Protein AF-A0A9Q0TUR0-F1 (afdb_monomer_lite)

Structure (mmCIF, N/CA/C/O backbone):
data_AF-A0A9Q0TUR0-F1
#
_entry.id   AF-A0A9Q0TUR0-F1
#
loop_
_atom_site.group_PDB
_atom_site.id
_atom_site.type_symbol
_atom_site.label_atom_id
_atom_site.label_alt_id
_atom_site.label_comp_id
_atom_site.label_asym_id
_atom_site.label_entity_id
_atom_site.label_seq_id
_atom_site.pdbx_PDB_ins_code
_atom_site.Cartn_x
_atom_site.Cartn_y
_atom_site.Cartn_z
_atom_site.occupancy
_atom_site.B_iso_or_equiv
_atom_site.auth_seq_id
_atom_site.auth_comp_id
_atom_site.auth_asym_id
_atom_site.auth_atom_id
_atom_site.pdbx_PDB_model_num
ATOM 1 N N . MET A 1 1 ? 23.118 -25.975 -7.308 1.00 75.25 1 MET A N 1
ATOM 2 C CA . MET A 1 1 ? 23.424 -24.748 -6.539 1.00 75.25 1 MET A CA 1
ATOM 3 C C . MET A 1 1 ? 22.161 -24.022 -6.088 1.00 75.25 1 MET A C 1
ATOM 5 O O . MET A 1 1 ? 21.802 -24.157 -4.931 1.00 75.25 1 MET A O 1
ATOM 9 N N . TYR A 1 2 ? 21.453 -23.279 -6.954 1.00 87.62 2 TYR A N 1
ATOM 10 C CA . TYR A 1 2 ? 20.283 -22.489 -6.523 1.00 87.62 2 TYR A CA 1
ATOM 11 C C . TYR A 1 2 ? 19.186 -23.328 -5.844 1.00 87.62 2 TYR A C 1
ATOM 13 O O . TYR A 1 2 ? 18.676 -22.926 -4.806 1.00 87.62 2 TYR A O 1
ATOM 21 N N . ALA A 1 3 ? 18.892 -24.524 -6.366 1.00 90.88 3 ALA A N 1
ATOM 22 C CA . ALA A 1 3 ? 17.939 -25.452 -5.753 1.00 90.88 3 ALA A CA 1
ATOM 23 C C . ALA A 1 3 ? 18.356 -25.907 -4.336 1.00 90.88 3 ALA A C 1
ATOM 25 O O . ALA A 1 3 ? 17.526 -25.973 -3.433 1.00 90.88 3 ALA A O 1
ATOM 26 N N . GLU A 1 4 ? 19.650 -26.162 -4.119 1.00 90.94 4 GLU A N 1
ATOM 27 C CA . GLU A 1 4 ? 20.199 -26.516 -2.802 1.00 90.94 4 GLU A CA 1
ATOM 28 C C . GLU A 1 4 ? 20.053 -25.338 -1.828 1.00 90.94 4 GLU A C 1
ATOM 30 O O . GLU A 1 4 ? 19.558 -25.524 -0.725 1.00 90.94 4 GLU A O 1
ATOM 35 N N . LEU A 1 5 ? 20.370 -24.110 -2.262 1.00 92.00 5 LEU A N 1
ATOM 36 C CA . LEU A 1 5 ? 20.237 -22.899 -1.440 1.00 92.00 5 LEU A CA 1
ATOM 37 C C . LEU A 1 5 ? 18.778 -22.585 -1.061 1.00 92.00 5 LEU A C 1
ATOM 39 O O . LEU A 1 5 ? 18.520 -22.135 0.054 1.00 92.00 5 LEU A O 1
ATOM 43 N N . LEU A 1 6 ? 17.821 -22.833 -1.962 1.00 91.31 6 LEU A N 1
ATOM 44 C CA . LEU A 1 6 ? 16.388 -22.681 -1.683 1.00 91.31 6 LEU A CA 1
ATOM 45 C C . LEU A 1 6 ? 15.873 -23.763 -0.717 1.00 91.31 6 LEU A C 1
ATOM 47 O O . LEU A 1 6 ? 15.049 -23.461 0.148 1.00 91.31 6 LEU A O 1
ATOM 51 N N . SER A 1 7 ? 16.389 -24.994 -0.803 1.00 92.12 7 SER A N 1
ATOM 52 C CA . SER A 1 7 ? 16.120 -26.044 0.189 1.00 92.12 7 SER A CA 1
ATOM 53 C C . SER A 1 7 ? 16.736 -25.718 1.550 1.00 92.12 7 SER A C 1
ATOM 55 O O . SER A 1 7 ? 16.053 -25.824 2.566 1.00 92.12 7 SER A O 1
ATOM 57 N N . ASP A 1 8 ? 18.001 -25.297 1.594 1.00 91.44 8 ASP A N 1
ATOM 58 C CA . ASP A 1 8 ? 18.682 -24.902 2.831 1.00 91.44 8 ASP A CA 1
ATOM 59 C C . ASP A 1 8 ? 17.937 -23.752 3.524 1.00 91.44 8 ASP A C 1
ATOM 61 O O . ASP A 1 8 ? 17.778 -23.765 4.744 1.00 91.44 8 ASP A O 1
ATOM 65 N N . LEU A 1 9 ? 17.420 -22.786 2.756 1.00 87.44 9 LEU A N 1
ATOM 66 C CA . LEU A 1 9 ? 16.624 -21.672 3.272 1.00 87.44 9 LEU A CA 1
ATOM 67 C C . LEU A 1 9 ? 15.272 -22.130 3.850 1.00 87.44 9 LEU A C 1
ATOM 69 O O . LEU A 1 9 ? 14.908 -21.694 4.944 1.00 87.44 9 LEU A O 1
ATOM 73 N N . ALA A 1 10 ? 14.563 -23.033 3.164 1.00 87.38 10 ALA A N 1
ATOM 74 C CA . ALA A 1 10 ? 13.307 -23.614 3.647 1.00 87.38 10 ALA A CA 1
ATOM 75 C C . ALA A 1 10 ? 13.504 -24.435 4.934 1.00 87.38 10 ALA A C 1
ATOM 77 O O . ALA A 1 10 ? 12.781 -24.247 5.913 1.00 87.38 10 ALA A O 1
ATOM 78 N N . VAL A 1 11 ? 14.542 -25.276 4.980 1.00 83.75 11 VAL A N 1
ATOM 79 C CA . VAL A 1 11 ? 14.902 -26.092 6.153 1.00 83.75 11 VAL A CA 1
ATOM 80 C C . VAL A 1 11 ? 15.380 -25.230 7.327 1.00 83.75 11 VAL A C 1
ATOM 82 O O . VAL A 1 11 ? 15.038 -25.516 8.474 1.00 83.75 11 VAL A O 1
ATOM 85 N N . ALA A 1 12 ? 16.155 -24.170 7.074 1.00 80.75 12 ALA A N 1
ATOM 86 C CA . ALA A 1 12 ? 16.697 -23.306 8.124 1.00 80.75 12 ALA A CA 1
ATOM 87 C C . ALA A 1 12 ? 15.660 -22.349 8.735 1.00 80.75 12 ALA A C 1
ATOM 89 O O . ALA A 1 12 ? 15.792 -21.991 9.908 1.00 80.75 12 ALA A O 1
ATOM 90 N N . LEU A 1 13 ? 14.653 -21.924 7.962 1.00 75.81 13 LEU A N 1
ATOM 91 C CA . LEU A 1 13 ? 13.584 -21.032 8.431 1.00 75.81 13 LEU A CA 1
ATOM 92 C C . LEU A 1 13 ? 12.283 -21.764 8.797 1.00 75.81 13 LEU A C 1
ATOM 94 O O . LEU A 1 13 ? 11.456 -21.187 9.501 1.00 75.81 13 LEU A O 1
ATOM 98 N N . GLY A 1 14 ? 12.121 -23.026 8.390 1.00 80.56 14 GLY A N 1
ATOM 99 C CA . GLY A 1 14 ? 11.001 -23.883 8.782 1.00 80.56 14 GLY A CA 1
ATOM 100 C C . GLY A 1 14 ? 9.695 -23.575 8.052 1.00 80.56 14 GLY A C 1
ATOM 101 O O . GLY A 1 14 ? 8.662 -23.451 8.706 1.00 80.56 14 GLY A O 1
ATOM 102 N N . PHE A 1 15 ? 9.739 -23.442 6.722 1.00 82.88 15 PHE A N 1
ATOM 103 C CA . PHE A 1 15 ? 8.546 -23.321 5.875 1.00 82.88 15 PHE A CA 1
ATOM 104 C C . PHE A 1 15 ? 8.490 -24.427 4.813 1.00 82.88 15 PHE A C 1
ATOM 106 O O . PHE A 1 15 ? 9.517 -24.899 4.329 1.00 82.88 15 PHE A O 1
ATOM 113 N N . ASP A 1 16 ? 7.275 -24.849 4.467 1.00 91.88 16 ASP A N 1
ATOM 114 C CA . ASP A 1 16 ? 7.032 -26.163 3.860 1.00 91.88 16 ASP A CA 1
ATOM 115 C C . ASP A 1 16 ? 7.180 -26.231 2.329 1.00 91.88 16 ASP A C 1
ATOM 117 O O . ASP A 1 16 ? 6.899 -27.271 1.741 1.00 91.88 16 ASP A O 1
ATOM 121 N N . GLY A 1 17 ? 7.593 -25.167 1.634 1.00 93.88 17 GLY A N 1
ATOM 122 C CA . GLY A 1 17 ? 7.630 -25.219 0.172 1.00 93.88 17 GLY A CA 1
ATOM 123 C C . GLY A 1 17 ? 7.930 -23.923 -0.567 1.00 93.88 17 GLY A C 1
ATOM 124 O O . GLY A 1 17 ? 8.150 -22.873 0.034 1.00 93.88 17 GLY A O 1
ATOM 125 N N . TRP A 1 18 ? 7.896 -24.022 -1.896 1.00 96.00 18 TRP A N 1
ATOM 126 C CA . TRP A 1 18 ? 8.127 -22.929 -2.839 1.00 96.00 18 TRP A CA 1
ATOM 127 C C . TRP A 1 18 ? 7.059 -22.911 -3.938 1.00 96.00 18 TRP A C 1
ATOM 129 O O . TRP A 1 18 ? 6.815 -23.925 -4.591 1.00 96.00 18 TRP A O 1
ATOM 139 N N . LEU A 1 19 ? 6.472 -21.738 -4.190 1.00 95.94 19 LEU A N 1
ATOM 140 C CA . LEU A 1 19 ? 5.797 -21.440 -5.454 1.00 95.94 19 LEU A CA 1
ATOM 141 C C . LEU A 1 19 ? 6.838 -20.829 -6.396 1.00 95.94 19 LEU A C 1
ATOM 143 O O . LEU A 1 19 ? 7.368 -19.754 -6.117 1.00 95.94 19 LEU A O 1
ATOM 147 N N . LEU A 1 20 ? 7.141 -21.520 -7.489 1.00 95.88 20 LEU A N 1
ATOM 148 C CA . LEU A 1 20 ? 8.040 -21.043 -8.530 1.00 95.88 20 LEU A CA 1
ATOM 149 C C . LEU A 1 20 ? 7.235 -20.239 -9.546 1.00 95.88 20 LEU A C 1
ATOM 151 O O . LEU A 1 20 ? 6.598 -20.816 -10.426 1.00 95.88 20 LEU A O 1
ATOM 155 N N . ASN A 1 21 ? 7.269 -18.913 -9.413 1.00 93.75 21 ASN A N 1
ATOM 156 C CA . ASN A 1 21 ? 6.760 -18.013 -10.436 1.00 93.75 21 ASN A CA 1
ATOM 157 C C . ASN A 1 21 ? 7.924 -17.398 -11.225 1.00 93.75 21 ASN A C 1
ATOM 159 O O . ASN A 1 21 ? 8.739 -16.672 -10.658 1.00 93.75 21 ASN A O 1
ATOM 163 N N . MET A 1 22 ? 8.002 -17.716 -12.516 1.00 88.75 22 MET A N 1
ATOM 164 C CA . MET A 1 22 ? 9.034 -17.240 -13.437 1.00 88.75 22 MET A CA 1
ATOM 165 C C . MET A 1 22 ? 8.346 -16.450 -14.553 1.00 88.75 22 MET A C 1
ATOM 167 O O . MET A 1 22 ? 8.031 -17.012 -15.598 1.00 88.75 22 MET A O 1
ATOM 171 N N . GLU A 1 23 ? 8.048 -15.170 -14.332 1.00 88.31 23 GLU A N 1
ATOM 172 C CA . GLU A 1 23 ? 7.354 -14.324 -15.322 1.00 88.31 23 GLU A CA 1
ATOM 173 C C . GLU A 1 23 ? 8.348 -13.683 -16.304 1.00 88.31 23 GLU A C 1
ATOM 175 O O . GLU A 1 23 ? 8.421 -12.467 -16.443 1.00 88.31 23 GLU A O 1
ATOM 180 N N . VAL A 1 24 ? 9.151 -14.527 -16.960 1.00 90.25 24 VAL A N 1
ATOM 181 C CA . VAL A 1 24 ? 10.145 -14.140 -17.973 1.00 90.25 24 VAL A CA 1
ATOM 182 C C . VAL A 1 24 ? 10.095 -15.099 -19.160 1.00 90.25 24 VAL A C 1
ATOM 184 O O . VAL A 1 24 ? 9.899 -16.302 -18.983 1.00 90.25 24 VAL A O 1
ATOM 187 N N . GLU A 1 25 ? 10.284 -14.570 -20.367 1.00 91.00 25 GLU A N 1
ATOM 188 C CA . GLU A 1 25 ? 10.556 -15.384 -21.554 1.00 91.00 25 GLU A CA 1
ATOM 189 C C . GLU A 1 25 ? 11.996 -15.916 -21.487 1.00 91.00 25 GLU A C 1
ATOM 191 O O . GLU A 1 25 ? 12.896 -15.255 -20.962 1.00 91.00 25 GLU A O 1
ATOM 196 N N . LEU A 1 26 ? 12.205 -17.141 -21.967 1.00 91.25 26 LEU A N 1
ATOM 197 C CA . LEU A 1 26 ? 13.481 -17.849 -21.904 1.00 91.25 26 LEU A CA 1
ATOM 198 C C . LEU A 1 26 ? 13.855 -18.395 -23.278 1.00 91.25 26 LEU A C 1
ATOM 200 O O . LEU A 1 26 ? 13.008 -18.890 -24.016 1.00 91.25 26 LEU A O 1
ATOM 204 N N . GLU A 1 27 ? 15.149 -18.394 -23.582 1.00 94.88 27 GLU A N 1
ATOM 205 C CA . GLU A 1 27 ? 15.659 -19.033 -24.795 1.00 94.88 27 GLU A CA 1
ATOM 206 C C . GLU A 1 27 ? 15.389 -20.544 -24.752 1.00 94.88 27 GLU A C 1
ATOM 208 O O . GLU A 1 27 ? 15.551 -21.189 -23.710 1.00 94.88 27 GLU A O 1
ATOM 213 N N . LEU A 1 28 ? 15.054 -21.152 -25.894 1.00 91.69 28 LEU A N 1
ATOM 214 C CA . LEU A 1 28 ? 14.727 -22.584 -25.984 1.00 91.69 28 LEU A CA 1
ATOM 215 C C . LEU A 1 28 ? 15.848 -23.488 -25.418 1.00 91.69 28 LEU A C 1
ATOM 217 O O . LEU A 1 28 ? 15.585 -24.537 -24.827 1.00 91.69 28 LEU A O 1
ATOM 221 N N . GLU A 1 29 ? 17.107 -23.051 -25.535 1.00 93.62 29 GLU A N 1
ATOM 222 C CA . GLU A 1 29 ? 18.295 -23.722 -24.982 1.00 93.62 29 GLU A CA 1
ATOM 223 C C . GLU A 1 29 ? 18.354 -23.717 -23.438 1.00 93.62 29 GLU A C 1
ATOM 225 O O . GLU A 1 29 ? 19.024 -24.555 -22.828 1.00 93.62 29 GLU A O 1
ATOM 230 N N . GLN A 1 30 ? 17.643 -22.797 -22.780 1.00 93.88 30 GLN A N 1
ATOM 231 C CA . GLN A 1 30 ? 17.585 -22.668 -21.321 1.00 93.88 30 GLN A CA 1
ATOM 232 C C . GLN A 1 30 ? 16.522 -23.582 -20.697 1.00 93.88 30 GLN A C 1
ATOM 234 O O . GLN A 1 30 ? 16.681 -24.008 -19.551 1.00 93.88 30 GLN A O 1
ATOM 239 N N . ILE A 1 31 ? 15.471 -23.946 -21.437 1.00 95.19 31 ILE A N 1
ATOM 240 C CA . ILE A 1 31 ? 14.348 -24.736 -20.910 1.00 95.19 31 ILE A CA 1
ATOM 241 C C . ILE A 1 31 ? 14.744 -26.124 -20.365 1.00 95.19 31 ILE A C 1
ATOM 243 O O . ILE A 1 31 ? 14.214 -26.503 -19.315 1.00 95.19 31 ILE A O 1
ATOM 247 N N . PRO A 1 32 ? 15.693 -26.880 -20.956 1.00 96.00 32 PRO A N 1
ATOM 248 C CA . PRO A 1 32 ? 16.228 -28.089 -20.327 1.00 96.00 32 PRO A CA 1
ATOM 249 C C . PRO A 1 32 ? 16.838 -27.830 -18.940 1.00 96.00 32 PRO A C 1
ATOM 251 O O . PRO A 1 32 ? 16.643 -28.630 -18.028 1.00 96.00 32 PRO A O 1
ATOM 254 N N . ASN A 1 33 ? 17.516 -26.692 -18.753 1.00 95.19 33 ASN A N 1
ATOM 255 C CA . ASN A 1 33 ? 18.126 -26.314 -17.475 1.00 95.19 33 ASN A CA 1
ATOM 256 C C . ASN A 1 33 ? 17.077 -25.855 -16.448 1.00 95.19 33 ASN A C 1
ATOM 258 O O . ASN A 1 33 ? 17.211 -26.174 -15.268 1.00 95.19 33 ASN A O 1
ATOM 262 N N . LEU A 1 34 ? 16.013 -25.166 -16.882 1.00 94.69 34 LEU A N 1
ATOM 263 C CA . LEU A 1 34 ? 14.871 -24.838 -16.020 1.00 94.69 34 LEU A CA 1
ATOM 264 C C . LEU A 1 34 ? 14.153 -26.113 -15.550 1.00 94.69 34 LEU A C 1
ATOM 266 O O . LEU A 1 34 ? 13.880 -26.258 -14.361 1.00 94.69 34 LEU A O 1
ATOM 270 N N . LYS A 1 35 ? 13.893 -27.063 -16.458 1.00 95.94 35 LYS A N 1
ATOM 271 C CA . LYS A 1 35 ? 13.265 -28.353 -16.122 1.00 95.94 35 LYS A CA 1
ATOM 272 C C . LYS A 1 35 ? 14.136 -29.166 -15.159 1.00 95.94 35 LYS A C 1
ATOM 274 O O . LYS A 1 35 ? 13.621 -29.684 -14.171 1.00 95.94 35 LYS A O 1
ATOM 279 N N . GLU A 1 36 ? 15.453 -29.202 -15.363 1.00 96.50 36 GLU A N 1
ATOM 280 C CA . GLU A 1 36 ? 16.373 -29.812 -14.394 1.00 96.50 36 GLU A CA 1
ATOM 281 C C . GLU A 1 36 ? 16.337 -29.083 -13.038 1.00 96.50 36 GLU A C 1
ATOM 283 O O . GLU A 1 36 ? 16.245 -29.738 -12.006 1.00 96.50 36 GLU A O 1
ATOM 288 N N . PHE A 1 37 ? 16.319 -27.744 -13.005 1.00 97.12 37 PHE A N 1
ATOM 289 C CA . PHE A 1 37 ? 16.213 -26.968 -11.760 1.00 97.12 37 PHE A CA 1
ATOM 290 C C . PHE A 1 37 ? 14.919 -27.256 -10.978 1.00 97.12 37 PHE A C 1
ATOM 292 O O . PHE A 1 37 ? 14.997 -27.514 -9.776 1.00 97.12 37 PHE A O 1
ATOM 299 N N . VAL A 1 38 ? 13.754 -27.254 -11.637 1.00 97.38 38 VAL A N 1
ATOM 300 C CA . VAL A 1 38 ? 12.448 -27.541 -11.006 1.00 97.38 38 VAL A CA 1
ATOM 301 C C . VAL A 1 38 ? 12.413 -28.975 -10.466 1.00 97.38 38 VAL A C 1
ATOM 303 O O . VAL A 1 38 ? 12.072 -29.197 -9.302 1.00 97.38 38 VAL A O 1
ATOM 306 N N . SER A 1 39 ? 12.837 -29.946 -11.280 1.00 97.88 39 SER A N 1
ATOM 307 C CA . SER A 1 39 ? 12.925 -31.362 -10.905 1.00 97.88 39 SER A CA 1
ATOM 308 C C . SER A 1 39 ? 13.876 -31.582 -9.720 1.00 97.88 39 SER A C 1
ATOM 310 O O . SER A 1 39 ? 13.537 -32.256 -8.746 1.00 97.88 39 SER A O 1
ATOM 312 N N . HIS A 1 40 ? 15.060 -30.970 -9.763 1.00 97.56 40 HIS A N 1
ATOM 313 C CA . HIS A 1 40 ? 16.092 -31.104 -8.741 1.00 97.56 40 HIS A CA 1
ATOM 314 C C . HIS A 1 40 ? 15.706 -30.410 -7.426 1.00 97.56 40 HIS A C 1
ATOM 316 O O . HIS A 1 40 ? 15.935 -30.980 -6.359 1.00 97.56 40 HIS A O 1
ATOM 322 N N . LEU A 1 41 ? 15.061 -29.235 -7.477 1.00 97.69 41 LEU A N 1
ATOM 323 C CA . LEU A 1 41 ? 14.505 -28.584 -6.287 1.00 97.69 41 LEU A CA 1
ATOM 324 C C . LEU A 1 41 ? 13.422 -29.455 -5.645 1.00 97.69 41 LEU A C 1
ATOM 326 O O . LEU A 1 41 ? 13.499 -29.700 -4.447 1.00 97.69 41 LEU A O 1
ATOM 330 N N . THR A 1 42 ? 12.479 -29.987 -6.428 1.00 97.81 42 THR A N 1
ATOM 331 C CA . THR A 1 42 ? 11.421 -30.891 -5.935 1.00 97.81 42 THR A CA 1
ATOM 332 C C . THR A 1 42 ? 12.013 -32.129 -5.252 1.00 97.81 42 THR A C 1
ATOM 334 O O . THR A 1 42 ? 11.628 -32.487 -4.138 1.00 97.81 42 THR A O 1
ATOM 337 N N . GLN A 1 43 ? 13.007 -32.769 -5.876 1.00 97.00 43 GLN A N 1
ATOM 338 C CA . GLN A 1 43 ? 13.685 -33.939 -5.307 1.00 97.00 43 GLN A CA 1
ATOM 339 C C . GLN A 1 43 ? 14.447 -33.615 -4.013 1.00 97.00 43 GLN A C 1
ATOM 341 O O . GLN A 1 43 ? 14.354 -34.374 -3.044 1.00 97.00 43 GLN A O 1
ATOM 346 N N . ILE A 1 44 ? 15.188 -32.501 -3.973 1.00 96.88 44 ILE A N 1
ATOM 347 C CA . ILE A 1 44 ? 15.947 -32.106 -2.781 1.00 96.88 44 ILE A CA 1
ATOM 348 C C . ILE A 1 44 ? 15.003 -31.687 -1.649 1.00 96.88 44 ILE A C 1
ATOM 350 O O . ILE A 1 44 ? 15.175 -32.187 -0.537 1.00 96.88 44 ILE A O 1
ATOM 354 N N . MET A 1 45 ? 13.985 -30.862 -1.923 1.00 96.56 45 MET A N 1
ATOM 355 C CA . MET A 1 45 ? 12.967 -30.448 -0.947 1.00 96.56 45 MET A CA 1
ATOM 356 C C . MET A 1 45 ? 12.337 -31.665 -0.266 1.00 96.56 45 MET A C 1
ATOM 358 O O . MET A 1 45 ? 12.404 -31.777 0.956 1.00 96.56 45 MET A O 1
ATOM 362 N N . HIS A 1 46 ? 11.858 -32.647 -1.034 1.00 96.19 46 HIS A N 1
ATOM 363 C CA . HIS A 1 46 ? 11.322 -33.892 -0.480 1.00 96.19 46 HIS A CA 1
ATOM 364 C C . HIS A 1 46 ? 12.324 -34.705 0.348 1.00 96.19 46 HIS A C 1
ATOM 366 O O . HIS A 1 46 ? 11.938 -35.340 1.332 1.00 96.19 46 HIS A O 1
ATOM 372 N N . SER A 1 47 ? 13.601 -34.722 -0.050 1.00 94.56 47 SER A N 1
ATOM 373 C CA . SER A 1 47 ? 14.646 -35.461 0.668 1.00 94.56 47 SER A CA 1
ATOM 374 C C . SER A 1 47 ? 15.045 -34.801 1.995 1.00 94.56 47 SER A C 1
ATOM 376 O O . SER A 1 47 ? 15.393 -35.503 2.946 1.00 94.56 47 SER A O 1
ATOM 378 N N . SER A 1 48 ? 14.958 -33.470 2.062 1.00 90.94 48 SER A N 1
ATOM 379 C CA . SER A 1 48 ? 15.340 -32.649 3.216 1.00 90.94 48 SER A CA 1
ATOM 380 C C . SER A 1 48 ? 14.174 -32.398 4.178 1.00 90.94 48 SER A C 1
ATOM 382 O O . SER A 1 48 ? 14.370 -32.354 5.393 1.00 90.94 48 SER A O 1
ATOM 384 N N . LEU A 1 49 ? 12.961 -32.252 3.641 1.00 90.00 49 LEU A N 1
ATOM 385 C CA . LEU A 1 49 ? 11.725 -31.928 4.348 1.00 90.00 49 LEU A CA 1
ATOM 386 C C . LEU A 1 49 ? 10.569 -32.788 3.788 1.00 90.00 49 LEU A C 1
ATOM 388 O O . LEU A 1 49 ? 9.887 -32.382 2.845 1.00 90.00 49 LEU A O 1
ATOM 392 N N . PRO A 1 50 ? 10.340 -34.002 4.324 1.00 91.69 50 PRO A N 1
ATOM 393 C CA . PRO A 1 50 ? 9.316 -34.910 3.808 1.00 91.69 50 PRO A CA 1
ATOM 394 C C . PRO A 1 50 ? 7.898 -34.336 3.938 1.00 91.69 50 PRO A C 1
ATOM 396 O O . PRO A 1 50 ? 7.460 -34.014 5.041 1.00 91.69 50 PRO A O 1
ATOM 399 N N . GLY A 1 51 ? 7.171 -34.264 2.819 1.00 89.56 51 GLY A N 1
ATOM 400 C CA . GLY A 1 51 ? 5.851 -33.624 2.743 1.00 89.56 51 GLY A CA 1
ATOM 401 C C . GLY A 1 51 ? 5.884 -32.124 2.427 1.00 89.56 51 GLY A C 1
ATOM 402 O O . GLY A 1 51 ? 4.849 -31.474 2.540 1.00 89.56 51 GLY A O 1
ATOM 403 N N . SER A 1 52 ? 7.049 -31.590 2.043 1.00 95.94 52 SER A N 1
ATOM 404 C CA . SER A 1 52 ? 7.158 -30.273 1.410 1.00 95.94 52 SER A CA 1
ATOM 405 C C . SER A 1 52 ? 6.538 -30.238 0.007 1.00 95.94 52 SER A C 1
ATOM 407 O O . SER A 1 52 ? 6.180 -31.281 -0.534 1.00 95.94 52 SER A O 1
ATOM 409 N N . LEU A 1 53 ? 6.393 -29.035 -0.560 1.00 96.56 53 LEU A N 1
ATOM 410 C CA . LEU A 1 53 ? 5.799 -28.806 -1.882 1.00 96.56 53 LEU A CA 1
ATOM 411 C C . LEU A 1 53 ? 6.643 -27.857 -2.745 1.00 96.56 53 LEU A C 1
ATOM 413 O O . LEU A 1 53 ? 7.046 -26.781 -2.298 1.00 96.56 53 LEU A O 1
ATOM 417 N N . VAL A 1 54 ? 6.820 -28.200 -4.017 1.00 97.88 54 VAL A N 1
ATOM 418 C CA . VAL A 1 54 ? 7.273 -27.297 -5.081 1.00 97.88 54 VAL A CA 1
ATOM 419 C C . VAL A 1 54 ? 6.155 -27.177 -6.112 1.00 97.88 54 VAL A C 1
ATOM 421 O O . VAL A 1 54 ? 5.801 -28.146 -6.780 1.00 97.88 54 VAL A O 1
ATOM 424 N N . ILE A 1 55 ? 5.577 -25.985 -6.235 1.00 97.81 55 ILE A N 1
ATOM 425 C CA . ILE A 1 55 ? 4.457 -25.705 -7.141 1.00 97.81 55 ILE A CA 1
ATOM 426 C C . ILE A 1 55 ? 4.969 -24.835 -8.287 1.00 97.81 55 ILE A C 1
ATOM 428 O O . ILE A 1 55 ? 5.593 -23.803 -8.046 1.00 97.81 55 ILE A O 1
ATOM 432 N N . TRP A 1 56 ? 4.697 -25.230 -9.529 1.00 97.44 56 TRP A N 1
ATOM 433 C CA . TRP A 1 56 ? 4.964 -24.406 -10.710 1.00 97.44 56 TRP A CA 1
ATOM 434 C C . TRP A 1 56 ? 3.823 -23.404 -10.914 1.00 97.44 56 TRP A C 1
ATOM 436 O O . TRP A 1 56 ? 2.657 -23.782 -10.809 1.00 97.44 56 TRP A O 1
ATOM 446 N N . TYR A 1 57 ? 4.119 -22.139 -11.207 1.00 97.38 57 TYR A N 1
ATOM 447 C CA . TYR A 1 57 ? 3.107 -21.220 -11.732 1.00 97.38 57 TYR A CA 1
ATOM 448 C C . TYR A 1 57 ? 3.025 -21.354 -13.254 1.00 97.38 57 TYR A C 1
ATOM 450 O O . TYR A 1 57 ? 4.033 -21.537 -13.928 1.00 97.38 57 TYR A O 1
ATOM 458 N N . ASP A 1 58 ? 1.819 -21.258 -13.796 1.00 93.50 58 ASP A N 1
ATOM 459 C CA . ASP A 1 58 ? 1.506 -21.313 -15.227 1.00 93.50 58 ASP A CA 1
ATOM 460 C C . ASP A 1 58 ? 2.019 -20.069 -15.982 1.00 93.50 58 ASP A C 1
ATOM 462 O O . ASP A 1 58 ? 1.214 -19.309 -16.497 1.00 93.50 58 ASP A O 1
ATOM 466 N N . SER A 1 59 ? 3.335 -19.816 -16.006 1.00 91.44 59 SER A N 1
ATOM 467 C CA . SER A 1 59 ? 3.954 -18.665 -16.689 1.00 91.44 59 SER A CA 1
ATOM 468 C C . SER A 1 59 ? 4.733 -19.043 -17.953 1.00 91.44 59 SER A C 1
ATOM 470 O O . SER A 1 59 ? 4.440 -18.510 -19.019 1.00 91.44 59 SER A O 1
ATOM 472 N N . VAL A 1 60 ? 5.711 -19.955 -17.869 1.00 94.88 60 VAL A N 1
ATOM 473 C CA . VAL A 1 60 ? 6.576 -20.316 -19.014 1.00 94.88 60 VAL A CA 1
ATOM 474 C C . VAL A 1 60 ? 6.121 -21.616 -19.678 1.00 94.88 60 VAL A C 1
ATOM 476 O O . VAL A 1 60 ? 5.867 -22.622 -19.010 1.00 94.88 60 VAL A O 1
ATOM 479 N N . THR A 1 61 ? 6.065 -21.597 -21.008 1.00 95.25 61 THR A N 1
ATOM 480 C CA . THR A 1 61 ? 5.770 -22.755 -21.865 1.00 95.25 61 THR A CA 1
ATOM 481 C C . THR A 1 61 ? 7.004 -23.628 -22.122 1.00 95.25 61 THR A C 1
ATOM 483 O O . THR A 1 61 ? 8.145 -23.240 -21.863 1.00 95.25 61 THR A O 1
ATOM 486 N N . ILE A 1 62 ? 6.808 -24.835 -22.660 1.00 94.56 62 ILE A N 1
ATOM 487 C CA . ILE A 1 62 ? 7.908 -25.748 -23.002 1.00 94.56 62 ILE A CA 1
ATOM 488 C C . ILE A 1 62 ? 8.854 -25.252 -24.095 1.00 94.56 62 ILE A C 1
ATOM 490 O O . ILE A 1 62 ? 9.959 -25.792 -24.167 1.00 94.56 62 ILE A O 1
ATOM 494 N N . ASP A 1 63 ? 8.437 -24.269 -24.892 1.00 94.44 63 ASP A N 1
ATOM 495 C CA . ASP A 1 63 ? 9.241 -23.669 -25.958 1.00 94.44 63 ASP A CA 1
ATOM 496 C C . ASP A 1 63 ? 9.952 -22.378 -25.512 1.00 94.44 63 ASP A C 1
ATOM 498 O O . ASP A 1 63 ? 10.757 -21.833 -26.261 1.00 94.44 63 ASP A O 1
ATOM 502 N N . GLY A 1 64 ? 9.702 -21.914 -24.279 1.00 93.06 64 GLY A N 1
ATOM 503 C CA . GLY A 1 64 ? 10.373 -20.760 -23.672 1.00 93.06 64 GLY A CA 1
ATOM 504 C C . GLY A 1 64 ? 9.533 -19.491 -23.565 1.00 93.06 64 GLY A C 1
ATOM 505 O O . GLY A 1 64 ? 9.824 -18.645 -22.720 1.00 93.06 64 GLY A O 1
ATOM 506 N N . ALA A 1 65 ? 8.447 -19.391 -24.333 1.00 94.00 65 ALA A N 1
ATOM 507 C CA . ALA A 1 65 ? 7.566 -18.230 -24.316 1.00 94.00 65 ALA A CA 1
ATOM 508 C C . ALA A 1 65 ? 6.867 -18.049 -22.957 1.00 94.00 65 ALA A C 1
ATOM 510 O O . ALA A 1 65 ? 6.322 -19.010 -22.395 1.00 94.00 65 ALA A O 1
ATOM 511 N N . LEU A 1 66 ? 6.838 -16.802 -22.478 1.00 95.56 66 LEU A N 1
ATOM 512 C CA . LEU A 1 66 ? 6.037 -16.352 -21.338 1.00 95.56 66 LEU A CA 1
ATOM 513 C C . LEU A 1 66 ? 4.568 -16.248 -21.768 1.00 95.56 66 LEU A C 1
ATOM 515 O O . LEU A 1 66 ? 4.159 -15.281 -22.409 1.00 95.56 66 LEU A O 1
ATOM 519 N N . MET A 1 67 ? 3.769 -17.266 -21.453 1.00 92.75 67 MET A N 1
ATOM 520 C CA . MET A 1 67 ? 2.368 -17.337 -21.858 1.00 92.75 67 MET A CA 1
ATOM 521 C C . MET A 1 67 ? 1.539 -18.171 -20.882 1.00 92.75 67 MET A C 1
ATOM 523 O O . MET A 1 67 ? 1.512 -19.402 -20.955 1.00 92.75 67 MET A O 1
ATOM 527 N N . TRP A 1 68 ? 0.797 -17.479 -20.013 1.00 93.56 68 TRP A N 1
ATOM 528 C CA . TRP A 1 68 ? -0.156 -18.112 -19.105 1.00 93.56 68 TRP A CA 1
ATOM 529 C C . TRP A 1 68 ? -1.285 -18.798 -19.878 1.00 93.56 68 TRP A C 1
ATOM 531 O O . TRP A 1 68 ? -2.105 -18.142 -20.529 1.00 93.56 68 TRP A O 1
ATOM 541 N N . GLN A 1 69 ? -1.361 -20.124 -19.774 1.00 95.75 69 GLN A N 1
ATOM 542 C CA . GLN A 1 69 ? -2.317 -20.945 -20.519 1.00 95.75 69 GLN A CA 1
ATOM 543 C C . GLN A 1 69 ? -3.730 -20.839 -19.936 1.00 95.75 69 GLN A C 1
ATOM 545 O O . GLN A 1 69 ? -4.732 -20.946 -20.651 1.00 95.75 69 GLN A O 1
ATOM 550 N N . ASN A 1 70 ? -3.830 -20.560 -18.632 1.00 95.88 70 ASN A N 1
ATOM 551 C CA . ASN A 1 70 ? -5.058 -20.552 -17.831 1.00 95.88 70 ASN A CA 1
ATOM 552 C C . ASN A 1 70 ? -5.735 -21.939 -17.766 1.00 95.88 70 ASN A C 1
ATOM 554 O O . ASN A 1 70 ? -6.885 -22.066 -17.349 1.00 95.88 70 ASN A O 1
ATOM 558 N N . GLN A 1 71 ? -5.024 -22.992 -18.168 1.00 96.25 71 GLN A N 1
ATOM 559 C CA . GLN A 1 71 ? -5.398 -24.402 -18.058 1.00 96.25 71 GLN A CA 1
ATOM 560 C C . GLN A 1 71 ? -4.125 -25.258 -18.065 1.00 96.25 71 GLN A C 1
ATOM 562 O O . GLN A 1 71 ? -3.107 -24.832 -18.602 1.00 96.25 71 GLN A O 1
ATOM 567 N N . LEU A 1 72 ? -4.177 -26.478 -17.530 1.00 97.81 72 LEU A N 1
ATOM 568 C CA . LEU A 1 72 ? -3.120 -27.464 -17.770 1.00 97.81 72 LEU A CA 1
ATOM 569 C C . LEU A 1 72 ? -3.282 -28.017 -19.198 1.00 97.81 72 LEU A C 1
ATOM 571 O O . LEU A 1 72 ? -4.337 -28.561 -19.529 1.00 97.81 72 LEU A O 1
ATOM 575 N N . ASN A 1 73 ? -2.252 -27.890 -20.032 1.00 97.06 73 ASN A N 1
ATOM 576 C CA . ASN A 1 73 ? -2.194 -28.396 -21.407 1.00 97.06 73 ASN A CA 1
ATOM 577 C C . ASN A 1 73 ? -0.760 -28.828 -21.771 1.00 97.06 73 ASN A C 1
ATOM 579 O O . ASN A 1 73 ? 0.150 -28.730 -20.953 1.00 97.06 73 ASN A O 1
ATOM 583 N N . ASP A 1 74 ? -0.535 -29.305 -22.995 1.00 97.31 74 ASP A N 1
ATOM 584 C CA . ASP A 1 74 ? 0.778 -29.825 -23.408 1.00 97.31 74 ASP A CA 1
ATOM 585 C C . ASP A 1 74 ? 1.916 -28.778 -23.346 1.00 97.31 74 ASP A C 1
ATOM 587 O O . ASP A 1 74 ? 3.082 -29.154 -23.222 1.00 97.31 74 ASP A O 1
ATOM 591 N N . GLU A 1 75 ? 1.593 -27.477 -23.356 1.00 96.44 75 GLU A N 1
ATOM 592 C CA . GLU A 1 75 ? 2.568 -26.379 -23.293 1.00 96.44 75 GLU A CA 1
ATOM 593 C C . GLU A 1 75 ? 3.149 -26.160 -21.886 1.00 96.44 75 GLU A C 1
ATOM 595 O O . GLU A 1 75 ? 4.308 -25.765 -21.771 1.00 96.44 75 GLU A O 1
ATOM 600 N N . ASN A 1 76 ? 2.399 -26.446 -20.812 1.00 96.62 76 ASN A N 1
ATOM 601 C CA . ASN A 1 76 ? 2.860 -26.293 -19.420 1.00 96.62 76 ASN A CA 1
ATOM 602 C C . ASN A 1 76 ? 2.960 -27.624 -18.638 1.00 96.62 76 ASN A C 1
ATOM 604 O O . ASN A 1 76 ? 3.690 -27.710 -17.643 1.00 96.62 76 ASN A O 1
ATOM 608 N N . LYS A 1 77 ? 2.307 -28.699 -19.103 1.00 96.94 77 LYS A N 1
ATOM 609 C CA . LYS A 1 77 ? 2.285 -30.012 -18.436 1.00 96.94 77 LYS A CA 1
ATOM 610 C C . LYS A 1 77 ? 3.675 -30.606 -18.152 1.00 96.94 77 LYS A C 1
ATOM 612 O O . LYS A 1 77 ? 3.844 -31.159 -17.068 1.00 96.94 77 LYS A O 1
ATOM 617 N N . PRO A 1 78 ? 4.702 -30.467 -19.011 1.00 97.38 78 PRO A N 1
ATOM 618 C CA . PRO A 1 78 ? 6.037 -30.985 -18.702 1.00 97.38 78 PRO A CA 1
ATOM 619 C C . PRO A 1 78 ? 6.778 -30.272 -17.556 1.00 97.38 78 PRO A C 1
ATOM 621 O O . PRO A 1 78 ? 7.835 -30.755 -17.159 1.00 97.38 78 PRO A O 1
ATOM 624 N N . PHE A 1 79 ? 6.256 -29.159 -17.021 1.00 97.12 79 PHE A N 1
ATOM 625 C CA . PHE A 1 79 ? 6.690 -28.601 -15.731 1.00 97.12 79 PHE A CA 1
ATOM 626 C C . PHE A 1 79 ? 5.864 -29.170 -14.568 1.00 97.12 79 PHE A C 1
ATOM 628 O O . PHE A 1 79 ? 6.430 -29.611 -13.574 1.00 97.12 79 PHE A O 1
ATOM 635 N N . PHE A 1 80 ? 4.540 -29.263 -14.726 1.00 97.75 80 PHE A N 1
ATOM 636 C CA . PHE A 1 80 ? 3.649 -29.929 -13.766 1.00 97.75 80 PHE A CA 1
ATOM 637 C C . PHE A 1 80 ? 4.064 -31.381 -13.468 1.00 97.75 80 PHE A C 1
ATOM 639 O O . PHE A 1 80 ? 4.036 -31.812 -12.319 1.00 97.75 80 PHE A O 1
ATOM 646 N N . ASP A 1 81 ? 4.489 -32.140 -14.481 1.00 97.62 81 ASP A N 1
ATOM 647 C CA . ASP A 1 81 ? 4.886 -33.549 -14.356 1.00 97.62 81 ASP A CA 1
ATOM 648 C C . ASP A 1 81 ? 6.193 -33.772 -13.561 1.00 97.62 81 ASP A C 1
ATOM 650 O O . ASP A 1 81 ? 6.493 -34.913 -13.207 1.00 97.62 81 ASP A O 1
ATOM 654 N N . ILE A 1 82 ? 6.959 -32.713 -13.268 1.00 97.56 82 ILE A N 1
ATOM 655 C CA . ILE A 1 82 ? 8.243 -32.766 -12.538 1.00 97.56 82 ILE A CA 1
ATOM 656 C C . ILE A 1 82 ? 8.223 -32.028 -11.186 1.00 97.56 82 ILE A C 1
ATOM 658 O O . ILE A 1 82 ? 9.259 -31.953 -10.522 1.00 97.56 82 ILE A O 1
ATOM 662 N N . CYS A 1 83 ? 7.066 -31.505 -10.774 1.00 97.69 83 CYS A N 1
ATOM 663 C CA . CYS A 1 83 ? 6.835 -30.844 -9.488 1.00 97.69 83 CYS A CA 1
ATOM 664 C C . CYS A 1 83 ? 5.495 -31.284 -8.862 1.00 97.69 83 CYS A C 1
ATOM 666 O O . CYS A 1 83 ? 4.757 -32.086 -9.439 1.00 97.69 83 CYS A O 1
ATOM 668 N N . ASP A 1 84 ? 5.158 -30.777 -7.677 1.00 97.88 84 ASP A N 1
ATOM 669 C CA . ASP A 1 84 ? 4.051 -31.300 -6.858 1.00 97.88 84 ASP A CA 1
ATOM 670 C C . ASP A 1 84 ? 2.670 -30.817 -7.284 1.00 97.88 84 ASP A C 1
ATOM 672 O O . ASP A 1 84 ? 1.677 -31.507 -7.064 1.00 97.88 84 ASP A O 1
ATOM 676 N N . GLY A 1 85 ? 2.602 -29.675 -7.961 1.00 97.88 85 GLY A N 1
ATOM 677 C CA . GLY A 1 85 ? 1.378 -29.183 -8.576 1.00 97.88 85 GLY A CA 1
ATOM 678 C C . GLY A 1 85 ? 1.614 -27.970 -9.461 1.00 97.88 85 GLY A C 1
ATOM 679 O O . GLY A 1 85 ? 2.732 -27.461 -9.552 1.00 97.88 85 GLY A O 1
ATOM 680 N N . ILE A 1 86 ? 0.543 -27.504 -10.098 1.00 97.94 86 ILE A N 1
ATOM 681 C CA . ILE A 1 86 ? 0.532 -26.283 -10.905 1.00 97.94 86 ILE A CA 1
ATOM 682 C C . ILE A 1 86 ? -0.492 -25.300 -10.342 1.00 97.94 86 ILE A C 1
ATOM 684 O O . ILE A 1 86 ? -1.651 -25.649 -10.117 1.00 97.94 86 ILE A O 1
ATOM 688 N N . PHE A 1 87 ? -0.073 -24.058 -10.133 1.00 97.50 87 PHE A N 1
ATOM 689 C CA . PHE A 1 87 ? -0.970 -22.931 -9.923 1.00 97.50 87 PHE A CA 1
ATOM 690 C C . PHE A 1 87 ? -1.235 -22.318 -11.302 1.00 97.50 87 PHE A C 1
ATOM 692 O O . PHE A 1 87 ? -0.389 -21.643 -11.882 1.00 97.50 87 PHE A O 1
ATOM 699 N N . VAL A 1 88 ? -2.422 -22.609 -11.830 1.00 96.56 88 VAL A N 1
ATOM 700 C CA . VAL A 1 88 ? -2.910 -22.137 -13.129 1.00 96.56 88 VAL A CA 1
ATOM 701 C C . VAL A 1 88 ? -3.413 -20.700 -13.014 1.00 96.56 88 VAL A C 1
ATOM 703 O O . VAL A 1 88 ? -4.128 -20.374 -12.061 1.00 96.56 88 VAL A O 1
ATOM 706 N N . ASN A 1 89 ? -3.085 -19.847 -13.988 1.00 94.56 89 ASN A N 1
ATOM 707 C CA . ASN A 1 89 ? -3.455 -18.432 -13.948 1.00 94.56 89 ASN A CA 1
ATOM 708 C C . ASN A 1 89 ? -4.980 -18.219 -13.895 1.00 94.56 89 ASN A C 1
ATOM 710 O O . ASN A 1 89 ? -5.763 -18.999 -14.437 1.00 94.56 89 ASN A O 1
ATOM 714 N N . TYR A 1 90 ? -5.412 -17.142 -13.237 1.00 92.19 90 TYR A N 1
ATOM 715 C CA . TYR A 1 90 ? -6.805 -16.914 -12.838 1.00 92.19 90 TYR A CA 1
ATOM 716 C C . TYR A 1 90 ? -7.754 -16.465 -13.965 1.00 92.19 90 TYR A C 1
ATOM 718 O O . TYR A 1 90 ? -8.969 -16.481 -13.755 1.00 92.19 90 TYR A O 1
ATOM 726 N N . SER A 1 91 ? -7.253 -16.123 -15.157 1.00 92.56 91 SER A N 1
ATOM 727 C CA . SER A 1 91 ? -8.052 -15.655 -16.311 1.00 92.56 91 SER A CA 1
ATOM 728 C C . SER A 1 91 ? -8.673 -16.801 -17.138 1.00 92.56 91 SER A C 1
ATOM 730 O O . SER A 1 91 ? -8.747 -16.751 -18.369 1.00 92.56 91 SER A O 1
ATOM 732 N N . TRP A 1 92 ? -9.116 -17.867 -16.466 1.00 95.06 92 TRP A N 1
ATOM 733 C CA . TRP A 1 92 ? -9.689 -19.068 -17.082 1.00 95.06 92 TRP A CA 1
ATOM 734 C C . TRP A 1 92 ? -11.184 -18.935 -17.423 1.00 95.06 92 TRP A C 1
ATOM 736 O O . TRP A 1 92 ? -11.917 -18.110 -16.880 1.00 95.06 92 TRP A O 1
ATOM 746 N N . LYS A 1 93 ? -11.658 -19.777 -18.351 1.00 95.12 93 LYS A N 1
ATOM 747 C CA . LYS A 1 93 ? -13.065 -19.845 -18.807 1.00 95.12 93 LYS A CA 1
ATOM 748 C C . LYS A 1 93 ? -13.763 -21.058 -18.185 1.00 95.12 93 LYS A C 1
ATOM 750 O O . LYS A 1 93 ? -13.082 -22.021 -17.859 1.00 95.12 93 LYS A O 1
ATOM 755 N N . GLU A 1 94 ? -15.098 -21.081 -18.082 1.00 91.88 94 GLU A N 1
ATOM 756 C CA . GLU A 1 94 ? -15.838 -22.155 -17.367 1.00 91.88 94 GLU A CA 1
ATOM 757 C C . GLU A 1 94 ? -15.473 -23.590 -17.814 1.00 91.88 94 GLU A C 1
ATOM 759 O O . GLU A 1 94 ? -15.521 -24.520 -17.018 1.00 91.88 94 GLU A O 1
ATOM 764 N N . SER A 1 95 ? -15.079 -23.802 -19.074 1.00 95.06 95 SER A N 1
ATOM 765 C CA . SER A 1 95 ? -14.658 -25.122 -19.566 1.00 95.06 95 SER A CA 1
ATOM 766 C C . SER A 1 95 ? -13.226 -25.526 -19.187 1.00 95.06 95 SER A C 1
ATOM 768 O O . SER A 1 95 ? -12.908 -26.711 -19.235 1.00 95.06 95 SER A O 1
ATOM 770 N N . TYR A 1 96 ? -12.357 -24.573 -18.839 1.00 96.94 96 TYR A N 1
ATOM 771 C CA . TYR A 1 96 ? -10.922 -24.793 -18.629 1.00 96.94 96 TYR A CA 1
ATOM 772 C C . TYR A 1 96 ? -10.610 -25.655 -17.388 1.00 96.94 96 TYR A C 1
ATOM 774 O O . TYR A 1 96 ? -9.797 -26.562 -17.534 1.00 96.94 96 TYR A O 1
ATOM 782 N N . PRO A 1 97 ? -11.270 -25.499 -16.216 1.00 97.44 97 PRO A N 1
ATOM 783 C CA . PRO A 1 97 ? -11.112 -26.424 -15.085 1.00 97.44 97 PRO A CA 1
ATOM 784 C C . PRO A 1 97 ? -11.302 -27.897 -15.478 1.00 97.44 97 PRO A C 1
ATOM 786 O O . PRO A 1 97 ? -10.471 -28.744 -15.151 1.00 97.44 97 PRO A O 1
ATOM 789 N N . ARG A 1 98 ? -12.344 -28.195 -16.268 1.00 96.44 98 ARG A N 1
ATOM 790 C CA . ARG A 1 98 ? -12.629 -29.549 -16.770 1.00 96.44 98 ARG A CA 1
ATOM 791 C C . ARG A 1 98 ? -11.591 -30.037 -17.786 1.00 96.44 98 ARG A C 1
ATOM 793 O O . ARG A 1 98 ? -11.246 -31.216 -17.765 1.00 96.44 98 ARG A O 1
ATOM 800 N N . SER A 1 99 ? -11.084 -29.152 -18.649 1.00 97.00 99 SER A N 1
ATOM 801 C CA . SER A 1 99 ? -9.964 -29.464 -19.551 1.00 97.00 99 SER A CA 1
ATOM 802 C C . SER A 1 99 ? -8.704 -29.824 -18.762 1.00 97.00 99 SER A C 1
ATOM 804 O O . SER A 1 99 ? -8.139 -30.894 -18.979 1.00 97.00 99 SER A O 1
ATOM 806 N N . SER A 1 100 ? -8.314 -28.992 -17.790 1.00 97.81 100 SER A N 1
ATOM 807 C CA . SER A 1 100 ? -7.153 -29.240 -16.930 1.00 97.81 100 SER A CA 1
ATOM 808 C C . SER A 1 100 ? -7.274 -30.564 -16.173 1.00 97.81 100 SER A C 1
ATOM 810 O O . SER A 1 100 ? -6.314 -31.328 -16.124 1.00 97.81 100 SER A O 1
ATOM 812 N N . ALA A 1 101 ? -8.459 -30.876 -15.632 1.00 96.94 101 ALA A N 1
ATOM 813 C CA . ALA A 1 101 ? -8.723 -32.149 -14.961 1.00 96.94 101 ALA A CA 1
ATOM 814 C C . ALA A 1 101 ? -8.508 -33.357 -15.890 1.00 96.94 101 ALA A C 1
ATOM 816 O O . ALA A 1 101 ? -7.940 -34.367 -15.474 1.00 96.94 101 ALA A O 1
ATOM 817 N N . ALA A 1 102 ? -8.928 -33.252 -17.155 1.00 96.62 102 ALA A N 1
ATOM 818 C CA . ALA A 1 102 ? -8.744 -34.306 -18.150 1.00 96.62 102 ALA A CA 1
ATOM 819 C C . ALA A 1 102 ? -7.269 -34.493 -18.558 1.00 96.62 102 ALA A C 1
ATOM 821 O O . ALA A 1 102 ? -6.853 -35.626 -18.794 1.00 96.62 102 ALA A O 1
ATOM 822 N N . VAL A 1 103 ? -6.475 -33.415 -18.601 1.00 97.19 103 VAL A N 1
ATOM 823 C CA . VAL A 1 103 ? -5.026 -33.465 -18.889 1.00 97.19 103 VAL A CA 1
ATOM 824 C C . VAL A 1 103 ? -4.215 -33.960 -17.680 1.00 97.19 103 VAL A C 1
ATOM 826 O O . VAL A 1 103 ? -3.218 -34.663 -17.848 1.00 97.19 103 VAL A O 1
ATOM 829 N N . ALA A 1 104 ? -4.649 -33.640 -16.458 1.00 96.56 104 ALA A N 1
ATOM 830 C CA . ALA A 1 104 ? -4.001 -34.065 -15.214 1.00 96.56 104 ALA A CA 1
ATOM 831 C C . ALA A 1 104 ? -4.301 -35.527 -14.835 1.00 96.56 104 ALA A C 1
ATOM 833 O O . ALA A 1 104 ? -3.504 -36.165 -14.143 1.00 96.56 104 ALA A O 1
ATOM 834 N N . GLY A 1 105 ? -5.457 -36.054 -15.254 1.00 96.12 105 GLY A N 1
ATOM 835 C CA . GLY A 1 105 ? -5.916 -37.394 -14.893 1.00 96.12 105 GLY A CA 1
ATOM 836 C C . GLY A 1 105 ? -6.069 -37.547 -13.378 1.00 96.12 105 GLY A C 1
ATOM 837 O O . GLY A 1 105 ? -6.772 -36.770 -12.730 1.00 96.12 105 GLY A O 1
ATOM 838 N N . ASP A 1 106 ? -5.379 -38.530 -12.796 1.00 95.44 106 ASP A N 1
ATOM 839 C CA . ASP A 1 106 ? -5.402 -38.778 -11.348 1.00 95.44 106 ASP A CA 1
ATOM 840 C C . ASP A 1 106 ? -4.836 -37.600 -10.524 1.00 95.44 106 ASP A C 1
ATOM 842 O O . ASP A 1 106 ? -5.226 -37.420 -9.371 1.00 95.44 106 ASP A O 1
ATOM 846 N N . ARG A 1 107 ? -3.977 -36.751 -11.116 1.00 97.31 107 ARG A N 1
ATOM 847 C CA . ARG A 1 107 ? -3.376 -35.566 -10.469 1.00 97.31 107 ARG A CA 1
ATOM 848 C C . ARG A 1 107 ? -4.232 -34.294 -10.553 1.00 97.31 107 ARG A C 1
ATOM 850 O O . ARG A 1 107 ? -3.746 -33.198 -10.299 1.00 97.31 107 ARG A O 1
ATOM 857 N N . LYS A 1 108 ? -5.514 -34.381 -10.909 1.00 96.88 108 LYS A N 1
ATOM 858 C CA . LYS A 1 108 ? -6.398 -33.203 -11.065 1.00 96.88 108 LYS A CA 1
ATOM 859 C C . LYS A 1 108 ? -6.539 -32.307 -9.820 1.00 96.88 108 LYS A C 1
ATOM 861 O O . LYS A 1 108 ? -6.851 -31.130 -9.961 1.00 96.88 108 LYS A O 1
ATOM 866 N N . PHE A 1 109 ? -6.284 -32.833 -8.620 1.00 96.50 109 PHE A N 1
ATOM 867 C CA . PHE A 1 109 ? -6.261 -32.048 -7.377 1.00 96.50 109 PHE A CA 1
ATOM 868 C C . PHE A 1 109 ? -4.941 -31.294 -7.155 1.00 96.50 109 PHE A C 1
ATOM 870 O O . PHE A 1 109 ? -4.903 -30.360 -6.358 1.00 96.50 109 PHE A O 1
ATOM 877 N N . ASP A 1 110 ? -3.894 -31.641 -7.901 1.00 97.88 110 ASP A N 1
ATOM 878 C CA . ASP A 1 110 ? -2.611 -30.935 -7.924 1.00 97.88 110 ASP A CA 1
ATOM 879 C C . ASP A 1 110 ? -2.658 -29.734 -8.896 1.00 97.88 110 ASP A C 1
ATOM 881 O O . ASP A 1 110 ? -1.717 -28.943 -8.974 1.00 97.88 110 ASP A O 1
ATOM 885 N N . VAL A 1 111 ? -3.758 -29.589 -9.647 1.00 98.00 111 VAL A N 1
ATOM 886 C CA . VAL A 1 111 ? -4.080 -28.403 -10.446 1.00 98.00 111 VAL A CA 1
ATOM 887 C C . VAL A 1 111 ? -4.871 -27.427 -9.580 1.00 98.00 111 VAL A C 1
ATOM 889 O O . VAL A 1 111 ? -6.049 -27.641 -9.290 1.00 98.00 111 VAL A O 1
ATOM 892 N N . TYR A 1 112 ? -4.229 -26.327 -9.205 1.00 98.06 112 TYR A N 1
ATOM 893 C CA . TYR A 1 112 ? -4.833 -25.226 -8.471 1.00 98.06 112 TYR A CA 1
ATOM 894 C C . TYR A 1 112 ? -5.222 -24.122 -9.454 1.00 98.06 112 TYR A C 1
ATOM 896 O O . TYR A 1 112 ? -4.387 -23.319 -9.868 1.00 98.06 112 TYR A O 1
ATOM 904 N N . MET A 1 113 ? -6.495 -24.068 -9.838 1.00 97.88 113 MET A N 1
ATOM 905 C CA . MET A 1 113 ? -7.001 -22.995 -10.693 1.00 97.88 113 MET A CA 1
ATOM 906 C C . MET A 1 113 ? -7.078 -21.693 -9.881 1.00 97.88 113 MET A C 1
ATOM 908 O O . MET A 1 113 ? -7.711 -21.646 -8.822 1.00 97.88 113 MET A O 1
ATOM 912 N N . GLY A 1 114 ? -6.411 -20.638 -10.348 1.00 96.69 114 GLY A N 1
ATOM 913 C CA . GLY A 1 114 ? -6.325 -19.364 -9.639 1.00 96.69 114 GLY A CA 1
ATOM 914 C C . GLY A 1 114 ? -7.665 -18.643 -9.500 1.00 96.69 114 GLY A C 1
ATOM 915 O O . GLY A 1 114 ? -8.482 -18.655 -10.417 1.00 96.69 114 GLY A O 1
ATOM 916 N N . ILE A 1 115 ? -7.874 -17.945 -8.387 1.00 97.19 115 ILE A N 1
ATOM 917 C CA . ILE A 1 115 ? -8.977 -16.995 -8.209 1.00 97.19 115 ILE A CA 1
ATOM 918 C C . ILE A 1 115 ? -8.412 -15.715 -7.604 1.00 97.19 115 ILE A C 1
ATOM 920 O O . ILE A 1 115 ? -7.965 -15.728 -6.458 1.00 97.19 115 ILE A O 1
ATOM 924 N N . ASP A 1 116 ? -8.446 -14.605 -8.339 1.00 96.00 116 ASP A N 1
ATOM 925 C CA . ASP A 1 116 ? -8.047 -13.309 -7.787 1.00 96.00 116 ASP A CA 1
ATOM 926 C C . ASP A 1 116 ? -9.185 -12.673 -6.980 1.00 96.00 116 ASP A C 1
ATOM 928 O O . ASP A 1 116 ? -10.177 -12.208 -7.544 1.00 96.00 116 ASP A O 1
ATOM 932 N N . VAL A 1 117 ? -9.023 -12.549 -5.663 1.00 96.38 117 VAL A N 1
ATOM 933 C CA . VAL A 1 117 ? -10.038 -11.913 -4.810 1.00 96.38 117 VAL A CA 1
ATOM 934 C C . VAL A 1 117 ? -10.185 -10.407 -5.103 1.00 96.38 117 VAL A C 1
ATOM 936 O O . VAL A 1 117 ? -11.217 -9.828 -4.778 1.00 96.38 117 VAL A O 1
ATOM 939 N N . PHE A 1 118 ? -9.255 -9.754 -5.808 1.00 94.44 118 PHE A N 1
ATOM 940 C CA . PHE A 1 118 ? -9.477 -8.382 -6.293 1.00 94.44 118 PHE A CA 1
ATOM 941 C C . PHE A 1 118 ? -10.405 -8.277 -7.515 1.00 94.44 118 PHE A C 1
ATOM 943 O O . PHE A 1 118 ? -10.966 -7.202 -7.754 1.00 94.44 118 PHE A O 1
ATOM 950 N N . GLY A 1 119 ? -10.633 -9.372 -8.245 1.00 88.44 119 GLY A N 1
ATOM 951 C CA . GLY A 1 119 ? -11.510 -9.414 -9.417 1.00 88.44 119 GLY A CA 1
ATOM 952 C C . GLY A 1 119 ? -10.844 -9.053 -10.751 1.00 88.44 119 GLY A C 1
ATOM 953 O O . GLY A 1 119 ? -11.548 -8.797 -11.728 1.00 88.44 119 GLY A O 1
ATOM 954 N N . ARG A 1 120 ? -9.508 -9.002 -10.820 1.00 90.19 120 ARG A N 1
ATOM 955 C CA . ARG A 1 120 ? -8.739 -8.641 -12.024 1.00 90.19 120 ARG A CA 1
ATOM 956 C C . ARG A 1 120 ? -8.766 -9.800 -13.025 1.00 90.19 120 ARG A C 1
ATOM 958 O O . ARG A 1 120 ? -7.990 -10.738 -12.919 1.00 90.19 120 ARG A O 1
ATOM 965 N N . GLY A 1 121 ? -9.715 -9.782 -13.961 1.00 81.44 121 GLY A N 1
ATOM 966 C CA . GLY A 1 121 ? -9.830 -10.780 -15.039 1.00 81.44 121 GLY A CA 1
ATOM 967 C C . GLY A 1 121 ? -10.277 -12.187 -14.616 1.00 81.44 121 GLY A C 1
ATOM 968 O O . GLY A 1 121 ? -10.591 -13.004 -15.478 1.00 81.44 121 GLY A O 1
ATOM 969 N N . THR A 1 122 ? -10.353 -12.474 -13.313 1.00 93.12 122 THR A N 1
ATOM 970 C CA . THR A 1 122 ? -10.724 -13.801 -12.814 1.00 93.12 122 THR A CA 1
ATOM 971 C C . THR A 1 122 ? -12.162 -14.195 -13.151 1.00 93.12 122 THR A C 1
ATOM 973 O O . THR A 1 122 ? -13.079 -13.363 -13.153 1.00 93.12 122 THR A O 1
ATOM 976 N N . TYR A 1 123 ? -12.380 -15.493 -13.362 1.00 93.25 123 TYR A N 1
ATOM 977 C CA . TYR A 1 123 ? -13.724 -16.054 -13.432 1.00 93.25 123 TYR A CA 1
ATOM 978 C C . TYR A 1 123 ? -14.542 -15.695 -12.175 1.00 93.25 123 TYR A C 1
ATOM 980 O O . TYR A 1 123 ? -14.022 -15.641 -11.063 1.00 93.25 123 TYR A O 1
ATOM 988 N N . GLY A 1 124 ? -15.836 -15.412 -12.338 1.00 91.25 124 GLY A N 1
ATOM 989 C CA . GLY A 1 124 ? -16.708 -14.999 -11.231 1.00 91.25 124 GLY A CA 1
ATOM 990 C C . GLY A 1 124 ? -16.448 -13.588 -10.677 1.00 91.25 124 GLY A C 1
ATOM 991 O O . GLY A 1 124 ? -17.222 -13.133 -9.847 1.00 91.25 124 GLY A O 1
ATOM 992 N N . GLY A 1 125 ? -15.419 -12.860 -11.131 1.00 91.69 125 GLY A N 1
ATOM 993 C CA . GLY A 1 125 ? -15.201 -11.449 -10.776 1.00 91.69 125 GLY A CA 1
ATOM 994 C C . GLY A 1 125 ? -14.611 -11.176 -9.384 1.00 91.69 125 GLY A C 1
ATOM 995 O O . GLY A 1 125 ? -14.558 -10.017 -8.972 1.00 91.69 125 GLY A O 1
ATOM 996 N N . GLY A 1 126 ? -14.144 -12.207 -8.669 1.00 94.19 126 GLY A N 1
ATOM 997 C CA . GLY A 1 126 ? -13.461 -12.067 -7.374 1.00 94.19 126 GLY A CA 1
ATOM 998 C C . GLY A 1 126 ? -14.349 -11.471 -6.278 1.00 94.19 126 GLY A C 1
ATOM 999 O O . GLY A 1 126 ? -15.566 -11.632 -6.306 1.00 94.19 126 GLY A O 1
ATOM 1000 N N . LYS A 1 127 ? -13.755 -10.776 -5.301 1.00 96.00 127 LYS A N 1
ATOM 1001 C CA . LYS A 1 127 ? -14.445 -10.115 -4.174 1.00 96.00 127 LYS A CA 1
ATOM 1002 C C . LYS A 1 127 ? -15.299 -11.153 -3.430 1.00 96.00 127 LYS A C 1
ATOM 1004 O O . LYS A 1 127 ? -14.778 -12.234 -3.151 1.00 96.00 127 LYS A O 1
ATOM 1009 N N . TRP A 1 128 ? -16.577 -10.931 -3.141 1.00 94.25 128 TRP A N 1
ATOM 1010 C CA . TRP A 1 128 ? -17.511 -11.991 -2.697 1.00 94.25 128 TRP A CA 1
ATOM 1011 C C . TRP A 1 128 ? -17.639 -13.148 -3.670 1.00 94.25 128 TRP A C 1
ATOM 1013 O O . TRP A 1 128 ? -17.534 -14.318 -3.303 1.00 94.25 128 TRP A O 1
ATOM 1023 N N . THR A 1 129 ? -17.848 -12.792 -4.936 1.00 95.38 129 THR A N 1
ATOM 1024 C CA . THR A 1 129 ? -18.141 -13.696 -6.041 1.00 95.38 129 THR A CA 1
ATOM 1025 C C . THR A 1 129 ? -16.924 -14.534 -6.454 1.00 95.38 129 THR A C 1
ATOM 1027 O O . THR A 1 129 ? -17.036 -15.399 -7.317 1.00 95.38 129 THR A O 1
ATOM 1030 N N . THR A 1 130 ? -15.816 -14.437 -5.706 1.00 95.38 130 THR A N 1
ATOM 1031 C CA . THR A 1 130 ? -14.861 -15.531 -5.449 1.00 95.38 130 THR A CA 1
ATOM 1032 C C . THR A 1 130 ? -15.589 -16.857 -5.194 1.00 95.38 130 THR A C 1
ATOM 1034 O O . THR A 1 130 ? -15.171 -17.889 -5.716 1.00 95.38 130 THR A O 1
ATOM 1037 N N . ASN A 1 131 ? -16.719 -16.851 -4.470 1.00 93.31 131 ASN A N 1
ATOM 1038 C CA . ASN A 1 131 ? -17.530 -18.055 -4.272 1.00 93.31 131 ASN A CA 1
ATOM 1039 C C . ASN A 1 131 ? -18.055 -18.643 -5.597 1.00 93.31 131 ASN A C 1
ATOM 1041 O O . ASN A 1 131 ? -18.156 -19.854 -5.708 1.00 93.31 131 ASN A O 1
ATOM 1045 N N . VAL A 1 132 ? -18.341 -17.820 -6.612 1.00 94.88 132 VAL A N 1
ATOM 1046 C CA . VAL A 1 132 ? -18.851 -18.271 -7.921 1.00 94.88 132 VAL A CA 1
ATOM 1047 C C . VAL A 1 132 ? -17.765 -19.012 -8.706 1.00 94.88 132 VAL A C 1
ATOM 1049 O O . VAL A 1 132 ? -18.061 -19.965 -9.426 1.00 94.88 132 VAL A O 1
ATOM 1052 N N . ALA A 1 133 ? -16.499 -18.622 -8.536 1.00 95.69 133 ALA A N 1
ATOM 1053 C CA . ALA A 1 133 ? -15.368 -19.385 -9.053 1.00 95.69 133 ALA A CA 1
ATOM 1054 C C . ALA A 1 133 ? -15.177 -20.697 -8.279 1.00 95.69 133 ALA A C 1
ATOM 1056 O O . ALA A 1 133 ? -15.102 -21.758 -8.897 1.00 95.69 133 ALA A O 1
ATOM 1057 N N . LEU A 1 134 ? -15.190 -20.645 -6.941 1.00 96.12 134 LEU A N 1
ATOM 1058 C CA . LEU A 1 134 ? -15.120 -21.830 -6.077 1.00 96.12 134 LEU A CA 1
ATOM 1059 C C . LEU A 1 134 ? -16.230 -22.853 -6.398 1.00 96.12 134 LEU A C 1
ATOM 1061 O O . LEU A 1 134 ? -15.946 -24.046 -6.484 1.00 96.12 134 LEU A O 1
ATOM 1065 N N . ASP A 1 135 ? -17.458 -22.399 -6.666 1.00 95.56 135 ASP A N 1
ATOM 1066 C CA . ASP A 1 135 ? -18.594 -23.244 -7.054 1.00 95.56 135 ASP A CA 1
ATOM 1067 C C . ASP A 1 135 ? -18.359 -23.976 -8.394 1.00 95.56 135 ASP A C 1
ATOM 1069 O O . ASP A 1 135 ? -18.772 -25.127 -8.546 1.00 95.56 135 ASP A O 1
ATOM 1073 N N . VAL A 1 136 ? -17.660 -23.357 -9.357 1.00 95.38 136 VAL A N 1
ATOM 1074 C CA . VAL A 1 136 ? -17.298 -23.993 -10.641 1.00 95.38 136 VAL A CA 1
ATOM 1075 C C . VAL A 1 136 ? -16.113 -24.949 -10.495 1.00 95.38 136 VAL A C 1
ATOM 1077 O O . VAL A 1 136 ? -16.184 -26.076 -10.984 1.00 95.38 136 VAL A O 1
ATOM 1080 N N . LEU A 1 137 ? -15.059 -24.564 -9.772 1.00 97.00 137 LEU A N 1
ATOM 1081 C CA . LEU A 1 137 ? -13.900 -25.439 -9.540 1.00 97.00 137 LEU A CA 1
ATOM 1082 C C . LEU A 1 137 ? -14.286 -26.712 -8.776 1.00 97.00 137 LEU A C 1
ATOM 1084 O O . LEU A 1 137 ? -13.876 -27.813 -9.139 1.00 97.00 137 LEU A O 1
ATOM 1088 N N . LYS A 1 138 ? -15.166 -26.574 -7.778 1.00 93.81 138 LYS A N 1
ATOM 1089 C CA . LYS A 1 138 ? -15.726 -27.684 -6.999 1.00 93.81 138 LYS A CA 1
ATOM 1090 C C . LYS A 1 138 ? -16.675 -28.579 -7.804 1.00 93.81 138 LYS A C 1
ATOM 1092 O O . LYS A 1 138 ? -16.809 -29.759 -7.494 1.00 93.81 138 LYS A O 1
ATOM 1097 N N . LYS A 1 139 ? -17.336 -28.032 -8.829 1.00 94.31 139 LYS A N 1
ATOM 1098 C CA . LYS A 1 139 ? -18.201 -28.764 -9.774 1.00 94.31 139 LYS A CA 1
ATOM 1099 C C . LYS A 1 139 ? -17.390 -29.613 -10.759 1.00 94.31 139 LYS A C 1
ATOM 1101 O O . LYS A 1 139 ? -17.843 -30.700 -11.107 1.00 94.31 139 LYS A O 1
ATOM 1106 N N . ASP A 1 140 ? -16.223 -29.132 -11.189 1.00 94.25 140 ASP A N 1
ATOM 1107 C CA . ASP A 1 140 ? -15.327 -29.833 -12.124 1.00 94.25 140 ASP A CA 1
ATOM 1108 C C . ASP A 1 140 ? -14.172 -30.605 -11.446 1.00 94.25 140 ASP A C 1
ATOM 1110 O O . ASP A 1 140 ? -13.342 -31.202 -12.130 1.00 94.25 140 ASP A O 1
ATOM 1114 N N . ASP A 1 141 ? -14.194 -30.686 -10.110 1.00 91.00 141 ASP A N 1
ATOM 1115 C CA . ASP A 1 141 ? -13.383 -31.580 -9.266 1.00 91.00 141 ASP A CA 1
ATOM 1116 C C . ASP A 1 141 ? -11.857 -31.348 -9.385 1.00 91.00 141 ASP A C 1
ATOM 1118 O O . ASP A 1 141 ? -11.074 -32.290 -9.545 1.00 91.00 141 ASP A O 1
ATOM 1122 N N . VAL A 1 142 ? -11.462 -30.068 -9.300 1.00 96.12 142 VAL A N 1
ATOM 1123 C CA . VAL A 1 142 ? -10.073 -29.557 -9.247 1.00 96.12 142 VAL A CA 1
ATOM 1124 C C . VAL A 1 142 ? -9.849 -28.654 -8.025 1.00 96.12 142 VAL A C 1
ATOM 1126 O O . VAL A 1 142 ? -10.805 -28.230 -7.370 1.00 96.12 142 VAL A O 1
ATOM 1129 N N . SER A 1 143 ? -8.592 -28.324 -7.716 1.00 97.00 143 SER A N 1
ATOM 1130 C CA . SER A 1 143 ? -8.246 -27.424 -6.605 1.00 97.00 143 SER A CA 1
ATOM 1131 C C . SER A 1 143 ? -8.329 -25.939 -6.986 1.00 97.00 143 SER A C 1
ATOM 1133 O O . SER A 1 143 ? -8.344 -25.564 -8.159 1.00 97.00 143 SER A O 1
ATOM 1135 N N . ALA A 1 144 ? -8.358 -25.075 -5.967 1.00 95.94 144 ALA A N 1
ATOM 1136 C CA . ALA A 1 144 ? -8.439 -23.621 -6.100 1.00 95.94 144 ALA A CA 1
ATOM 1137 C C . ALA A 1 144 ? -7.241 -22.926 -5.432 1.00 95.94 144 ALA A C 1
ATOM 1139 O O . ALA A 1 144 ? -6.903 -23.248 -4.292 1.00 95.94 144 ALA A O 1
ATOM 1140 N N . ALA A 1 145 ? -6.645 -21.935 -6.100 1.00 95.44 145 ALA A N 1
ATOM 1141 C CA . ALA A 1 145 ? -5.640 -21.042 -5.516 1.00 95.44 145 ALA A CA 1
ATOM 1142 C C . ALA A 1 145 ? -6.232 -19.640 -5.300 1.00 95.44 145 ALA A C 1
ATOM 1144 O O . ALA A 1 145 ? -6.316 -18.835 -6.225 1.00 95.44 145 ALA A O 1
ATOM 1145 N N . ILE A 1 146 ? -6.654 -19.345 -4.068 1.00 93.88 146 ILE A N 1
ATOM 1146 C CA . ILE A 1 146 ? -7.217 -18.039 -3.694 1.00 93.88 146 ILE A CA 1
ATOM 1147 C C . ILE A 1 146 ? -6.080 -17.013 -3.565 1.00 93.88 146 ILE A C 1
ATOM 1149 O O . ILE A 1 146 ? -5.348 -16.996 -2.574 1.00 93.88 146 ILE A O 1
ATOM 1153 N N . PHE A 1 147 ? -5.942 -16.148 -4.567 1.00 92.69 147 PHE A N 1
ATOM 1154 C CA . PHE A 1 147 ? -4.932 -15.098 -4.641 1.00 92.69 147 PHE A CA 1
ATOM 1155 C C . PHE A 1 147 ? -5.431 -13.787 -4.020 1.00 92.69 147 PHE A C 1
ATOM 1157 O O . PHE A 1 147 ? -6.590 -13.404 -4.169 1.00 92.69 147 PHE A O 1
ATOM 1164 N N . ALA A 1 148 ? -4.535 -13.092 -3.317 1.00 90.19 148 ALA A N 1
ATOM 1165 C CA . ALA A 1 148 ? -4.788 -11.801 -2.674 1.00 90.19 148 ALA A CA 1
ATOM 1166 C C . ALA A 1 148 ? -6.060 -11.700 -1.774 1.00 90.19 148 ALA A C 1
ATOM 1168 O O . ALA A 1 148 ? -6.738 -10.669 -1.798 1.00 90.19 148 ALA A O 1
ATOM 1169 N N . PRO A 1 149 ? -6.372 -12.681 -0.888 1.00 89.81 149 PRO A N 1
ATOM 1170 C CA . PRO A 1 149 ? -7.486 -12.576 0.073 1.00 89.81 149 PRO A CA 1
ATOM 1171 C C . PRO A 1 149 ? -7.305 -11.446 1.107 1.00 89.81 149 PRO A C 1
ATOM 1173 O O . PRO A 1 149 ? -8.255 -11.076 1.800 1.00 89.81 149 PRO A O 1
ATOM 1176 N N . GLY A 1 150 ? -6.110 -10.837 1.156 1.00 89.50 150 GLY A N 1
ATOM 1177 C CA . GLY A 1 150 ? -5.854 -9.540 1.790 1.00 89.50 150 GLY A CA 1
ATOM 1178 C C . GLY A 1 150 ? -6.827 -8.444 1.347 1.00 89.50 150 GLY A C 1
ATOM 1179 O O . GLY A 1 150 ? -7.041 -7.499 2.101 1.00 89.50 150 GLY A O 1
ATOM 1180 N N . TRP A 1 151 ? -7.532 -8.626 0.222 1.00 94.50 151 TRP A N 1
ATOM 1181 C CA . TRP A 1 151 ? -8.715 -7.861 -0.166 1.00 94.50 151 TRP A CA 1
ATOM 1182 C C . TRP A 1 151 ? -9.625 -7.491 1.017 1.00 94.50 151 TRP A C 1
ATOM 1184 O O . TRP A 1 151 ? -9.945 -6.317 1.163 1.00 94.50 151 TRP A O 1
ATOM 1194 N N . VAL A 1 152 ? -9.984 -8.402 1.929 1.00 90.00 152 VAL A N 1
ATOM 1195 C CA . VAL A 1 152 ? -10.913 -8.055 3.030 1.00 90.00 152 VAL A CA 1
ATOM 1196 C C . VAL A 1 152 ? -10.280 -7.145 4.099 1.00 90.00 152 VAL A C 1
ATOM 1198 O O . VAL A 1 152 ? -11.001 -6.382 4.736 1.00 90.00 152 VAL A O 1
ATOM 1201 N N . TYR A 1 153 ? -8.948 -7.165 4.272 1.00 89.56 153 TYR A N 1
ATOM 1202 C CA . TYR A 1 153 ? -8.222 -6.279 5.202 1.00 89.56 153 TYR A CA 1
ATOM 1203 C C . TYR A 1 153 ? -7.747 -4.983 4.552 1.00 89.56 153 TYR A C 1
ATOM 1205 O O . TYR A 1 153 ? -7.771 -3.941 5.182 1.00 89.56 153 TYR A O 1
ATOM 1213 N N . GLU A 1 154 ? -7.300 -5.014 3.303 1.00 91.12 154 GLU A N 1
ATOM 1214 C CA . GLU A 1 154 ? -6.757 -3.843 2.618 1.00 91.12 154 GLU A CA 1
ATOM 1215 C C . GLU A 1 154 ? -7.818 -3.091 1.803 1.00 91.12 154 GLU A C 1
ATOM 1217 O O . GLU A 1 154 ? -7.637 -1.927 1.451 1.00 91.12 154 GLU A O 1
ATOM 1222 N N . THR A 1 155 ? -8.867 -3.793 1.369 1.00 89.06 155 THR A N 1
ATOM 1223 C CA . THR A 1 155 ? -10.161 -3.191 1.014 1.00 89.06 155 THR A CA 1
ATOM 1224 C C . THR A 1 155 ? -11.148 -3.259 2.165 1.00 89.06 155 THR A C 1
ATOM 1226 O O . THR A 1 155 ? -12.198 -2.630 2.071 1.00 89.06 155 THR A O 1
ATOM 1229 N N . LYS A 1 156 ? -10.705 -3.871 3.282 1.00 88.56 156 LYS A N 1
ATOM 1230 C CA . LYS A 1 156 ? -10.842 -3.263 4.612 1.00 88.56 156 LYS A CA 1
ATOM 1231 C C . LYS A 1 156 ? -12.370 -3.120 4.841 1.00 88.56 156 LYS A C 1
ATOM 1233 O O . LYS A 1 156 ? -12.907 -2.035 4.930 1.00 88.56 156 LYS A O 1
ATOM 1238 N N . GLN A 1 157 ? -13.113 -4.205 4.648 1.00 91.38 157 GLN A N 1
ATOM 1239 C CA . GLN A 1 157 ? -14.531 -4.142 4.236 1.00 91.38 157 GLN A CA 1
ATOM 1240 C C . GLN A 1 157 ? -15.486 -3.748 5.409 1.00 91.38 157 GLN A C 1
ATOM 1242 O O . GLN A 1 157 ? -15.009 -3.596 6.536 1.00 91.38 157 GLN A O 1
ATOM 1247 N N . PRO A 1 158 ? -16.802 -3.499 5.192 1.00 82.19 158 PRO A N 1
ATOM 1248 C CA . PRO A 1 158 ? -17.718 -3.036 6.240 1.00 82.19 158 PRO A CA 1
ATOM 1249 C C . PRO A 1 158 ? -18.082 -4.154 7.220 1.00 82.19 158 PRO A C 1
ATOM 1251 O O . PRO A 1 158 ? -17.964 -5.319 6.849 1.00 82.19 158 PRO A O 1
ATOM 1254 N N . PRO A 1 159 ? -18.653 -3.843 8.400 1.00 77.00 159 PRO A N 1
ATOM 1255 C CA . PRO A 1 159 ? -18.646 -2.539 9.080 1.00 77.00 159 PRO A CA 1
ATOM 1256 C C . PRO A 1 159 ? -17.240 -2.138 9.514 1.00 77.00 159 PRO A C 1
ATOM 1258 O O . PRO A 1 159 ? -16.796 -1.013 9.313 1.00 77.00 159 PRO A O 1
ATOM 1261 N N . ASP A 1 160 ? -16.566 -3.123 10.082 1.00 84.81 160 ASP A N 1
ATOM 1262 C CA . ASP A 1 160 ? -15.208 -3.137 10.567 1.00 84.81 160 ASP A CA 1
ATOM 1263 C C . ASP A 1 160 ? -14.534 -4.394 9.999 1.00 84.81 160 ASP A C 1
ATOM 1265 O O . ASP A 1 160 ? -15.206 -5.348 9.592 1.00 84.81 160 ASP A O 1
ATOM 1269 N N . PHE A 1 161 ? -13.204 -4.431 10.021 1.00 86.44 161 PHE A N 1
ATOM 1270 C CA . PHE A 1 161 ? -12.452 -5.541 9.446 1.00 86.44 161 PHE A CA 1
ATOM 1271 C C . PHE A 1 161 ? -12.820 -6.923 10.020 1.00 86.44 161 PHE A C 1
ATOM 1273 O O . PHE A 1 161 ? -12.924 -7.879 9.252 1.00 86.44 161 PHE A O 1
ATOM 1280 N N . GLN A 1 162 ? -13.031 -7.054 11.333 1.00 82.12 162 GLN A N 1
ATOM 1281 C CA . GLN A 1 162 ? -13.319 -8.347 11.956 1.00 82.12 162 GLN A CA 1
ATOM 1282 C C . GLN A 1 162 ? -14.660 -8.889 11.459 1.00 82.12 162 GLN A C 1
ATOM 1284 O O . GLN A 1 162 ? -14.758 -10.053 11.058 1.00 82.12 162 GLN A O 1
ATOM 1289 N N . THR A 1 163 ? -15.690 -8.049 11.456 1.00 81.81 163 THR A N 1
ATOM 1290 C CA . THR A 1 163 ? -17.025 -8.439 10.998 1.00 81.81 163 THR A CA 1
ATOM 1291 C C . THR A 1 163 ? -17.037 -8.682 9.479 1.00 81.81 163 THR A C 1
ATOM 1293 O O . THR A 1 163 ? -17.635 -9.660 9.019 1.00 81.81 163 THR A O 1
ATOM 1296 N N . ALA A 1 164 ? -16.289 -7.887 8.706 1.00 86.50 164 ALA A N 1
ATOM 1297 C CA . ALA A 1 164 ? -16.113 -8.057 7.262 1.00 86.50 164 ALA A CA 1
ATOM 1298 C C . ALA A 1 164 ? -15.428 -9.371 6.881 1.00 86.50 164 ALA A C 1
ATOM 1300 O O . ALA A 1 164 ? -15.906 -10.106 6.012 1.00 86.50 164 ALA A O 1
ATOM 1301 N N . GLN A 1 165 ? -14.324 -9.686 7.562 1.00 89.25 165 GLN A N 1
ATOM 1302 C CA . GLN A 1 165 ? -13.589 -10.936 7.413 1.00 89.25 165 GLN A CA 1
ATOM 1303 C C . GLN A 1 165 ? -14.503 -12.128 7.702 1.00 89.25 165 GLN A C 1
ATOM 1305 O O . GLN A 1 165 ? -14.552 -13.065 6.903 1.00 89.25 165 GLN A O 1
ATOM 1310 N N . ASN A 1 166 ? -15.274 -12.069 8.791 1.00 86.25 166 ASN A N 1
ATOM 1311 C CA . ASN A 1 166 ? -16.200 -13.135 9.166 1.00 86.25 166 ASN A CA 1
ATOM 1312 C C . ASN A 1 166 ? -17.271 -13.375 8.094 1.00 86.25 166 ASN A C 1
ATOM 1314 O O . ASN A 1 166 ? -17.554 -14.530 7.771 1.00 86.25 166 ASN A O 1
ATOM 1318 N N . HIS A 1 167 ? -17.827 -12.322 7.485 1.00 87.75 167 HIS A N 1
ATOM 1319 C CA . HIS A 1 167 ? -18.765 -12.514 6.382 1.00 87.75 167 HIS A CA 1
ATOM 1320 C C . HIS A 1 167 ? -18.091 -13.069 5.118 1.00 87.75 167 HIS A C 1
ATOM 1322 O O . HIS A 1 167 ? -18.594 -14.039 4.548 1.00 87.75 167 HIS A O 1
ATOM 1328 N N . TRP A 1 168 ? -16.949 -12.522 4.690 1.00 92.25 168 TRP A N 1
ATOM 1329 C CA . TRP A 1 168 ? -16.284 -12.979 3.464 1.00 92.25 168 TRP A CA 1
ATOM 1330 C C . TRP A 1 168 ? -15.897 -14.460 3.531 1.00 92.25 168 TRP A C 1
ATOM 1332 O O . TRP A 1 168 ? -16.232 -15.236 2.632 1.00 92.25 168 TRP A O 1
ATOM 1342 N N . TRP A 1 169 ? -15.300 -14.892 4.645 1.00 89.88 169 TRP A N 1
ATOM 1343 C CA . TRP A 1 169 ? -14.997 -16.307 4.852 1.00 89.88 169 TRP A CA 1
ATOM 1344 C C . TRP A 1 169 ? -16.259 -17.171 4.987 1.00 89.88 169 TRP A C 1
ATOM 1346 O O . TRP A 1 169 ? -16.218 -18.330 4.583 1.00 89.88 169 TRP A O 1
ATOM 1356 N N . SER A 1 170 ? -17.400 -16.628 5.436 1.00 87.81 170 SER A N 1
ATOM 1357 C CA . SER A 1 170 ? -18.679 -17.359 5.416 1.00 87.81 170 SER A CA 1
ATOM 1358 C C . SER A 1 170 ? -19.222 -17.609 4.000 1.00 87.81 170 SER A C 1
ATOM 1360 O O . SER A 1 170 ? -19.884 -18.622 3.782 1.00 87.81 170 SER A O 1
ATOM 1362 N N . LEU A 1 171 ? -18.913 -16.756 3.011 1.00 90.19 171 LEU A N 1
ATOM 1363 C CA . LEU A 1 171 ? -19.243 -17.028 1.603 1.00 90.19 171 LEU A CA 1
ATOM 1364 C C . LEU A 1 171 ? -18.347 -18.121 1.015 1.00 90.19 171 LEU A C 1
ATOM 1366 O O . LEU A 1 171 ? -18.846 -19.044 0.366 1.00 90.19 171 LEU A O 1
ATOM 1370 N N . VAL A 1 172 ? -17.041 -18.050 1.292 1.00 91.50 172 VAL A N 1
ATOM 1371 C CA . VAL A 1 172 ? -16.072 -19.091 0.914 1.00 91.50 172 VAL A CA 1
ATOM 1372 C C . VAL A 1 172 ? -16.458 -20.435 1.533 1.00 91.50 172 VAL A C 1
ATOM 1374 O O . VAL A 1 172 ? -16.487 -21.442 0.833 1.00 91.50 172 VAL A O 1
ATOM 1377 N N . GLU A 1 173 ? -16.835 -20.464 2.813 1.00 88.62 173 GLU A N 1
ATOM 1378 C CA . GLU A 1 173 ? -17.305 -21.676 3.487 1.00 88.62 173 GLU A CA 1
ATOM 1379 C C . GLU A 1 173 ? -18.644 -22.177 2.921 1.00 88.62 173 GLU A C 1
ATOM 1381 O O . GLU A 1 173 ? -18.809 -23.377 2.718 1.00 88.62 173 GLU A O 1
ATOM 1386 N N . LYS A 1 174 ? -19.596 -21.287 2.615 1.00 88.94 174 LYS A N 1
ATOM 1387 C CA . LYS A 1 174 ? -20.893 -21.667 2.030 1.00 88.94 174 LYS A CA 1
ATOM 1388 C C . LYS A 1 174 ? -20.741 -22.363 0.671 1.00 88.94 174 LYS A C 1
ATOM 1390 O O . LYS A 1 174 ? -21.525 -23.262 0.372 1.00 88.94 174 LYS A O 1
ATOM 1395 N N . SER A 1 175 ? -19.747 -21.962 -0.123 1.00 90.56 175 SER A N 1
ATOM 1396 C CA . SER A 1 175 ? -19.394 -22.596 -1.399 1.00 90.56 175 SER A CA 1
ATOM 1397 C C . SER A 1 175 ? -18.511 -23.834 -1.200 1.00 90.56 175 SER A C 1
ATOM 1399 O O . SER A 1 175 ? -18.920 -24.967 -1.475 1.00 90.56 175 SER A O 1
ATOM 1401 N N . TRP A 1 176 ? -17.298 -23.648 -0.677 1.00 91.81 176 TRP A N 1
ATOM 1402 C CA . TRP A 1 176 ? -16.257 -24.676 -0.629 1.00 91.81 176 TRP A CA 1
ATOM 1403 C C . TRP A 1 176 ? -16.457 -25.674 0.520 1.00 91.81 176 TRP A C 1
ATOM 1405 O O . TRP A 1 176 ? -16.267 -26.878 0.337 1.00 91.81 176 TRP A O 1
ATOM 1415 N N . GLY A 1 177 ? -16.969 -25.208 1.658 1.00 88.19 177 GLY A N 1
ATOM 1416 C CA . GLY A 1 177 ? -17.111 -25.956 2.908 1.00 88.19 177 GLY A CA 1
ATOM 1417 C C . GLY A 1 177 ? -15.940 -25.735 3.869 1.00 88.19 177 GLY A C 1
ATOM 1418 O O . GLY A 1 177 ? -14.820 -25.435 3.456 1.00 88.19 177 GLY A O 1
ATOM 1419 N N . ALA A 1 178 ? -16.181 -25.917 5.170 1.00 81.56 178 ALA A N 1
ATOM 1420 C CA . ALA A 1 178 ? -15.122 -25.897 6.176 1.00 81.56 178 ALA A CA 1
ATOM 1421 C C . ALA A 1 178 ? -14.119 -27.048 5.946 1.00 81.56 178 ALA A C 1
ATOM 1423 O O . ALA A 1 178 ? -14.480 -28.226 5.976 1.00 81.56 178 ALA A O 1
ATOM 1424 N N . VAL A 1 179 ? -12.845 -26.708 5.725 1.00 80.25 179 VAL A N 1
ATOM 1425 C CA . VAL A 1 179 ? -11.772 -27.667 5.375 1.00 80.25 179 VAL A CA 1
ATOM 1426 C C . VAL A 1 179 ? -11.018 -28.245 6.582 1.00 80.25 179 VAL A C 1
ATOM 1428 O O . VAL A 1 179 ? -10.297 -29.233 6.442 1.00 80.25 179 VAL A O 1
ATOM 1431 N N . LYS A 1 180 ? -11.181 -27.656 7.772 1.00 82.69 180 LYS A N 1
ATOM 1432 C CA . LYS A 1 180 ? -10.572 -28.094 9.041 1.00 82.69 180 LYS A CA 1
ATOM 1433 C C . LYS A 1 180 ? -11.589 -28.001 10.172 1.00 82.69 180 LYS A C 1
ATOM 1435 O O . LYS A 1 180 ? -12.427 -27.103 10.170 1.00 82.69 180 LYS A O 1
ATOM 1440 N N . PHE A 1 181 ? -11.498 -28.915 11.136 1.00 86.12 181 PHE A N 1
ATOM 1441 C CA . PHE A 1 181 ? -12.414 -28.992 12.270 1.00 86.12 181 PHE A CA 1
ATOM 1442 C C . PHE A 1 181 ? -11.619 -29.078 13.571 1.00 86.12 181 PHE A C 1
ATOM 1444 O O . PHE A 1 181 ? -10.607 -29.768 13.657 1.00 86.12 181 PHE A O 1
ATOM 1451 N N . TYR A 1 182 ? -12.074 -28.374 14.603 1.00 88.19 182 TYR A N 1
ATOM 1452 C CA . TYR A 1 182 ? -11.379 -28.286 15.882 1.00 88.19 182 TYR A CA 1
ATOM 1453 C C . TYR A 1 182 ? -12.384 -28.401 17.039 1.00 88.19 182 TYR A C 1
ATOM 1455 O O . TYR A 1 182 ? -13.414 -27.732 17.004 1.00 88.19 182 TYR A O 1
ATOM 1463 N N . PRO A 1 183 ? -12.125 -29.234 18.066 1.00 90.50 183 PRO A N 1
ATOM 1464 C CA . PRO A 1 183 ? -10.987 -30.146 18.188 1.00 90.50 183 PRO A CA 1
ATOM 1465 C C . PRO A 1 183 ? -11.066 -31.351 17.228 1.00 90.50 183 PRO A C 1
ATOM 1467 O O . PRO A 1 183 ? -12.102 -32.005 17.102 1.00 90.50 183 PRO A O 1
ATOM 1470 N N . GLU A 1 184 ? -9.934 -31.674 16.600 1.00 89.06 184 GLU A N 1
ATOM 1471 C CA . GLU A 1 184 ? -9.653 -32.970 15.952 1.00 89.06 184 GLU A CA 1
ATOM 1472 C C . GLU A 1 184 ? -8.755 -33.859 16.846 1.00 89.06 184 GLU A C 1
ATOM 1474 O O . GLU A 1 184 ? -8.793 -35.083 16.749 1.00 89.06 184 GLU A O 1
ATOM 1479 N N . SER A 1 185 ? -7.997 -33.259 17.773 1.00 86.25 185 SER A N 1
ATOM 1480 C CA . SER A 1 185 ? -7.092 -33.932 18.717 1.00 86.25 185 SER A CA 1
ATOM 1481 C C . SER A 1 185 ? -7.098 -33.248 20.098 1.00 86.25 185 SER A C 1
ATOM 1483 O O . SER A 1 185 ? -7.834 -32.285 20.323 1.00 86.25 185 SER A O 1
ATOM 1485 N N . LEU A 1 186 ? -6.312 -33.775 21.047 1.00 85.19 186 LEU A N 1
ATOM 1486 C CA . LEU A 1 186 ? -6.154 -33.252 22.411 1.00 85.19 186 LEU A CA 1
ATOM 1487 C C . LEU A 1 186 ? -4.658 -33.148 22.769 1.00 85.19 186 LEU A C 1
ATOM 1489 O O . LEU A 1 186 ? -3.895 -34.023 22.353 1.00 85.19 186 LEU A O 1
ATOM 1493 N N . PRO A 1 187 ? -4.226 -32.159 23.578 1.00 85.94 187 PRO A N 1
ATOM 1494 C CA . PRO A 1 187 ? -5.031 -31.119 24.228 1.00 85.94 187 PRO A CA 1
ATOM 1495 C C . PRO A 1 187 ? -5.541 -30.058 23.242 1.00 85.94 187 PRO A C 1
ATOM 1497 O O . PRO A 1 187 ? -4.877 -29.748 22.257 1.00 85.94 187 PRO A O 1
ATOM 1500 N N . PHE A 1 188 ? -6.700 -29.471 23.537 1.00 89.94 188 PHE A N 1
ATOM 1501 C CA . PHE A 1 188 ? -7.249 -28.335 22.796 1.00 89.94 188 PHE A CA 1
ATOM 1502 C C . PHE A 1 188 ? -7.415 -27.134 23.733 1.00 89.94 188 PHE A C 1
ATOM 1504 O O . PHE A 1 188 ? -7.961 -27.264 24.828 1.00 89.94 188 PHE A O 1
ATOM 1511 N N . TYR A 1 189 ? -6.942 -25.967 23.303 1.00 90.81 189 TYR A N 1
ATOM 1512 C CA . TYR A 1 189 ? -6.964 -24.721 24.068 1.00 90.81 189 TYR A CA 1
ATOM 1513 C C . TYR A 1 189 ? -7.248 -23.546 23.136 1.00 90.81 189 TYR A C 1
ATOM 1515 O O . TYR A 1 189 ? -6.643 -23.449 22.070 1.00 90.81 189 TYR A O 1
ATOM 1523 N N . SER A 1 190 ? -8.101 -22.620 23.568 1.00 93.00 190 SER A N 1
ATOM 1524 C CA . SER A 1 190 ? -8.150 -21.282 22.983 1.00 93.00 190 SER A CA 1
ATOM 1525 C C . SER A 1 190 ? -8.521 -20.236 24.026 1.00 93.00 190 SER A C 1
ATOM 1527 O O . SER A 1 190 ? -9.446 -20.430 24.812 1.00 93.00 190 SER A O 1
ATOM 1529 N N . ASN A 1 191 ? -7.804 -19.118 24.001 1.00 91.50 191 ASN A N 1
ATOM 1530 C CA . ASN A 1 191 ? -8.179 -17.834 24.597 1.00 91.50 191 ASN A CA 1
ATOM 1531 C C . ASN A 1 191 ? -8.655 -16.827 23.537 1.00 91.50 191 ASN A C 1
ATOM 1533 O O . ASN A 1 191 ? -8.814 -15.653 23.840 1.00 91.50 191 ASN A O 1
ATOM 1537 N N . PHE A 1 192 ? -8.848 -17.275 22.293 1.00 92.62 192 PHE A N 1
ATOM 1538 C CA . PHE A 1 192 ? -9.348 -16.469 21.180 1.00 92.62 192 PHE A CA 1
ATOM 1539 C C . PHE A 1 192 ? -8.420 -15.318 20.731 1.00 92.62 192 PHE A C 1
ATOM 1541 O O . PHE A 1 192 ? -8.787 -14.574 19.826 1.00 92.62 192 PHE A O 1
ATOM 1548 N N . ASP A 1 193 ? -7.184 -15.227 21.253 1.00 87.31 193 ASP A N 1
ATOM 1549 C CA . ASP A 1 193 ? -6.141 -14.313 20.752 1.00 87.31 193 ASP A CA 1
ATOM 1550 C C . ASP A 1 193 ? -6.015 -14.423 19.225 1.00 87.31 193 ASP A C 1
ATOM 1552 O O . ASP A 1 193 ? -5.755 -15.510 18.705 1.00 87.31 193 ASP A O 1
ATOM 1556 N N . GLN A 1 194 ? -6.090 -13.299 18.508 1.00 87.31 194 GLN A N 1
ATOM 1557 C CA . GLN A 1 194 ? -5.735 -13.212 17.082 1.00 87.31 194 GLN A CA 1
ATOM 1558 C C . GLN A 1 194 ? -4.277 -12.797 16.860 1.00 87.31 194 GLN A C 1
ATOM 1560 O O . GLN A 1 194 ? -3.898 -12.321 15.795 1.00 87.31 194 GLN A O 1
ATOM 1565 N N . GLY A 1 195 ? -3.436 -12.966 17.882 1.00 78.94 195 GLY A N 1
ATOM 1566 C CA . GLY A 1 195 ? -2.072 -12.457 17.852 1.00 78.94 195 GLY A CA 1
ATOM 1567 C C . GLY A 1 195 ? -2.010 -10.929 17.916 1.00 78.94 195 GLY A C 1
ATOM 1568 O O . GLY A 1 195 ? -1.042 -10.335 17.459 1.00 78.94 195 GLY A O 1
ATOM 1569 N N . HIS A 1 196 ? -3.027 -10.283 18.479 1.00 79.44 196 HIS A N 1
ATOM 1570 C CA . HIS A 1 196 ? -2.988 -8.896 18.926 1.00 79.44 196 HIS A CA 1
ATOM 1571 C C . HIS A 1 196 ? -3.992 -8.689 20.063 1.00 79.44 196 HIS A C 1
ATOM 1573 O O . HIS A 1 196 ? -4.853 -9.534 20.311 1.00 79.44 196 HIS A O 1
ATOM 1579 N N . GLY A 1 197 ? -3.889 -7.552 20.743 1.00 79.50 197 GLY A N 1
ATOM 1580 C CA . GLY A 1 197 ? -4.852 -7.128 21.752 1.00 79.50 197 GLY A CA 1
ATOM 1581 C C . GLY A 1 197 ? -4.487 -5.772 22.340 1.00 79.50 197 GLY A C 1
ATOM 1582 O O . GLY A 1 197 ? -3.354 -5.311 22.188 1.00 79.50 197 GLY A O 1
ATOM 1583 N N . TYR A 1 198 ? -5.441 -5.133 23.018 1.00 83.00 198 TYR A N 1
ATOM 1584 C CA . TYR A 1 198 ? -5.201 -3.843 23.675 1.00 83.00 198 TYR A CA 1
ATOM 1585 C C . TYR A 1 198 ? -4.551 -3.990 25.060 1.00 83.00 198 TYR A C 1
ATOM 1587 O O . TYR A 1 198 ? -3.984 -3.039 25.577 1.00 83.00 198 TYR A O 1
ATOM 1595 N N . HIS A 1 199 ? -4.572 -5.197 25.626 1.00 85.19 199 HIS A N 1
ATOM 1596 C CA . HIS A 1 199 ? -3.960 -5.553 26.903 1.00 85.19 199 HIS A CA 1
ATOM 1597 C C . HIS A 1 199 ? -3.411 -6.991 26.856 1.00 85.19 199 HIS A C 1
ATOM 1599 O O . HIS A 1 199 ? -3.728 -7.766 25.949 1.00 85.19 199 HIS A O 1
ATOM 1605 N N . ILE A 1 200 ? -2.611 -7.368 27.858 1.00 81.81 200 ILE A N 1
ATOM 1606 C CA . ILE A 1 200 ? -2.223 -8.756 28.141 1.00 81.81 200 ILE A CA 1
ATOM 1607 C C . ILE A 1 200 ? -2.674 -9.111 29.558 1.00 81.81 200 ILE A C 1
ATOM 1609 O O . ILE A 1 200 ? -2.210 -8.506 30.526 1.00 81.81 200 ILE A O 1
ATOM 1613 N N . SER A 1 201 ? -3.498 -10.146 29.689 1.00 84.88 201 SER A N 1
ATOM 1614 C CA . SER A 1 201 ? -3.917 -10.754 30.954 1.00 84.88 201 SER A CA 1
ATOM 1615 C C . SER A 1 201 ? -3.292 -12.132 31.173 1.00 84.88 201 SER A C 1
ATOM 1617 O O . SER A 1 201 ? -2.918 -12.837 30.230 1.00 84.88 201 SER A O 1
ATOM 1619 N N . VAL A 1 202 ? -3.210 -12.540 32.440 1.00 82.25 202 VAL A N 1
ATOM 1620 C CA . VAL A 1 202 ? -2.841 -13.889 32.889 1.00 82.25 202 VAL A CA 1
ATOM 1621 C C . VAL A 1 202 ? -3.740 -14.278 34.070 1.00 82.25 202 VAL A C 1
ATOM 1623 O O . VAL A 1 202 ? -3.781 -13.590 35.086 1.00 82.25 202 VAL A O 1
ATOM 1626 N N . GLU A 1 203 ? -4.471 -15.387 33.934 1.00 83.50 203 GLU A N 1
ATOM 1627 C CA . GLU A 1 203 ? -5.474 -15.877 34.902 1.00 83.50 203 GLU A CA 1
ATOM 1628 C C . GLU A 1 203 ? -6.566 -14.842 35.276 1.00 83.50 203 GLU A C 1
ATOM 1630 O O . GLU A 1 203 ? -7.097 -14.848 36.388 1.00 83.50 203 GLU A O 1
ATOM 1635 N N . GLY A 1 204 ? -6.911 -13.956 34.337 1.00 83.94 204 GLY A N 1
ATOM 1636 C CA . GLY A 1 204 ? -7.864 -12.852 34.487 1.00 83.94 204 GLY A CA 1
ATOM 1637 C C . GLY A 1 204 ? -7.262 -11.560 35.040 1.00 83.94 204 GLY A C 1
ATOM 1638 O O . GLY A 1 204 ? -7.944 -10.540 35.072 1.00 83.94 204 GLY A O 1
ATOM 1639 N N . GLY A 1 205 ? -6.003 -11.583 35.489 1.00 83.00 205 GLY A N 1
ATOM 1640 C CA . GLY A 1 205 ? -5.290 -10.393 35.943 1.00 83.00 205 GLY A CA 1
ATOM 1641 C C . GLY A 1 205 ? -4.523 -9.742 34.798 1.00 83.00 205 GLY A C 1
ATOM 1642 O O . GLY A 1 205 ? -3.633 -10.371 34.228 1.00 83.00 205 GLY A O 1
ATOM 1643 N N . GLN A 1 206 ? -4.830 -8.484 34.491 1.00 84.25 206 GLN A N 1
ATOM 1644 C CA . GLN A 1 206 ? -4.081 -7.680 33.526 1.00 84.25 206 GLN A CA 1
ATOM 1645 C C . GLN A 1 206 ? -2.622 -7.518 33.992 1.00 84.25 206 GLN A C 1
ATOM 1647 O O . GLN A 1 206 ? -2.354 -6.964 35.060 1.00 84.25 206 GLN A O 1
ATOM 1652 N N . VAL A 1 207 ? -1.676 -8.038 33.205 1.00 73.50 207 VAL A N 1
ATOM 1653 C CA . VAL A 1 207 ? -0.223 -7.926 33.435 1.00 73.50 207 VAL A CA 1
ATOM 1654 C C . VAL A 1 207 ? 0.425 -6.849 32.562 1.00 73.50 207 VAL A C 1
ATOM 1656 O O . VAL A 1 207 ? 1.531 -6.408 32.873 1.00 73.50 207 VAL A O 1
ATOM 1659 N N . SER A 1 208 ? -0.258 -6.404 31.503 1.00 72.44 208 SER A N 1
ATOM 1660 C CA . SER A 1 208 ? 0.058 -5.174 30.779 1.00 72.44 208 SER A CA 1
ATOM 1661 C C . SER A 1 208 ? -1.196 -4.557 30.157 1.00 72.44 208 SER A C 1
ATOM 1663 O O . SER A 1 208 ? -2.075 -5.260 29.673 1.00 72.44 208 SER A O 1
ATOM 1665 N N . ASP A 1 209 ? -1.229 -3.235 30.187 1.00 75.75 209 ASP A N 1
ATOM 1666 C CA . ASP A 1 209 ? -2.133 -2.277 29.539 1.00 75.75 209 ASP A CA 1
ATOM 1667 C C . ASP A 1 209 ? -1.640 -1.843 28.144 1.00 75.75 209 ASP A C 1
ATOM 1669 O O . ASP A 1 209 ? -2.341 -1.136 27.431 1.00 75.75 209 ASP A O 1
ATOM 1673 N N . ALA A 1 210 ? -0.431 -2.245 27.740 1.00 68.94 210 ALA A N 1
ATOM 1674 C CA . ALA A 1 210 ? 0.123 -1.856 26.453 1.00 68.94 210 ALA A CA 1
ATOM 1675 C C . ALA A 1 210 ? -0.484 -2.701 25.314 1.00 68.94 210 ALA A C 1
ATOM 1677 O O . ALA A 1 210 ? -0.418 -3.937 25.385 1.00 68.94 210 ALA A O 1
ATOM 1678 N N . PRO A 1 211 ? -0.986 -2.078 24.229 1.00 68.38 211 PRO A N 1
ATOM 1679 C CA . PRO A 1 211 ? -1.407 -2.816 23.051 1.00 68.38 211 PRO A CA 1
ATOM 1680 C C . PRO A 1 211 ? -0.211 -3.497 22.385 1.00 68.38 211 PRO A C 1
ATOM 1682 O O . PRO A 1 211 ? 0.900 -2.960 22.320 1.00 68.38 211 PRO A O 1
ATOM 1685 N N . TRP A 1 212 ? -0.452 -4.696 21.870 1.00 77.25 212 TRP A N 1
ATOM 1686 C CA . TRP A 1 212 ? 0.573 -5.589 21.342 1.00 77.25 212 TRP A CA 1
ATOM 1687 C C . TRP A 1 212 ? 0.085 -6.265 20.060 1.00 77.25 212 TRP A C 1
ATOM 1689 O O . TRP A 1 212 ? -1.115 -6.461 19.866 1.00 77.25 212 TRP A O 1
ATOM 1699 N N . ASN A 1 213 ? 1.018 -6.657 19.190 1.00 73.00 213 ASN A N 1
ATOM 1700 C CA . ASN A 1 213 ? 0.739 -7.616 18.126 1.00 73.00 213 ASN A CA 1
ATOM 1701 C C . ASN A 1 213 ? 1.940 -8.538 17.874 1.00 73.00 213 ASN A C 1
ATOM 1703 O O . ASN A 1 213 ? 3.096 -8.122 17.900 1.00 73.00 213 ASN A O 1
ATOM 1707 N N . ASN A 1 214 ? 1.618 -9.811 17.687 1.00 76.44 214 ASN A N 1
ATOM 1708 C CA . ASN A 1 214 ? 2.478 -10.953 17.447 1.00 76.44 214 ASN A CA 1
ATOM 1709 C C . ASN A 1 214 ? 1.603 -12.102 16.907 1.00 76.44 214 ASN A C 1
ATOM 1711 O O . ASN A 1 214 ? 0.958 -12.798 17.698 1.00 76.44 214 ASN A O 1
ATOM 1715 N N . ILE A 1 215 ? 1.585 -12.339 15.590 1.00 79.38 215 ILE A N 1
ATOM 1716 C CA . ILE A 1 215 ? 0.721 -13.383 15.002 1.00 79.38 215 ILE A CA 1
ATOM 1717 C C . ILE A 1 215 ? 1.068 -14.797 15.503 1.00 79.38 215 ILE A C 1
ATOM 1719 O O . ILE A 1 215 ? 0.182 -15.639 15.596 1.00 79.38 215 ILE A O 1
ATOM 1723 N N . SER A 1 216 ? 2.306 -15.047 15.960 1.00 75.38 216 SER A N 1
ATOM 1724 C CA . SER A 1 216 ? 2.687 -16.332 16.583 1.00 75.38 216 SER A CA 1
ATOM 1725 C C . SER A 1 216 ? 2.021 -16.591 17.946 1.00 75.38 216 SER A C 1
ATOM 1727 O O . SER A 1 216 ? 2.145 -17.678 18.503 1.00 75.38 216 SER A O 1
ATOM 1729 N N . SER A 1 217 ? 1.290 -15.611 18.491 1.00 75.00 217 SER A N 1
ATOM 1730 C CA . SER A 1 217 ? 0.401 -15.781 19.648 1.00 75.00 217 SER A CA 1
ATOM 1731 C C . SER A 1 217 ? -1.076 -15.984 19.283 1.00 75.00 217 SER A C 1
ATOM 1733 O O . SER A 1 217 ? -1.897 -16.045 20.196 1.00 75.00 217 SER A O 1
ATOM 1735 N N . GLN A 1 218 ? -1.437 -16.094 18.000 1.00 86.94 218 GLN A N 1
ATOM 1736 C CA . GLN A 1 218 ? -2.801 -16.445 17.599 1.00 86.94 218 GLN A CA 1
ATOM 1737 C C . GLN A 1 218 ? -3.161 -17.869 18.057 1.00 86.94 218 GLN A C 1
ATOM 1739 O O . GLN A 1 218 ? -2.384 -18.808 17.892 1.00 86.94 218 GLN A O 1
ATOM 1744 N N . CYS A 1 219 ? -4.355 -18.031 18.629 1.00 86.00 219 CYS A N 1
ATOM 1745 C CA . CYS A 1 219 ? -4.917 -19.322 19.036 1.00 86.00 219 CYS A CA 1
ATOM 1746 C C . CYS A 1 219 ? -6.091 -19.737 18.132 1.00 86.00 219 CYS A C 1
ATOM 1748 O O . CYS A 1 219 ? -6.560 -18.948 17.309 1.00 86.00 219 CYS A O 1
ATOM 1750 N N . PHE A 1 220 ? -6.578 -20.977 18.289 1.00 90.56 220 PHE A N 1
ATOM 1751 C CA . PHE A 1 220 ? -7.691 -21.524 17.500 1.00 90.56 220 PHE A CA 1
ATOM 1752 C C . PHE A 1 220 ? -8.919 -20.603 17.538 1.00 90.56 220 PHE A C 1
ATOM 1754 O O . PHE A 1 220 ? -9.537 -20.421 18.592 1.00 90.56 220 PHE A O 1
ATOM 1761 N N . GLN A 1 221 ? -9.268 -20.035 16.386 1.00 90.44 221 GLN A N 1
ATOM 1762 C CA . GLN A 1 221 ? -10.364 -19.079 16.269 1.00 90.44 221 GLN A CA 1
ATOM 1763 C C . GLN A 1 221 ? -11.731 -19.773 16.315 1.00 90.44 221 GLN A C 1
ATOM 1765 O O . GLN A 1 221 ? -11.870 -20.883 15.791 1.00 90.44 221 GLN A O 1
ATOM 1770 N N . PRO A 1 222 ? -12.736 -19.150 16.955 1.00 89.00 222 PRO A N 1
ATOM 1771 C CA . PRO A 1 222 ? -14.055 -19.739 17.095 1.00 89.00 222 PRO A CA 1
ATOM 1772 C C . PRO A 1 222 ? -14.830 -19.684 15.777 1.00 89.00 222 PRO A C 1
ATOM 1774 O O . PRO A 1 222 ? -14.784 -18.704 15.036 1.00 89.00 222 PRO A O 1
ATOM 1777 N N . PHE A 1 223 ? -15.617 -20.724 15.528 1.00 81.56 223 PHE A N 1
ATOM 1778 C CA . PHE A 1 223 ? -16.638 -20.709 14.494 1.00 81.56 223 PHE A CA 1
ATOM 1779 C C . PHE A 1 223 ? -17.838 -19.897 14.991 1.00 81.56 223 PHE A C 1
ATOM 1781 O O . PHE A 1 223 ? -18.754 -20.462 15.588 1.00 81.56 223 PHE A O 1
ATOM 1788 N N . LEU A 1 224 ? -17.834 -18.583 14.771 1.00 82.75 224 LEU A N 1
ATOM 1789 C CA . LEU A 1 224 ? -18.979 -17.721 15.065 1.00 82.75 224 LEU A CA 1
ATOM 1790 C C . LEU A 1 224 ? -19.833 -17.569 13.808 1.00 82.75 224 LEU A C 1
ATOM 1792 O O . LEU A 1 224 ? -19.360 -17.108 12.771 1.00 82.75 224 LEU A O 1
ATOM 1796 N N . LYS A 1 225 ? -21.105 -17.980 13.886 1.00 74.25 225 LYS A N 1
ATOM 1797 C CA . LYS A 1 225 ? -22.020 -17.859 12.749 1.00 74.25 225 LYS A CA 1
ATOM 1798 C C . LYS A 1 225 ? -22.317 -16.383 12.487 1.00 74.25 225 LYS A C 1
ATOM 1800 O O . LYS A 1 225 ? -23.031 -15.752 13.259 1.00 74.25 225 LYS A O 1
ATOM 1805 N N . PHE A 1 226 ? -21.851 -15.889 11.349 1.00 72.44 226 PHE A N 1
ATOM 1806 C CA . PHE A 1 226 ? -22.179 -14.556 10.873 1.00 72.44 226 PHE A CA 1
ATOM 1807 C C . PHE A 1 226 ? -23.697 -14.378 10.620 1.00 72.44 226 PHE A C 1
ATOM 1809 O O . PHE A 1 226 ? -24.351 -15.240 10.021 1.00 72.44 226 PHE A O 1
ATOM 1816 N N . SER A 1 227 ? -24.259 -13.251 11.068 1.00 63.25 227 SER A N 1
ATOM 1817 C CA . SER A 1 227 ? -25.675 -12.881 10.918 1.00 63.25 227 SER A CA 1
ATOM 1818 C C . SER A 1 227 ? -25.812 -11.402 10.538 1.00 63.25 227 SER A C 1
ATOM 1820 O O . SER A 1 227 ? -25.713 -10.534 11.400 1.00 63.25 227 SER A O 1
ATOM 1822 N N . GLY A 1 228 ? -26.056 -11.119 9.252 1.00 57.59 228 GLY A N 1
ATOM 1823 C CA . GLY A 1 228 ? -25.925 -9.777 8.651 1.00 57.59 228 GLY A CA 1
ATOM 1824 C C . GLY A 1 228 ? -26.842 -8.664 9.168 1.00 57.59 228 GLY A C 1
ATOM 1825 O O . GLY A 1 228 ? -26.625 -7.503 8.846 1.00 57.59 228 GLY A O 1
ATOM 1826 N N . ASN A 1 229 ? -27.838 -8.984 9.996 1.00 57.09 229 ASN A N 1
ATOM 1827 C CA . ASN A 1 229 ? -28.574 -8.003 10.792 1.00 57.09 229 ASN A CA 1
ATOM 1828 C C . ASN A 1 229 ? -28.821 -8.587 12.194 1.00 57.09 229 ASN A C 1
ATOM 1830 O O . ASN A 1 229 ? -29.640 -9.506 12.308 1.00 57.09 229 ASN A O 1
ATOM 1834 N N . PRO A 1 230 ? -28.160 -8.093 13.256 1.00 54.62 230 PRO A N 1
ATOM 1835 C CA . PRO A 1 230 ? -28.623 -8.326 14.618 1.00 54.62 230 PRO A CA 1
ATOM 1836 C C . PRO A 1 230 ? -29.937 -7.565 14.850 1.00 54.62 230 PRO A C 1
ATOM 1838 O O . PRO A 1 230 ? -30.108 -6.436 14.386 1.00 54.62 230 PRO A O 1
ATOM 1841 N N . SER A 1 231 ? -30.881 -8.182 15.563 1.00 54.19 231 SER A N 1
ATOM 1842 C CA . SER A 1 231 ? -32.020 -7.448 16.127 1.00 54.19 231 SER A CA 1
ATOM 1843 C C . SER A 1 231 ? -31.607 -6.848 17.476 1.00 54.19 231 SER A C 1
ATOM 1845 O O . SER A 1 231 ? -30.903 -7.533 18.224 1.00 54.19 231 SER A O 1
ATOM 1847 N N . PRO A 1 232 ? -32.101 -5.658 17.869 1.00 55.00 232 PRO A N 1
ATOM 1848 C CA . PRO A 1 232 ? -31.994 -5.177 19.253 1.00 55.00 232 PRO A CA 1
ATOM 1849 C C . PRO A 1 232 ? -32.524 -6.186 20.293 1.00 55.00 232 PRO A C 1
ATOM 1851 O O . PRO A 1 232 ? -32.077 -6.198 21.440 1.00 55.00 232 PRO A O 1
ATOM 1854 N N . ASP A 1 233 ? -33.438 -7.065 19.867 1.00 56.31 233 ASP A N 1
ATOM 1855 C CA . ASP A 1 233 ? -34.046 -8.147 20.655 1.00 56.31 233 ASP A CA 1
ATOM 1856 C C . ASP A 1 233 ? -33.219 -9.459 20.665 1.00 56.31 233 ASP A C 1
ATOM 1858 O O . ASP A 1 233 ? -33.752 -10.532 20.956 1.00 56.31 233 ASP A O 1
ATOM 1862 N N . THR A 1 234 ? -31.940 -9.430 20.261 1.00 75.31 234 THR A N 1
ATOM 1863 C CA . THR A 1 234 ? -31.079 -10.628 20.161 1.00 75.31 234 THR A CA 1
ATOM 1864 C C . THR A 1 234 ? -29.677 -10.415 20.734 1.00 75.31 234 THR A C 1
ATOM 1866 O O . THR A 1 234 ? -29.200 -9.288 20.831 1.00 75.31 234 THR A O 1
ATOM 1869 N N . ILE A 1 235 ? -29.012 -11.512 21.117 1.00 85.94 235 ILE A N 1
ATOM 1870 C CA . ILE A 1 235 ? -27.628 -11.494 21.607 1.00 85.94 235 ILE A CA 1
ATOM 1871 C C . ILE A 1 235 ? -26.647 -11.554 20.432 1.00 85.94 235 ILE A C 1
ATOM 1873 O O . ILE A 1 235 ? -26.647 -12.502 19.645 1.00 85.94 235 ILE A O 1
ATOM 1877 N N . GLU A 1 236 ? -25.773 -10.557 20.370 1.00 86.88 236 GLU A N 1
ATOM 1878 C CA . GLU A 1 236 ? -24.590 -10.502 19.521 1.00 86.88 236 GLU A CA 1
ATOM 1879 C C . GLU A 1 236 ? -23.440 -11.293 20.157 1.00 86.88 236 GLU A C 1
ATOM 1881 O O . GLU A 1 236 ? -23.260 -11.287 21.380 1.00 86.88 236 GLU A O 1
ATOM 1886 N N . VAL A 1 237 ? -22.651 -11.975 19.319 1.00 89.12 237 VAL A N 1
ATOM 1887 C CA . VAL A 1 237 ? -21.498 -12.776 19.752 1.00 89.12 237 VAL A CA 1
ATOM 1888 C C . VAL A 1 237 ? -20.327 -12.568 18.803 1.00 89.12 237 VAL A C 1
ATOM 1890 O O . VAL A 1 237 ? -20.427 -12.873 17.614 1.00 89.12 237 VAL A O 1
ATOM 1893 N N . PHE A 1 238 ? -19.209 -12.082 19.335 1.00 88.12 238 PHE A N 1
ATOM 1894 C CA . PHE A 1 238 ? -18.010 -11.730 18.571 1.00 88.12 238 PHE A CA 1
ATOM 1895 C C . PHE A 1 238 ? -16.734 -11.992 19.381 1.00 88.12 238 PHE A C 1
ATOM 1897 O O . PHE A 1 238 ? -16.766 -12.064 20.610 1.00 88.12 238 PHE A O 1
ATOM 1904 N N . VAL A 1 239 ? -15.601 -12.148 18.686 1.00 90.25 239 VAL A N 1
ATOM 1905 C CA . VAL A 1 239 ? -14.278 -12.120 19.329 1.00 90.25 239 VAL A CA 1
ATOM 1906 C C . VAL A 1 239 ? -13.967 -10.672 19.690 1.00 90.25 239 VAL A C 1
ATOM 1908 O O . VAL A 1 239 ? -14.115 -9.781 18.856 1.00 90.25 239 VAL A O 1
ATOM 1911 N N . ASP A 1 240 ? -13.559 -10.440 20.932 1.00 88.81 240 ASP A N 1
ATOM 1912 C CA . ASP A 1 240 ? -13.344 -9.108 21.491 1.00 88.81 240 ASP A CA 1
ATOM 1913 C C . ASP A 1 240 ? -11.920 -8.996 22.058 1.00 88.81 240 ASP A C 1
ATOM 1915 O O . ASP A 1 240 ? -11.370 -9.951 22.610 1.00 88.81 240 ASP A O 1
ATOM 1919 N N . PHE A 1 241 ? -11.318 -7.818 21.895 1.00 86.06 241 PHE A N 1
ATOM 1920 C CA . PHE A 1 241 ? -9.960 -7.478 22.338 1.00 86.06 241 PHE A CA 1
ATOM 1921 C C . PHE A 1 241 ? -9.927 -6.290 23.311 1.00 86.06 241 PHE A C 1
ATOM 1923 O O . PHE A 1 241 ? -8.861 -5.933 23.822 1.00 86.06 241 PHE A O 1
ATOM 1930 N N . LYS A 1 242 ? -11.078 -5.630 23.501 1.00 85.44 242 LYS A N 1
ATOM 1931 C CA . LYS A 1 242 ? -11.293 -4.459 24.358 1.00 85.44 242 LYS A CA 1
ATOM 1932 C C . LYS A 1 242 ? -11.865 -4.892 25.706 1.00 85.44 242 LYS A C 1
ATOM 1934 O O . LYS A 1 242 ? -11.398 -4.402 26.732 1.00 85.44 242 LYS A O 1
ATOM 1939 N N . GLU A 1 243 ? -12.822 -5.824 25.713 1.00 87.44 243 GLU A N 1
ATOM 1940 C CA . GLU A 1 243 ? -13.284 -6.450 26.957 1.00 87.44 243 GLU A CA 1
ATOM 1941 C C . GLU A 1 243 ? -12.181 -7.260 27.640 1.00 87.44 243 GLU A C 1
ATOM 1943 O O . GLU A 1 243 ? -11.245 -7.757 27.011 1.00 87.44 243 GLU A O 1
ATOM 1948 N N . SER A 1 244 ? -12.300 -7.410 28.958 1.00 84.88 244 SER A N 1
ATOM 1949 C CA . SER A 1 244 ? -11.272 -8.067 29.762 1.00 84.88 244 SER A CA 1
ATOM 1950 C C . SER A 1 244 ? -11.101 -9.534 29.357 1.00 84.88 244 SER A C 1
ATOM 1952 O O . SER A 1 244 ? -12.056 -10.310 29.421 1.00 84.88 244 SER A O 1
ATOM 1954 N N . SER A 1 245 ? -9.875 -9.935 29.025 1.00 90.94 245 SER A N 1
ATOM 1955 C CA . SER A 1 245 ? -9.494 -11.321 28.719 1.00 90.94 245 SER A CA 1
ATOM 1956 C C . SER A 1 245 ? -9.090 -12.134 29.961 1.00 90.94 245 SER A C 1
ATOM 1958 O O . SER A 1 245 ? -8.628 -11.589 30.968 1.00 90.94 245 SER A O 1
ATOM 1960 N N . TYR A 1 246 ? -9.196 -13.471 29.897 1.00 90.06 246 TYR A N 1
ATOM 1961 C CA . TYR A 1 246 ? -8.667 -14.342 30.964 1.00 90.06 246 TYR A CA 1
ATOM 1962 C C . TYR A 1 246 ? -7.179 -14.671 30.771 1.00 90.06 246 TYR A C 1
ATOM 1964 O O . TYR A 1 246 ? -6.432 -14.835 31.738 1.00 90.06 246 TYR A O 1
ATOM 1972 N N . SER A 1 247 ? -6.714 -14.757 29.528 1.00 85.12 247 SER A N 1
ATOM 1973 C CA . SER A 1 247 ? -5.295 -14.880 29.204 1.00 85.12 247 SER A CA 1
ATOM 1974 C C . SER A 1 247 ? -5.049 -14.288 27.823 1.00 85.12 247 SER A C 1
ATOM 1976 O O . SER A 1 247 ? -5.869 -14.508 26.943 1.00 85.12 247 SER A O 1
ATOM 1978 N N . GLY A 1 248 ? -3.927 -13.600 27.603 1.00 84.69 248 GLY A N 1
ATOM 1979 C CA . GLY A 1 248 ? -3.693 -12.906 26.329 1.00 84.69 248 GLY A CA 1
ATOM 1980 C C . GLY A 1 248 ? -4.469 -11.590 26.251 1.00 84.69 248 GLY A C 1
ATOM 1981 O O . GLY A 1 248 ? -4.613 -10.922 27.269 1.00 84.69 248 GLY A O 1
ATOM 1982 N N . GLY A 1 249 ? -4.934 -11.207 25.069 1.00 84.19 249 GLY A N 1
ATOM 1983 C CA . GLY A 1 249 ? -5.754 -10.015 24.831 1.00 84.19 249 GLY A CA 1
ATOM 1984 C C . GLY A 1 249 ? -7.159 -10.317 24.304 1.00 84.19 249 GLY A C 1
ATOM 1985 O O . GLY A 1 249 ? -8.017 -9.449 24.392 1.00 84.19 249 GLY A O 1
ATOM 1986 N N . GLY A 1 250 ? -7.402 -11.520 23.774 1.00 88.81 250 GLY A N 1
ATOM 1987 C CA . GLY A 1 250 ? -8.699 -11.935 23.234 1.00 88.81 250 GLY A CA 1
ATOM 1988 C C . GLY A 1 250 ? -9.682 -12.505 24.264 1.00 88.81 250 GLY A C 1
ATOM 1989 O O . GLY A 1 250 ? -9.309 -12.979 25.341 1.00 88.81 250 GLY A O 1
ATOM 1990 N N . ASN A 1 251 ? -10.964 -12.473 23.906 1.00 94.44 251 ASN A N 1
ATOM 1991 C CA . ASN A 1 251 ? -12.069 -13.184 24.549 1.00 94.44 251 ASN A CA 1
ATOM 1992 C C . ASN A 1 251 ? -13.226 -13.389 23.532 1.00 94.44 251 ASN A C 1
ATOM 1994 O O . ASN A 1 251 ? -13.105 -12.976 22.379 1.00 94.44 251 ASN A O 1
ATOM 1998 N N . ILE A 1 252 ? -14.343 -14.014 23.932 1.00 95.31 252 ILE A N 1
ATOM 1999 C CA . ILE A 1 252 ? -15.626 -13.898 23.206 1.00 95.31 252 ILE A CA 1
ATOM 2000 C C . ILE A 1 252 ? -16.639 -13.154 24.086 1.00 95.31 252 ILE A C 1
ATOM 2002 O O . ILE A 1 252 ? -16.991 -13.652 25.161 1.00 95.31 252 ILE A O 1
ATOM 2006 N N . THR A 1 253 ? -17.146 -12.023 23.597 1.00 94.31 253 THR A N 1
ATOM 2007 C CA . THR A 1 253 ? -18.198 -11.224 24.243 1.00 94.31 253 THR A CA 1
ATOM 2008 C C . THR A 1 253 ? -19.581 -11.686 23.774 1.00 94.31 253 THR A C 1
ATOM 2010 O O . THR A 1 253 ? -19.784 -11.992 22.599 1.00 94.31 253 THR A O 1
ATOM 2013 N N . PHE A 1 254 ? -20.536 -11.726 24.705 1.00 93.25 254 PHE A N 1
ATOM 2014 C CA . PHE A 1 254 ? -21.954 -12.018 24.495 1.00 93.25 254 PHE A CA 1
ATOM 2015 C C . PHE A 1 254 ? -22.764 -10.844 25.050 1.00 93.25 254 PHE A C 1
ATOM 2017 O O . PHE A 1 254 ? -22.811 -10.652 26.270 1.00 93.25 254 PHE A O 1
ATOM 2024 N N . LYS A 1 255 ? -23.388 -10.051 24.175 1.00 91.00 255 LYS A N 1
ATOM 2025 C CA . LYS A 1 255 ? -24.061 -8.799 24.551 1.00 91.00 255 LYS A CA 1
ATOM 2026 C C . LYS A 1 255 ? -25.383 -8.631 23.811 1.00 91.00 255 LYS A C 1
ATOM 2028 O O . LYS A 1 255 ? -25.483 -8.987 22.646 1.00 91.00 255 LYS A O 1
ATOM 2033 N N . GLY A 1 256 ? -26.395 -8.076 24.469 1.00 89.19 256 GLY A N 1
ATOM 2034 C CA . GLY A 1 256 ? -27.673 -7.747 23.835 1.00 89.19 256 GLY A CA 1
ATOM 2035 C C . GLY A 1 256 ? -28.796 -7.679 24.856 1.00 89.19 256 GLY A C 1
ATOM 2036 O O . GLY A 1 256 ? -28.564 -7.334 26.017 1.00 89.19 256 GLY A O 1
ATOM 2037 N N . THR A 1 257 ? -30.003 -8.053 24.441 1.00 86.56 257 THR A N 1
ATOM 2038 C CA . THR A 1 257 ? -31.133 -8.259 25.353 1.00 86.56 257 THR A CA 1
ATOM 2039 C C . THR A 1 257 ? -31.500 -9.739 25.468 1.00 86.56 257 THR A C 1
ATOM 2041 O O . THR A 1 257 ? -31.295 -10.529 24.545 1.00 86.56 257 THR A O 1
ATOM 2044 N N . LEU A 1 258 ? -32.020 -10.128 26.634 1.00 84.81 258 LEU A N 1
ATOM 2045 C CA . LEU A 1 258 ? -32.590 -11.449 26.885 1.00 84.81 258 LEU A CA 1
ATOM 2046 C C . LEU A 1 258 ? -33.687 -11.347 27.954 1.00 84.81 258 LEU A C 1
ATOM 2048 O O . LEU A 1 258 ? -33.469 -10.783 29.030 1.00 84.81 258 LEU A O 1
ATOM 2052 N N . GLU A 1 259 ? -34.860 -11.910 27.670 1.00 82.44 259 GLU A N 1
ATOM 2053 C CA . GLU A 1 259 ? -35.963 -11.999 28.634 1.00 82.44 259 GLU A CA 1
ATOM 2054 C C . GLU A 1 259 ? -35.663 -13.052 29.715 1.00 82.44 259 GLU A C 1
ATOM 2056 O O . GLU A 1 259 ? -35.015 -14.073 29.452 1.00 82.44 259 GLU A O 1
ATOM 2061 N N . GLU A 1 260 ? -36.209 -12.866 30.918 1.00 76.00 260 GLU A N 1
ATOM 2062 C CA . GLU A 1 260 ? -36.193 -13.902 31.958 1.00 76.00 260 GLU A CA 1
ATOM 2063 C C . GLU A 1 260 ? -36.751 -15.240 31.446 1.00 76.00 260 GLU A C 1
ATOM 2065 O O . GLU A 1 260 ? -37.731 -15.280 30.700 1.00 76.00 260 GLU A O 1
ATOM 2070 N N . ASN A 1 261 ? -36.159 -16.359 31.885 1.00 75.25 261 ASN A N 1
ATOM 2071 C CA . ASN A 1 261 ? -36.592 -17.714 31.516 1.00 75.25 261 ASN A CA 1
ATOM 2072 C C . ASN A 1 261 ? -36.533 -17.998 29.990 1.00 75.25 261 ASN A C 1
ATOM 2074 O O . ASN A 1 261 ? -37.090 -18.991 29.518 1.00 75.25 261 ASN A O 1
ATOM 2078 N N . THR A 1 262 ? -35.825 -17.175 29.208 1.00 80.62 262 THR A N 1
ATOM 2079 C CA . THR A 1 262 ? -35.455 -17.484 27.814 1.00 80.62 262 THR A CA 1
ATOM 2080 C C . THR A 1 262 ? -33.983 -17.887 27.703 1.00 80.62 262 THR A C 1
ATOM 2082 O O . THR A 1 262 ? -33.236 -17.859 28.689 1.00 80.62 262 THR A O 1
ATOM 2085 N N . ASP A 1 263 ? -33.577 -18.353 26.521 1.00 84.81 263 ASP A N 1
ATOM 2086 C CA . ASP A 1 263 ? -32.192 -18.717 26.238 1.00 84.81 263 ASP A CA 1
ATOM 2087 C C . ASP A 1 263 ? -31.799 -18.429 24.790 1.00 84.81 263 ASP A C 1
ATOM 2089 O O . ASP A 1 263 ? -32.609 -18.547 23.869 1.00 84.81 263 ASP A O 1
ATOM 2093 N N . PHE A 1 264 ? -30.520 -18.126 24.606 1.00 89.56 264 PHE A N 1
ATOM 2094 C CA . PHE A 1 264 ? -29.871 -18.013 23.310 1.00 89.56 264 PHE A CA 1
ATOM 2095 C C . PHE A 1 264 ? -28.728 -19.030 23.241 1.00 89.56 264 PHE A C 1
ATOM 2097 O O . PHE A 1 264 ? -28.001 -19.236 24.210 1.00 89.56 264 PHE A O 1
ATOM 2104 N N . THR A 1 265 ? -28.566 -19.689 22.094 1.00 88.62 265 THR A N 1
ATOM 2105 C CA . THR A 1 265 ? -27.536 -20.713 21.872 1.00 88.62 265 THR A CA 1
ATOM 2106 C C . THR A 1 265 ? -26.846 -20.449 20.536 1.00 88.62 265 THR A C 1
ATOM 2108 O O . THR A 1 265 ? -27.529 -20.351 19.517 1.00 88.62 265 THR A O 1
ATOM 2111 N N . THR A 1 266 ? -25.512 -20.396 20.516 1.00 90.56 266 THR A N 1
ATOM 2112 C CA . THR A 1 266 ? -24.731 -20.294 19.270 1.00 90.56 266 THR A CA 1
ATOM 2113 C C . THR A 1 266 ? -23.551 -21.258 19.252 1.00 90.56 266 THR A C 1
ATOM 2115 O O . THR A 1 266 ? -22.979 -21.574 20.298 1.00 90.56 266 THR A O 1
ATOM 2118 N N . ARG A 1 267 ? -23.161 -21.711 18.057 1.00 91.06 267 ARG A N 1
ATOM 2119 C CA . ARG A 1 267 ? -21.967 -22.541 17.860 1.00 91.06 267 ARG A CA 1
ATOM 2120 C C . ARG A 1 267 ? -20.719 -21.683 18.083 1.00 91.06 267 ARG A C 1
ATOM 2122 O O . ARG A 1 267 ? -20.712 -20.514 17.715 1.00 91.06 267 ARG A O 1
ATOM 2129 N N . ILE A 1 268 ? -19.686 -22.275 18.680 1.00 93.06 268 ILE A N 1
ATOM 2130 C CA . ILE A 1 268 ? -18.353 -21.667 18.824 1.00 93.06 268 ILE A CA 1
ATOM 2131 C C . ILE A 1 268 ? -17.236 -22.551 18.258 1.00 93.06 268 ILE A C 1
ATOM 2133 O O . ILE A 1 268 ? -16.187 -22.033 17.902 1.00 93.06 268 ILE A O 1
ATOM 2137 N N . PHE A 1 269 ? -17.441 -23.868 18.127 1.00 93.31 269 PHE A N 1
ATOM 2138 C CA . PHE A 1 269 ? -16.514 -24.776 17.438 1.00 93.31 269 PHE A CA 1
ATOM 2139 C C . PHE A 1 269 ? -17.258 -25.954 16.795 1.00 93.31 269 PHE A C 1
ATOM 2141 O O . PHE A 1 269 ? -18.281 -26.409 17.312 1.00 93.31 269 PHE A O 1
ATOM 2148 N N . GLN A 1 270 ? -16.713 -26.486 15.698 1.00 91.25 270 GLN A N 1
ATOM 2149 C CA . GLN A 1 270 ? -17.133 -27.749 15.087 1.00 91.25 270 GLN A CA 1
ATOM 2150 C C . GLN A 1 270 ? -15.923 -28.689 15.039 1.00 91.25 270 GLN A C 1
ATOM 2152 O O . GLN A 1 270 ? -14.918 -28.362 14.412 1.00 91.25 270 GLN A O 1
ATOM 2157 N N . GLY A 1 271 ? -16.021 -29.838 15.707 1.00 89.50 271 GLY A N 1
ATOM 2158 C CA . GLY A 1 271 ? -14.935 -30.799 15.899 1.00 89.50 271 GLY A CA 1
ATOM 2159 C C . GLY A 1 271 ? -15.189 -32.160 15.248 1.00 89.50 271 GLY A C 1
ATOM 2160 O O . GLY A 1 271 ? -16.263 -32.438 14.711 1.00 89.50 271 GLY A O 1
ATOM 2161 N N . LYS A 1 272 ? -14.172 -33.022 15.318 1.00 89.56 272 LYS A N 1
ATOM 2162 C CA . LYS A 1 272 ? -14.212 -34.441 14.912 1.00 89.56 272 LYS A CA 1
ATOM 2163 C C . LYS A 1 272 ? -13.562 -35.349 15.968 1.00 89.56 272 LYS A C 1
ATOM 2165 O O . LYS A 1 272 ? -13.075 -36.436 15.663 1.00 89.56 272 LYS A O 1
ATOM 2170 N N . LEU A 1 273 ? -13.535 -34.896 17.219 1.00 90.31 273 LEU A N 1
ATOM 2171 C CA . LEU A 1 273 ? -12.856 -35.569 18.320 1.00 90.31 273 LEU A CA 1
ATOM 2172 C C . LEU A 1 273 ? -13.628 -36.821 18.771 1.00 90.31 273 LEU A C 1
ATOM 2174 O O . LEU A 1 273 ? -14.639 -36.725 19.470 1.00 90.31 273 LEU A O 1
ATOM 2178 N N . LEU A 1 274 ? -13.125 -38.000 18.405 1.00 88.50 274 LEU A N 1
ATOM 2179 C CA . LEU A 1 274 ? -13.631 -39.289 18.882 1.00 88.50 274 LEU A CA 1
ATOM 2180 C C . LEU A 1 274 ? -13.250 -39.515 20.356 1.00 88.50 274 LEU A C 1
ATOM 2182 O O . LEU A 1 274 ? -12.071 -39.487 20.713 1.00 88.50 274 LEU A O 1
ATOM 2186 N N . LEU A 1 275 ? -14.239 -39.784 21.210 1.00 85.25 275 LEU A N 1
ATOM 2187 C CA . LEU A 1 275 ? -14.031 -40.040 22.633 1.00 85.25 275 LEU A CA 1
ATOM 2188 C C . LEU A 1 275 ? -13.763 -41.521 22.913 1.00 85.25 275 LEU A C 1
ATOM 2190 O O . LEU A 1 275 ? -14.583 -42.393 22.622 1.00 85.25 275 LEU A O 1
ATOM 2194 N N . GLY A 1 276 ? -12.621 -41.796 23.543 1.00 78.81 276 GLY A N 1
ATOM 2195 C CA . GLY A 1 276 ? -12.307 -43.106 24.111 1.00 78.81 276 GLY A CA 1
ATOM 2196 C C . GLY A 1 276 ? -12.888 -43.312 25.515 1.00 78.81 276 GLY A C 1
ATOM 2197 O O . GLY A 1 276 ? -13.668 -42.512 26.027 1.00 78.81 276 GLY A O 1
ATOM 2198 N N . ALA A 1 277 ? -12.441 -44.376 26.184 1.00 76.00 277 ALA A N 1
ATOM 2199 C CA . ALA A 1 277 ? -12.872 -44.758 27.533 1.00 76.00 277 ALA A CA 1
ATOM 2200 C C . ALA A 1 277 ? -12.229 -43.924 28.667 1.00 76.00 277 ALA A C 1
ATOM 2202 O O . ALA A 1 277 ? -11.989 -44.440 29.758 1.00 76.00 277 ALA A O 1
ATOM 2203 N N . VAL A 1 278 ? -11.899 -42.657 28.401 1.00 79.00 278 VAL A N 1
ATOM 2204 C CA . VAL A 1 278 ? -11.302 -41.719 29.363 1.00 79.00 278 VAL A CA 1
ATOM 2205 C C . VAL A 1 278 ? -12.180 -40.464 29.409 1.00 79.00 278 VAL A C 1
ATOM 2207 O O . VAL A 1 278 ? -12.506 -39.947 28.339 1.00 79.00 278 VAL A O 1
ATOM 2210 N N . PRO A 1 279 ? -12.584 -39.968 30.595 1.00 83.12 279 PRO A N 1
ATOM 2211 C CA . PRO A 1 279 ? -13.444 -38.794 30.690 1.00 83.12 279 PRO A CA 1
ATOM 2212 C C . PRO A 1 279 ? -12.823 -37.546 30.058 1.00 83.12 279 PRO A C 1
ATOM 2214 O O . PRO A 1 279 ? -11.662 -37.210 30.297 1.00 83.12 279 PRO A O 1
ATOM 2217 N N . LEU A 1 280 ? -13.634 -36.825 29.291 1.00 88.19 280 LEU A N 1
ATOM 2218 C CA . LEU A 1 280 ? -13.289 -35.535 28.719 1.00 88.19 280 LEU A CA 1
ATOM 2219 C C . LEU A 1 280 ? -13.370 -34.469 29.816 1.00 88.19 280 LEU A C 1
ATOM 2221 O O . LEU A 1 280 ? -14.442 -34.243 30.379 1.00 88.19 280 LEU A O 1
ATOM 2225 N N . HIS A 1 281 ? -12.251 -33.818 30.124 1.00 89.38 281 HIS A N 1
ATOM 2226 C CA . HIS A 1 281 ? -12.191 -32.687 31.047 1.00 89.38 281 HIS A CA 1
ATOM 2227 C C . HIS A 1 281 ? -12.314 -31.378 30.270 1.00 89.38 281 HIS A C 1
ATOM 2229 O O . HIS A 1 281 ? -11.557 -31.140 29.330 1.00 89.38 281 HIS A O 1
ATOM 2235 N N . ILE A 1 282 ? -13.262 -30.534 30.674 1.00 91.62 282 ILE A N 1
ATOM 2236 C CA . ILE A 1 282 ? -13.537 -29.240 30.045 1.00 91.62 282 ILE A CA 1
ATOM 2237 C C . ILE A 1 282 ? -13.417 -28.151 31.105 1.00 91.62 282 ILE A C 1
ATOM 2239 O O . ILE A 1 282 ? -14.099 -28.202 32.128 1.00 91.62 282 ILE A O 1
ATOM 2243 N N . THR A 1 283 ? -12.579 -27.155 30.833 1.00 91.19 283 THR A N 1
ATOM 2244 C CA . THR A 1 283 ? -12.405 -25.959 31.665 1.00 91.19 283 THR A CA 1
ATOM 2245 C C . THR A 1 283 ? -12.698 -24.728 30.824 1.00 91.19 283 THR A C 1
ATOM 2247 O O . THR A 1 283 ? -12.266 -24.648 29.677 1.00 91.19 283 THR A O 1
ATOM 2250 N N . HIS A 1 284 ? -13.406 -23.756 31.387 1.00 93.88 284 HIS A N 1
ATOM 2251 C CA . HIS A 1 284 ? -13.608 -22.447 30.770 1.00 93.88 284 HIS A CA 1
ATOM 2252 C C . HIS A 1 284 ? -13.628 -21.344 31.832 1.00 93.88 284 HIS A C 1
ATOM 2254 O O . HIS A 1 284 ? -13.796 -21.627 33.019 1.00 93.88 284 HIS A O 1
ATOM 2260 N N . SER A 1 285 ? -13.420 -20.091 31.428 1.00 94.06 285 SER A N 1
ATOM 2261 C CA . SER A 1 285 ? -13.525 -18.926 32.320 1.00 94.06 285 SER A CA 1
ATOM 2262 C C . SER A 1 285 ? -14.603 -17.967 31.841 1.00 94.06 285 SER A C 1
ATOM 2264 O O . SER A 1 285 ? -14.553 -17.523 30.694 1.00 94.06 285 SER A O 1
ATOM 2266 N N . VAL A 1 286 ? -15.511 -17.603 32.738 1.00 93.25 286 VAL A N 1
ATOM 2267 C CA . VAL A 1 286 ? -16.625 -16.689 32.476 1.00 93.25 286 VAL A CA 1
ATOM 2268 C C . VAL A 1 286 ? -16.523 -15.467 33.391 1.00 93.25 286 VAL A C 1
ATOM 2270 O O . VAL A 1 286 ? -16.205 -15.606 34.573 1.00 93.25 286 VAL A O 1
ATOM 2273 N N . LYS A 1 287 ? -16.815 -14.286 32.849 1.00 92.69 287 LYS A N 1
ATOM 2274 C CA . LYS A 1 287 ? -17.152 -13.049 33.575 1.00 92.69 287 LYS A CA 1
ATOM 2275 C C . LYS A 1 287 ? -18.574 -12.664 33.147 1.00 92.69 287 LYS A C 1
ATOM 2277 O O . LYS A 1 287 ? -18.901 -12.806 31.972 1.00 92.69 287 LYS A O 1
ATOM 2282 N N . SER A 1 288 ? -19.428 -12.221 34.066 1.00 89.94 288 SER A N 1
ATOM 2283 C CA . SER A 1 288 ? -20.826 -11.866 33.762 1.00 89.94 288 SER A CA 1
ATOM 2284 C C . SER A 1 288 ? -21.322 -10.725 34.641 1.00 89.94 288 SER A C 1
ATOM 2286 O O . SER A 1 288 ? -20.806 -10.529 35.743 1.00 89.94 288 SER A O 1
ATOM 2288 N N . GLU A 1 289 ? -22.330 -10.001 34.160 1.00 88.12 289 GLU A N 1
ATOM 2289 C CA . GLU A 1 289 ? -22.917 -8.843 34.841 1.00 88.12 289 GLU A CA 1
ATOM 2290 C C . GLU A 1 289 ? -24.416 -9.030 35.114 1.00 88.12 289 GLU A C 1
ATOM 2292 O O . GLU A 1 289 ? -25.133 -9.697 34.363 1.00 88.12 289 GLU A O 1
ATOM 2297 N N . GLY A 1 290 ? -24.893 -8.443 36.216 1.00 84.38 290 GLY A N 1
ATOM 2298 C CA . GLY A 1 290 ? -26.272 -8.610 36.680 1.00 84.38 290 GLY A CA 1
ATOM 2299 C C . GLY A 1 290 ? -26.608 -10.074 36.980 1.00 84.38 290 GLY A C 1
ATOM 2300 O O . GLY A 1 290 ? -25.879 -10.757 37.699 1.00 84.38 290 GLY A O 1
ATOM 2301 N N . ASP A 1 291 ? -27.719 -10.546 36.420 1.00 82.56 291 ASP A N 1
ATOM 2302 C CA . ASP A 1 291 ? -28.187 -11.935 36.456 1.00 82.56 291 ASP A CA 1
ATOM 2303 C C . ASP A 1 291 ? -27.856 -12.726 35.169 1.00 82.56 291 ASP A C 1
ATOM 2305 O O . ASP A 1 291 ? -28.342 -13.844 34.981 1.00 82.56 291 ASP A O 1
ATOM 2309 N N . SER A 1 292 ? -27.007 -12.174 34.291 1.00 89.31 292 SER A N 1
ATOM 2310 C CA . SER A 1 292 ? -26.546 -12.837 33.063 1.00 89.31 292 SER A CA 1
ATOM 2311 C C . SER A 1 292 ? -25.767 -14.112 33.394 1.00 89.31 292 SER A C 1
ATOM 2313 O O . SER A 1 292 ? -24.762 -14.065 34.103 1.00 89.31 292 SER A O 1
ATOM 2315 N N . LEU A 1 293 ? -26.178 -15.258 32.847 1.00 88.75 293 LEU A N 1
ATOM 2316 C CA . LEU A 1 293 ? -25.459 -16.524 33.000 1.00 88.75 293 LEU A CA 1
ATOM 2317 C C . LEU A 1 293 ? -25.047 -17.093 31.641 1.00 88.75 293 LEU A C 1
ATOM 2319 O O . LEU A 1 293 ? -25.814 -17.069 30.675 1.00 88.75 293 LEU A O 1
ATOM 2323 N N . LEU A 1 294 ? -23.821 -17.616 31.575 1.00 92.81 294 LEU A N 1
ATOM 2324 C CA . LEU A 1 294 ? -23.239 -18.256 30.397 1.00 92.81 294 LEU A CA 1
ATOM 2325 C C . LEU A 1 294 ? -22.845 -19.699 30.733 1.00 92.81 294 LEU A C 1
ATOM 2327 O O . LEU A 1 294 ? -22.308 -19.979 31.806 1.00 92.81 294 LEU A O 1
ATOM 2331 N N . GLY A 1 295 ? -23.123 -20.617 29.814 1.00 92.19 295 GLY A N 1
ATOM 2332 C CA . GLY A 1 295 ? -22.727 -22.022 29.881 1.00 92.19 295 GLY A CA 1
ATOM 2333 C C . GLY A 1 295 ? -22.268 -22.545 28.522 1.00 92.19 295 GLY A C 1
ATOM 2334 O O . GLY A 1 295 ? -22.303 -21.824 27.525 1.00 92.19 295 GLY A O 1
ATOM 2335 N N . LEU A 1 296 ? -21.860 -23.814 28.469 1.00 95.12 296 LEU A N 1
ATOM 2336 C CA . LEU A 1 296 ? -21.446 -24.481 27.230 1.00 95.12 296 LEU A CA 1
ATOM 2337 C C . LEU A 1 296 ? -22.349 -25.679 26.932 1.00 95.12 296 LEU A C 1
ATOM 2339 O O . LEU A 1 296 ? -22.542 -26.533 27.794 1.00 95.12 296 LEU A O 1
ATOM 2343 N N . ALA A 1 297 ? -22.867 -25.784 25.711 1.00 93.75 297 ALA A N 1
ATOM 2344 C CA . ALA A 1 297 ? -23.575 -26.969 25.235 1.00 93.75 297 ALA A CA 1
ATOM 2345 C C . ALA A 1 297 ? -22.709 -27.757 24.247 1.00 93.75 297 ALA A C 1
ATOM 2347 O O . ALA A 1 297 ? -22.029 -27.197 23.393 1.00 93.75 297 ALA A O 1
ATOM 2348 N N . LEU A 1 298 ? -22.725 -29.079 24.373 1.00 94.00 298 LEU A N 1
ATOM 2349 C CA . LEU A 1 298 ? -21.835 -29.983 23.654 1.00 94.00 298 LEU A CA 1
ATOM 2350 C C . LEU A 1 298 ? -22.679 -31.007 22.908 1.00 94.00 298 LEU A C 1
ATOM 2352 O O . LEU A 1 298 ? -23.490 -31.703 23.524 1.00 94.00 298 LEU A O 1
ATOM 2356 N N . GLN A 1 299 ? -22.511 -31.079 21.589 1.00 94.12 299 GLN A N 1
ATOM 2357 C CA . GLN A 1 299 ? -23.210 -32.045 20.747 1.00 94.12 299 GLN A CA 1
ATOM 2358 C C . GLN A 1 299 ? -22.301 -33.220 20.415 1.00 94.12 299 GLN A C 1
ATOM 2360 O O . GLN A 1 299 ? -21.162 -33.038 19.976 1.00 94.12 299 GLN A O 1
ATOM 2365 N N . PHE A 1 300 ? -22.845 -34.421 20.573 1.00 92.06 300 PHE A N 1
ATOM 2366 C CA . PHE A 1 300 ? -22.163 -35.663 20.258 1.00 92.06 300 PHE A CA 1
ATOM 2367 C C . PHE A 1 300 ? -22.997 -36.518 19.305 1.00 92.06 300 PHE A C 1
ATOM 2369 O O . PHE A 1 300 ? -24.230 -36.511 19.363 1.00 92.06 300 PHE A O 1
ATOM 2376 N N . SER A 1 301 ? -22.310 -37.301 18.476 1.00 92.12 301 SER A N 1
ATOM 2377 C CA . SER A 1 301 ? -22.905 -38.349 17.639 1.00 92.12 301 SER A CA 1
ATOM 2378 C C . SER A 1 301 ? -22.371 -39.724 18.039 1.00 92.12 301 SER A C 1
ATOM 2380 O O . SER A 1 301 ? -21.174 -39.869 18.300 1.00 92.12 301 SER A O 1
ATOM 2382 N N . SER A 1 302 ? -23.249 -40.727 18.117 1.00 85.38 302 SER A N 1
ATOM 2383 C CA . SER A 1 302 ? -22.843 -42.132 18.245 1.00 85.38 302 SER A CA 1
ATOM 2384 C C . SER A 1 302 ? -22.414 -42.696 16.886 1.00 85.38 302 SER A C 1
ATOM 2386 O O . SER A 1 302 ? -22.730 -42.136 15.834 1.00 85.38 302 SER A O 1
ATOM 2388 N N . THR A 1 303 ? -21.759 -43.858 16.877 1.00 75.19 303 THR A N 1
ATOM 2389 C CA . THR A 1 303 ? -21.472 -44.611 15.639 1.00 75.19 303 THR A CA 1
ATOM 2390 C C . THR A 1 303 ? -22.730 -45.069 14.885 1.00 75.19 303 THR A C 1
ATOM 2392 O O . THR A 1 303 ? -22.626 -45.464 13.726 1.00 75.19 303 THR A O 1
ATOM 2395 N N . ALA A 1 304 ? -23.914 -44.985 15.504 1.00 75.00 304 ALA A N 1
ATOM 2396 C CA . ALA A 1 304 ? -25.219 -45.214 14.881 1.00 75.00 304 ALA A CA 1
ATOM 2397 C C . ALA A 1 304 ? -25.907 -43.910 14.408 1.00 75.00 304 ALA A C 1
ATOM 2399 O O . ALA A 1 304 ? -27.091 -43.924 14.080 1.00 75.00 304 ALA A O 1
ATOM 2400 N N . ASN A 1 305 ? -25.181 -42.782 14.370 1.00 75.81 305 ASN A N 1
ATOM 2401 C CA . ASN A 1 305 ? -25.677 -41.429 14.073 1.00 75.81 305 ASN A CA 1
ATOM 2402 C C . ASN A 1 305 ? -26.737 -40.880 15.052 1.00 75.81 305 ASN A C 1
ATOM 2404 O O . ASN A 1 305 ? -27.365 -39.855 14.771 1.00 75.81 305 ASN A O 1
ATOM 2408 N N . GLU A 1 306 ? -26.910 -41.493 16.226 1.00 81.44 306 GLU A N 1
ATOM 2409 C CA . GLU A 1 306 ? -27.770 -40.945 17.278 1.00 81.44 306 GLU A CA 1
ATOM 2410 C C . GLU A 1 306 ? -27.138 -39.666 17.838 1.00 81.44 306 GLU A C 1
ATOM 2412 O O . GLU A 1 306 ? -25.962 -39.655 18.214 1.00 81.44 306 GLU A O 1
ATOM 2417 N N . ARG A 1 307 ? -27.914 -38.579 17.891 1.00 87.50 307 ARG A N 1
ATOM 2418 C CA . ARG A 1 307 ? -27.460 -37.281 18.405 1.00 87.50 307 ARG A CA 1
ATOM 2419 C C . ARG A 1 307 ? -27.871 -37.110 19.861 1.00 87.50 307 ARG A C 1
ATOM 2421 O O . ARG A 1 307 ? -29.022 -37.347 20.214 1.00 87.50 307 ARG A O 1
ATOM 2428 N N . THR A 1 308 ? -26.946 -36.637 20.686 1.00 89.00 308 THR A N 1
ATOM 2429 C CA . THR A 1 308 ? -27.173 -36.358 22.110 1.00 89.00 308 THR A CA 1
ATOM 2430 C C . THR A 1 308 ? -26.468 -35.067 22.510 1.00 89.00 308 THR A C 1
ATOM 2432 O O . THR A 1 308 ? -25.387 -34.760 22.003 1.00 89.00 308 THR A O 1
ATOM 2435 N N . SER A 1 309 ? -27.075 -34.300 23.417 1.00 92.00 309 SER A N 1
ATOM 2436 C CA . SER A 1 309 ? -26.585 -32.981 23.823 1.00 92.00 309 SER A CA 1
ATOM 2437 C C . SER A 1 309 ? -26.390 -32.875 25.337 1.00 92.00 309 SER A C 1
ATOM 2439 O O . SER A 1 309 ? -27.229 -33.309 26.129 1.00 92.00 309 SER A O 1
ATOM 2441 N N . VAL A 1 310 ? -25.260 -32.295 25.749 1.00 91.75 310 VAL A N 1
ATOM 2442 C CA . VAL A 1 310 ? -24.898 -32.102 27.161 1.00 91.75 310 VAL A CA 1
ATOM 2443 C C . VAL A 1 310 ? -24.697 -30.617 27.438 1.00 91.75 310 VAL A C 1
ATOM 2445 O O . VAL A 1 310 ? -23.831 -29.996 26.828 1.00 91.75 310 VAL A O 1
ATOM 2448 N N . LEU A 1 311 ? -25.477 -30.057 28.362 1.00 92.56 311 LEU A N 1
ATOM 2449 C CA . LEU A 1 311 ? -25.346 -28.674 28.823 1.00 92.56 311 LEU A CA 1
ATOM 2450 C C . LEU A 1 311 ? -24.481 -28.599 30.090 1.00 92.56 311 LEU A C 1
ATOM 2452 O O . LEU A 1 311 ? -24.719 -29.328 31.052 1.00 92.56 311 LEU A O 1
ATOM 2456 N N . LEU A 1 312 ? -23.523 -27.676 30.099 1.00 91.69 312 LEU A N 1
ATOM 2457 C CA . LEU A 1 312 ? -22.697 -27.276 31.235 1.00 91.69 312 LEU A CA 1
ATOM 2458 C C . LEU A 1 312 ? -23.187 -25.905 31.731 1.00 91.69 312 LEU A C 1
ATOM 2460 O O . LEU A 1 312 ? -22.859 -24.885 31.130 1.00 91.69 312 LEU A O 1
ATOM 2464 N N . ALA A 1 313 ? -24.006 -25.880 32.787 1.00 86.50 313 ALA A N 1
ATOM 2465 C CA . ALA A 1 313 ? -24.697 -24.675 33.275 1.00 86.50 313 ALA A CA 1
ATOM 2466 C C . ALA A 1 313 ? -24.917 -24.704 34.801 1.00 86.50 313 ALA A C 1
ATOM 2468 O O . ALA A 1 313 ? -24.978 -25.778 35.397 1.00 86.50 313 ALA A O 1
ATOM 2469 N N . SER A 1 314 ? -25.031 -23.540 35.446 1.00 76.06 314 SER A N 1
ATOM 2470 C CA . SER A 1 314 ? -25.226 -23.420 36.900 1.00 76.06 314 SER A CA 1
ATOM 2471 C C . SER A 1 314 ? -26.669 -23.767 37.328 1.00 76.06 314 SER A C 1
ATOM 2473 O O . SER A 1 314 ? -27.468 -24.272 36.541 1.00 76.06 314 SER A O 1
ATOM 2475 N N . TRP A 1 315 ? -27.003 -23.608 38.613 1.00 58.00 315 TRP A N 1
ATOM 2476 C CA . TRP A 1 315 ? -28.311 -24.016 39.149 1.00 58.00 315 TRP A CA 1
ATOM 2477 C C . TRP A 1 315 ? -29.428 -23.021 38.785 1.00 58.00 315 TRP A C 1
ATOM 2479 O O . TRP A 1 315 ? -29.203 -21.817 38.747 1.00 58.00 315 TRP A O 1
ATOM 2489 N N . GLY A 1 316 ? -30.641 -23.541 38.551 1.00 56.84 316 GLY A N 1
ATOM 2490 C CA . GLY A 1 316 ? -31.811 -22.786 38.055 1.00 56.84 316 GLY A CA 1
ATOM 2491 C C . GLY A 1 316 ? -32.432 -23.359 36.767 1.00 56.84 316 GLY A C 1
ATOM 2492 O O . GLY A 1 316 ? -33.437 -22.866 36.269 1.00 56.84 316 GLY A O 1
ATOM 2493 N N . THR A 1 317 ? -31.862 -24.437 36.230 1.00 60.66 317 THR A N 1
ATOM 2494 C CA . THR A 1 317 ? -32.021 -24.915 34.846 1.00 60.66 317 THR A CA 1
ATOM 2495 C C . THR A 1 317 ? -33.300 -25.714 34.535 1.00 60.66 317 THR A C 1
ATOM 2497 O O . THR A 1 317 ? -33.337 -26.478 33.568 1.00 60.66 317 THR A O 1
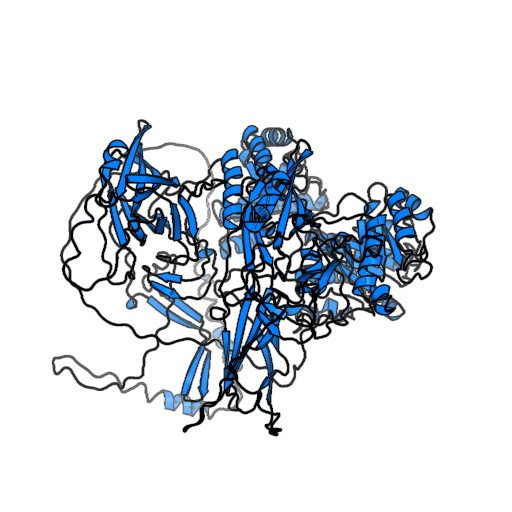ATOM 2500 N N . ASN A 1 318 ? -34.394 -25.519 35.281 1.00 60.56 318 ASN A N 1
ATOM 2501 C CA . ASN A 1 318 ? -35.662 -26.231 35.043 1.00 60.56 318 ASN A CA 1
ATOM 2502 C C . ASN A 1 318 ? -36.220 -25.993 33.623 1.00 60.56 318 ASN A C 1
ATOM 2504 O O . ASN A 1 318 ? -36.745 -26.926 33.013 1.00 60.56 318 ASN A O 1
ATOM 2508 N N . GLN A 1 319 ? -36.015 -24.797 33.053 1.00 67.62 319 GLN A N 1
ATOM 2509 C CA . GLN A 1 319 ? -36.373 -24.464 31.663 1.00 67.62 319 GLN A CA 1
ATOM 2510 C C . GLN A 1 319 ? -35.678 -25.357 30.609 1.00 67.62 319 GLN A C 1
ATOM 2512 O O . GLN A 1 319 ? -36.215 -25.581 29.527 1.00 67.62 319 GLN A O 1
ATOM 2517 N N . PHE A 1 320 ? -34.513 -25.931 30.932 1.00 76.88 320 PHE A N 1
ATOM 2518 C CA . PHE A 1 320 ? -33.664 -26.672 29.992 1.00 76.88 320 PHE A CA 1
ATOM 2519 C C . PHE A 1 320 ? -33.889 -28.183 29.962 1.00 76.88 320 PHE A C 1
ATOM 2521 O O . PHE A 1 320 ? -33.411 -28.852 29.044 1.00 76.88 320 PHE A O 1
ATOM 2528 N N . SER A 1 321 ? -34.655 -28.729 30.910 1.00 70.56 321 SER A N 1
ATOM 2529 C CA . SER A 1 321 ? -34.845 -30.182 31.076 1.00 70.56 321 SER A CA 1
ATOM 2530 C C . SER A 1 321 ? -35.581 -30.867 29.909 1.00 70.56 321 SER A C 1
ATOM 2532 O O . SER A 1 321 ? -35.694 -32.088 29.885 1.00 70.56 321 SER A O 1
ATOM 2534 N N . ARG A 1 322 ? -36.089 -30.093 28.937 1.00 73.62 322 ARG A N 1
ATOM 2535 C CA . ARG A 1 322 ? -36.683 -30.577 27.676 1.00 73.62 322 ARG A CA 1
ATOM 2536 C C . ARG A 1 322 ? -35.818 -30.307 26.432 1.00 73.62 322 ARG A C 1
ATOM 2538 O O . ARG A 1 322 ? -36.183 -30.762 25.354 1.00 73.62 322 ARG A O 1
ATOM 2545 N N . LYS A 1 323 ? -34.716 -29.555 26.561 1.00 81.00 323 LYS A N 1
ATOM 2546 C CA . LYS A 1 323 ? -33.868 -29.082 25.445 1.00 81.00 323 LYS A CA 1
ATOM 2547 C C . LYS A 1 323 ? -32.552 -29.859 25.314 1.00 81.00 323 LYS A C 1
ATOM 2549 O O . LYS A 1 323 ? -32.029 -29.982 24.209 1.00 81.00 323 LYS A O 1
ATOM 2554 N N . PHE A 1 324 ? -32.032 -30.404 26.417 1.00 85.50 324 PHE A N 1
ATOM 2555 C CA . PHE A 1 324 ? -30.750 -31.116 26.450 1.00 85.50 324 PHE A CA 1
ATOM 2556 C C . PHE A 1 324 ? -30.886 -32.523 27.036 1.00 85.50 324 PHE A C 1
ATOM 2558 O O . PHE A 1 324 ? -31.588 -32.720 28.025 1.00 85.50 324 PHE A O 1
ATOM 2565 N N . SER A 1 325 ? -30.184 -33.497 26.447 1.00 86.94 325 SER A N 1
ATOM 2566 C CA . SER A 1 325 ? -30.204 -34.906 26.877 1.00 86.94 325 SER A CA 1
ATOM 2567 C C . SER A 1 325 ? -29.620 -35.107 28.281 1.00 86.94 325 SER A C 1
ATOM 2569 O O . SER A 1 325 ? -29.998 -36.039 28.989 1.00 86.94 325 SER A O 1
ATOM 2571 N N . LYS A 1 326 ? -28.691 -34.235 28.692 1.00 86.88 326 LYS A N 1
ATOM 2572 C CA . LYS A 1 326 ? -28.111 -34.193 30.038 1.00 86.88 326 LYS A CA 1
ATOM 2573 C C . LYS A 1 326 ? -27.735 -32.759 30.406 1.00 86.88 326 LYS A C 1
ATOM 2575 O O . LYS A 1 326 ? -27.234 -32.015 29.568 1.00 86.88 326 LYS A O 1
ATOM 2580 N N . ILE A 1 327 ? -27.910 -32.397 31.673 1.00 86.50 327 ILE A N 1
ATOM 2581 C CA . ILE A 1 327 ? -27.406 -31.144 32.249 1.00 86.50 327 ILE A CA 1
ATOM 2582 C C . ILE A 1 327 ? -26.402 -31.511 33.346 1.00 86.50 327 ILE A C 1
ATOM 2584 O O . ILE A 1 327 ? -26.639 -32.435 34.126 1.00 86.50 327 ILE A O 1
ATOM 2588 N N . ILE A 1 328 ? -25.263 -30.825 33.381 1.00 86.88 328 ILE A N 1
ATOM 2589 C CA . ILE A 1 328 ? -24.195 -30.998 34.367 1.00 86.88 328 ILE A CA 1
ATOM 2590 C C . ILE A 1 328 ? -23.901 -29.625 34.969 1.00 86.88 328 ILE A C 1
ATOM 2592 O O . ILE A 1 328 ? -23.618 -28.679 34.238 1.00 86.88 328 ILE A O 1
ATOM 2596 N N . ALA A 1 329 ? -23.940 -29.530 36.299 1.00 86.06 329 ALA A N 1
ATOM 2597 C CA . ALA A 1 329 ? -23.510 -28.338 37.019 1.00 86.06 329 ALA A CA 1
ATOM 2598 C C . ALA A 1 329 ? -21.970 -28.282 37.077 1.00 86.06 329 ALA A C 1
ATOM 2600 O O . ALA A 1 329 ? -21.374 -29.194 37.662 1.00 86.06 329 ALA A O 1
ATOM 2601 N N . PRO A 1 330 ? -21.306 -27.258 36.503 1.00 86.06 330 PRO A N 1
ATOM 2602 C CA . PRO A 1 330 ? -19.856 -27.135 36.579 1.00 86.06 330 PRO A CA 1
ATOM 2603 C C . PRO A 1 330 ? -19.381 -26.872 38.009 1.00 86.06 330 PRO A C 1
ATOM 2605 O O . PRO A 1 330 ? -20.037 -26.181 38.788 1.00 86.06 330 PRO A O 1
ATOM 2608 N N . CYS A 1 331 ? -18.198 -27.380 38.342 1.00 85.06 331 CYS A N 1
ATOM 2609 C CA . CYS A 1 331 ? -17.529 -27.063 39.596 1.00 85.06 331 CYS A CA 1
ATOM 2610 C C . CYS A 1 331 ? -16.718 -25.771 39.428 1.00 85.06 331 CYS A C 1
ATOM 2612 O O . CYS A 1 331 ? -15.863 -25.692 38.543 1.00 85.06 331 CYS A O 1
ATOM 2614 N N . GLN A 1 332 ? -16.959 -24.766 40.274 1.00 83.00 332 GLN A N 1
ATOM 2615 C CA . GLN A 1 332 ? -16.173 -23.531 40.264 1.00 83.00 332 GLN A CA 1
ATOM 2616 C C . GLN A 1 332 ? -14.814 -23.750 40.949 1.00 83.00 332 GLN A C 1
ATOM 2618 O O . GLN A 1 332 ? -14.738 -24.128 42.120 1.00 83.00 332 GLN A O 1
ATOM 2623 N N . VAL A 1 333 ? -13.724 -23.497 40.223 1.00 79.06 333 VAL A N 1
ATOM 2624 C CA . VAL A 1 333 ? -12.352 -23.767 40.670 1.00 79.06 333 VAL A CA 1
ATOM 2625 C C . VAL A 1 333 ? -11.693 -22.495 41.202 1.00 79.06 333 VAL A C 1
ATOM 2627 O O . VAL A 1 333 ? -11.185 -21.665 40.450 1.00 79.06 333 VAL A O 1
ATOM 2630 N N . ASN A 1 334 ? -11.633 -22.372 42.529 1.00 64.19 334 ASN A N 1
ATOM 2631 C CA . ASN A 1 334 ? -10.973 -21.258 43.218 1.00 64.19 334 ASN A CA 1
ATOM 2632 C C . ASN A 1 334 ? -9.436 -21.364 43.149 1.00 64.19 334 ASN A C 1
ATOM 2634 O O . ASN A 1 334 ? -8.777 -21.799 44.098 1.00 64.19 334 ASN A O 1
ATOM 2638 N N . LYS A 1 335 ? -8.850 -20.945 42.022 1.00 63.84 335 LYS A N 1
ATOM 2639 C CA . LYS A 1 335 ? -7.397 -20.769 41.876 1.00 63.84 335 LYS A CA 1
ATOM 2640 C C . LYS A 1 335 ? -6.896 -19.583 42.726 1.00 63.84 335 LYS A C 1
ATOM 2642 O O . LYS A 1 335 ? -7.482 -18.507 42.639 1.00 63.84 335 LYS A O 1
ATOM 2647 N N . PRO A 1 336 ? -5.766 -19.688 43.462 1.00 52.72 336 PRO A N 1
ATOM 2648 C CA . PRO A 1 336 ? -5.271 -18.608 44.335 1.00 52.72 336 PRO A CA 1
ATOM 2649 C C . PRO A 1 336 ? -4.842 -17.297 43.652 1.00 52.72 336 PRO A C 1
ATOM 2651 O O . PRO A 1 336 ? -4.500 -16.348 44.354 1.00 52.72 336 PRO A O 1
ATOM 2654 N N . ARG A 1 337 ? -4.782 -17.265 42.315 1.00 57.97 337 ARG A N 1
ATOM 2655 C CA . ARG A 1 337 ? -4.291 -16.138 41.503 1.00 57.97 337 ARG A CA 1
ATOM 2656 C C . ARG A 1 337 ? -5.338 -15.535 40.566 1.00 57.97 337 ARG A C 1
ATOM 2658 O O . ARG A 1 337 ? -5.045 -14.520 39.945 1.00 57.97 337 ARG A O 1
ATOM 2665 N N . THR A 1 338 ? -6.524 -16.135 40.450 1.00 73.56 338 THR A N 1
ATOM 2666 C CA . THR A 1 338 ? -7.541 -15.623 39.526 1.00 73.56 338 THR A CA 1
ATOM 2667 C C . THR A 1 338 ? -8.101 -14.288 40.008 1.00 73.56 338 THR A C 1
ATOM 2669 O O . THR A 1 338 ? -8.379 -14.116 41.197 1.00 73.56 338 THR A O 1
ATOM 2672 N N . ALA A 1 339 ? -8.214 -13.333 39.085 1.00 79.19 339 ALA A N 1
ATOM 2673 C CA . ALA A 1 339 ? -8.644 -11.975 39.395 1.00 79.19 339 ALA A CA 1
ATOM 2674 C C . ALA A 1 339 ? -10.139 -11.897 39.777 1.00 79.19 339 ALA A C 1
ATOM 2676 O O . ALA A 1 339 ? -10.928 -12.752 39.361 1.00 79.19 339 ALA A O 1
ATOM 2677 N N . PRO A 1 340 ? -10.553 -10.869 40.547 1.00 76.56 340 PRO A N 1
ATOM 2678 C CA . PRO A 1 340 ? -11.963 -10.619 40.845 1.00 76.56 340 PRO A CA 1
ATOM 2679 C C . PRO A 1 340 ? -12.819 -10.519 39.573 1.00 76.56 340 PRO A C 1
ATOM 2681 O O . PRO A 1 340 ? -12.367 -9.996 38.560 1.00 76.56 340 PRO A O 1
ATOM 2684 N N . GLY A 1 341 ? -14.058 -11.013 39.638 1.00 80.75 341 GLY A N 1
ATOM 2685 C CA . GLY A 1 341 ? -15.008 -11.018 38.516 1.00 80.75 341 GLY A CA 1
ATOM 2686 C C . GLY A 1 341 ? -14.985 -12.280 37.642 1.00 80.75 341 GLY A C 1
ATOM 2687 O O . GLY A 1 341 ? -15.975 -12.555 36.973 1.00 80.75 341 GLY A O 1
ATOM 2688 N N . TRP A 1 342 ? -13.920 -13.090 37.688 1.00 90.06 342 TRP A N 1
ATOM 2689 C CA . TRP A 1 342 ? -13.819 -14.323 36.897 1.00 90.06 342 TRP A CA 1
ATOM 2690 C C . TRP A 1 342 ? -14.240 -15.581 37.664 1.00 90.06 342 TRP A C 1
ATOM 2692 O O . TRP A 1 342 ? -13.679 -15.916 38.710 1.00 90.06 342 TRP A O 1
ATOM 2702 N N . ALA A 1 343 ? -15.152 -16.356 37.078 1.00 88.88 343 ALA A N 1
ATOM 2703 C CA . ALA A 1 343 ? -15.464 -17.723 37.474 1.00 88.88 343 ALA A CA 1
ATOM 2704 C C . ALA A 1 343 ? -14.776 -18.720 36.527 1.00 88.88 343 ALA A C 1
ATOM 2706 O O . ALA A 1 343 ? -15.048 -18.746 35.329 1.00 88.88 343 ALA A O 1
ATOM 2707 N N . VAL A 1 344 ? -13.893 -19.572 37.059 1.00 90.00 344 VAL A N 1
ATOM 2708 C CA . VAL A 1 344 ? -13.329 -20.711 36.313 1.00 90.00 344 VAL A CA 1
ATOM 2709 C C . VAL A 1 344 ? -14.206 -21.930 36.569 1.00 90.00 344 VAL A C 1
ATOM 2711 O O . VAL A 1 344 ? -14.342 -22.352 37.716 1.00 90.00 344 VAL A O 1
ATOM 2714 N N . LEU A 1 345 ? -14.795 -22.488 35.516 1.00 89.75 345 LEU A N 1
ATOM 2715 C CA . LEU A 1 345 ? -15.775 -23.568 35.572 1.00 89.75 345 LEU A CA 1
ATOM 2716 C C . LEU A 1 345 ? -15.193 -24.843 34.951 1.00 89.75 345 LEU A C 1
ATOM 2718 O O . LEU A 1 345 ? -14.859 -24.870 33.765 1.00 89.75 345 LEU A O 1
ATOM 2722 N N . GLU A 1 346 ? -15.083 -25.905 35.752 1.00 90.25 346 GLU A N 1
ATOM 2723 C CA . GLU A 1 346 ? -14.622 -27.228 35.317 1.00 90.25 346 GLU A CA 1
ATOM 2724 C C . GLU A 1 346 ? -15.794 -28.217 35.222 1.00 90.25 346 GLU A C 1
ATOM 2726 O O . GLU A 1 346 ? -16.719 -28.209 36.037 1.00 90.25 346 GLU A O 1
ATOM 2731 N N . SER A 1 347 ? -15.762 -29.108 34.237 1.00 89.38 347 SER A N 1
ATOM 2732 C CA . SER A 1 347 ? -16.698 -30.222 34.076 1.00 89.38 347 SER A CA 1
ATOM 2733 C C . SER A 1 347 ? -15.990 -31.460 33.532 1.00 89.38 347 SER A C 1
ATOM 2735 O O . SER A 1 347 ? -14.922 -31.369 32.928 1.00 89.38 347 SER A O 1
ATOM 2737 N N . SER A 1 348 ? -16.591 -32.631 33.747 1.00 88.12 348 SER A N 1
ATOM 2738 C CA . SER A 1 348 ? -16.090 -33.906 33.229 1.00 88.12 348 SER A CA 1
ATOM 2739 C C . SER A 1 348 ? -17.229 -34.707 32.599 1.00 88.12 348 SER A C 1
ATOM 2741 O O . SER A 1 348 ? -18.328 -34.770 33.155 1.00 88.12 348 SER A O 1
ATOM 2743 N N . ILE A 1 349 ? -16.979 -35.277 31.420 1.00 87.38 349 ILE A N 1
ATOM 2744 C CA . ILE A 1 349 ? -17.973 -35.977 30.599 1.00 87.38 349 ILE A CA 1
ATOM 2745 C C . ILE A 1 349 ? -17.415 -37.337 30.179 1.00 87.38 349 ILE A C 1
ATOM 2747 O O . ILE A 1 349 ? -16.378 -37.419 29.530 1.00 87.38 349 ILE A O 1
ATOM 2751 N N . GLU A 1 350 ? -18.131 -38.409 30.507 1.00 84.94 350 GLU A N 1
ATOM 2752 C CA . GLU A 1 350 ? -17.803 -39.771 30.082 1.00 84.94 350 GLU A CA 1
ATOM 2753 C C . GLU A 1 350 ? -18.825 -40.237 29.036 1.00 84.94 350 GLU A C 1
ATOM 2755 O O . GLU A 1 350 ? -19.985 -40.490 29.362 1.00 84.94 350 GLU A O 1
ATOM 2760 N N . MET A 1 351 ? -18.401 -40.286 27.769 1.00 81.19 351 MET A N 1
ATOM 2761 C CA . MET A 1 351 ? -19.227 -40.653 26.606 1.00 81.19 351 MET A CA 1
ATOM 2762 C C . MET A 1 351 ? -18.392 -41.447 25.586 1.00 81.19 351 MET A C 1
ATOM 2764 O O . MET A 1 351 ? -18.206 -41.046 24.442 1.00 81.19 351 MET A O 1
ATOM 2768 N N . ASN A 1 352 ? -17.837 -42.573 26.037 1.00 80.88 352 ASN A N 1
ATOM 2769 C CA . ASN A 1 352 ? -17.002 -43.469 25.232 1.00 80.88 352 ASN A CA 1
ATOM 2770 C C . ASN A 1 352 ? -17.720 -43.940 23.950 1.00 80.88 352 ASN A C 1
ATOM 2772 O O . ASN A 1 352 ? -18.866 -44.385 24.013 1.00 80.88 352 ASN A O 1
ATOM 2776 N N . GLY A 1 353 ? -17.034 -43.890 22.806 1.00 81.44 353 GLY A N 1
ATOM 2777 C CA . GLY A 1 353 ? -17.573 -44.298 21.503 1.00 81.44 353 GLY A CA 1
ATOM 2778 C C . GLY A 1 353 ? -18.440 -43.246 20.800 1.00 81.44 353 GLY A C 1
ATOM 2779 O O . GLY A 1 353 ? -18.968 -43.529 19.727 1.00 81.44 353 GLY A O 1
ATOM 2780 N N . TYR A 1 354 ? -18.571 -42.048 21.375 1.00 89.06 354 TYR A N 1
ATOM 2781 C CA . TYR A 1 354 ? -19.188 -40.892 20.725 1.00 89.06 354 TYR A CA 1
ATOM 2782 C C . TYR A 1 354 ? -18.124 -39.952 20.149 1.00 89.06 354 TYR A C 1
ATOM 2784 O O . TYR A 1 354 ? -17.039 -39.808 20.710 1.00 89.06 354 TYR A O 1
ATOM 2792 N N . THR A 1 355 ? -18.459 -39.247 19.072 1.00 91.19 355 THR A N 1
ATOM 2793 C CA . THR A 1 355 ? -17.649 -38.144 18.534 1.00 91.19 355 THR A CA 1
ATOM 2794 C C . THR A 1 355 ? -18.221 -36.814 19.010 1.00 91.19 355 THR A C 1
ATOM 2796 O O . THR A 1 355 ? -19.409 -36.560 18.807 1.00 91.19 355 THR A O 1
ATOM 2799 N N . LEU A 1 356 ? -17.393 -35.952 19.612 1.00 92.56 356 LEU A N 1
ATOM 2800 C CA . LEU A 1 356 ? -17.727 -34.547 19.866 1.00 92.56 356 LEU A CA 1
ATOM 2801 C C . LEU A 1 356 ? -17.741 -33.805 18.527 1.00 92.56 356 LEU A C 1
ATOM 2803 O O . LEU A 1 356 ? -16.688 -33.598 17.919 1.00 92.56 356 LEU A O 1
ATOM 2807 N N . THR A 1 357 ? -18.933 -33.421 18.072 1.00 92.06 357 THR A N 1
ATOM 2808 C CA . THR A 1 357 ? -19.131 -32.780 16.767 1.00 92.06 357 THR A CA 1
ATOM 2809 C C . THR A 1 357 ? -19.234 -31.267 16.862 1.00 92.06 357 THR A C 1
ATOM 2811 O O . THR A 1 357 ? -18.750 -30.584 15.968 1.00 92.06 357 THR A O 1
ATOM 2814 N N . GLU A 1 358 ? -19.829 -30.716 17.926 1.00 94.00 358 GLU A N 1
ATOM 2815 C CA . GLU A 1 358 ? -19.960 -29.260 18.087 1.00 94.00 358 GLU A CA 1
ATOM 2816 C C . GLU A 1 358 ? -19.841 -28.814 19.547 1.00 94.00 358 GLU A C 1
ATOM 2818 O O . GLU A 1 358 ? -20.339 -29.480 20.458 1.00 94.00 358 GLU A O 1
ATOM 2823 N N . ILE A 1 359 ? -19.242 -27.638 19.746 1.00 94.56 359 ILE A N 1
ATOM 2824 C CA . ILE A 1 359 ? -19.261 -26.878 20.999 1.00 94.56 359 ILE A CA 1
ATOM 2825 C C . ILE A 1 359 ? -20.061 -25.599 20.748 1.00 94.56 359 ILE A C 1
ATOM 2827 O O . ILE A 1 359 ? -19.825 -24.888 19.769 1.00 94.56 359 ILE A O 1
ATOM 2831 N N . HIS A 1 360 ? -21.000 -25.313 21.640 1.00 95.12 360 HIS A N 1
ATOM 2832 C CA . HIS A 1 360 ? -21.885 -24.153 21.634 1.00 95.12 360 HIS A CA 1
ATOM 2833 C C . HIS A 1 360 ? -21.756 -23.391 22.950 1.00 95.12 360 HIS A C 1
ATOM 2835 O O . HIS A 1 360 ? -21.488 -23.991 23.991 1.00 95.12 360 HIS A O 1
ATOM 2841 N N . ALA A 1 361 ? -22.009 -22.090 22.915 1.00 94.88 361 ALA A N 1
ATOM 2842 C CA . ALA A 1 361 ? -22.243 -21.269 24.095 1.00 94.88 361 ALA A CA 1
ATOM 2843 C C . ALA A 1 361 ? -23.754 -21.063 24.295 1.00 94.88 361 ALA A C 1
ATOM 2845 O O . ALA A 1 361 ? -24.503 -20.978 23.319 1.00 94.88 361 ALA A O 1
ATOM 2846 N N . VAL A 1 362 ? -24.196 -21.012 25.554 1.00 92.31 362 VAL A N 1
ATOM 2847 C CA . VAL A 1 362 ? -25.608 -20.869 25.946 1.00 92.31 362 VAL A CA 1
ATOM 2848 C C . VAL A 1 362 ? -25.758 -19.730 26.947 1.00 92.31 362 VAL A C 1
ATOM 2850 O O . VAL A 1 362 ? -25.242 -19.809 28.062 1.00 92.31 362 VAL A O 1
ATOM 2853 N N . CYS A 1 363 ? -26.490 -18.695 26.549 1.00 92.06 363 CYS A N 1
ATOM 2854 C CA . CYS A 1 363 ? -26.817 -17.510 27.335 1.00 92.06 363 CYS A CA 1
ATOM 2855 C C . CYS A 1 363 ? -28.219 -17.652 27.933 1.00 92.06 363 CYS A C 1
ATOM 2857 O O . CYS A 1 363 ? -29.151 -18.019 27.216 1.00 92.06 363 CYS A O 1
ATOM 2859 N N . TYR A 1 364 ? -28.386 -17.377 29.228 1.00 88.94 364 TYR A N 1
ATOM 2860 C CA . TYR A 1 364 ? -29.668 -17.519 29.926 1.00 88.94 364 TYR A CA 1
ATOM 2861 C C . TYR A 1 364 ? -29.781 -16.598 31.144 1.00 88.94 364 TYR A C 1
ATOM 2863 O O . TYR A 1 364 ? -28.771 -16.164 31.701 1.00 88.94 364 TYR A O 1
ATOM 2871 N N . ARG A 1 365 ? -31.023 -16.326 31.562 1.00 84.88 365 ARG A N 1
ATOM 2872 C CA . ARG A 1 365 ? -31.367 -15.555 32.768 1.00 84.88 365 ARG A CA 1
ATOM 2873 C C . ARG A 1 365 ? -32.395 -16.313 33.620 1.00 84.88 365 ARG A C 1
ATOM 2875 O O . ARG A 1 365 ? -33.385 -16.800 33.059 1.00 84.88 365 ARG A O 1
ATOM 2882 N N . PRO A 1 366 ? -32.184 -16.456 34.941 1.00 75.31 366 PRO A N 1
ATOM 2883 C CA . PRO A 1 366 ? -33.130 -17.119 35.835 1.00 75.31 366 PRO A CA 1
ATOM 2884 C C . PRO A 1 366 ? -34.353 -16.230 36.114 1.00 75.31 366 PRO A C 1
ATOM 2886 O O . PRO A 1 366 ? -34.274 -15.009 36.066 1.00 75.31 366 PRO A O 1
ATOM 2889 N N . LYS A 1 367 ? -35.493 -16.844 36.443 1.00 65.81 367 LYS A N 1
ATOM 2890 C CA . LYS A 1 367 ? -36.751 -16.131 36.720 1.00 65.81 367 LYS A CA 1
ATOM 2891 C C . LYS A 1 367 ? -36.774 -15.498 38.122 1.00 65.81 367 LYS A C 1
ATOM 2893 O O . LYS A 1 367 ? -36.468 -16.175 39.107 1.00 65.81 367 LYS A O 1
ATOM 2898 N N . HIS A 1 368 ? -37.233 -14.253 38.242 1.00 60.72 368 HIS A N 1
ATOM 2899 C CA . HIS A 1 368 ? -37.241 -13.433 39.465 1.00 60.72 368 HIS A CA 1
ATOM 2900 C C . HIS A 1 368 ? -38.297 -13.816 40.539 1.00 60.72 368 HIS A C 1
ATOM 2902 O O . HIS A 1 368 ? -38.757 -12.971 41.306 1.00 60.72 368 HIS A O 1
ATOM 2908 N N . GLU A 1 369 ? -38.657 -15.095 40.694 1.00 47.12 369 GLU A N 1
ATOM 2909 C CA . GLU A 1 369 ? -39.681 -15.530 41.672 1.00 47.12 369 GLU A CA 1
ATOM 2910 C C . GLU A 1 369 ? -39.212 -15.599 43.144 1.00 47.12 369 GLU A C 1
ATOM 2912 O O . GLU A 1 369 ? -40.023 -15.868 44.028 1.00 47.12 369 GLU A O 1
ATOM 2917 N N . HIS A 1 370 ? -37.938 -15.308 43.445 1.00 43.62 370 HIS A N 1
ATOM 2918 C CA . HIS A 1 370 ? -37.389 -15.356 44.815 1.00 43.62 370 HIS A CA 1
ATOM 2919 C C . HIS A 1 370 ? -36.475 -14.174 45.210 1.00 43.62 370 HIS A C 1
ATOM 2921 O O . HIS A 1 370 ? -35.648 -14.300 46.111 1.00 43.62 370 HIS A O 1
ATOM 2927 N N . ALA A 1 371 ? -36.635 -12.996 44.594 1.00 38.53 371 ALA A N 1
ATOM 2928 C CA . ALA A 1 371 ? -35.876 -11.797 44.986 1.00 38.53 371 ALA A CA 1
ATOM 2929 C C . ALA A 1 371 ? -36.358 -11.138 46.302 1.00 38.53 371 ALA A C 1
ATOM 2931 O O . ALA A 1 371 ? -35.609 -10.391 46.934 1.00 38.53 371 ALA A O 1
ATOM 2932 N N . GLN A 1 372 ? -37.572 -11.448 46.775 1.00 35.91 372 GLN A N 1
ATOM 2933 C CA . GLN A 1 372 ? -38.000 -11.096 48.133 1.00 35.91 372 GLN A CA 1
ATOM 2934 C C . GLN A 1 372 ? -37.336 -12.017 49.168 1.00 35.91 372 GLN A C 1
ATOM 2936 O O . GLN A 1 372 ? -37.927 -13.029 49.533 1.00 35.91 372 GLN A O 1
ATOM 2941 N N . LEU A 1 373 ? -36.129 -11.665 49.641 1.00 35.12 373 LEU A N 1
ATOM 2942 C CA . LEU A 1 373 ? -35.600 -12.026 50.978 1.00 35.12 373 LEU A CA 1
ATOM 2943 C C . LEU A 1 373 ? -34.207 -11.410 51.269 1.00 35.12 373 LEU A C 1
ATOM 2945 O O . LEU A 1 373 ? -33.260 -12.142 51.559 1.00 35.12 373 LEU A O 1
ATOM 2949 N N . ARG A 1 374 ? -34.061 -10.069 51.201 1.00 32.22 374 ARG A N 1
ATOM 2950 C CA . ARG A 1 374 ? -32.963 -9.299 51.859 1.00 32.22 374 ARG A CA 1
ATOM 2951 C C . ARG A 1 374 ? -33.096 -7.768 51.748 1.00 32.22 374 ARG A C 1
ATOM 2953 O O . ARG A 1 374 ? -32.191 -7.084 51.283 1.00 32.22 374 ARG A O 1
ATOM 2960 N N . LEU A 1 375 ? -34.185 -7.215 52.277 1.00 29.56 375 LEU A N 1
ATOM 2961 C CA . LEU A 1 375 ? -34.163 -5.835 52.766 1.00 29.56 375 LEU A CA 1
ATOM 2962 C C . LEU A 1 375 ? -34.871 -5.775 54.120 1.00 29.56 375 LEU A C 1
ATOM 2964 O O . LEU A 1 375 ? -36.092 -5.836 54.194 1.00 29.56 375 LEU A O 1
ATOM 2968 N N . GLU A 1 376 ? -34.087 -5.671 55.189 1.00 30.30 376 GLU A N 1
ATOM 2969 C CA . GLU A 1 376 ? -34.583 -5.321 56.516 1.00 30.30 376 GLU A CA 1
ATOM 2970 C C . GLU A 1 376 ? -33.771 -4.146 57.062 1.00 30.30 376 GLU A C 1
ATOM 2972 O O . GLU A 1 376 ? -32.540 -4.157 57.042 1.00 30.30 376 GLU A O 1
ATOM 2977 N N . ASN A 1 377 ? -34.493 -3.173 57.616 1.00 31.67 377 ASN A N 1
ATOM 2978 C CA . ASN A 1 377 ? -34.001 -2.145 58.529 1.00 31.67 377 ASN A CA 1
ATOM 2979 C C . ASN A 1 377 ? -32.949 -1.160 57.987 1.00 31.67 377 ASN A C 1
ATOM 2981 O O . ASN A 1 377 ? -31.783 -1.175 58.388 1.00 31.67 377 ASN A O 1
ATOM 2985 N N . ARG A 1 378 ? -33.443 -0.140 57.274 1.00 29.66 378 ARG A N 1
ATOM 2986 C CA . ARG A 1 378 ? -33.245 1.252 57.718 1.00 29.66 378 ARG A CA 1
ATOM 2987 C C . ARG A 1 378 ? -34.440 2.131 57.361 1.00 29.66 378 ARG A C 1
ATOM 2989 O O . ARG A 1 378 ? -34.953 2.065 56.254 1.00 29.66 378 ARG A O 1
ATOM 2996 N N . THR A 1 379 ? -34.867 2.929 58.331 1.00 38.12 379 THR A N 1
ATOM 2997 C CA . THR A 1 379 ? -35.895 3.962 58.196 1.00 38.12 379 THR A CA 1
ATOM 2998 C C . THR A 1 379 ? -35.244 5.290 57.831 1.00 38.12 379 THR A C 1
ATOM 3000 O O . THR A 1 379 ? -34.374 5.746 58.569 1.00 38.12 379 THR A O 1
ATOM 3003 N N . ASP A 1 380 ? -35.662 5.900 56.727 1.00 35.84 380 ASP A N 1
ATOM 3004 C CA . ASP A 1 380 ? -36.299 7.226 56.722 1.00 35.84 380 ASP A CA 1
ATOM 3005 C C . ASP A 1 380 ? -36.893 7.501 55.328 1.00 35.84 380 ASP A C 1
ATOM 3007 O O . ASP A 1 380 ? -36.603 6.784 54.372 1.00 35.84 380 ASP A O 1
ATOM 3011 N N . GLY A 1 381 ? -37.834 8.444 55.237 1.00 45.19 381 GLY A N 1
ATOM 3012 C CA . GLY A 1 381 ? -38.792 8.499 54.128 1.00 45.19 381 GLY A CA 1
ATOM 3013 C C . GLY A 1 381 ? -38.349 9.265 52.877 1.00 45.19 381 GLY A C 1
ATOM 3014 O O . GLY A 1 381 ? -38.104 10.468 52.934 1.00 45.19 381 GLY A O 1
ATOM 3015 N N . SER A 1 382 ? -38.422 8.591 51.729 1.00 35.66 382 SER A N 1
ATOM 3016 C CA . SER A 1 382 ? -38.676 9.170 50.401 1.00 35.66 382 SER A CA 1
ATOM 3017 C C . SER A 1 382 ? -39.508 8.184 49.567 1.00 35.66 382 SER A C 1
ATOM 3019 O O . SER A 1 382 ? -39.502 6.989 49.856 1.00 35.66 382 SER A O 1
ATOM 3021 N N . GLU A 1 383 ? -40.251 8.656 48.564 1.00 40.59 383 GLU A N 1
ATOM 3022 C CA . GLU A 1 383 ? -41.160 7.808 47.774 1.00 40.59 383 GLU A CA 1
ATOM 3023 C C . GLU A 1 383 ? -40.401 6.918 46.769 1.00 40.59 383 GLU A C 1
ATOM 3025 O O . GLU A 1 383 ? -39.980 7.379 45.707 1.00 40.59 383 GLU A O 1
ATOM 3030 N N . ASP A 1 384 ? -40.252 5.627 47.081 1.00 35.00 384 ASP A N 1
ATOM 3031 C CA . ASP A 1 384 ? -39.682 4.640 46.156 1.00 35.00 384 ASP A CA 1
ATOM 3032 C C . ASP A 1 384 ? -40.661 4.304 45.020 1.00 35.00 384 ASP A C 1
ATOM 3034 O O . ASP A 1 384 ? -41.727 3.718 45.228 1.00 35.00 384 ASP A O 1
ATOM 3038 N N . THR A 1 385 ? -40.269 4.621 43.784 1.00 36.06 385 THR A N 1
ATOM 3039 C CA . THR A 1 385 ? -40.979 4.180 42.575 1.00 36.06 385 THR A CA 1
ATOM 3040 C C . THR A 1 385 ? -40.378 2.864 42.082 1.00 36.06 385 THR A C 1
ATOM 3042 O O . THR A 1 385 ? -39.185 2.796 41.798 1.00 36.06 385 THR A O 1
ATOM 3045 N N . LEU A 1 386 ? -41.195 1.813 41.956 1.00 41.00 386 LEU A N 1
ATOM 3046 C CA . LEU A 1 386 ? -40.749 0.485 41.512 1.00 41.00 386 LEU A CA 1
ATOM 3047 C C . LEU A 1 386 ? -40.256 0.503 40.053 1.00 41.00 386 LEU A C 1
ATOM 3049 O O . LEU A 1 386 ? -41.054 0.534 39.116 1.00 41.00 386 LEU A O 1
ATOM 3053 N N . VAL A 1 387 ? -38.936 0.439 39.867 1.00 36.78 387 VAL A N 1
ATOM 3054 C CA . VAL A 1 387 ? -38.284 0.314 38.555 1.00 36.78 387 VAL A CA 1
ATOM 3055 C C . VAL A 1 387 ? -38.206 -1.163 38.148 1.00 36.78 387 VAL A C 1
ATOM 3057 O O . VAL A 1 387 ? -37.763 -2.004 38.928 1.00 36.78 387 VAL A O 1
ATOM 3060 N N . TYR A 1 388 ? -38.630 -1.483 36.922 1.00 44.38 388 TYR A N 1
ATOM 3061 C CA . TYR A 1 388 ? -38.483 -2.821 36.332 1.00 44.38 388 TYR A CA 1
ATOM 3062 C C . TYR A 1 388 ? -37.004 -3.145 36.049 1.00 44.38 388 TYR A C 1
ATOM 3064 O O . TYR A 1 388 ? -36.264 -2.282 35.576 1.00 44.38 388 TYR A O 1
ATOM 3072 N N . SER A 1 389 ? -36.587 -4.396 36.277 1.00 51.25 389 SER A N 1
ATOM 3073 C CA . SER A 1 389 ? -35.233 -4.868 35.944 1.00 51.25 389 SER A CA 1
ATOM 3074 C C . SER A 1 389 ? -34.914 -4.696 34.445 1.00 51.25 389 SER A C 1
ATOM 3076 O O . SER A 1 389 ? -35.772 -4.998 33.610 1.00 51.25 389 SER A O 1
ATOM 3078 N N . PRO A 1 390 ? -33.688 -4.280 34.068 1.00 56.69 390 PRO A N 1
ATOM 3079 C CA . PRO A 1 390 ? -33.281 -4.193 32.668 1.00 56.69 390 PRO A CA 1
ATOM 3080 C C . PRO A 1 390 ? -33.341 -5.537 31.929 1.00 56.69 390 PRO A C 1
ATOM 3082 O O . PRO A 1 390 ? -33.030 -6.599 32.476 1.00 56.69 390 PRO A O 1
ATOM 3085 N N . ARG A 1 391 ? -33.667 -5.479 30.633 1.00 73.06 391 ARG A N 1
ATOM 3086 C CA . ARG A 1 391 ? -33.624 -6.621 29.696 1.00 73.06 391 ARG A CA 1
ATOM 3087 C C . ARG A 1 391 ? -32.216 -6.967 29.198 1.00 73.06 391 ARG A C 1
ATOM 3089 O O . ARG A 1 391 ? -32.060 -7.899 28.419 1.00 73.06 391 ARG A O 1
ATOM 3096 N N . GLU A 1 392 ? -31.215 -6.215 29.632 1.00 85.62 392 GLU A N 1
ATOM 3097 C CA . GLU A 1 392 ? -29.827 -6.315 29.187 1.00 85.62 392 GLU A CA 1
ATOM 3098 C C . GLU A 1 392 ? -29.173 -7.636 29.620 1.00 85.62 392 GLU A C 1
ATOM 3100 O O . GLU A 1 392 ? -29.437 -8.156 30.705 1.00 85.62 392 GLU A O 1
ATOM 3105 N N . TYR A 1 393 ? -28.307 -8.168 28.759 1.00 89.19 393 TYR A N 1
ATOM 3106 C CA . TYR A 1 393 ? -27.473 -9.337 29.017 1.00 89.19 393 TYR A CA 1
ATOM 3107 C C . TYR A 1 393 ? -26.018 -9.011 28.658 1.00 89.19 393 TYR A C 1
ATOM 3109 O O . TYR A 1 393 ? -25.749 -8.530 27.552 1.00 89.19 393 TYR A O 1
ATOM 3117 N N . HIS A 1 394 ? -25.078 -9.322 29.558 1.00 92.81 394 HIS A N 1
ATOM 3118 C CA . HIS A 1 394 ? -23.642 -9.232 29.283 1.00 92.81 394 HIS A CA 1
ATOM 3119 C C . HIS A 1 394 ? -22.846 -10.366 29.947 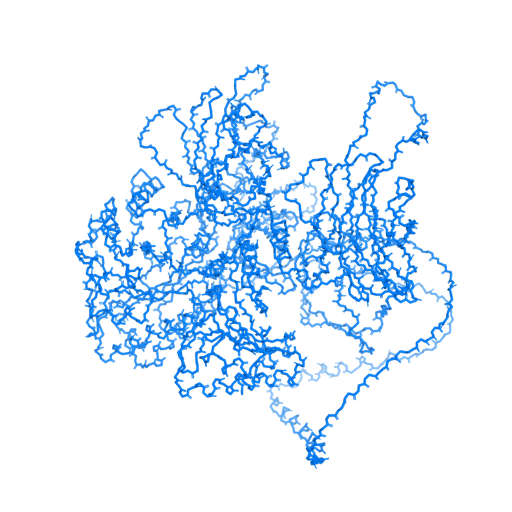1.00 92.81 394 HIS A C 1
ATOM 3121 O O . HIS A 1 394 ? -22.879 -10.558 31.169 1.00 92.81 394 HIS A O 1
ATOM 3127 N N . ALA A 1 395 ? -22.101 -11.119 29.134 1.00 93.38 395 ALA A N 1
ATOM 3128 C CA . ALA A 1 395 ? -21.157 -12.132 29.592 1.00 93.38 395 ALA A CA 1
ATOM 3129 C C . ALA A 1 395 ? -19.957 -12.270 28.642 1.00 93.38 395 ALA A C 1
ATOM 3131 O O . ALA A 1 395 ? -20.069 -12.051 27.441 1.00 93.3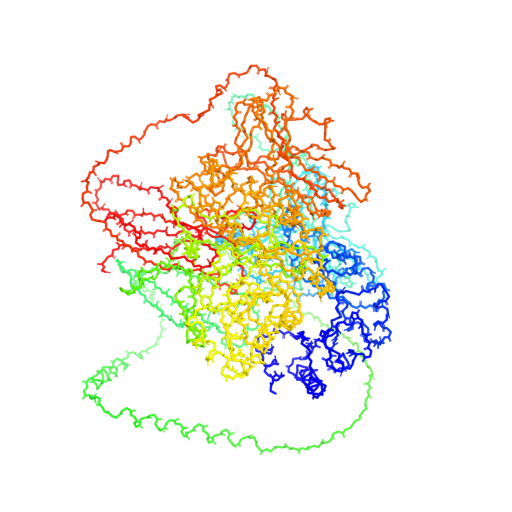8 395 ALA A O 1
ATOM 3132 N N . VAL A 1 396 ? -18.815 -12.689 29.182 1.00 95.81 396 VAL A N 1
ATOM 3133 C CA . VAL A 1 396 ? -17.538 -12.826 28.471 1.00 95.81 396 VAL A CA 1
ATOM 3134 C C . VAL A 1 396 ? -16.936 -14.209 28.731 1.00 95.81 396 VAL A C 1
ATOM 3136 O O . VAL A 1 396 ? -16.759 -14.613 29.884 1.00 95.81 396 VAL A O 1
ATOM 3139 N N . LEU A 1 397 ? -16.575 -14.922 27.662 1.00 95.94 397 LEU A N 1
ATOM 3140 C CA . LEU A 1 397 ? -15.867 -16.204 27.684 1.00 95.94 397 LEU A CA 1
ATOM 3141 C C . LEU A 1 397 ? -14.372 -15.976 27.415 1.00 95.94 397 LEU A C 1
ATOM 3143 O O . LEU A 1 397 ? -13.950 -15.774 26.280 1.00 95.94 397 LEU A O 1
ATOM 3147 N N . GLY A 1 398 ? -13.555 -16.017 28.468 1.00 93.31 398 GLY A N 1
ATOM 3148 C CA . GLY A 1 398 ? -12.133 -15.650 28.398 1.00 93.31 398 GLY A CA 1
ATOM 3149 C C . GLY A 1 398 ? -11.166 -16.758 27.955 1.00 93.31 398 GLY A C 1
ATOM 3150 O O . GLY A 1 398 ? -10.045 -16.447 27.568 1.00 93.31 398 GLY A O 1
ATOM 3151 N N . HIS A 1 399 ? -11.558 -18.035 28.042 1.00 94.31 399 HIS A N 1
ATOM 3152 C CA . HIS A 1 399 ? -10.860 -19.173 27.422 1.00 94.31 399 HIS A CA 1
ATOM 3153 C C . HIS A 1 399 ? -11.724 -20.446 27.460 1.00 94.31 399 HIS A C 1
ATOM 3155 O O . HIS A 1 399 ? -12.642 -20.561 28.279 1.00 94.31 399 HIS A O 1
ATOM 3161 N N . ILE A 1 400 ? -11.354 -21.432 26.639 1.00 94.25 400 ILE A N 1
ATOM 3162 C CA . ILE A 1 400 ? -11.771 -22.834 26.731 1.00 94.25 400 ILE A CA 1
ATOM 3163 C C . ILE A 1 400 ? -10.543 -23.759 26.698 1.00 94.25 400 ILE A C 1
ATOM 3165 O O . ILE A 1 400 ? -9.570 -23.514 25.987 1.00 94.25 400 ILE A O 1
ATOM 3169 N N . THR A 1 401 ? -10.581 -24.841 27.473 1.00 92.12 401 THR A N 1
ATOM 3170 C CA . THR A 1 401 ? -9.635 -25.966 27.420 1.00 92.12 401 THR A CA 1
ATOM 3171 C C . THR A 1 401 ? -10.410 -27.275 27.405 1.00 92.12 401 THR A C 1
ATOM 3173 O O . THR A 1 401 ? -11.330 -27.454 28.204 1.00 92.12 401 THR A O 1
ATOM 3176 N N . VAL A 1 402 ? -10.012 -28.207 26.542 1.00 90.62 402 VAL A N 1
ATOM 3177 C CA . VAL A 1 402 ? -10.551 -29.568 26.466 1.00 90.62 402 VAL A CA 1
ATOM 3178 C C . VAL A 1 402 ? -9.376 -30.549 26.506 1.00 90.62 402 VAL A C 1
ATOM 3180 O O . VAL A 1 402 ? -8.479 -30.467 25.670 1.00 90.62 402 VAL A O 1
ATOM 3183 N N . ASN A 1 403 ? -9.374 -31.466 27.479 1.00 88.00 403 ASN A N 1
ATOM 3184 C CA . ASN A 1 403 ? -8.272 -32.392 27.770 1.00 88.00 403 ASN A CA 1
ATOM 3185 C C . ASN A 1 403 ? -8.766 -33.821 28.061 1.00 88.00 403 ASN A C 1
ATOM 3187 O O . ASN A 1 403 ? -9.860 -34.020 28.583 1.00 88.00 403 ASN A O 1
ATOM 3191 N N . ALA A 1 404 ? -7.911 -34.818 27.807 1.00 81.00 404 ALA A N 1
ATOM 3192 C CA . ALA A 1 404 ? -8.141 -36.221 28.187 1.00 81.00 404 ALA A CA 1
ATOM 3193 C C . ALA A 1 404 ? -7.664 -36.568 29.614 1.00 81.00 404 ALA A C 1
ATOM 3195 O O . ALA A 1 404 ? -7.802 -37.704 30.056 1.00 81.00 404 ALA A O 1
ATOM 3196 N N . SER A 1 405 ? -7.062 -35.623 30.340 1.00 67.44 405 SER A N 1
ATOM 3197 C CA . SER A 1 405 ? -6.614 -35.826 31.718 1.00 67.44 405 SER A CA 1
ATOM 3198 C C . SER A 1 405 ? -6.786 -34.558 32.555 1.00 67.44 405 SER A C 1
ATOM 3200 O O . SER A 1 405 ? -6.838 -33.441 32.037 1.00 67.44 405 SER A O 1
ATOM 3202 N N . LYS A 1 406 ? -6.863 -34.753 33.875 1.00 57.94 406 LYS A N 1
ATOM 3203 C CA . LYS A 1 406 ? -6.877 -33.689 34.892 1.00 57.94 406 LYS A CA 1
ATOM 3204 C C . LYS A 1 406 ? -5.476 -33.376 35.444 1.00 57.94 406 LYS A C 1
ATOM 3206 O O . LYS A 1 406 ? -5.325 -32.591 36.378 1.00 57.94 406 LYS A O 1
ATOM 3211 N N . GLU A 1 407 ? -4.441 -34.014 34.905 1.00 53.50 407 GLU A N 1
ATOM 3212 C CA . GLU A 1 407 ? -3.064 -33.813 35.351 1.00 53.50 407 GLU A CA 1
ATOM 3213 C C . GLU A 1 407 ? -2.506 -32.519 34.754 1.00 53.50 407 GLU A C 1
ATOM 3215 O O . GLU A 1 407 ? -2.452 -32.350 33.538 1.00 53.50 407 GLU A O 1
ATOM 3220 N N . ASN A 1 408 ? -2.096 -31.588 35.619 1.00 51.28 408 ASN A N 1
ATOM 3221 C CA . ASN A 1 408 ? -1.455 -30.351 35.181 1.00 51.28 408 ASN A CA 1
ATOM 3222 C C . ASN A 1 408 ? -0.116 -30.660 34.501 1.00 51.28 408 ASN A C 1
ATOM 3224 O O . ASN A 1 408 ? 0.690 -31.421 35.042 1.00 51.28 408 ASN A O 1
ATOM 3228 N N . THR A 1 409 ? 0.161 -29.996 33.377 1.00 54.22 409 THR A N 1
ATOM 3229 C CA . THR A 1 409 ? 1.469 -30.026 32.713 1.00 54.22 409 THR A CA 1
ATOM 3230 C C . THR A 1 409 ? 2.586 -29.749 33.720 1.00 54.22 409 THR A C 1
ATOM 3232 O O . THR A 1 409 ? 2.576 -28.726 34.407 1.00 54.22 409 THR A O 1
ATOM 3235 N N . TYR A 1 410 ? 3.562 -30.654 33.822 1.00 61.41 410 TYR A N 1
ATOM 3236 C CA . TYR A 1 410 ? 4.701 -30.465 34.717 1.00 61.41 410 TYR A CA 1
ATOM 3237 C C . TYR A 1 410 ? 5.621 -29.362 34.180 1.00 61.41 410 TYR A C 1
ATOM 3239 O O . TYR A 1 410 ? 6.363 -29.573 33.220 1.00 61.41 410 TYR A O 1
ATOM 3247 N N . PHE A 1 411 ? 5.588 -28.194 34.822 1.00 65.38 411 PHE A N 1
ATOM 3248 C CA . PHE A 1 411 ? 6.529 -27.100 34.590 1.00 65.38 411 PHE A CA 1
ATOM 3249 C C . PHE A 1 411 ? 7.801 -27.329 35.431 1.00 65.38 411 PHE A C 1
ATOM 3251 O O . PHE A 1 411 ? 7.709 -27.325 36.662 1.00 65.38 411 PHE A O 1
ATOM 3258 N N . PRO A 1 412 ? 8.988 -27.532 34.820 1.00 65.00 412 PRO A N 1
ATOM 3259 C CA . PRO A 1 412 ? 10.221 -27.751 35.569 1.00 65.00 412 PRO A CA 1
ATOM 3260 C C . PRO A 1 412 ? 10.589 -26.528 36.423 1.00 65.00 412 PRO A C 1
ATOM 3262 O O . PRO A 1 412 ? 10.506 -25.400 35.923 1.00 65.00 412 PRO A O 1
ATOM 3265 N N . PRO A 1 413 ? 11.034 -26.717 37.681 1.00 67.44 413 PRO A N 1
ATOM 3266 C CA . PRO A 1 413 ? 11.448 -25.615 38.545 1.00 67.44 413 PRO A CA 1
ATOM 3267 C C . PRO A 1 413 ? 12.626 -24.844 37.935 1.00 67.44 413 PRO A C 1
ATOM 3269 O O . PRO A 1 413 ? 13.408 -25.393 37.163 1.00 67.44 413 PRO A O 1
ATOM 3272 N N . SER A 1 414 ? 12.808 -23.577 38.318 1.00 60.69 414 SER A N 1
ATOM 3273 C CA . SER A 1 414 ? 13.866 -22.698 37.779 1.00 60.69 414 SER A CA 1
ATOM 3274 C C . SER A 1 414 ? 15.281 -23.293 37.872 1.00 60.69 414 SER A C 1
ATOM 3276 O O . SER A 1 414 ? 16.113 -23.057 36.998 1.00 60.69 414 SER A O 1
ATOM 3278 N N . SER A 1 415 ? 15.546 -24.140 38.871 1.00 71.44 415 SER A N 1
ATOM 3279 C CA . SER A 1 415 ? 16.795 -24.900 39.016 1.00 71.44 415 SER A CA 1
ATOM 3280 C C . SER A 1 415 ? 17.101 -25.846 37.844 1.00 71.44 415 SER A C 1
ATOM 3282 O O . SER A 1 415 ? 18.276 -26.142 37.609 1.00 71.44 415 SER A O 1
ATOM 3284 N N . SER A 1 416 ? 16.091 -26.278 37.083 1.00 66.44 416 SER A N 1
ATOM 3285 C CA . SER A 1 416 ? 16.203 -27.106 35.874 1.00 66.44 416 SER A CA 1
ATOM 3286 C C . SER A 1 416 ? 16.613 -26.327 34.619 1.00 66.44 416 SER A C 1
ATOM 3288 O O . SER A 1 416 ? 16.923 -26.952 33.609 1.00 66.44 416 SER A O 1
ATOM 3290 N N . TRP A 1 417 ? 16.660 -24.995 34.669 1.00 63.91 417 TRP A N 1
ATOM 3291 C CA . TRP A 1 417 ? 16.975 -24.140 33.522 1.00 63.91 417 TRP A CA 1
ATOM 3292 C C . TRP A 1 417 ? 18.365 -23.498 33.650 1.00 63.91 417 TRP A C 1
ATOM 3294 O O . TRP A 1 417 ? 18.881 -23.281 34.751 1.00 63.91 417 TRP A O 1
ATOM 3304 N N . LEU A 1 418 ? 18.987 -23.226 32.509 1.00 76.25 418 LEU A N 1
ATOM 3305 C CA . LEU A 1 418 ? 20.081 -22.280 32.308 1.00 76.25 418 LEU A CA 1
ATOM 3306 C C . LEU A 1 418 ? 19.466 -21.000 31.735 1.00 76.25 418 LEU A C 1
ATOM 3308 O O . LEU A 1 418 ? 18.568 -21.080 30.897 1.00 76.25 418 LEU A O 1
ATOM 3312 N N . VAL A 1 419 ? 19.934 -19.841 32.193 1.00 63.84 419 VAL A N 1
ATOM 3313 C CA . VAL A 1 419 ? 19.524 -18.527 31.684 1.00 63.84 419 VAL A CA 1
ATOM 3314 C C . VAL A 1 419 ? 20.779 -17.671 31.583 1.00 63.84 419 VAL A C 1
ATOM 3316 O O . VAL A 1 419 ? 21.508 -17.529 32.565 1.00 63.84 419 VAL A O 1
ATOM 3319 N N . GLU A 1 420 ? 21.036 -17.132 30.399 1.00 65.88 420 GLU A N 1
ATOM 3320 C CA . GLU A 1 420 ? 22.238 -16.379 30.052 1.00 65.88 420 GLU A CA 1
ATOM 3321 C C . GLU A 1 420 ? 21.867 -15.004 29.478 1.00 65.88 420 GLU A C 1
ATOM 3323 O O . GLU A 1 420 ? 20.730 -14.747 29.075 1.00 65.88 420 GLU A O 1
ATOM 3328 N N . GLY A 1 421 ? 22.826 -14.078 29.513 1.00 50.09 421 GLY A N 1
ATOM 3329 C CA . GLY A 1 421 ? 22.631 -12.693 29.100 1.00 50.09 421 GLY A CA 1
ATOM 3330 C C . GLY A 1 421 ? 23.723 -12.256 28.135 1.00 50.09 421 GLY A C 1
ATOM 3331 O O . GLY A 1 421 ? 24.905 -12.271 28.472 1.00 50.09 421 GLY A O 1
ATOM 3332 N N . HIS A 1 422 ? 23.322 -11.813 26.949 1.00 51.22 422 HIS A N 1
ATOM 3333 C CA . HIS A 1 422 ? 24.217 -11.379 25.882 1.00 51.22 422 HIS A CA 1
ATOM 3334 C C . HIS A 1 422 ? 23.972 -9.908 25.534 1.00 51.22 422 HIS A C 1
ATOM 3336 O O . HIS A 1 422 ? 22.926 -9.333 25.843 1.00 51.22 422 HIS A O 1
ATOM 3342 N N . TYR A 1 423 ? 24.975 -9.270 24.923 1.00 50.66 423 TYR A N 1
ATOM 3343 C CA . TYR A 1 423 ? 24.963 -7.837 24.591 1.00 50.66 423 TYR A CA 1
ATOM 3344 C C . TYR A 1 423 ? 24.625 -6.927 25.793 1.00 50.66 423 TYR A C 1
ATOM 3346 O O . TYR A 1 423 ? 24.016 -5.872 25.621 1.00 50.66 423 TYR A O 1
ATOM 3354 N N . ILE A 1 424 ? 25.013 -7.340 27.012 1.00 55.03 424 ILE A N 1
ATOM 3355 C CA . ILE A 1 424 ? 24.626 -6.678 28.265 1.00 55.03 424 ILE A CA 1
ATOM 3356 C C . ILE A 1 424 ? 25.265 -5.285 28.371 1.00 55.03 424 ILE A C 1
ATOM 3358 O O . ILE A 1 424 ? 26.381 -5.118 28.867 1.00 55.03 424 ILE A O 1
ATOM 3362 N N . LYS A 1 425 ? 24.534 -4.259 27.937 1.00 46.25 425 LYS A N 1
ATOM 3363 C CA . LYS A 1 425 ? 24.940 -2.859 28.031 1.00 46.25 425 LYS A CA 1
ATOM 3364 C C . LYS A 1 425 ? 24.333 -2.223 29.275 1.00 46.25 425 LYS A C 1
ATOM 3366 O O . LYS A 1 425 ? 23.177 -1.804 29.277 1.00 46.25 425 LYS A O 1
ATOM 3371 N N . TRP A 1 426 ? 25.142 -2.112 30.321 1.00 48.38 426 TRP A N 1
ATOM 3372 C CA . TRP A 1 426 ? 24.850 -1.253 31.465 1.00 48.38 426 TRP A CA 1
ATOM 3373 C C . TRP A 1 426 ? 25.192 0.200 31.132 1.00 48.38 426 TRP A C 1
ATOM 3375 O O . TRP A 1 426 ? 26.233 0.475 30.534 1.00 48.38 426 TRP A O 1
ATOM 3385 N N . SER A 1 427 ? 24.364 1.147 31.569 1.00 46.88 427 SER A N 1
ATOM 3386 C CA . SER A 1 427 ? 24.824 2.523 31.769 1.00 46.88 427 SER A CA 1
ATOM 3387 C C . SER A 1 427 ? 24.186 3.164 32.997 1.00 46.88 427 SER A C 1
ATOM 3389 O O . SER A 1 427 ? 22.983 3.021 33.247 1.00 46.88 427 SER A O 1
ATOM 3391 N N . SER A 1 428 ? 25.026 3.852 33.769 1.00 38.25 428 SER A N 1
ATOM 3392 C CA . SER A 1 428 ? 24.651 4.588 34.975 1.00 38.25 428 SER A CA 1
ATOM 3393 C C . SER A 1 428 ? 23.839 5.834 34.635 1.00 38.25 428 SER A C 1
ATOM 3395 O O . SER A 1 428 ? 24.133 6.517 33.655 1.00 38.25 428 SER A O 1
ATOM 3397 N N . GLY A 1 429 ? 22.845 6.137 35.465 1.00 43.34 429 GLY A N 1
ATOM 3398 C CA . GLY A 1 429 ? 22.205 7.445 35.536 1.00 43.34 429 GLY A CA 1
ATOM 3399 C C . GLY A 1 429 ? 22.705 8.240 36.744 1.00 43.34 429 GLY A C 1
ATOM 3400 O O . GLY A 1 429 ? 23.340 7.699 37.655 1.00 43.34 429 GLY A O 1
ATOM 3401 N N . SER A 1 430 ? 22.381 9.530 36.774 1.00 40.34 430 SER A N 1
ATOM 3402 C CA . SER A 1 430 ? 22.506 10.356 37.976 1.00 40.34 430 SER A CA 1
ATOM 3403 C C . SER A 1 430 ? 21.619 9.814 39.116 1.00 40.34 430 SER A C 1
ATOM 3405 O O . SER A 1 430 ? 20.728 8.984 38.911 1.00 40.34 430 SER A O 1
ATOM 3407 N N . GLN A 1 431 ? 21.937 10.207 40.355 1.00 40.59 431 GLN A N 1
ATOM 3408 C CA . GLN A 1 431 ? 21.373 9.634 41.594 1.00 40.59 431 GLN A CA 1
ATOM 3409 C C . GLN A 1 431 ? 21.570 8.105 41.765 1.00 40.59 431 GLN A C 1
ATOM 3411 O O . GLN A 1 431 ? 20.880 7.464 42.553 1.00 40.59 431 GLN A O 1
ATOM 3416 N N . GLY A 1 432 ? 22.548 7.502 41.075 1.00 39.44 432 GLY A N 1
ATOM 3417 C CA . GLY A 1 432 ? 23.024 6.139 41.363 1.00 39.44 432 GLY A CA 1
ATOM 3418 C C . GLY A 1 432 ? 22.140 4.997 40.850 1.00 39.44 432 GLY A C 1
ATOM 3419 O O . GLY A 1 432 ? 22.407 3.834 41.155 1.00 39.44 432 GLY A O 1
ATOM 3420 N N . SER A 1 433 ? 21.113 5.304 40.054 1.00 39.16 433 SER A N 1
ATOM 3421 C CA . SER A 1 433 ? 20.358 4.289 39.313 1.00 39.16 433 SER A CA 1
ATOM 3422 C C . SER A 1 433 ? 21.153 3.776 38.102 1.00 39.16 433 SER A C 1
ATOM 3424 O O . SER A 1 433 ? 22.068 4.432 37.603 1.00 39.16 433 SER A O 1
ATOM 3426 N N . GLN A 1 434 ? 20.814 2.585 37.610 1.00 45.69 434 GLN A N 1
ATOM 3427 C CA . GLN A 1 434 ? 21.392 2.009 36.394 1.00 45.69 434 GLN A CA 1
ATOM 3428 C C . GLN A 1 434 ? 20.276 1.476 35.500 1.00 45.69 434 GLN A C 1
ATOM 3430 O O . GLN A 1 434 ? 19.212 1.088 35.980 1.00 45.69 434 GLN A O 1
ATOM 3435 N N . THR A 1 435 ? 20.525 1.417 34.194 1.00 45.59 435 THR A N 1
ATOM 3436 C CA . THR A 1 435 ? 19.674 0.669 33.262 1.00 45.59 435 THR A CA 1
ATOM 3437 C C . THR A 1 435 ? 20.521 -0.347 32.516 1.00 45.59 435 THR A C 1
ATOM 3439 O O . THR A 1 435 ? 21.651 -0.048 32.121 1.00 45.59 435 THR A O 1
ATOM 3442 N N . VAL A 1 436 ? 19.946 -1.526 32.300 1.00 44.53 436 VAL A N 1
ATOM 3443 C CA . VAL A 1 436 ? 20.510 -2.590 31.474 1.00 44.53 436 VAL A CA 1
ATOM 3444 C C . VAL A 1 436 ? 19.762 -2.667 30.144 1.00 44.53 436 VAL A C 1
ATOM 3446 O O . VAL A 1 436 ? 18.546 -2.494 30.086 1.00 44.53 436 VAL A O 1
ATOM 3449 N N . SER A 1 437 ? 20.487 -2.935 29.068 1.00 48.62 437 SER A N 1
ATOM 3450 C CA . SER A 1 437 ? 19.945 -3.495 27.829 1.00 48.62 437 SER A CA 1
ATOM 3451 C C . SER A 1 437 ? 20.597 -4.858 27.635 1.00 48.62 437 SER A C 1
ATOM 3453 O O . SER A 1 437 ? 21.811 -4.962 27.785 1.00 48.62 437 SER A O 1
ATOM 3455 N N . VAL A 1 438 ? 19.810 -5.904 27.392 1.00 43.19 438 VAL A N 1
ATOM 3456 C CA . VAL A 1 438 ? 20.277 -7.299 27.405 1.00 43.19 438 VAL A CA 1
ATOM 3457 C C . VAL A 1 438 ? 19.418 -8.151 26.473 1.00 43.19 438 VAL A C 1
ATOM 3459 O O . VAL A 1 438 ? 18.194 -8.036 26.488 1.00 43.19 438 VAL A O 1
ATOM 3462 N N . LYS A 1 439 ? 20.065 -9.012 25.683 1.00 65.38 439 LYS A N 1
ATOM 3463 C CA . LYS A 1 439 ? 19.443 -10.189 25.066 1.00 65.38 439 LYS A CA 1
ATOM 3464 C C . LYS A 1 439 ? 19.458 -11.301 26.112 1.00 65.38 439 LYS A C 1
ATOM 3466 O O . LYS A 1 439 ? 20.524 -11.590 26.650 1.00 65.38 439 LYS A O 1
ATOM 3471 N N . ILE A 1 440 ? 18.301 -11.870 26.430 1.00 46.66 440 ILE A N 1
ATOM 3472 C CA . ILE A 1 440 ? 18.175 -12.959 27.406 1.00 46.66 440 ILE A CA 1
ATOM 3473 C C . ILE A 1 440 ? 17.958 -14.251 26.623 1.00 46.66 440 ILE A C 1
ATOM 3475 O O . ILE A 1 440 ? 17.058 -14.308 25.789 1.00 46.66 440 ILE A O 1
ATOM 3479 N N . ASP A 1 441 ? 18.767 -15.264 26.908 1.00 64.38 441 ASP A N 1
ATOM 3480 C CA . ASP A 1 441 ? 18.693 -16.599 26.313 1.00 64.38 441 ASP A CA 1
ATOM 3481 C C . ASP A 1 441 ? 18.461 -17.632 27.426 1.00 64.38 441 ASP A C 1
ATOM 3483 O O . ASP A 1 441 ? 18.947 -17.457 28.544 1.00 64.38 441 ASP A O 1
ATOM 3487 N N . TRP A 1 442 ? 17.713 -18.708 27.166 1.00 65.06 442 TRP A N 1
ATOM 3488 C CA . TRP A 1 442 ? 17.452 -19.753 28.166 1.00 65.06 442 TRP A CA 1
ATOM 3489 C C . TRP A 1 442 ? 17.353 -21.152 27.550 1.00 65.06 442 TRP A C 1
ATOM 3491 O O . TRP A 1 442 ? 17.030 -21.305 26.374 1.00 65.06 442 TRP A O 1
ATOM 3501 N N . LYS A 1 443 ? 17.671 -22.180 28.350 1.00 73.25 443 LYS A N 1
ATOM 3502 C CA . LYS A 1 443 ? 17.730 -23.587 27.919 1.00 73.25 443 LYS A CA 1
ATOM 3503 C C . LYS A 1 443 ? 17.547 -24.566 29.083 1.00 73.25 443 LYS A C 1
ATOM 3505 O O . LYS A 1 443 ? 18.079 -24.349 30.169 1.00 73.25 443 LYS A O 1
ATOM 3510 N N . SER A 1 444 ? 16.852 -25.677 28.877 1.00 65.00 444 SER A N 1
ATOM 3511 C CA . SER A 1 444 ? 16.664 -26.737 29.870 1.00 65.00 444 SER A CA 1
ATOM 3512 C C . SER A 1 444 ? 17.923 -27.592 30.036 1.00 65.00 444 SER A C 1
ATOM 3514 O O . SER A 1 444 ? 18.487 -28.124 29.078 1.00 65.00 444 SER A O 1
ATOM 3516 N N . LYS A 1 445 ? 18.324 -27.824 31.291 1.00 70.44 445 LYS A N 1
ATOM 3517 C CA . LYS A 1 445 ? 19.418 -28.743 31.663 1.00 70.44 445 LYS A CA 1
ATOM 3518 C C . LYS A 1 445 ? 19.093 -30.210 31.374 1.00 70.44 445 LYS A C 1
ATOM 3520 O O . LYS A 1 445 ? 19.989 -31.045 31.406 1.00 70.44 445 LYS A O 1
ATOM 3525 N N . VAL A 1 446 ? 17.819 -30.526 31.133 1.00 60.06 446 VAL A N 1
ATOM 3526 C CA . VAL A 1 446 ? 17.310 -31.893 30.927 1.00 60.06 446 VAL A CA 1
ATOM 3527 C C . VAL A 1 446 ? 17.113 -32.201 29.430 1.00 60.06 446 VAL A C 1
ATOM 3529 O O . VAL A 1 446 ? 16.747 -33.314 29.075 1.00 60.06 446 VAL A O 1
ATOM 3532 N N . GLY A 1 447 ? 17.364 -31.235 28.533 1.00 49.78 447 GLY A N 1
ATOM 3533 C CA . GLY A 1 447 ? 17.249 -31.425 27.079 1.00 49.78 447 GLY A CA 1
ATOM 3534 C C . GLY A 1 447 ? 15.810 -31.530 26.558 1.00 49.78 447 GLY A C 1
ATOM 3535 O O . GLY A 1 447 ? 15.587 -32.046 25.469 1.00 49.78 447 GLY A O 1
ATOM 3536 N N . THR A 1 448 ? 14.825 -31.064 27.331 1.00 44.47 448 THR A N 1
ATOM 3537 C CA . THR A 1 448 ? 13.384 -31.194 27.037 1.00 44.47 448 THR A CA 1
ATOM 3538 C C . THR A 1 448 ? 12.723 -29.869 26.632 1.00 44.47 448 THR A C 1
ATOM 3540 O O . THR A 1 448 ? 11.570 -29.627 26.991 1.00 44.47 448 THR A O 1
ATOM 3543 N N . ASP A 1 449 ? 13.454 -28.983 25.952 1.00 44.66 449 ASP A N 1
ATOM 3544 C CA . ASP A 1 449 ? 13.003 -27.621 25.605 1.00 44.66 449 ASP A CA 1
ATOM 3545 C C . ASP A 1 449 ? 11.783 -27.584 24.664 1.00 44.66 449 ASP A C 1
ATOM 3547 O O . ASP A 1 449 ? 10.994 -26.642 24.702 1.00 44.66 449 ASP A O 1
ATOM 3551 N N . SER A 1 450 ? 11.559 -28.650 23.891 1.00 43.16 450 SER A N 1
ATOM 3552 C CA . SER A 1 450 ? 10.458 -28.815 22.927 1.00 43.16 450 SER A CA 1
ATOM 3553 C C . SER A 1 450 ? 9.049 -28.958 23.536 1.00 43.16 450 SER A C 1
ATOM 3555 O O . SER A 1 450 ? 8.123 -29.380 22.849 1.00 43.16 450 SER A O 1
ATOM 3557 N N . ARG A 1 451 ? 8.863 -28.653 24.829 1.00 50.50 451 ARG A N 1
ATOM 3558 C CA . ARG A 1 451 ? 7.607 -28.901 25.568 1.00 50.50 451 ARG A CA 1
ATOM 3559 C C . ARG A 1 451 ? 6.742 -27.671 25.851 1.00 50.50 451 ARG A C 1
ATOM 3561 O O . ARG A 1 451 ? 5.622 -27.850 26.325 1.00 50.50 451 ARG A O 1
ATOM 3568 N N . PHE A 1 452 ? 7.221 -26.453 25.590 1.00 57.94 452 PHE A N 1
ATOM 3569 C CA . PHE A 1 452 ? 6.485 -25.223 25.915 1.00 57.94 452 PHE A CA 1
ATOM 3570 C C . PHE A 1 452 ? 6.427 -24.277 24.704 1.00 57.94 452 PHE A C 1
ATOM 3572 O O . PHE A 1 452 ? 7.474 -23.785 24.290 1.00 57.94 452 PHE A O 1
ATOM 3579 N N . PRO A 1 453 ? 5.232 -24.001 24.141 1.00 52.09 453 PRO A N 1
ATOM 3580 C CA . PRO A 1 453 ? 5.089 -23.180 22.934 1.00 52.09 453 PRO A CA 1
ATOM 3581 C C . PRO A 1 453 ? 5.126 -21.666 23.203 1.00 52.09 453 PRO A C 1
ATOM 3583 O O . PRO A 1 453 ? 5.248 -20.885 22.268 1.00 52.09 453 PRO A O 1
ATOM 3586 N N . LYS A 1 454 ? 5.008 -21.228 24.465 1.00 59.19 454 LYS A N 1
ATOM 3587 C CA . LYS A 1 454 ? 5.001 -19.810 24.854 1.00 59.19 454 LYS A CA 1
ATOM 3588 C C . LYS A 1 454 ? 5.740 -19.616 26.176 1.00 59.19 454 LYS A C 1
ATOM 3590 O O . LYS A 1 454 ? 5.522 -20.367 27.127 1.00 59.19 454 LYS A O 1
ATOM 3595 N N . TYR A 1 455 ? 6.591 -18.593 26.233 1.00 64.50 455 TYR A N 1
ATOM 3596 C CA . TYR A 1 455 ? 7.364 -18.209 27.415 1.00 64.50 455 TYR A CA 1
ATOM 3597 C C . TYR A 1 455 ? 7.055 -16.750 27.767 1.00 64.50 455 TYR A C 1
ATOM 3599 O O . TYR A 1 455 ? 7.399 -15.841 27.016 1.00 64.50 455 TYR A O 1
ATOM 3607 N N . ASN A 1 456 ? 6.427 -16.511 28.920 1.00 64.00 456 ASN A N 1
ATOM 3608 C CA . ASN A 1 456 ? 6.177 -15.151 29.401 1.00 64.00 456 ASN A CA 1
ATOM 3609 C C . ASN A 1 456 ? 7.409 -14.654 30.176 1.00 64.00 456 ASN A C 1
ATOM 3611 O O . ASN A 1 456 ? 7.760 -15.225 31.211 1.00 64.00 456 ASN A O 1
ATOM 3615 N N . ILE A 1 457 ? 8.057 -13.593 29.689 1.00 57.78 457 ILE A N 1
ATOM 3616 C CA . ILE A 1 457 ? 9.257 -13.013 30.309 1.00 57.78 457 ILE A CA 1
ATOM 3617 C C . ILE A 1 457 ? 8.848 -11.869 31.244 1.00 57.78 457 ILE A C 1
ATOM 3619 O O . ILE A 1 457 ? 8.243 -10.890 30.812 1.00 57.78 457 ILE A O 1
ATOM 3623 N N . TYR A 1 458 ? 9.226 -11.967 32.519 1.00 58.25 458 TYR A N 1
ATOM 3624 C CA . TYR A 1 458 ? 8.954 -10.957 33.546 1.00 58.25 458 TYR A CA 1
ATOM 3625 C C . TYR A 1 458 ? 10.260 -10.375 34.102 1.00 58.25 458 TYR A C 1
ATOM 3627 O O . TYR A 1 458 ? 11.299 -11.034 34.083 1.00 58.25 458 TYR A O 1
ATOM 3635 N N . VAL A 1 459 ? 10.208 -9.154 34.644 1.00 54.72 459 VAL A N 1
ATOM 3636 C CA . VAL A 1 459 ? 11.344 -8.509 35.322 1.00 54.72 459 VAL A CA 1
ATOM 3637 C C . VAL A 1 459 ? 10.932 -7.990 36.700 1.00 54.72 459 VAL A C 1
ATOM 3639 O O . VAL A 1 459 ? 10.084 -7.108 36.823 1.00 54.72 459 VAL A O 1
ATOM 3642 N N . GLU A 1 460 ? 11.548 -8.536 37.748 1.00 54.84 460 GLU A N 1
ATOM 3643 C CA . GLU A 1 460 ? 11.332 -8.131 39.140 1.00 54.84 460 GLU A CA 1
ATOM 3644 C C . GLU A 1 460 ? 12.460 -7.204 39.623 1.00 54.84 460 GLU A C 1
ATOM 3646 O O . GLU A 1 460 ? 13.633 -7.397 39.300 1.00 54.84 460 GLU A O 1
ATOM 3651 N N . LYS A 1 461 ? 12.111 -6.178 40.409 1.00 56.12 461 LYS A N 1
ATOM 3652 C CA . LYS A 1 461 ? 13.056 -5.182 40.940 1.00 56.12 461 LYS A CA 1
ATOM 3653 C C . LYS A 1 461 ? 13.301 -5.415 42.429 1.00 56.12 461 LYS A C 1
ATOM 3655 O O . LYS A 1 461 ? 12.597 -4.870 43.277 1.00 56.12 461 LYS A O 1
ATOM 3660 N N . LEU A 1 462 ? 14.316 -6.212 42.748 1.00 56.56 462 LEU A N 1
ATOM 3661 C CA . LEU A 1 462 ? 14.692 -6.506 44.132 1.00 56.56 462 LEU A CA 1
ATOM 3662 C C . LEU A 1 462 ? 15.442 -5.327 44.776 1.00 56.56 462 LEU A C 1
ATOM 3664 O O . LEU A 1 462 ? 16.357 -4.749 44.188 1.00 56.56 462 LEU A O 1
ATOM 3668 N N . SER A 1 463 ? 15.068 -4.977 46.008 1.00 53.62 463 SER A N 1
ATOM 3669 C CA . SER A 1 463 ? 15.727 -3.921 46.781 1.00 53.62 463 SER A CA 1
ATOM 3670 C C . SER A 1 463 ? 17.001 -4.429 47.466 1.00 53.62 463 SER A C 1
ATOM 3672 O O . SER A 1 463 ? 17.078 -5.575 47.910 1.00 53.62 463 SER A O 1
ATOM 3674 N N . LYS A 1 464 ? 18.011 -3.558 47.611 1.00 46.41 464 LYS A N 1
ATOM 3675 C CA . LYS A 1 464 ? 19.194 -3.837 48.442 1.00 46.41 464 LYS A CA 1
ATOM 3676 C C . LYS A 1 464 ? 18.823 -3.800 49.930 1.00 46.41 464 LYS A C 1
ATOM 3678 O O . LYS A 1 464 ? 19.060 -2.798 50.603 1.00 46.41 464 LYS A O 1
ATOM 3683 N N . GLN A 1 465 ? 18.270 -4.889 50.459 1.00 39.03 465 GLN A N 1
ATOM 3684 C CA . GLN A 1 465 ? 18.346 -5.135 51.899 1.00 39.03 465 GLN A CA 1
ATOM 3685 C C . GLN A 1 465 ? 19.786 -5.475 52.294 1.00 39.03 465 GLN A C 1
ATOM 3687 O O . GLN A 1 465 ? 20.531 -6.099 51.538 1.00 39.03 465 GLN A O 1
ATOM 3692 N N . ALA A 1 466 ? 20.182 -5.057 53.495 1.00 31.17 466 ALA A N 1
ATOM 3693 C CA . ALA A 1 466 ? 21.428 -5.510 54.090 1.00 31.17 466 ALA A CA 1
ATOM 3694 C C . ALA A 1 466 ? 21.335 -7.011 54.398 1.00 31.17 466 ALA A C 1
ATOM 3696 O O . ALA A 1 466 ? 20.333 -7.462 54.956 1.00 31.17 466 ALA A O 1
ATOM 3697 N N . VAL A 1 467 ? 22.408 -7.756 54.121 1.00 33.66 467 VAL A N 1
ATOM 3698 C CA . VAL A 1 467 ? 22.611 -9.087 54.705 1.00 33.66 467 VAL A CA 1
ATOM 3699 C C . VAL A 1 467 ? 22.844 -8.886 56.202 1.00 33.66 467 VAL A C 1
ATOM 3701 O O . VAL A 1 467 ? 23.964 -8.652 56.648 1.00 33.66 467 VAL A O 1
ATOM 3704 N N . ARG A 1 468 ? 21.758 -8.880 56.980 1.00 30.38 468 ARG A N 1
ATOM 3705 C CA . ARG A 1 468 ? 21.825 -8.950 58.439 1.00 30.38 468 ARG A CA 1
ATOM 3706 C C . ARG A 1 468 ? 21.895 -10.412 58.843 1.00 30.38 468 ARG A C 1
ATOM 3708 O O . ARG A 1 468 ? 20.891 -11.116 58.773 1.00 30.38 468 ARG A O 1
ATOM 3715 N N . ASP A 1 469 ? 23.053 -10.820 59.345 1.00 35.50 469 ASP A N 1
ATOM 3716 C CA . ASP A 1 469 ? 23.176 -12.027 60.155 1.00 35.50 469 ASP A CA 1
ATOM 3717 C C . ASP A 1 469 ? 22.342 -11.876 61.437 1.00 35.50 469 ASP A C 1
ATOM 3719 O O . ASP A 1 469 ? 22.788 -11.350 62.458 1.00 35.50 469 ASP A O 1
ATOM 3723 N N . HIS A 1 470 ? 21.094 -12.330 61.384 1.00 30.44 470 HIS A N 1
ATOM 3724 C CA . HIS A 1 470 ? 20.289 -12.675 62.553 1.00 30.44 470 HIS A CA 1
ATOM 3725 C C . HIS A 1 470 ? 20.024 -14.175 62.464 1.00 30.44 470 HIS A C 1
ATOM 3727 O O . HIS A 1 470 ? 19.086 -14.634 61.815 1.00 30.44 470 HIS A O 1
ATOM 3733 N N . GLY A 1 471 ? 20.971 -14.936 63.013 1.00 26.73 471 GLY A N 1
ATOM 3734 C CA . GLY A 1 471 ? 21.117 -16.357 62.729 1.00 26.73 471 GLY A CA 1
ATOM 3735 C C . GLY A 1 471 ? 20.039 -17.239 63.354 1.00 26.73 471 GLY A C 1
ATOM 3736 O O . GLY A 1 471 ? 19.613 -17.033 64.490 1.00 26.73 471 GLY A O 1
ATOM 3737 N N . VAL A 1 472 ? 19.691 -18.309 62.638 1.00 28.86 472 VAL A N 1
ATOM 3738 C CA . VAL A 1 472 ? 19.096 -19.500 63.251 1.00 28.86 472 VAL A CA 1
ATOM 3739 C C . VAL A 1 472 ? 20.210 -20.243 63.989 1.00 28.86 472 VAL A C 1
ATOM 3741 O O . VAL A 1 472 ? 21.154 -20.743 63.378 1.00 28.86 472 VAL A O 1
ATOM 3744 N N . GLY A 1 473 ? 20.126 -20.292 65.317 1.00 25.23 473 GLY A N 1
ATOM 3745 C CA . GLY A 1 473 ? 21.127 -20.958 66.144 1.00 25.23 473 GLY A CA 1
ATOM 3746 C C . GLY A 1 473 ? 21.026 -22.484 66.088 1.00 25.23 473 GLY A C 1
ATOM 3747 O O . GLY A 1 473 ? 20.081 -23.049 66.628 1.00 25.23 473 GLY A O 1
ATOM 3748 N N . THR A 1 474 ? 22.073 -23.142 65.573 1.00 24.30 474 THR A N 1
ATOM 3749 C CA . THR A 1 474 ? 22.346 -24.601 65.647 1.00 24.30 474 THR A CA 1
ATOM 3750 C C . THR A 1 474 ? 21.362 -25.511 64.873 1.00 24.30 474 THR A C 1
ATOM 3752 O O . THR A 1 474 ? 20.155 -25.334 64.925 1.00 24.30 474 THR A O 1
ATOM 3755 N N . ARG A 1 475 ? 21.800 -26.539 64.129 1.00 24.67 475 ARG A N 1
ATOM 3756 C CA . ARG A 1 475 ? 22.939 -27.453 64.366 1.00 24.67 475 ARG A CA 1
ATOM 3757 C C . ARG A 1 475 ? 23.686 -27.899 63.088 1.00 24.67 475 ARG A C 1
ATOM 3759 O O . ARG A 1 475 ? 23.103 -27.976 62.017 1.00 24.67 475 ARG A O 1
ATOM 3766 N N . SER A 1 476 ? 24.941 -28.318 63.310 1.00 25.12 476 SER A N 1
ATOM 3767 C CA . SER A 1 476 ? 25.757 -29.304 62.556 1.00 25.12 476 SER A CA 1
ATOM 3768 C C . SER A 1 476 ? 26.036 -29.120 61.051 1.00 25.12 476 SER A C 1
ATOM 3770 O O . SER A 1 476 ? 25.166 -29.380 60.229 1.00 25.12 476 SER A O 1
ATOM 3772 N N . GLY A 1 477 ? 27.317 -28.909 60.696 1.00 24.16 477 GLY A N 1
ATOM 3773 C CA . GLY A 1 477 ? 27.868 -29.328 59.392 1.00 24.16 477 GLY A CA 1
ATOM 3774 C C . GLY A 1 477 ? 29.014 -28.468 58.831 1.00 24.16 477 GLY A C 1
ATOM 3775 O O . GLY A 1 477 ? 28.784 -27.356 58.387 1.00 24.16 477 GLY A O 1
ATOM 3776 N N . SER A 1 478 ? 30.235 -29.013 58.823 1.00 26.69 478 SER A N 1
ATOM 3777 C CA . SER A 1 478 ? 31.469 -28.581 58.111 1.00 26.69 478 SER A CA 1
ATOM 3778 C C . SER A 1 478 ? 31.310 -27.884 56.737 1.00 26.69 478 SER A C 1
ATOM 3780 O O . SER A 1 478 ? 30.395 -28.219 55.996 1.00 26.69 478 SER A O 1
ATOM 3782 N N . GLY A 1 479 ? 32.242 -27.050 56.240 1.00 24.30 479 GLY A N 1
ATOM 3783 C CA . GLY A 1 479 ? 33.553 -26.619 56.764 1.00 24.30 479 GLY A CA 1
ATOM 3784 C C . GLY A 1 479 ? 34.516 -26.137 55.645 1.00 24.30 479 GLY A C 1
ATOM 3785 O O . GLY A 1 479 ? 34.545 -26.729 54.578 1.00 24.30 479 GLY A O 1
ATOM 3786 N N . MET A 1 480 ? 35.271 -25.053 55.900 1.00 25.53 480 MET A N 1
ATOM 3787 C CA . MET A 1 480 ? 36.377 -24.428 55.119 1.00 25.53 480 MET A CA 1
ATOM 3788 C C . MET A 1 480 ? 36.582 -24.760 53.615 1.00 25.53 480 MET A C 1
ATOM 3790 O O . MET A 1 480 ? 37.108 -25.817 53.281 1.00 25.53 480 MET A O 1
ATOM 3794 N N . ALA A 1 481 ? 36.410 -23.762 52.726 1.00 27.66 481 ALA A N 1
ATOM 3795 C CA . ALA A 1 481 ? 36.991 -23.795 51.364 1.00 27.66 481 ALA A CA 1
ATOM 3796 C C . ALA A 1 481 ? 37.285 -22.422 50.691 1.00 27.66 481 ALA A C 1
ATOM 3798 O O . ALA A 1 481 ? 37.513 -22.377 49.484 1.00 27.66 481 ALA A O 1
ATOM 3799 N N . PHE A 1 482 ? 37.308 -21.289 51.413 1.00 30.36 482 PHE A N 1
ATOM 3800 C CA . PHE A 1 482 ? 37.388 -19.941 50.804 1.00 30.36 482 PHE A CA 1
ATOM 3801 C C . PHE A 1 482 ? 38.618 -19.118 51.245 1.00 30.36 482 PHE A C 1
ATOM 3803 O O . PHE A 1 482 ? 38.504 -18.142 51.978 1.00 30.36 482 PHE A O 1
ATOM 3810 N N . ALA A 1 483 ? 39.818 -19.514 50.793 1.00 29.05 483 ALA A N 1
ATOM 3811 C CA . ALA A 1 483 ? 41.069 -18.808 51.131 1.00 29.05 483 ALA A CA 1
ATOM 3812 C C . ALA A 1 483 ? 42.196 -18.864 50.066 1.00 29.05 483 ALA A C 1
ATOM 3814 O O . ALA A 1 483 ? 43.342 -18.559 50.386 1.00 29.05 483 ALA A O 1
ATOM 3815 N N . ARG A 1 484 ? 41.927 -19.272 48.810 1.00 28.81 484 ARG A N 1
ATOM 3816 C CA . ARG A 1 484 ? 42.987 -19.438 47.779 1.00 28.81 484 ARG A CA 1
ATOM 3817 C C . ARG A 1 484 ? 42.802 -18.682 46.457 1.00 28.81 484 ARG A C 1
ATOM 3819 O O . ARG A 1 484 ? 43.793 -18.423 45.784 1.00 28.81 484 ARG A O 1
ATOM 3826 N N . THR A 1 485 ? 41.592 -18.260 46.094 1.00 34.66 485 THR A N 1
ATOM 3827 C CA . THR A 1 485 ? 41.337 -17.616 44.786 1.00 34.66 485 THR A CA 1
ATOM 3828 C C . THR A 1 485 ? 41.826 -16.162 44.710 1.00 34.66 485 THR A C 1
ATOM 3830 O O . THR A 1 485 ? 42.216 -15.690 43.646 1.00 34.66 485 THR A O 1
ATOM 3833 N N . TRP A 1 486 ? 41.841 -15.443 45.839 1.00 31.56 486 TRP A N 1
ATOM 3834 C CA . TRP A 1 486 ? 42.084 -13.990 45.874 1.00 31.56 486 TRP A CA 1
ATOM 3835 C C . TRP A 1 486 ? 43.539 -13.587 45.561 1.00 31.56 486 TRP A C 1
ATOM 3837 O O . TRP A 1 486 ? 43.798 -12.478 45.101 1.00 31.56 486 TRP A O 1
ATOM 3847 N N . MET A 1 487 ? 44.492 -14.504 45.754 1.00 26.36 487 MET A N 1
ATOM 3848 C CA . MET A 1 487 ? 45.930 -14.250 45.593 1.00 26.36 487 MET A CA 1
ATOM 3849 C C . MET A 1 487 ? 46.419 -14.365 44.134 1.00 26.36 487 MET A C 1
ATOM 3851 O O . MET A 1 487 ? 47.483 -13.851 43.801 1.00 26.36 487 MET A O 1
ATOM 3855 N N . ILE A 1 488 ? 45.641 -14.995 43.243 1.00 35.09 488 ILE A N 1
ATOM 3856 C CA . ILE A 1 488 ? 46.049 -15.249 41.847 1.00 35.09 488 ILE A CA 1
ATOM 3857 C C . ILE A 1 488 ? 45.767 -14.039 40.937 1.00 35.09 488 ILE A C 1
ATOM 3859 O O . ILE A 1 488 ? 46.602 -13.694 40.099 1.00 35.09 488 ILE A O 1
ATOM 3863 N N . LEU A 1 489 ? 44.643 -13.331 41.126 1.00 36.31 489 LEU A N 1
ATOM 3864 C CA . LEU A 1 489 ? 44.292 -12.175 40.282 1.00 36.31 489 LEU A CA 1
ATOM 3865 C C . LEU A 1 489 ? 45.272 -10.997 40.426 1.00 36.31 489 LEU A C 1
ATOM 3867 O O . LEU A 1 489 ? 45.533 -10.300 39.446 1.00 36.31 489 LEU A O 1
ATOM 3871 N N . HIS A 1 490 ? 45.841 -10.773 41.616 1.00 36.94 490 HIS A N 1
ATOM 3872 C CA . HIS A 1 490 ? 46.818 -9.695 41.822 1.00 36.94 490 HIS A CA 1
ATOM 3873 C C . HIS A 1 490 ? 48.148 -9.945 41.091 1.00 36.94 490 HIS A C 1
ATOM 3875 O O . HIS A 1 490 ? 48.761 -8.996 40.605 1.00 36.94 490 HIS A O 1
ATOM 3881 N N . ILE A 1 491 ? 48.560 -11.207 40.934 1.00 37.03 491 ILE A N 1
ATOM 3882 C CA . ILE A 1 491 ? 49.773 -11.576 40.187 1.00 37.03 491 ILE A CA 1
ATOM 3883 C C . ILE A 1 491 ? 49.572 -11.343 38.677 1.00 37.03 491 ILE A C 1
ATOM 3885 O O . ILE A 1 491 ? 50.441 -10.770 38.017 1.00 37.03 491 ILE A O 1
ATOM 3889 N N . PHE A 1 492 ? 48.399 -11.696 38.138 1.00 39.50 492 PHE A N 1
ATOM 3890 C CA . PHE A 1 492 ? 48.051 -11.436 36.733 1.00 39.50 492 PHE A CA 1
ATOM 3891 C C . PHE A 1 492 ? 47.983 -9.937 36.400 1.00 39.50 492 PHE A C 1
ATOM 3893 O O . PHE A 1 492 ? 48.575 -9.489 35.415 1.00 39.50 492 PHE A O 1
ATOM 3900 N N . ASN A 1 493 ? 47.311 -9.143 37.240 1.00 38.03 493 ASN A N 1
ATOM 3901 C CA . ASN A 1 493 ? 47.130 -7.706 37.000 1.00 38.03 493 ASN A CA 1
ATOM 3902 C C . ASN A 1 493 ? 48.444 -6.900 37.153 1.00 38.03 493 ASN A C 1
ATOM 3904 O O . ASN A 1 493 ? 48.563 -5.788 36.640 1.00 38.03 493 ASN A O 1
ATOM 3908 N N . TRP A 1 494 ? 49.454 -7.470 37.824 1.00 38.09 494 TRP A N 1
ATOM 3909 C CA . TRP A 1 494 ? 50.805 -6.908 37.901 1.00 38.09 494 TRP A CA 1
ATOM 3910 C C . TRP A 1 494 ? 51.626 -7.181 36.630 1.00 38.09 494 TRP A C 1
ATOM 3912 O O . TRP A 1 494 ? 52.226 -6.256 36.081 1.00 38.09 494 TRP A O 1
ATOM 3922 N N . MET A 1 495 ? 51.606 -8.416 36.106 1.00 32.38 495 MET A N 1
ATOM 3923 C CA . MET A 1 495 ? 52.343 -8.761 34.878 1.00 32.38 495 MET A CA 1
ATOM 3924 C C . MET A 1 495 ? 51.839 -7.994 33.646 1.00 32.38 495 MET A C 1
ATOM 3926 O O . MET A 1 495 ? 52.651 -7.512 32.854 1.00 32.38 495 MET A O 1
ATOM 3930 N N . SER A 1 496 ? 50.523 -7.783 33.526 1.00 42.53 496 SER A N 1
ATOM 3931 C CA . SER A 1 496 ? 49.918 -7.059 32.394 1.00 42.53 496 SER A CA 1
ATOM 3932 C C . SER A 1 496 ? 50.361 -5.592 32.252 1.00 42.53 496 SER A C 1
ATOM 3934 O O . SER A 1 496 ? 50.076 -4.979 31.226 1.00 42.53 496 SER A O 1
ATOM 3936 N N . LYS A 1 497 ? 51.030 -5.003 33.255 1.00 40.22 497 LYS A N 1
ATOM 3937 C CA . LYS A 1 497 ? 51.482 -3.600 33.236 1.00 40.22 497 LYS A CA 1
ATOM 3938 C C . LYS A 1 497 ? 52.969 -3.406 32.917 1.00 40.22 497 LYS A C 1
ATOM 3940 O O . LYS A 1 497 ? 53.422 -2.264 32.925 1.00 40.22 497 LYS A O 1
ATOM 3945 N N . LYS A 1 498 ? 53.740 -4.475 32.663 1.00 36.16 498 LYS A N 1
ATOM 3946 C CA . LYS A 1 498 ? 55.212 -4.380 32.541 1.00 36.16 498 LYS A CA 1
ATOM 3947 C C . LYS A 1 498 ? 55.832 -4.929 31.248 1.00 36.16 498 LYS A C 1
ATOM 3949 O O . LYS A 1 498 ? 57.052 -4.901 31.118 1.00 36.16 498 LYS A O 1
ATOM 3954 N N . LEU A 1 499 ? 55.023 -5.383 30.290 1.00 37.44 499 LEU A N 1
ATOM 3955 C CA . LEU A 1 499 ? 55.470 -5.807 28.958 1.00 37.44 499 LEU A CA 1
ATOM 3956 C C . LEU A 1 499 ? 54.734 -4.982 27.895 1.00 37.44 499 LEU A C 1
ATOM 3958 O O . LEU A 1 499 ? 53.520 -5.093 27.753 1.00 37.44 499 LEU A O 1
ATOM 3962 N N . GLY A 1 500 ? 55.469 -4.103 27.208 1.00 34.69 500 GLY A N 1
ATOM 3963 C CA . GLY A 1 500 ? 54.934 -3.203 26.180 1.00 34.69 500 GLY A CA 1
ATOM 3964 C C . GLY A 1 500 ? 54.908 -3.816 24.775 1.00 34.69 500 GLY A C 1
ATOM 3965 O O . GLY A 1 500 ? 55.496 -4.868 24.534 1.00 34.69 500 GLY A O 1
ATOM 3966 N N . ASN A 1 501 ? 54.245 -3.128 23.841 1.00 50.75 501 ASN A N 1
ATOM 3967 C CA . ASN A 1 501 ? 53.934 -3.609 22.489 1.00 50.75 501 ASN A CA 1
ATOM 3968 C C . ASN A 1 501 ? 55.140 -4.140 21.683 1.00 50.75 501 ASN A C 1
ATOM 3970 O O . ASN A 1 501 ? 55.855 -3.367 21.043 1.00 50.75 501 ASN A O 1
ATOM 3974 N N . ARG A 1 502 ? 55.273 -5.473 21.645 1.00 39.81 502 ARG A N 1
ATOM 3975 C CA . ARG A 1 502 ? 55.760 -6.345 20.550 1.00 39.81 502 ARG A CA 1
ATOM 3976 C C . ARG A 1 502 ? 55.383 -7.800 20.905 1.00 39.81 502 ARG A C 1
ATOM 3978 O O . ARG A 1 502 ? 55.061 -8.073 22.055 1.00 39.81 502 ARG A O 1
ATOM 3985 N N . HIS A 1 503 ? 55.414 -8.719 19.934 1.00 44.56 503 HIS A N 1
ATOM 3986 C CA . HIS A 1 503 ? 55.035 -10.146 20.075 1.00 44.56 503 HIS A CA 1
ATOM 3987 C C . HIS A 1 503 ? 53.535 -10.480 20.257 1.00 44.56 503 HIS A C 1
ATOM 3989 O O . HIS A 1 503 ? 53.205 -11.413 20.985 1.00 44.56 503 HIS A O 1
ATOM 3995 N N . PHE A 1 504 ? 52.618 -9.814 19.542 1.00 37.78 504 PHE A N 1
ATOM 3996 C CA . PHE A 1 504 ? 51.233 -10.320 19.424 1.00 37.78 504 PHE A CA 1
ATOM 3997 C C . PHE A 1 504 ? 51.056 -11.342 18.277 1.00 37.78 504 PHE A C 1
ATOM 3999 O O . PHE A 1 504 ? 50.241 -12.255 18.365 1.00 37.78 504 PHE A O 1
ATOM 4006 N N . GLU A 1 505 ? 51.869 -11.251 17.220 1.00 36.03 505 GLU A N 1
ATOM 4007 C CA . GLU A 1 505 ? 51.715 -12.055 15.993 1.00 36.03 505 GLU A CA 1
ATOM 4008 C C . GLU A 1 505 ? 52.157 -13.523 16.135 1.00 36.03 505 GLU A C 1
ATOM 4010 O O . GLU A 1 505 ? 51.721 -14.378 15.368 1.00 36.03 505 GLU A O 1
ATOM 4015 N N . TRP A 1 506 ? 52.977 -13.855 17.140 1.00 33.81 506 TRP A N 1
ATOM 4016 C CA . TRP A 1 506 ? 53.483 -15.224 17.319 1.00 33.81 506 TRP A CA 1
ATOM 4017 C C . TRP A 1 506 ? 52.474 -16.175 17.991 1.00 33.81 506 TRP A C 1
ATOM 4019 O O . TRP A 1 506 ? 52.600 -17.390 17.869 1.00 33.81 506 TRP A O 1
ATOM 4029 N N . PHE A 1 507 ? 51.448 -15.650 18.675 1.00 31.42 507 PHE A N 1
ATOM 4030 C CA . PHE A 1 507 ? 50.517 -16.480 19.454 1.00 31.42 507 PHE A CA 1
ATOM 4031 C C . PHE A 1 507 ? 49.376 -17.078 18.609 1.00 31.42 507 PHE A C 1
ATOM 4033 O O . PHE A 1 507 ? 48.978 -18.221 18.831 1.00 31.42 507 PHE A O 1
ATOM 4040 N N . ASN A 1 508 ? 48.890 -16.357 17.590 1.00 35.91 508 ASN A N 1
ATOM 4041 C CA . ASN A 1 508 ? 47.802 -16.834 16.721 1.00 35.91 508 ASN A CA 1
ATOM 4042 C C . ASN A 1 508 ? 48.210 -18.007 15.810 1.00 35.91 508 ASN A C 1
ATOM 4044 O O . ASN A 1 508 ? 47.357 -18.801 15.416 1.00 35.91 508 ASN A O 1
ATOM 4048 N N . SER A 1 509 ? 49.502 -18.156 15.498 1.00 35.41 509 SER A N 1
ATOM 4049 C CA . SER A 1 509 ? 49.996 -19.229 14.621 1.00 35.41 509 SER A CA 1
ATOM 4050 C C . SER A 1 509 ? 49.810 -20.631 15.228 1.00 35.41 509 SER A C 1
ATOM 4052 O O . SER A 1 509 ? 49.517 -21.586 14.509 1.00 35.41 509 SER A O 1
ATOM 4054 N N . LEU A 1 510 ? 49.903 -20.768 16.558 1.00 33.34 510 LEU A N 1
ATOM 4055 C CA . LEU A 1 510 ? 49.974 -22.076 17.223 1.00 33.34 510 LEU A CA 1
ATOM 4056 C C . LEU A 1 510 ? 48.609 -22.766 17.437 1.00 33.34 510 LEU A C 1
ATOM 4058 O O . LEU A 1 510 ? 48.565 -23.953 17.756 1.00 33.34 510 LEU A O 1
ATOM 4062 N N . MET A 1 511 ? 47.491 -22.053 17.254 1.00 33.59 511 MET A N 1
ATOM 4063 C CA . MET A 1 511 ? 46.137 -22.565 17.542 1.00 33.59 511 MET A CA 1
ATOM 4064 C C . MET A 1 511 ? 45.375 -23.107 16.318 1.00 33.59 511 MET A C 1
ATOM 4066 O O . MET A 1 511 ? 44.295 -23.669 16.483 1.00 33.59 511 MET A O 1
ATOM 4070 N N . CYS A 1 512 ? 45.917 -22.993 15.099 1.00 39.22 512 CYS A N 1
ATOM 4071 C CA . CYS A 1 512 ? 45.221 -23.420 13.871 1.00 39.22 512 CYS A CA 1
ATOM 4072 C C . CYS A 1 512 ? 45.446 -24.907 13.500 1.00 39.22 512 CYS A C 1
ATOM 4074 O O . CYS A 1 512 ? 44.612 -25.520 12.831 1.00 39.22 512 CYS A O 1
ATOM 4076 N N . GLU A 1 513 ? 46.544 -25.518 13.964 1.00 33.47 513 GLU A N 1
ATOM 4077 C CA . GLU A 1 513 ? 47.021 -26.823 13.463 1.00 33.47 513 GLU A CA 1
ATOM 4078 C C . GLU A 1 513 ? 46.544 -28.066 14.241 1.00 33.47 513 GLU A C 1
ATOM 4080 O O . GLU A 1 513 ? 46.744 -29.189 13.785 1.00 33.47 513 GLU A O 1
ATOM 4085 N N . ARG A 1 514 ? 45.878 -27.927 15.399 1.00 33.56 514 ARG A N 1
ATOM 4086 C CA . ARG A 1 514 ? 45.466 -29.101 16.207 1.00 33.56 514 ARG A CA 1
ATOM 4087 C C . ARG A 1 514 ? 44.050 -29.630 15.965 1.00 33.56 514 ARG A C 1
ATOM 4089 O O . ARG A 1 514 ? 43.783 -30.775 16.318 1.00 33.56 514 ARG A O 1
ATOM 4096 N N . SER A 1 515 ? 43.169 -28.873 15.312 1.00 34.09 515 SER A N 1
ATOM 4097 C CA . SER A 1 515 ? 41.768 -29.294 15.104 1.00 34.09 515 SER A CA 1
ATOM 4098 C C . SER A 1 515 ? 41.542 -30.141 13.843 1.00 34.09 515 SER A C 1
ATOM 4100 O O . SER A 1 515 ? 40.541 -30.847 13.748 1.00 34.09 515 SER A O 1
ATOM 4102 N N . LYS A 1 516 ? 42.466 -30.116 12.870 1.00 32.84 516 LYS A N 1
ATOM 4103 C CA . LYS A 1 516 ? 42.296 -30.781 11.558 1.00 32.84 516 LYS A CA 1
ATOM 4104 C C . LYS A 1 516 ? 42.706 -32.263 11.533 1.00 32.84 516 LYS A C 1
ATOM 4106 O O . LYS A 1 516 ? 42.395 -32.961 10.570 1.00 32.84 516 LYS A O 1
ATOM 4111 N N . ALA A 1 517 ? 43.371 -32.757 12.580 1.00 31.92 517 ALA A N 1
ATOM 4112 C CA . ALA A 1 517 ? 43.907 -34.121 12.632 1.00 31.92 517 ALA A CA 1
ATOM 4113 C C . ALA A 1 517 ? 42.896 -35.191 13.098 1.00 31.92 517 ALA A C 1
ATOM 4115 O O . ALA A 1 517 ? 43.027 -36.350 12.720 1.00 31.92 517 ALA A O 1
ATOM 4116 N N . VAL A 1 518 ? 41.886 -34.826 13.899 1.00 33.41 518 VAL A N 1
ATOM 4117 C CA . VAL A 1 518 ? 40.966 -35.802 14.526 1.00 33.41 518 VAL A CA 1
ATOM 4118 C C . VAL A 1 518 ? 39.818 -36.206 13.590 1.00 33.41 518 VAL A C 1
ATOM 4120 O O . VAL A 1 518 ? 39.468 -37.379 13.502 1.00 33.41 518 VAL A O 1
ATOM 4123 N N . ILE A 1 519 ? 39.258 -35.254 12.837 1.00 34.62 519 ILE A N 1
ATOM 4124 C CA . ILE A 1 519 ? 38.042 -35.474 12.028 1.00 34.62 519 ILE A CA 1
ATOM 4125 C C . ILE A 1 519 ? 38.313 -36.335 10.776 1.00 34.62 519 ILE A C 1
ATOM 4127 O O . ILE A 1 519 ? 37.424 -37.043 10.309 1.00 34.62 519 ILE A O 1
ATOM 4131 N N . ARG A 1 520 ? 39.556 -36.380 10.273 1.00 29.38 520 ARG A N 1
ATOM 4132 C CA . ARG A 1 520 ? 39.946 -37.264 9.153 1.00 29.38 520 ARG A CA 1
ATOM 4133 C C . ARG A 1 520 ? 40.018 -38.759 9.514 1.00 29.38 520 ARG A C 1
ATOM 4135 O O . ARG A 1 520 ? 40.215 -39.567 8.615 1.00 29.38 520 ARG A O 1
ATOM 4142 N N . GLY A 1 521 ? 39.860 -39.137 10.786 1.00 31.78 521 GLY A N 1
ATOM 4143 C CA . GLY A 1 521 ? 40.043 -40.518 11.252 1.00 31.78 521 GLY A CA 1
ATOM 4144 C C . GLY A 1 521 ? 38.797 -41.415 11.292 1.00 31.78 521 GLY A C 1
ATOM 4145 O O . GLY A 1 521 ? 38.949 -42.603 11.552 1.00 31.78 521 GLY A O 1
ATOM 4146 N N . MET A 1 522 ? 37.579 -40.889 11.083 1.00 29.56 522 MET A N 1
ATOM 4147 C CA . MET A 1 522 ? 36.330 -41.626 11.388 1.00 29.56 522 MET A CA 1
ATOM 4148 C C . MET A 1 522 ? 35.334 -41.810 10.229 1.00 29.56 522 MET A C 1
ATOM 4150 O O . MET A 1 522 ? 34.307 -42.451 10.428 1.00 29.56 522 MET A O 1
ATOM 4154 N N . LEU A 1 523 ? 35.621 -41.318 9.017 1.00 29.97 523 LEU A N 1
ATOM 4155 C CA . LEU A 1 523 ? 34.724 -41.455 7.852 1.00 29.97 523 LEU A CA 1
ATOM 4156 C C . LEU A 1 523 ? 35.396 -42.117 6.635 1.00 29.97 523 LEU A C 1
ATOM 4158 O O . LEU A 1 523 ? 35.304 -41.643 5.507 1.00 29.97 523 LEU A O 1
ATOM 4162 N N . GLN A 1 524 ? 36.038 -43.265 6.869 1.00 29.09 524 GLN A N 1
ATOM 4163 C CA . GLN A 1 524 ? 36.356 -44.252 5.830 1.00 29.09 524 GLN A CA 1
ATOM 4164 C C . GLN A 1 524 ? 36.166 -45.679 6.371 1.00 29.09 524 GLN A C 1
ATOM 4166 O O . GLN A 1 524 ? 37.111 -46.251 6.905 1.00 29.09 524 GLN A O 1
ATOM 4171 N N . ASN A 1 525 ? 34.949 -46.235 6.251 1.00 26.73 525 ASN A N 1
ATOM 4172 C CA . ASN A 1 525 ? 34.679 -47.650 5.911 1.00 26.73 525 ASN A CA 1
ATOM 4173 C C . ASN A 1 525 ? 33.204 -48.048 6.117 1.00 26.73 525 ASN A C 1
ATOM 4175 O O . ASN A 1 525 ? 32.822 -48.542 7.174 1.00 26.73 525 ASN A O 1
ATOM 4179 N N . THR A 1 526 ? 32.389 -47.930 5.066 1.00 26.30 526 THR A N 1
ATOM 4180 C CA . THR A 1 526 ? 31.565 -49.043 4.531 1.00 26.30 526 THR A CA 1
ATOM 4181 C C . THR A 1 526 ? 30.855 -48.601 3.250 1.00 26.30 526 THR A C 1
ATOM 4183 O O . THR A 1 526 ? 30.544 -47.426 3.063 1.00 26.30 526 THR A O 1
ATOM 4186 N N . SER A 1 527 ? 30.674 -49.518 2.297 1.00 27.22 527 SER A N 1
ATOM 4187 C CA . SER A 1 527 ? 30.076 -49.225 0.986 1.00 27.22 527 SER A CA 1
ATOM 4188 C C . SER A 1 527 ? 29.553 -50.505 0.327 1.00 27.22 527 SER A C 1
ATOM 4190 O O . SER A 1 527 ? 30.172 -51.556 0.494 1.00 27.22 527 SER A O 1
ATOM 4192 N N . ARG A 1 528 ? 28.527 -50.371 -0.539 1.00 26.95 528 ARG A N 1
ATOM 4193 C CA . ARG A 1 528 ? 27.862 -51.444 -1.332 1.00 26.95 528 ARG A CA 1
ATOM 4194 C C . ARG A 1 528 ? 26.917 -52.328 -0.467 1.00 26.95 528 ARG A C 1
ATOM 4196 O O . ARG A 1 528 ? 27.186 -52.510 0.708 1.00 26.95 528 ARG A O 1
ATOM 4203 N N . MET A 1 529 ? 25.789 -52.878 -0.953 1.00 24.75 529 MET A N 1
ATOM 4204 C CA . MET A 1 529 ? 25.340 -53.151 -2.336 1.00 24.75 529 MET A CA 1
ATOM 4205 C C . MET A 1 529 ? 23.838 -52.879 -2.633 1.00 24.75 529 MET A C 1
ATOM 4207 O O . MET A 1 529 ? 22.974 -53.091 -1.796 1.00 24.75 529 MET A O 1
ATOM 4211 N N . LYS A 1 530 ? 23.587 -52.517 -3.903 1.00 26.00 530 LYS A N 1
ATOM 4212 C CA . LYS A 1 530 ? 22.447 -52.789 -4.822 1.00 26.00 530 LYS A CA 1
ATOM 4213 C C . LYS A 1 530 ? 21.035 -53.215 -4.326 1.00 26.00 530 LYS A C 1
ATOM 4215 O O . LYS A 1 530 ? 20.824 -54.355 -3.939 1.00 26.00 530 LYS A O 1
ATOM 4220 N N . ILE A 1 531 ? 20.061 -52.342 -4.625 1.00 25.81 531 ILE A N 1
ATOM 4221 C CA . ILE A 1 531 ? 18.788 -52.536 -5.382 1.00 25.81 531 ILE A CA 1
ATOM 4222 C C . ILE A 1 531 ? 18.271 -53.987 -5.635 1.00 25.81 531 ILE A C 1
ATOM 4224 O O . ILE A 1 531 ? 18.895 -54.697 -6.425 1.00 25.81 531 ILE A O 1
ATOM 4228 N N . ARG A 1 532 ? 17.049 -54.339 -5.159 1.00 23.33 532 ARG A N 1
ATOM 4229 C CA . ARG A 1 532 ? 15.822 -54.582 -5.991 1.00 23.33 532 ARG A CA 1
ATOM 4230 C C . ARG A 1 532 ? 14.569 -55.129 -5.250 1.00 23.33 532 ARG A C 1
ATOM 4232 O O . ARG A 1 532 ? 14.673 -56.010 -4.413 1.00 23.33 532 ARG A O 1
ATOM 4239 N N . GLU A 1 533 ? 13.411 -54.651 -5.735 1.00 24.36 533 GLU A N 1
ATOM 4240 C CA . GLU A 1 533 ? 12.090 -55.315 -5.906 1.00 24.36 533 GLU A CA 1
ATOM 4241 C C . GLU A 1 533 ? 11.064 -55.573 -4.759 1.00 24.36 533 GLU A C 1
ATOM 4243 O O . GLU A 1 533 ? 11.326 -56.226 -3.758 1.00 24.36 533 GLU A O 1
ATOM 4248 N N . LEU A 1 534 ? 9.818 -55.161 -5.085 1.00 23.20 534 LEU A N 1
ATOM 4249 C CA . LEU A 1 534 ? 8.485 -55.751 -4.810 1.00 23.20 534 LEU A CA 1
ATOM 4250 C C . LEU A 1 534 ? 7.771 -55.649 -3.432 1.00 23.20 534 LEU A C 1
ATOM 4252 O O . LEU A 1 534 ? 7.970 -56.440 -2.520 1.00 23.20 534 LEU A O 1
ATOM 4256 N N . GLN A 1 535 ? 6.764 -54.758 -3.415 1.00 26.45 535 GLN A N 1
ATOM 4257 C CA . GLN A 1 535 ? 5.350 -54.962 -3.009 1.00 26.45 535 GLN A CA 1
ATOM 4258 C C . GLN A 1 535 ? 4.984 -55.949 -1.867 1.00 26.45 535 GLN A C 1
ATOM 4260 O O . GLN A 1 535 ? 5.074 -57.162 -2.058 1.00 26.45 535 GLN A O 1
ATOM 4265 N N . ARG A 1 536 ? 4.295 -55.445 -0.814 1.00 23.84 536 ARG A N 1
ATOM 4266 C CA . ARG A 1 536 ? 2.973 -55.951 -0.326 1.00 23.84 536 ARG A CA 1
ATOM 4267 C C . ARG A 1 536 ? 2.373 -55.162 0.865 1.00 23.84 536 ARG A C 1
ATOM 4269 O O . ARG A 1 536 ? 3.084 -54.751 1.772 1.00 23.84 536 ARG A O 1
ATOM 4276 N N . LEU A 1 537 ? 1.041 -55.026 0.859 1.00 24.50 537 LEU A N 1
ATOM 4277 C CA . LEU A 1 537 ? 0.140 -54.694 1.993 1.00 24.50 537 LEU A CA 1
ATOM 4278 C C . LEU A 1 537 ? -0.338 -56.013 2.688 1.00 24.50 537 LEU A C 1
ATOM 4280 O O . LEU A 1 537 ? 0.056 -57.067 2.175 1.00 24.50 537 LEU A O 1
ATOM 4284 N N . PRO A 1 538 ? -1.216 -56.064 3.738 1.00 41.88 538 PRO A N 1
ATOM 4285 C CA . PRO A 1 538 ? -1.887 -55.006 4.536 1.00 41.88 538 PRO A CA 1
ATOM 4286 C C . PRO A 1 538 ? -1.950 -55.213 6.098 1.00 41.88 538 PRO A C 1
ATOM 4288 O O . PRO A 1 538 ? -1.681 -56.290 6.612 1.00 41.88 538 PRO A O 1
ATOM 4291 N N . SER A 1 539 ? -2.430 -54.185 6.832 1.00 24.55 539 SER A N 1
ATOM 4292 C CA . SER A 1 539 ? -3.339 -54.189 8.031 1.00 24.55 539 SER A CA 1
ATOM 4293 C C . SER A 1 539 ? -3.223 -55.180 9.234 1.00 24.55 539 SER A C 1
ATOM 4295 O O . SER A 1 539 ? -3.336 -56.385 9.023 1.00 24.55 539 SER A O 1
ATOM 4297 N N . ARG A 1 540 ? -3.309 -54.681 10.502 1.00 24.38 540 ARG A N 1
ATOM 4298 C CA . ARG A 1 540 ? -4.482 -54.837 11.445 1.00 24.38 540 ARG A CA 1
ATOM 4299 C C . ARG A 1 540 ? -4.279 -54.458 12.950 1.00 24.38 540 ARG A C 1
ATOM 4301 O O . ARG A 1 540 ? -3.298 -54.831 13.571 1.00 24.38 540 ARG A O 1
ATOM 4308 N N . GLU A 1 541 ? -5.311 -53.806 13.514 1.00 24.36 541 GLU A N 1
ATOM 4309 C CA . GLU A 1 541 ? -5.979 -53.942 14.850 1.00 24.36 541 GLU A CA 1
ATOM 4310 C C . GLU A 1 541 ? -5.233 -54.061 16.224 1.00 24.36 541 GLU A C 1
ATOM 4312 O O . GLU A 1 541 ? -4.886 -55.140 16.691 1.00 24.36 541 GLU A O 1
ATOM 4317 N N . THR A 1 542 ? -5.196 -52.939 16.966 1.00 25.38 542 THR A N 1
ATOM 4318 C CA . THR A 1 542 ? -5.797 -52.659 18.312 1.00 25.38 542 THR A CA 1
ATOM 4319 C C . THR A 1 542 ? -5.929 -53.730 19.440 1.00 25.38 542 THR A C 1
ATOM 4321 O O . THR A 1 542 ? -6.720 -54.659 19.280 1.00 25.38 542 THR A O 1
ATOM 4324 N N . LYS A 1 543 ? -5.411 -53.456 20.678 1.00 22.55 543 LYS A N 1
ATOM 4325 C CA . LYS A 1 543 ? -6.147 -53.626 21.992 1.00 22.55 543 LYS A CA 1
ATOM 4326 C C . LYS A 1 543 ? -5.459 -53.179 23.330 1.00 22.55 543 LYS A C 1
ATOM 4328 O O . LYS A 1 543 ? -4.529 -53.813 23.801 1.00 22.55 543 LYS A O 1
ATOM 4333 N N . ILE A 1 544 ? -6.025 -52.132 23.965 1.00 25.30 544 ILE A N 1
ATOM 4334 C CA . ILE A 1 544 ? -6.444 -51.901 25.392 1.00 25.30 544 ILE A CA 1
ATOM 4335 C C . ILE A 1 544 ? -5.784 -52.684 26.584 1.00 25.30 544 ILE A C 1
ATOM 4337 O O . ILE A 1 544 ? -5.840 -53.906 26.560 1.00 25.30 544 ILE A O 1
ATOM 4341 N N . TRP A 1 545 ? -5.355 -52.003 27.691 1.00 22.00 545 TRP A N 1
ATOM 4342 C CA . TRP A 1 545 ? -5.853 -52.151 29.116 1.00 22.00 545 TRP A CA 1
ATOM 4343 C C . TRP A 1 545 ? -5.047 -51.459 30.280 1.00 22.00 545 TRP A C 1
ATOM 4345 O O . TRP A 1 545 ? -4.229 -52.083 30.942 1.00 22.00 545 TRP A O 1
ATOM 4355 N N . ASN A 1 546 ? -5.394 -50.196 30.597 1.00 22.77 546 ASN A N 1
ATOM 4356 C CA . ASN A 1 546 ? -5.972 -49.657 31.870 1.00 22.77 546 ASN A CA 1
ATOM 4357 C C . ASN A 1 546 ? -5.350 -49.823 33.313 1.00 22.77 546 ASN A C 1
ATOM 4359 O O . ASN A 1 546 ? -4.833 -50.879 33.659 1.00 22.77 546 ASN A O 1
ATOM 4363 N N . ARG A 1 547 ? -5.668 -48.843 34.212 1.00 23.28 547 ARG A N 1
ATOM 4364 C CA . ARG A 1 547 ? -5.503 -48.734 35.716 1.00 23.28 547 ARG A CA 1
ATOM 4365 C C . ARG A 1 547 ? -4.165 -48.141 36.266 1.00 23.28 547 ARG A C 1
ATOM 4367 O O . ARG A 1 547 ? -3.136 -48.357 35.651 1.00 23.28 547 ARG A O 1
ATOM 4374 N N . LYS A 1 548 ? -4.076 -47.424 37.423 1.00 21.27 548 LYS A N 1
ATOM 4375 C CA . LYS A 1 548 ? -5.034 -47.080 38.529 1.00 21.27 548 LYS A CA 1
ATOM 4376 C C . LYS A 1 548 ? -4.559 -45.909 39.462 1.00 21.27 548 LYS A C 1
ATOM 4378 O O . LYS A 1 548 ? -3.362 -45.756 39.647 1.00 21.27 548 LYS A O 1
ATOM 4383 N N . ALA A 1 549 ? -5.510 -45.326 40.225 1.00 20.95 549 ALA A N 1
ATOM 4384 C CA . ALA A 1 549 ? -5.421 -44.814 41.628 1.00 20.95 549 ALA A CA 1
ATOM 4385 C C . ALA A 1 549 ? -5.238 -43.299 41.980 1.00 20.95 549 ALA A C 1
ATOM 4387 O O . ALA A 1 549 ? -4.574 -42.530 41.308 1.00 20.95 549 ALA A O 1
ATOM 4388 N N . HIS A 1 550 ? -5.901 -42.929 43.091 1.00 23.00 550 HIS A N 1
ATOM 4389 C CA . HIS A 1 550 ? -6.370 -41.620 43.609 1.00 23.00 550 HIS A CA 1
ATOM 4390 C C . HIS A 1 550 ? -5.402 -40.831 44.563 1.00 23.00 550 HIS A C 1
ATOM 4392 O O . HIS A 1 550 ? -4.311 -41.322 44.839 1.00 23.00 550 HIS A O 1
ATOM 4398 N N . PRO A 1 551 ? -5.785 -39.624 45.080 1.00 46.84 551 PRO A N 1
ATOM 4399 C CA . PRO A 1 551 ? -4.871 -38.598 45.637 1.00 46.84 551 PRO A CA 1
ATOM 4400 C C . PRO A 1 551 ? -5.055 -38.253 47.144 1.00 46.84 551 PRO A C 1
ATOM 4402 O O . PRO A 1 551 ? -5.915 -38.821 47.816 1.00 46.84 551 PRO A O 1
ATOM 4405 N N . SER A 1 552 ? -4.331 -37.237 47.666 1.00 20.44 552 SER A N 1
ATOM 4406 C CA . SER A 1 552 ? -4.570 -36.674 49.019 1.00 20.44 552 SER A CA 1
ATOM 4407 C C . SER A 1 552 ? -4.137 -35.205 49.279 1.00 20.44 552 SER A C 1
ATOM 4409 O O . SER A 1 552 ? -2.965 -34.865 49.136 1.00 20.44 552 SER A O 1
ATOM 4411 N N . SER A 1 553 ? -5.046 -34.426 49.894 1.00 21.36 553 SER A N 1
ATOM 4412 C CA . SER A 1 553 ? -4.830 -33.265 50.807 1.00 21.36 553 SER A CA 1
ATOM 4413 C C . SER A 1 553 ? -4.403 -31.865 50.283 1.00 21.36 553 SER A C 1
ATOM 4415 O O . SER A 1 553 ? -3.784 -31.711 49.239 1.00 21.36 553 SER A O 1
ATOM 4417 N N . GLN A 1 554 ? -4.791 -30.827 51.047 1.00 27.66 554 GLN A N 1
ATOM 4418 C CA . GLN A 1 554 ? -4.677 -29.376 50.771 1.00 27.66 554 GLN A CA 1
ATOM 4419 C C . GLN A 1 554 ? -3.706 -28.664 51.743 1.00 27.66 554 GLN A C 1
ATOM 4421 O O . GLN A 1 554 ? -3.504 -29.168 52.849 1.00 27.66 554 GLN A O 1
ATOM 4426 N N . ARG A 1 555 ? -3.299 -27.410 51.441 1.00 20.92 555 ARG A N 1
ATOM 4427 C CA . ARG A 1 555 ? -3.464 -26.224 52.339 1.00 20.92 555 ARG A CA 1
ATOM 4428 C C . ARG A 1 555 ? -3.079 -24.883 51.675 1.00 20.92 555 ARG A C 1
ATOM 4430 O O . ARG A 1 555 ? -2.399 -24.865 50.657 1.00 20.92 555 ARG A O 1
ATOM 4437 N N . HIS A 1 556 ? -3.557 -23.768 52.243 1.00 27.41 556 HIS A N 1
ATOM 4438 C CA . HIS A 1 556 ? -3.391 -22.391 51.734 1.00 27.41 556 HIS A CA 1
ATOM 4439 C C . HIS A 1 556 ? -2.270 -21.596 52.434 1.00 27.41 556 HIS A C 1
ATOM 4441 O O . HIS A 1 556 ? -1.998 -21.834 53.607 1.00 27.41 556 HIS A O 1
ATOM 4447 N N . MET A 1 557 ? -1.780 -20.532 51.779 1.00 19.44 557 MET A N 1
ATOM 4448 C CA . MET A 1 557 ? -1.333 -19.279 52.423 1.00 19.44 557 MET A CA 1
ATOM 4449 C C . MET A 1 557 ? -1.502 -18.070 51.468 1.00 19.44 557 MET A C 1
ATOM 4451 O O . MET A 1 557 ? -1.723 -18.265 50.274 1.00 19.44 557 MET A O 1
ATOM 4455 N N . LYS A 1 558 ? -1.475 -16.833 51.996 1.00 22.09 558 LYS A N 1
ATOM 4456 C CA . LYS A 1 558 ? -1.790 -15.565 51.290 1.00 22.09 558 LYS A CA 1
ATOM 4457 C C . LYS A 1 558 ? -0.657 -14.520 51.405 1.00 22.09 558 LYS A C 1
ATOM 4459 O O . LYS A 1 558 ? 0.143 -14.607 52.330 1.00 22.09 558 LYS A O 1
ATOM 4464 N N . PHE A 1 559 ? -0.777 -13.464 50.576 1.00 23.77 559 PHE A N 1
ATOM 4465 C CA . PHE A 1 559 ? -0.188 -12.104 50.683 1.00 23.77 559 PHE A CA 1
ATOM 4466 C C . PHE A 1 559 ? 1.253 -11.898 50.156 1.00 23.77 559 PHE A C 1
ATOM 4468 O O . PHE A 1 559 ? 2.043 -12.835 50.197 1.00 23.77 559 PHE A O 1
ATOM 4475 N N . PRO A 1 560 ? 1.657 -10.649 49.806 1.00 21.80 560 PRO A N 1
ATOM 4476 C CA . PRO A 1 560 ? 0.919 -9.564 49.121 1.00 21.80 560 PRO A CA 1
ATOM 4477 C C . PRO A 1 560 ? 1.714 -8.934 47.933 1.00 21.80 560 PRO A C 1
ATOM 4479 O O . PRO A 1 560 ? 2.837 -9.333 47.648 1.00 21.80 560 PRO A O 1
ATOM 4482 N N . VAL A 1 561 ? 1.158 -7.917 47.251 1.00 23.78 561 VAL A N 1
ATOM 4483 C CA . VAL A 1 561 ? 1.748 -7.250 46.056 1.00 23.78 561 VAL A CA 1
ATOM 4484 C C . VAL A 1 561 ? 2.282 -5.835 46.361 1.00 23.78 561 VAL A C 1
ATOM 4486 O O . VAL A 1 561 ? 1.707 -5.128 47.187 1.00 23.78 561 VAL A O 1
ATOM 4489 N N . LYS A 1 562 ? 3.328 -5.385 45.639 1.00 19.69 562 LYS A N 1
ATOM 4490 C CA . LYS A 1 562 ? 3.685 -3.962 45.421 1.00 19.69 562 LYS A CA 1
ATOM 4491 C C . LYS A 1 562 ? 4.178 -3.720 43.980 1.00 19.69 562 LYS A C 1
ATOM 4493 O O . LYS A 1 562 ? 4.878 -4.558 43.427 1.00 19.69 562 LYS A O 1
ATOM 4498 N N . GLN A 1 563 ? 3.822 -2.573 43.392 1.00 25.64 563 GLN A N 1
ATOM 4499 C CA . GLN A 1 563 ? 4.153 -2.161 42.010 1.00 25.64 563 GLN A CA 1
ATOM 4500 C C . GLN A 1 563 ? 5.471 -1.360 41.908 1.00 25.64 563 GLN A C 1
ATOM 4502 O O . GLN A 1 563 ? 5.891 -0.744 42.887 1.00 25.64 563 GLN A O 1
ATOM 4507 N N . GLN A 1 564 ? 6.062 -1.268 40.700 1.00 22.08 564 GLN A N 1
ATOM 4508 C CA . GLN A 1 564 ? 7.000 -0.190 40.314 1.00 22.08 564 GLN A CA 1
ATOM 4509 C C . GLN A 1 564 ? 7.150 -0.016 38.779 1.00 22.08 564 GLN A C 1
ATOM 4511 O O . GLN A 1 564 ? 7.583 -0.936 38.083 1.00 22.08 564 GLN A O 1
ATOM 4516 N N . SER A 1 565 ? 6.905 1.199 38.272 1.00 23.62 565 SER A N 1
ATOM 4517 C CA . SER A 1 565 ? 6.747 1.591 36.848 1.00 23.62 565 SER A CA 1
ATOM 4518 C C . SER A 1 565 ? 8.011 1.564 35.953 1.00 23.62 565 SER A C 1
ATOM 4520 O O . SER A 1 565 ? 9.132 1.373 36.431 1.00 23.62 565 SER A O 1
ATOM 4522 N N . GLN A 1 566 ? 7.845 1.710 34.627 1.00 32.34 566 GLN A N 1
ATOM 4523 C CA . GLN A 1 566 ? 8.904 1.559 33.603 1.00 32.34 566 GLN A CA 1
ATOM 4524 C C . GLN A 1 566 ? 9.294 2.874 32.875 1.00 32.34 566 GLN A C 1
ATOM 4526 O O . GLN A 1 566 ? 8.696 3.927 33.091 1.00 32.34 566 GLN A O 1
ATOM 4531 N N . ARG A 1 567 ? 10.350 2.814 32.042 1.00 25.31 567 ARG A N 1
ATOM 4532 C CA . ARG A 1 567 ? 10.946 3.919 31.256 1.00 25.31 567 ARG A CA 1
ATOM 4533 C C . ARG A 1 567 ? 11.513 3.397 29.922 1.00 25.31 567 ARG A C 1
ATOM 4535 O O . ARG A 1 567 ? 12.190 2.371 29.924 1.00 25.31 567 ARG A O 1
ATOM 4542 N N . ILE A 1 568 ? 11.329 4.140 28.827 1.00 29.53 568 ILE A N 1
ATOM 4543 C CA . ILE A 1 568 ? 11.961 3.921 27.501 1.00 29.53 568 ILE A CA 1
ATOM 4544 C C . ILE A 1 568 ? 13.090 4.961 27.286 1.00 29.53 568 ILE A C 1
ATOM 4546 O O . ILE A 1 568 ? 13.092 5.990 27.960 1.00 29.53 568 ILE A O 1
ATOM 4550 N N . ARG A 1 569 ? 14.069 4.696 26.400 1.00 30.88 569 ARG A N 1
ATOM 4551 C CA . ARG A 1 569 ? 15.347 5.442 26.261 1.00 30.88 569 ARG A CA 1
ATOM 4552 C C . ARG A 1 569 ? 15.641 5.976 24.848 1.00 30.88 569 ARG A C 1
ATOM 4554 O O . ARG A 1 569 ? 15.325 5.314 23.867 1.00 30.88 569 ARG A O 1
ATOM 4561 N N . ALA A 1 570 ? 16.360 7.103 24.788 1.00 27.47 570 ALA A N 1
ATOM 4562 C CA . ALA A 1 570 ? 16.829 7.779 23.568 1.00 27.47 570 ALA A CA 1
ATOM 4563 C C . ALA A 1 570 ? 18.304 7.489 23.198 1.00 27.47 570 ALA A C 1
ATOM 4565 O O . ALA A 1 570 ? 19.038 6.836 23.946 1.00 27.47 570 ALA A O 1
ATOM 4566 N N . LYS A 1 571 ? 18.755 8.044 22.060 1.00 31.11 571 LYS A N 1
ATOM 4567 C CA . LYS A 1 571 ? 20.150 8.059 21.581 1.00 31.11 571 LYS A CA 1
ATOM 4568 C C . LYS A 1 571 ? 20.507 9.465 21.064 1.00 31.11 571 LYS A C 1
ATOM 4570 O O . LYS A 1 571 ? 19.798 9.979 20.204 1.00 31.11 571 LYS A O 1
ATOM 4575 N N . LEU A 1 572 ? 21.596 10.060 21.561 1.00 28.39 572 LEU A N 1
ATOM 4576 C CA . LEU A 1 572 ? 22.187 11.289 21.003 1.00 28.39 572 LEU A CA 1
ATOM 4577 C C . LEU A 1 572 ? 23.258 10.973 19.943 1.00 28.39 572 LEU A C 1
ATOM 4579 O O . LEU A 1 572 ? 23.811 9.869 19.910 1.00 28.39 572 LEU A O 1
ATOM 4583 N N . PHE A 1 573 ? 23.546 11.964 19.097 1.00 29.16 573 PHE A N 1
ATOM 4584 C CA . PHE A 1 573 ? 24.612 11.960 18.091 1.00 29.16 573 PHE A CA 1
ATOM 4585 C C . PHE A 1 573 ? 25.772 12.880 18.508 1.00 29.16 573 PHE A C 1
ATOM 4587 O O . PHE A 1 573 ? 25.614 13.715 19.394 1.00 29.16 573 PHE A O 1
ATOM 4594 N N . SER A 1 574 ? 26.932 12.724 17.866 1.00 29.72 574 SER A N 1
ATOM 4595 C CA . SER A 1 574 ? 28.051 13.672 17.944 1.00 29.72 574 SER A CA 1
ATOM 4596 C C . SER A 1 574 ? 27.884 14.828 16.945 1.00 29.72 574 SER A C 1
ATOM 4598 O O . SER A 1 574 ? 27.086 14.740 16.011 1.00 29.72 574 SER A O 1
ATOM 4600 N N . ASP A 1 575 ? 28.667 15.897 17.118 1.00 29.92 575 ASP A N 1
ATOM 4601 C CA . ASP A 1 575 ? 28.475 17.252 16.556 1.00 29.92 575 ASP A CA 1
ATOM 4602 C C . ASP A 1 575 ? 28.515 17.421 15.018 1.00 29.92 575 ASP A C 1
ATOM 4604 O O . ASP A 1 575 ? 28.626 18.543 14.525 1.00 29.92 575 ASP A O 1
ATOM 4608 N N . LYS A 1 576 ? 28.443 16.339 14.233 1.00 33.25 576 LYS A N 1
ATOM 4609 C CA . LYS A 1 576 ? 28.566 16.365 12.763 1.00 33.25 576 LYS A CA 1
ATOM 4610 C C . LYS A 1 576 ? 27.269 16.159 11.973 1.00 33.25 576 LYS A C 1
ATOM 4612 O O . LYS A 1 576 ? 27.308 16.308 10.758 1.00 33.25 576 LYS A O 1
ATOM 4617 N N . ILE A 1 577 ? 26.136 15.846 12.611 1.00 43.09 577 ILE A N 1
ATOM 4618 C CA . ILE A 1 577 ? 24.843 15.704 11.914 1.00 43.09 577 ILE A CA 1
ATOM 4619 C C . ILE A 1 577 ? 23.802 16.623 12.563 1.00 43.09 577 ILE A C 1
ATOM 4621 O O . ILE A 1 577 ? 23.256 16.313 13.618 1.00 43.09 577 ILE A O 1
ATOM 4625 N N . LYS A 1 578 ? 23.534 17.756 11.902 1.00 47.44 578 LYS A N 1
ATOM 4626 C CA . LYS A 1 578 ? 22.462 18.720 12.218 1.00 47.44 578 LYS A CA 1
ATOM 4627 C C . LYS A 1 578 ? 21.503 18.873 11.029 1.00 47.44 578 LYS A C 1
ATOM 4629 O O . LYS A 1 578 ? 21.221 19.985 10.597 1.00 47.44 578 LYS A O 1
ATOM 4634 N N . ILE A 1 579 ? 21.099 17.759 10.420 1.00 62.12 579 ILE A N 1
ATOM 4635 C CA . ILE A 1 579 ? 20.370 17.771 9.146 1.00 62.12 579 ILE A CA 1
ATOM 4636 C C . ILE A 1 579 ? 19.059 17.005 9.307 1.00 62.12 579 ILE A C 1
ATOM 4638 O O . ILE A 1 579 ? 19.061 15.840 9.707 1.00 62.12 579 ILE A O 1
ATOM 4642 N N . ASN A 1 580 ? 17.942 17.671 9.004 1.00 76.62 580 ASN A N 1
ATOM 4643 C CA . ASN A 1 580 ? 16.630 17.034 8.916 1.00 76.62 580 ASN A CA 1
ATOM 4644 C C . ASN A 1 580 ? 16.631 15.943 7.829 1.00 76.62 580 ASN A C 1
ATOM 4646 O O . ASN A 1 580 ? 17.358 16.061 6.839 1.00 76.62 580 ASN A O 1
ATOM 4650 N N . PRO A 1 581 ? 15.812 14.887 7.962 1.00 84.62 581 PRO A N 1
ATOM 4651 C CA . PRO A 1 581 ? 15.604 13.955 6.869 1.00 84.62 581 PRO A CA 1
ATOM 4652 C C . PRO A 1 581 ? 14.924 14.669 5.696 1.00 84.62 581 PRO A C 1
ATOM 4654 O O . PRO A 1 581 ? 13.935 15.379 5.885 1.00 84.62 581 PRO A O 1
ATOM 4657 N N . ILE A 1 582 ? 15.476 14.480 4.498 1.00 92.38 582 ILE A N 1
ATOM 4658 C CA . ILE A 1 582 ? 14.989 15.071 3.253 1.00 92.38 582 ILE A CA 1
ATOM 4659 C C . ILE A 1 582 ? 14.946 14.025 2.143 1.00 92.38 582 ILE A C 1
ATOM 4661 O O . ILE A 1 582 ? 15.765 13.102 2.124 1.00 92.38 582 ILE A O 1
ATOM 4665 N N . SER A 1 583 ? 14.035 14.214 1.196 1.00 93.75 583 SER A N 1
ATOM 4666 C CA . SER A 1 583 ? 14.159 13.629 -0.135 1.00 93.75 583 SER A CA 1
ATOM 4667 C C . SER A 1 583 ? 15.091 14.486 -0.992 1.00 93.75 583 SER A C 1
ATOM 4669 O O . SER A 1 583 ? 15.138 15.708 -0.841 1.00 93.75 583 SER A O 1
ATOM 4671 N N . TYR A 1 584 ? 15.873 13.838 -1.847 1.00 95.12 584 TYR A N 1
ATOM 4672 C CA . TYR A 1 584 ? 16.832 14.469 -2.749 1.00 95.12 584 TYR A CA 1
ATOM 4673 C C . TYR A 1 584 ? 17.128 13.525 -3.930 1.00 95.12 584 TYR A C 1
ATOM 4675 O O . TYR A 1 584 ? 16.970 12.310 -3.775 1.00 95.12 584 TYR A O 1
ATOM 4683 N N . PRO A 1 585 ? 17.545 14.055 -5.093 1.00 96.44 585 PRO A N 1
ATOM 4684 C CA . PRO A 1 585 ? 17.875 13.260 -6.272 1.00 96.44 585 PRO A CA 1
ATOM 4685 C C . PRO A 1 585 ? 19.329 12.769 -6.242 1.00 96.44 585 PRO A C 1
ATOM 4687 O O . PRO A 1 585 ? 20.181 13.366 -5.580 1.00 96.44 585 PRO A O 1
ATOM 4690 N N . ILE A 1 586 ? 19.633 11.734 -7.026 1.00 96.44 586 ILE A N 1
ATOM 4691 C CA . ILE A 1 586 ? 21.017 11.319 -7.309 1.00 96.44 586 ILE A CA 1
ATOM 4692 C C . ILE A 1 586 ? 21.512 12.105 -8.530 1.00 96.44 586 ILE A C 1
ATOM 4694 O O . ILE A 1 586 ? 20.766 12.292 -9.495 1.00 96.44 586 ILE A O 1
ATOM 4698 N N . LYS A 1 587 ? 22.754 12.604 -8.486 1.00 93.88 587 LYS A N 1
ATOM 4699 C CA . LYS A 1 587 ? 23.283 13.546 -9.490 1.00 93.88 587 LYS A CA 1
ATOM 4700 C C . LYS A 1 587 ? 24.352 12.946 -10.394 1.00 93.88 587 LYS A C 1
ATOM 4702 O O . LYS A 1 587 ? 24.622 13.497 -11.455 1.00 93.88 587 LYS A O 1
ATOM 4707 N N . THR A 1 588 ? 24.952 11.829 -9.997 1.00 93.38 588 THR A N 1
ATOM 4708 C CA . THR A 1 588 ? 26.055 11.192 -10.724 1.00 93.38 588 THR A CA 1
ATOM 4709 C C . THR A 1 588 ? 25.851 9.687 -10.878 1.00 93.38 588 THR A C 1
ATOM 4711 O O . THR A 1 588 ? 25.209 9.038 -10.053 1.00 93.38 588 THR A O 1
ATOM 4714 N N . LEU A 1 589 ? 26.452 9.108 -11.923 1.00 91.00 589 LEU A N 1
ATOM 4715 C CA . LEU A 1 589 ? 26.493 7.651 -12.095 1.00 91.00 589 LEU A CA 1
ATOM 4716 C C . LEU A 1 589 ? 27.301 6.956 -10.987 1.00 91.00 589 LEU A C 1
ATOM 4718 O O . LEU A 1 589 ? 26.980 5.831 -10.635 1.00 91.00 589 LEU A O 1
ATOM 4722 N N . GLU A 1 590 ? 28.301 7.624 -10.402 1.00 92.12 590 GLU A N 1
ATOM 4723 C CA . GLU A 1 590 ? 29.122 7.071 -9.313 1.00 92.12 590 GLU A CA 1
ATOM 4724 C C . GLU A 1 590 ? 28.294 6.856 -8.035 1.00 92.12 590 GLU A C 1
ATOM 4726 O O . GLU A 1 590 ? 28.372 5.801 -7.411 1.00 92.12 590 GLU A O 1
ATOM 4731 N N . GLU A 1 591 ? 27.433 7.810 -7.666 1.00 90.12 591 GLU A N 1
ATOM 4732 C CA . GLU A 1 591 ? 26.483 7.655 -6.553 1.00 90.12 591 GLU A CA 1
ATOM 4733 C C . GLU A 1 591 ? 25.477 6.511 -6.787 1.00 90.12 591 GLU A C 1
ATOM 4735 O O . GLU A 1 591 ? 25.108 5.809 -5.841 1.00 90.12 591 GLU A O 1
ATOM 4740 N N . LEU A 1 592 ? 25.053 6.315 -8.042 1.00 89.75 592 LEU A N 1
ATOM 4741 C CA . LEU A 1 592 ? 24.140 5.247 -8.453 1.00 89.75 592 LEU A CA 1
ATOM 4742 C C . LEU A 1 592 ? 24.830 3.871 -8.393 1.00 89.75 592 LEU A C 1
ATOM 4744 O O . LEU A 1 592 ? 24.335 2.967 -7.724 1.00 89.75 592 LEU A O 1
ATOM 4748 N N . GLU A 1 593 ? 25.999 3.731 -9.024 1.00 87.94 593 GLU A N 1
ATOM 4749 C CA . GLU A 1 593 ? 26.840 2.524 -9.037 1.00 87.94 593 GLU A CA 1
ATOM 4750 C C . GLU A 1 593 ? 27.193 2.062 -7.616 1.00 87.94 593 GLU A C 1
ATOM 4752 O O . GLU A 1 593 ? 26.949 0.907 -7.252 1.00 87.94 593 GLU A O 1
ATOM 4757 N N . THR A 1 594 ? 27.700 2.986 -6.790 1.00 87.12 594 THR A N 1
ATOM 4758 C CA . THR A 1 594 ? 28.146 2.723 -5.409 1.00 87.12 594 THR A CA 1
ATOM 4759 C C . THR A 1 594 ? 27.004 2.523 -4.407 1.00 87.12 594 THR A C 1
ATOM 4761 O O . THR A 1 594 ? 27.275 2.285 -3.229 1.00 87.12 594 THR A O 1
ATOM 4764 N N . ARG A 1 595 ? 25.734 2.611 -4.841 1.00 92.19 595 ARG A N 1
ATOM 4765 C CA . ARG A 1 595 ? 24.536 2.556 -3.980 1.00 92.19 595 ARG A CA 1
ATOM 4766 C C . ARG A 1 595 ? 24.566 3.584 -2.830 1.00 92.19 595 ARG A C 1
ATOM 4768 O O . ARG A 1 595 ? 23.988 3.350 -1.767 1.00 92.19 595 ARG A O 1
ATOM 4775 N N . SER A 1 596 ? 25.195 4.748 -3.023 1.00 85.88 596 SER A N 1
ATOM 4776 C CA . SER A 1 596 ? 25.449 5.718 -1.939 1.00 85.88 596 SER A CA 1
ATOM 4777 C C . SER A 1 596 ? 24.170 6.243 -1.267 1.00 85.88 596 SER A C 1
ATOM 4779 O O . SER A 1 596 ? 24.165 6.555 -0.073 1.00 85.88 596 SER A O 1
ATOM 4781 N N . TYR A 1 597 ? 23.060 6.285 -2.012 1.00 89.00 597 TYR A N 1
ATOM 4782 C CA . TYR A 1 597 ? 21.749 6.679 -1.500 1.00 89.00 597 TYR A CA 1
ATOM 4783 C C . TYR A 1 597 ? 21.225 5.726 -0.416 1.00 89.00 597 TYR A C 1
ATOM 4785 O O . TYR A 1 597 ? 20.676 6.185 0.589 1.00 89.00 597 TYR A O 1
ATOM 4793 N N . PHE A 1 598 ? 21.413 4.414 -0.585 1.00 86.50 598 PHE A N 1
ATOM 4794 C CA . PHE A 1 598 ? 20.877 3.385 0.311 1.00 86.50 598 PHE A CA 1
ATOM 4795 C C . PHE A 1 598 ? 21.524 3.449 1.705 1.00 86.50 598 PHE A C 1
ATOM 4797 O O . PHE A 1 598 ? 20.828 3.341 2.713 1.00 86.50 598 PHE A O 1
ATOM 4804 N N . GLU A 1 599 ? 22.828 3.736 1.757 1.00 82.44 599 GLU A N 1
ATOM 4805 C CA . GLU A 1 599 ? 23.612 3.931 2.989 1.00 82.44 599 GLU A CA 1
ATOM 4806 C C . GLU A 1 599 ? 23.391 5.310 3.654 1.00 82.44 599 GLU A C 1
ATOM 4808 O O . GLU A 1 599 ? 23.939 5.603 4.722 1.00 82.44 599 GLU A O 1
ATOM 4813 N N . SER A 1 600 ? 22.592 6.195 3.046 1.00 85.31 600 SER A N 1
ATOM 4814 C CA . SER A 1 600 ? 22.364 7.543 3.572 1.00 85.31 600 SER A CA 1
ATOM 4815 C C . SER A 1 600 ? 21.530 7.552 4.863 1.00 85.31 600 SER A C 1
ATOM 4817 O O . SER A 1 600 ? 20.635 6.736 5.092 1.00 85.31 600 SER A O 1
ATOM 4819 N N . PHE A 1 601 ? 21.733 8.581 5.695 1.00 82.00 601 PHE A N 1
ATOM 4820 C CA . PHE A 1 601 ? 20.865 8.865 6.851 1.00 82.00 601 PHE A CA 1
ATOM 4821 C C . PHE A 1 601 ? 19.381 9.041 6.461 1.00 82.00 601 PHE A C 1
ATOM 4823 O O . PHE A 1 601 ? 18.489 8.821 7.291 1.00 82.00 601 PHE A O 1
ATOM 4830 N N . HIS A 1 602 ? 19.139 9.444 5.211 1.00 88.62 602 HIS A N 1
ATOM 4831 C CA . HIS A 1 602 ? 17.855 9.859 4.664 1.00 88.62 602 HIS A CA 1
ATOM 4832 C C . HIS A 1 602 ? 17.021 8.695 4.114 1.00 88.62 602 HIS A C 1
ATOM 4834 O O . HIS A 1 602 ? 15.818 8.682 4.355 1.00 88.62 602 HIS A O 1
ATOM 4840 N N . CYS A 1 603 ? 17.635 7.710 3.444 1.00 87.81 603 CYS A N 1
ATOM 4841 C CA . CYS A 1 603 ? 16.948 6.571 2.811 1.00 87.81 603 CYS A CA 1
ATOM 4842 C C . CYS A 1 603 ? 15.858 5.927 3.702 1.00 87.81 603 CYS A C 1
ATOM 4844 O O . CYS A 1 603 ? 14.714 5.845 3.252 1.00 87.81 603 CYS A O 1
ATOM 4846 N N . PRO A 1 604 ? 16.102 5.598 4.992 1.00 84.06 604 PRO A N 1
ATOM 4847 C CA . PRO A 1 604 ? 15.078 5.013 5.867 1.00 84.06 604 PRO A CA 1
ATOM 4848 C C . PRO A 1 604 ? 13.854 5.899 6.163 1.00 84.06 604 PRO A C 1
ATOM 4850 O O . PRO A 1 604 ? 12.921 5.426 6.806 1.00 84.06 604 PRO A O 1
ATOM 4853 N N . PHE A 1 605 ? 13.871 7.173 5.761 1.00 86.00 605 PHE A N 1
ATOM 4854 C CA . PHE A 1 605 ? 12.737 8.099 5.818 1.00 86.00 605 PHE A CA 1
ATOM 4855 C C . PHE A 1 605 ? 12.144 8.427 4.433 1.00 86.00 605 PHE A C 1
ATOM 4857 O O . PHE A 1 605 ? 11.079 9.032 4.381 1.00 86.00 605 PHE A O 1
ATOM 4864 N N . ASN A 1 606 ? 12.819 8.055 3.337 1.00 92.06 606 ASN A N 1
ATOM 4865 C CA . ASN A 1 606 ? 12.352 8.247 1.957 1.00 92.06 606 ASN A CA 1
ATOM 4866 C C . ASN A 1 606 ? 11.541 7.060 1.415 1.00 92.06 606 ASN A C 1
ATOM 4868 O O . ASN A 1 606 ? 10.918 7.189 0.367 1.00 92.06 606 ASN A O 1
ATOM 4872 N N . LYS A 1 607 ? 11.517 5.925 2.125 1.00 90.44 607 LYS A N 1
ATOM 4873 C CA . LYS A 1 607 ? 10.653 4.784 1.794 1.00 90.44 607 LYS A CA 1
ATOM 4874 C C . LYS A 1 607 ? 9.173 5.157 1.937 1.00 90.44 607 LYS A C 1
ATOM 4876 O O . LYS A 1 607 ? 8.774 5.731 2.954 1.00 90.44 607 LYS A O 1
ATOM 4881 N N . SER A 1 608 ? 8.364 4.784 0.948 1.00 89.81 608 SER A N 1
ATOM 4882 C CA . SER A 1 608 ? 6.905 4.844 1.023 1.00 89.81 608 SER A CA 1
ATOM 4883 C C . SER A 1 608 ? 6.370 3.963 2.161 1.00 89.81 608 SER A C 1
ATOM 4885 O O . SER A 1 608 ? 6.970 2.959 2.548 1.00 89.81 608 SER A O 1
ATOM 4887 N N . SER A 1 609 ? 5.223 4.359 2.706 1.00 82.88 609 SER A N 1
ATOM 4888 C CA . SER A 1 609 ? 4.493 3.664 3.778 1.00 82.88 609 SER A CA 1
ATOM 4889 C C . SER A 1 609 ? 3.117 3.160 3.339 1.00 82.88 609 SER A C 1
ATOM 4891 O O . SER A 1 609 ? 2.476 2.400 4.064 1.00 82.88 609 SER A O 1
ATOM 4893 N N . VAL A 1 610 ? 2.656 3.588 2.160 1.00 83.62 610 VAL A N 1
ATOM 4894 C CA . VAL A 1 610 ? 1.382 3.180 1.565 1.00 83.62 610 VAL A CA 1
ATOM 4895 C C . VAL A 1 610 ? 1.707 2.355 0.318 1.00 83.62 610 VAL A C 1
ATOM 4897 O O . VAL A 1 610 ? 2.188 2.925 -0.664 1.00 83.62 610 VAL A O 1
ATOM 4900 N N . PRO A 1 611 ? 1.492 1.029 0.323 1.00 83.88 611 PRO A N 1
ATOM 4901 C CA . PRO A 1 611 ? 1.666 0.231 -0.883 1.00 83.88 611 PRO A CA 1
ATOM 4902 C C . PRO A 1 611 ? 0.586 0.599 -1.906 1.00 83.88 611 PRO A C 1
ATOM 4904 O O . PRO A 1 611 ? -0.587 0.746 -1.545 1.00 83.88 611 PRO A O 1
ATOM 4907 N N . LEU A 1 612 ? 0.964 0.718 -3.181 1.00 84.88 612 LEU A N 1
ATOM 4908 C CA . LEU A 1 612 ? -0.017 0.658 -4.258 1.00 84.88 612 LEU A CA 1
ATOM 4909 C C . LEU A 1 612 ? -0.530 -0.782 -4.357 1.00 84.88 612 LEU A C 1
ATOM 4911 O O . LEU A 1 612 ? 0.191 -1.743 -4.081 1.00 84.88 612 LEU A O 1
ATOM 4915 N N . LYS A 1 613 ? -1.786 -0.943 -4.764 1.00 71.69 613 LYS A N 1
ATOM 4916 C CA . LYS A 1 613 ? -2.332 -2.261 -5.083 1.00 71.69 613 LYS A CA 1
ATOM 4917 C C . LYS A 1 613 ? -1.925 -2.655 -6.499 1.00 71.69 613 LYS A C 1
ATOM 4919 O O . LYS A 1 613 ? -2.230 -1.875 -7.403 1.00 71.69 613 LYS A O 1
ATOM 4924 N N . PRO A 1 614 ? -1.326 -3.839 -6.725 1.00 65.06 614 PRO A N 1
ATOM 4925 C CA . PRO A 1 614 ? -0.966 -4.296 -8.066 1.00 65.06 614 PRO A CA 1
ATOM 4926 C C . PRO A 1 614 ? -2.207 -4.286 -8.976 1.00 65.06 614 PRO A C 1
ATOM 4928 O O . PRO A 1 614 ? -3.130 -5.077 -8.778 1.00 65.06 614 PRO A O 1
ATOM 4931 N N . THR A 1 615 ? -2.288 -3.326 -9.898 1.00 69.25 615 THR A N 1
ATOM 4932 C CA . THR A 1 615 ? -3.481 -3.103 -10.727 1.00 69.25 615 THR A CA 1
ATOM 4933 C C . THR A 1 615 ? -3.090 -2.548 -12.090 1.00 69.25 615 THR A C 1
ATOM 4935 O O . THR A 1 615 ? -2.610 -1.412 -12.184 1.00 69.25 615 THR A O 1
ATOM 4938 N N . SER A 1 616 ? -3.362 -3.337 -13.127 1.00 80.50 616 SER A N 1
ATOM 4939 C CA . SER A 1 616 ? -3.088 -3.007 -14.521 1.00 80.50 616 SER A CA 1
ATOM 4940 C C . SER A 1 616 ? -3.743 -1.687 -14.901 1.00 80.50 616 SER A C 1
ATOM 4942 O O . SER A 1 616 ? -4.928 -1.481 -14.607 1.00 80.50 616 SER A O 1
ATOM 4944 N N . LEU A 1 617 ? -3.014 -0.813 -15.599 1.00 89.94 617 LEU A N 1
ATOM 4945 C CA . LEU A 1 617 ? -3.605 0.417 -16.117 1.00 89.94 617 LEU A CA 1
ATOM 4946 C C . LEU A 1 617 ? -4.781 0.090 -17.058 1.00 89.94 617 LEU A C 1
ATOM 4948 O O . LEU A 1 617 ? -4.621 -0.702 -17.991 1.00 89.94 617 LEU A O 1
ATOM 4952 N N . PRO A 1 618 ? -5.959 0.707 -16.866 1.00 89.50 618 PRO A N 1
ATOM 4953 C CA . PRO A 1 618 ? -7.178 0.281 -17.541 1.00 89.50 618 PRO A CA 1
ATOM 4954 C C . PRO A 1 618 ? -7.097 0.479 -19.060 1.00 89.50 618 PRO A C 1
ATOM 4956 O O . PRO A 1 618 ? -6.451 1.406 -19.553 1.00 89.50 618 PRO A O 1
ATOM 4959 N N . ASN A 1 619 ? -7.786 -0.393 -19.800 1.00 91.50 619 ASN A N 1
ATOM 4960 C CA . ASN A 1 619 ? -7.799 -0.431 -21.265 1.00 91.50 619 ASN A CA 1
ATOM 4961 C C . ASN A 1 619 ? -8.746 0.640 -21.859 1.00 91.50 619 ASN A C 1
ATOM 4963 O O . ASN A 1 619 ? -9.792 0.334 -22.432 1.00 91.50 619 ASN A O 1
ATOM 4967 N N . ARG A 1 620 ? -8.402 1.911 -21.626 1.00 94.38 620 ARG A N 1
ATOM 4968 C CA . ARG A 1 620 ? -9.077 3.138 -22.092 1.00 94.38 620 ARG A CA 1
ATOM 4969 C C . ARG A 1 620 ? -8.050 4.279 -22.194 1.00 94.38 620 ARG A C 1
ATOM 4971 O O . ARG A 1 620 ? -6.964 4.120 -21.641 1.00 94.38 620 ARG A O 1
ATOM 4978 N N . PRO A 1 621 ? -8.381 5.452 -22.771 1.00 95.50 621 PRO A N 1
ATOM 4979 C CA . PRO A 1 621 ? -7.563 6.656 -22.624 1.00 95.50 621 PRO A CA 1
ATOM 4980 C C . PRO A 1 621 ? -7.249 6.965 -21.155 1.00 95.50 621 PRO A C 1
ATOM 4982 O O . PRO A 1 621 ? -8.129 6.875 -20.289 1.00 95.50 621 PRO A O 1
ATOM 4985 N N . ARG A 1 622 ? -5.993 7.321 -20.882 1.00 96.88 622 ARG A N 1
ATOM 4986 C CA . ARG A 1 622 ? -5.437 7.515 -19.535 1.00 96.88 622 ARG A CA 1
ATOM 4987 C C . ARG A 1 622 ? -4.888 8.928 -19.356 1.00 96.88 622 ARG A C 1
ATOM 4989 O O . ARG A 1 622 ? -4.393 9.511 -20.322 1.00 96.88 622 ARG A O 1
ATOM 4996 N N . LEU A 1 623 ? -4.947 9.463 -18.136 1.00 97.75 623 LEU A N 1
ATOM 4997 C CA . LEU A 1 623 ? -4.323 10.747 -17.801 1.00 97.75 623 LEU A CA 1
ATOM 4998 C C . LEU A 1 623 ? -3.024 10.539 -17.016 1.00 97.75 623 LEU A C 1
ATOM 5000 O O . LEU A 1 623 ? -3.043 10.144 -15.847 1.00 97.75 623 LEU A O 1
ATOM 5004 N N . LEU A 1 624 ? -1.901 10.841 -17.664 1.00 98.38 624 LEU A N 1
ATOM 5005 C CA . LEU A 1 624 ? -0.606 11.009 -17.018 1.00 98.38 624 LEU A CA 1
ATOM 5006 C C . LEU A 1 624 ? -0.433 12.475 -16.598 1.00 98.38 624 LEU A C 1
ATOM 5008 O O . LEU A 1 624 ? -0.807 13.390 -17.333 1.00 98.38 624 LEU A O 1
ATOM 5012 N N . VAL A 1 625 ? 0.146 12.706 -15.422 1.00 98.44 625 VAL A N 1
ATOM 5013 C CA . VAL A 1 625 ? 0.443 14.042 -14.892 1.00 98.44 625 VAL A CA 1
ATOM 5014 C C . VAL A 1 625 ? 1.905 14.102 -14.465 1.00 98.44 625 VAL A C 1
ATOM 5016 O O . VAL A 1 625 ? 2.291 13.515 -13.459 1.00 98.44 625 VAL A O 1
ATOM 5019 N N . CYS A 1 626 ? 2.717 14.824 -15.229 1.00 97.94 626 CYS A N 1
ATOM 5020 C CA . CYS A 1 626 ? 4.120 15.095 -14.946 1.00 97.94 626 CYS A CA 1
ATOM 5021 C C . CYS A 1 626 ? 4.225 16.503 -14.352 1.00 97.94 626 CYS A C 1
ATOM 5023 O O . CYS A 1 626 ? 4.014 17.495 -15.053 1.00 97.94 626 CYS A O 1
ATOM 5025 N N . HIS A 1 627 ? 4.428 16.603 -13.035 1.00 91.19 627 HIS A N 1
ATOM 5026 C CA . HIS A 1 627 ? 3.991 17.804 -12.308 1.00 91.19 627 HIS A CA 1
ATOM 5027 C C . HIS A 1 627 ? 4.814 19.075 -12.570 1.00 91.19 627 HIS A C 1
ATOM 5029 O O . HIS A 1 627 ? 4.282 20.144 -12.281 1.00 91.19 627 HIS A O 1
ATOM 5035 N N . ASP A 1 628 ? 6.071 18.934 -13.026 1.00 92.12 628 ASP A N 1
ATOM 5036 C CA . ASP A 1 628 ? 7.137 19.955 -13.138 1.00 92.12 628 ASP A CA 1
ATOM 5037 C C . ASP A 1 628 ? 6.825 21.278 -12.407 1.00 92.12 628 ASP A C 1
ATOM 5039 O O . ASP A 1 628 ? 6.160 22.171 -12.930 1.00 92.12 628 ASP A O 1
ATOM 5043 N N . MET A 1 629 ? 7.247 21.340 -11.140 1.00 92.38 629 MET A N 1
ATOM 5044 C CA . MET A 1 629 ? 6.934 22.416 -10.195 1.00 92.38 629 MET A CA 1
ATOM 5045 C C . MET A 1 629 ? 8.245 22.959 -9.628 1.00 92.38 629 MET A C 1
ATOM 5047 O O . MET A 1 629 ? 8.879 22.296 -8.805 1.00 92.38 629 MET A O 1
ATOM 5051 N N . GLN A 1 630 ? 8.662 24.141 -10.086 1.00 89.38 630 GLN A N 1
ATOM 5052 C CA . GLN A 1 630 ? 9.879 24.856 -9.657 1.00 89.38 630 GLN A CA 1
ATOM 5053 C C . GLN A 1 630 ? 11.166 24.004 -9.576 1.00 89.38 630 GLN A C 1
ATOM 5055 O O . GLN A 1 630 ? 12.032 24.258 -8.738 1.00 89.38 630 GLN A O 1
ATOM 5060 N N . GLY A 1 631 ? 11.312 22.992 -10.441 1.00 82.56 631 GLY A N 1
ATOM 5061 C CA . GLY A 1 631 ? 12.465 22.079 -10.439 1.00 82.56 631 GLY A CA 1
ATOM 5062 C C . GLY A 1 631 ? 12.475 21.037 -9.308 1.00 82.56 631 GLY A C 1
ATOM 5063 O O . GLY A 1 631 ? 13.490 20.370 -9.115 1.00 82.56 631 GLY A O 1
ATOM 5064 N N . GLY A 1 632 ? 11.366 20.876 -8.581 1.00 90.94 632 GLY A N 1
ATOM 5065 C CA . GLY A 1 632 ? 11.164 19.854 -7.551 1.00 90.94 632 GLY A CA 1
ATOM 5066 C C . GLY A 1 632 ? 11.893 20.102 -6.223 1.00 90.94 632 GLY A C 1
ATOM 5067 O O . GLY A 1 632 ? 12.697 21.021 -6.066 1.00 90.94 632 GLY A O 1
ATOM 5068 N N . TYR A 1 633 ? 11.612 19.242 -5.241 1.00 93.50 633 TYR A N 1
ATOM 5069 C CA . TYR A 1 633 ? 12.238 19.230 -3.913 1.00 93.50 633 TYR A CA 1
ATOM 5070 C C . TYR A 1 633 ? 12.120 20.581 -3.177 1.00 93.50 633 TYR A C 1
ATOM 5072 O O . TYR A 1 633 ? 13.082 21.069 -2.570 1.00 93.50 633 TYR A O 1
ATOM 5080 N N . VAL A 1 634 ? 10.928 21.181 -3.216 1.00 91.50 634 VAL A N 1
ATOM 5081 C CA . VAL A 1 634 ? 10.573 22.487 -2.635 1.00 91.50 634 VAL A CA 1
ATOM 5082 C C . VAL A 1 634 ? 10.163 22.350 -1.163 1.00 91.50 634 VAL A C 1
ATOM 5084 O O . VAL A 1 634 ? 11.043 22.253 -0.308 1.00 91.50 634 VAL A O 1
ATOM 5087 N N . ASP A 1 635 ? 8.876 22.310 -0.824 1.00 92.06 635 ASP A N 1
ATOM 5088 C CA . ASP A 1 635 ? 8.407 21.954 0.526 1.00 92.06 635 ASP A CA 1
ATOM 5089 C C . ASP A 1 635 ? 8.196 20.439 0.701 1.00 92.06 635 ASP A C 1
ATOM 5091 O O . ASP A 1 635 ? 8.243 19.914 1.813 1.00 92.06 635 ASP A O 1
ATOM 5095 N N . ASP A 1 636 ? 8.009 19.722 -0.404 1.00 92.31 636 ASP A N 1
ATOM 5096 C CA . ASP A 1 636 ? 7.779 18.277 -0.477 1.00 92.31 636 ASP A CA 1
ATOM 5097 C C . ASP A 1 636 ? 9.007 17.430 -0.106 1.00 92.31 636 ASP A C 1
ATOM 5099 O O . ASP A 1 636 ? 8.852 16.311 0.392 1.00 92.31 636 ASP A O 1
ATOM 5103 N N . LYS A 1 637 ? 10.227 17.974 -0.240 1.00 93.31 637 LYS A N 1
ATOM 5104 C CA . LYS A 1 637 ? 11.449 17.309 0.249 1.00 93.31 637 LYS A CA 1
ATOM 5105 C C . LYS A 1 637 ? 11.435 17.036 1.751 1.00 93.31 637 LYS A C 1
ATOM 5107 O O . LYS A 1 637 ? 12.154 16.142 2.193 1.00 93.31 637 LYS A O 1
ATOM 5112 N N . TRP A 1 638 ? 10.677 17.786 2.553 1.00 89.75 638 TRP A N 1
ATOM 5113 C CA . TRP A 1 638 ? 10.631 17.601 4.002 1.00 89.75 638 TRP A CA 1
ATOM 5114 C C . TRP A 1 638 ? 9.723 16.412 4.345 1.00 89.75 638 TRP A C 1
ATOM 5116 O O . TRP A 1 638 ? 8.529 16.563 4.573 1.00 89.75 638 TRP A O 1
ATOM 5126 N N . VAL A 1 639 ? 10.291 15.204 4.404 1.00 87.38 639 VAL A N 1
ATOM 5127 C CA . VAL A 1 639 ? 9.535 13.933 4.511 1.00 87.38 639 VAL A CA 1
ATOM 5128 C C . VAL A 1 639 ? 8.687 13.768 5.783 1.00 87.38 639 VAL A C 1
ATOM 5130 O O . VAL A 1 639 ? 7.786 12.933 5.831 1.00 87.38 639 VAL A O 1
ATOM 5133 N N . GLN A 1 640 ? 8.953 14.568 6.817 1.00 83.31 640 GLN A N 1
ATOM 5134 C CA . GLN A 1 640 ? 8.146 14.647 8.044 1.00 83.31 640 GLN A CA 1
ATOM 5135 C C . GLN A 1 640 ? 7.165 15.834 8.059 1.00 83.31 640 GLN A C 1
ATOM 5137 O O . GLN A 1 640 ? 6.339 15.936 8.968 1.00 83.31 640 GLN A O 1
ATOM 5142 N N . GLY A 1 641 ? 7.229 16.697 7.048 1.00 84.25 641 GLY A N 1
ATOM 5143 C CA . GLY A 1 641 ? 6.475 17.935 6.921 1.00 84.25 641 GLY A CA 1
ATOM 5144 C C . GLY A 1 641 ? 7.296 19.203 7.162 1.00 84.25 641 GLY A C 1
ATOM 5145 O O . GLY A 1 641 ? 8.386 19.163 7.737 1.00 84.25 641 GLY A O 1
ATOM 5146 N N . GLY A 1 642 ? 6.738 20.326 6.713 1.00 84.50 642 GLY A N 1
ATOM 5147 C CA . GLY A 1 642 ? 7.228 21.686 6.926 1.00 84.50 642 GLY A CA 1
ATOM 5148 C C . GLY A 1 642 ? 6.189 22.572 7.624 1.00 84.50 642 GLY A C 1
ATOM 5149 O O . GLY A 1 642 ? 5.204 22.086 8.187 1.00 84.50 642 GLY A O 1
ATOM 5150 N N . THR A 1 643 ? 6.420 23.886 7.590 1.00 85.88 643 THR A N 1
ATOM 5151 C CA . THR A 1 643 ? 5.568 24.914 8.222 1.00 85.88 643 THR A CA 1
ATOM 5152 C C . THR A 1 643 ? 4.887 25.847 7.212 1.00 85.88 643 THR A C 1
ATOM 5154 O O . THR A 1 643 ? 4.455 26.937 7.586 1.00 85.88 643 THR A O 1
ATOM 5157 N N . ASN A 1 644 ? 4.832 25.474 5.929 1.00 88.31 644 ASN A N 1
ATOM 5158 C CA . ASN A 1 644 ? 4.209 26.287 4.887 1.00 88.31 644 ASN A CA 1
ATOM 5159 C C . ASN A 1 644 ? 2.763 25.824 4.658 1.00 88.31 644 ASN A C 1
ATOM 5161 O O . ASN A 1 644 ? 2.538 24.863 3.935 1.00 88.31 644 ASN A O 1
ATOM 5165 N N . ALA A 1 645 ? 1.782 26.503 5.258 1.00 84.62 645 ALA A N 1
ATOM 5166 C CA . ALA A 1 645 ? 0.362 26.182 5.053 1.00 84.62 645 ALA A CA 1
ATOM 5167 C C . ALA A 1 645 ? -0.153 26.497 3.632 1.00 84.62 645 ALA A C 1
ATOM 5169 O O . ALA A 1 645 ? -1.250 26.066 3.282 1.00 84.62 645 ALA A O 1
ATOM 5170 N N . ASP A 1 646 ? 0.638 27.219 2.832 1.00 85.88 646 ASP A N 1
ATOM 5171 C CA . ASP A 1 646 ? 0.356 27.567 1.441 1.00 85.88 646 ASP A CA 1
ATOM 5172 C C . ASP A 1 646 ? 1.278 26.763 0.489 1.00 85.88 646 ASP A C 1
ATOM 5174 O O . ASP A 1 646 ? 1.729 27.277 -0.539 1.00 85.88 646 ASP A O 1
ATOM 5178 N N . ALA A 1 647 ? 1.635 25.523 0.841 1.00 90.50 647 ALA A N 1
ATOM 5179 C CA . ALA A 1 647 ? 2.501 24.665 0.032 1.00 90.50 647 ALA A CA 1
ATOM 5180 C C . ALA A 1 647 ? 1.794 24.173 -1.246 1.00 90.50 647 ALA A C 1
ATOM 5182 O O . ALA A 1 647 ? 0.564 24.073 -1.322 1.00 90.50 647 ALA A O 1
ATOM 5183 N N . TYR A 1 648 ? 2.580 23.838 -2.275 1.00 92.06 648 TYR A N 1
ATOM 5184 C CA . TYR A 1 648 ? 2.024 23.215 -3.474 1.00 92.06 648 TYR A CA 1
ATOM 5185 C C . TYR A 1 648 ? 1.566 21.785 -3.172 1.00 92.06 648 TYR A C 1
ATOM 5187 O O . TYR A 1 648 ? 2.357 20.947 -2.740 1.00 92.06 648 TYR A O 1
ATOM 5195 N N . ALA A 1 649 ? 0.293 21.514 -3.446 1.00 91.56 649 ALA A N 1
ATOM 5196 C CA . ALA A 1 649 ? -0.310 20.197 -3.342 1.00 91.56 649 ALA A CA 1
ATOM 5197 C C . ALA A 1 649 ? -1.315 19.989 -4.479 1.00 91.56 649 ALA A C 1
ATOM 5199 O O . ALA A 1 649 ? -2.051 20.907 -4.853 1.00 91.56 649 ALA A O 1
ATOM 5200 N N . ILE A 1 650 ? -1.372 18.759 -4.989 1.00 92.62 650 ILE A N 1
ATOM 5201 C CA . ILE A 1 650 ? -2.461 18.279 -5.844 1.00 92.62 650 ILE A CA 1
ATOM 5202 C C . ILE A 1 650 ? -3.374 17.420 -4.974 1.00 92.62 650 ILE A C 1
ATOM 5204 O O . ILE A 1 650 ? -2.905 16.639 -4.144 1.00 92.62 650 ILE A O 1
ATOM 5208 N N . TRP A 1 651 ? -4.681 17.565 -5.166 1.00 91.62 651 TRP A N 1
ATOM 5209 C CA . TRP A 1 651 ? -5.703 16.759 -4.491 1.00 91.62 651 TRP A CA 1
ATOM 5210 C C . TRP A 1 651 ? -6.777 16.210 -5.447 1.00 91.62 651 TRP A C 1
ATOM 5212 O O . TRP A 1 651 ? -7.748 15.581 -5.033 1.00 91.62 651 TRP A O 1
ATOM 5222 N N . HIS A 1 652 ? -6.568 16.398 -6.752 1.00 93.31 652 HIS A N 1
ATOM 5223 C CA . HIS A 1 652 ? -7.466 16.004 -7.841 1.00 93.31 652 HIS A CA 1
ATOM 5224 C C . HIS A 1 652 ? -7.163 14.602 -8.401 1.00 93.31 652 HIS A C 1
ATOM 5226 O O . HIS A 1 652 ? -7.422 14.309 -9.565 1.00 93.31 652 HIS A O 1
ATOM 5232 N N . TRP A 1 653 ? -6.641 13.701 -7.561 1.00 94.25 653 TRP A N 1
ATOM 5233 C CA . TRP A 1 653 ? -6.233 12.335 -7.928 1.00 94.25 653 TRP A CA 1
ATOM 5234 C C . TRP A 1 653 ? -7.349 11.483 -8.553 1.00 94.25 653 TRP A C 1
ATOM 5236 O O . TRP A 1 653 ? -7.066 10.521 -9.258 1.00 94.25 653 TRP A O 1
ATOM 5246 N N . TYR A 1 654 ? -8.617 11.867 -8.368 1.00 90.19 654 TYR A N 1
ATOM 5247 C CA . TYR A 1 654 ? -9.768 11.254 -9.041 1.00 90.19 654 TYR A CA 1
ATOM 5248 C C . TYR A 1 654 ? -9.776 11.440 -10.576 1.00 90.19 654 TYR A C 1
ATOM 5250 O O . TYR A 1 654 ? -10.591 10.814 -11.260 1.00 90.19 654 TYR A O 1
ATOM 5258 N N . LEU A 1 655 ? -8.881 12.278 -11.117 1.00 93.00 655 LEU A N 1
ATOM 5259 C CA . LEU A 1 655 ? -8.656 12.519 -12.549 1.00 93.00 655 LEU A CA 1
ATOM 5260 C C . LEU A 1 655 ? -7.374 11.868 -13.094 1.00 93.00 655 LEU A C 1
ATOM 5262 O O . LEU A 1 655 ? -7.191 11.857 -14.305 1.00 93.00 655 LEU A O 1
ATOM 5266 N N . ILE A 1 656 ? -6.503 11.328 -12.236 1.00 96.31 656 ILE A N 1
ATOM 5267 C CA . ILE A 1 656 ? -5.142 10.902 -12.598 1.00 96.31 656 ILE A CA 1
ATOM 5268 C C . ILE A 1 656 ? -5.053 9.368 -12.625 1.00 96.31 656 ILE A C 1
ATOM 5270 O O . ILE A 1 656 ? -5.554 8.702 -11.720 1.00 96.31 656 ILE A O 1
ATOM 5274 N N . ASP A 1 657 ? -4.401 8.812 -13.651 1.00 95.88 657 ASP A N 1
ATOM 5275 C CA . ASP A 1 657 ? -4.055 7.384 -13.749 1.00 95.88 657 ASP A CA 1
ATOM 5276 C C . ASP A 1 657 ? -2.572 7.135 -13.408 1.00 95.88 657 ASP A C 1
ATOM 5278 O O . ASP A 1 657 ? -2.243 6.186 -12.694 1.00 95.88 657 ASP A O 1
ATOM 5282 N N . VAL A 1 658 ? -1.679 8.014 -13.885 1.00 97.75 658 VAL A N 1
ATOM 5283 C CA . VAL A 1 658 ? -0.225 7.967 -13.642 1.00 97.75 658 VAL A CA 1
ATOM 5284 C C . VAL A 1 658 ? 0.280 9.348 -13.231 1.00 97.75 658 VAL A C 1
ATOM 5286 O O . VAL A 1 658 ? -0.072 10.355 -13.843 1.00 97.75 658 VAL A O 1
ATOM 5289 N N . PHE A 1 659 ? 1.145 9.407 -12.227 1.00 98.50 659 PHE A N 1
ATOM 5290 C CA . PHE A 1 659 ? 1.838 10.612 -11.791 1.00 98.50 659 PHE A CA 1
ATOM 5291 C C . PHE A 1 659 ? 3.346 10.445 -11.992 1.00 98.50 659 PHE A C 1
ATOM 5293 O O . PHE A 1 659 ? 3.913 9.427 -11.607 1.00 98.50 659 PHE A O 1
ATOM 5300 N N . VAL A 1 660 ? 4.007 11.440 -12.578 1.00 98.62 660 VAL A N 1
ATOM 5301 C CA . VAL A 1 660 ? 5.468 11.468 -12.725 1.00 98.62 660 VAL A CA 1
ATOM 5302 C C . VAL A 1 660 ? 6.021 12.585 -11.854 1.00 98.62 660 VAL A C 1
ATOM 5304 O O . VAL A 1 660 ? 5.655 13.754 -12.018 1.00 98.62 660 VAL A O 1
ATOM 5307 N N . TYR A 1 661 ? 6.913 12.215 -10.937 1.00 98.38 661 TYR A N 1
ATOM 5308 C CA . TYR A 1 661 ? 7.687 13.165 -10.156 1.00 98.38 661 TYR A CA 1
ATOM 5309 C C . TYR A 1 661 ? 8.945 13.576 -10.935 1.00 98.38 661 TYR A C 1
ATOM 5311 O O . TYR A 1 661 ? 9.773 12.733 -11.297 1.00 98.38 661 TYR A O 1
ATOM 5319 N N . PHE A 1 662 ? 9.053 14.871 -11.241 1.00 96.94 662 PHE A N 1
ATOM 5320 C CA . PHE A 1 662 ? 9.937 15.402 -12.282 1.00 96.94 662 PHE A CA 1
ATOM 5321 C C . PHE A 1 662 ? 10.855 16.513 -11.764 1.00 96.94 662 PHE A C 1
ATOM 5323 O O . PHE A 1 662 ? 10.416 17.433 -11.072 1.00 96.94 662 PHE A O 1
ATOM 5330 N N . SER A 1 663 ? 12.136 16.436 -12.136 1.00 94.94 663 SER A N 1
ATOM 5331 C CA . SER A 1 663 ? 13.120 17.502 -11.959 1.00 94.94 663 SER A CA 1
ATOM 5332 C C . SER A 1 663 ? 14.302 17.336 -12.910 1.00 94.94 663 SER A C 1
ATOM 5334 O O . SER A 1 663 ? 14.586 16.237 -13.382 1.00 94.94 663 SER A O 1
ATOM 5336 N N . HIS A 1 664 ? 15.055 18.417 -13.087 1.00 93.31 664 HIS A N 1
ATOM 5337 C CA . HIS A 1 664 ? 16.296 18.469 -13.861 1.00 93.31 664 HIS A CA 1
ATOM 5338 C C . HIS A 1 664 ? 17.500 17.885 -13.086 1.00 93.31 664 HIS A C 1
ATOM 5340 O O . HIS A 1 664 ? 18.482 18.573 -12.800 1.00 93.31 664 HIS A O 1
ATOM 5346 N N . ASN A 1 665 ? 17.402 16.624 -12.647 1.00 95.06 665 ASN A N 1
ATOM 5347 C CA . ASN A 1 665 ? 18.481 15.889 -11.975 1.00 95.06 665 ASN A CA 1
ATOM 5348 C C . ASN A 1 665 ? 18.510 14.433 -12.461 1.00 95.06 665 ASN A C 1
ATOM 5350 O O . ASN A 1 665 ? 17.460 13.790 -12.488 1.00 95.06 665 ASN A O 1
ATOM 5354 N N . LEU A 1 666 ? 19.718 13.920 -12.748 1.00 96.00 666 LEU A N 1
ATOM 5355 C CA . LEU A 1 666 ? 19.986 12.624 -13.395 1.00 96.00 666 LEU A CA 1
ATOM 5356 C C . LEU A 1 666 ? 19.049 11.491 -12.960 1.00 96.00 666 LEU A C 1
ATOM 5358 O O . LEU A 1 666 ? 18.419 10.866 -13.809 1.00 96.00 666 LEU A O 1
ATOM 5362 N N . VAL A 1 667 ? 18.939 11.247 -11.649 1.00 98.12 667 VAL A N 1
ATOM 5363 C CA . VAL A 1 667 ? 17.922 10.351 -11.092 1.00 98.12 667 VAL A CA 1
ATOM 5364 C C . VAL A 1 667 ? 17.051 11.123 -10.110 1.00 98.12 667 VAL A C 1
ATOM 5366 O O . VAL A 1 667 ? 17.422 11.381 -8.960 1.00 98.12 667 VAL A O 1
ATOM 5369 N N . THR A 1 668 ? 15.862 11.477 -10.573 1.00 98.12 668 THR A N 1
ATOM 5370 C CA . THR A 1 668 ? 14.817 12.123 -9.789 1.00 98.12 668 THR A CA 1
ATOM 5371 C C . THR A 1 668 ? 13.976 11.062 -9.077 1.00 98.12 668 THR A C 1
ATOM 5373 O O . THR A 1 668 ? 13.162 10.372 -9.690 1.00 98.12 668 THR A O 1
ATOM 5376 N N . LEU A 1 669 ? 14.180 10.946 -7.764 1.00 98.06 669 LEU A N 1
ATOM 5377 C CA . LEU A 1 669 ? 13.463 10.033 -6.871 1.00 98.06 669 LEU A CA 1
ATOM 5378 C C . LEU A 1 669 ? 12.207 10.707 -6.287 1.00 98.06 669 LEU A C 1
ATOM 5380 O O . LEU A 1 669 ? 12.358 11.775 -5.682 1.00 98.06 669 LEU A O 1
ATOM 5384 N N . PRO A 1 670 ? 11.002 10.112 -6.394 1.00 97.62 670 PRO A N 1
ATOM 5385 C CA . PRO A 1 670 ? 9.790 10.661 -5.788 1.00 97.62 670 PRO A CA 1
ATOM 5386 C C . PRO A 1 670 ? 9.911 10.810 -4.258 1.00 97.62 670 PRO A C 1
ATOM 5388 O O . PRO A 1 670 ? 10.203 9.830 -3.567 1.00 97.62 670 PRO A O 1
ATOM 5391 N N . PRO A 1 671 ? 9.661 12.002 -3.682 1.00 96.31 671 PRO A N 1
ATOM 5392 C CA . PRO A 1 671 ? 9.480 12.159 -2.248 1.00 96.31 671 PRO A CA 1
ATOM 5393 C C . PRO A 1 671 ? 8.321 11.283 -1.753 1.00 96.31 671 PRO A C 1
ATOM 5395 O O . PRO A 1 671 ? 7.250 11.286 -2.369 1.00 96.31 671 PRO A O 1
ATOM 5398 N N . PRO A 1 672 ? 8.460 10.597 -0.601 1.00 94.62 672 PRO A N 1
ATOM 5399 C CA . PRO A 1 672 ? 7.446 9.662 -0.108 1.00 94.62 672 PRO A CA 1
ATOM 5400 C C . PRO A 1 672 ? 6.087 10.324 0.138 1.00 94.62 672 PRO A C 1
ATOM 5402 O O . PRO A 1 672 ? 5.076 9.636 0.176 1.00 94.62 672 PRO A O 1
ATOM 5405 N N . CYS A 1 673 ? 6.028 11.649 0.297 1.00 93.00 673 CYS A N 1
ATOM 5406 C CA . CYS A 1 673 ? 4.781 12.388 0.467 1.00 93.00 673 CYS A CA 1
ATOM 5407 C C . CYS A 1 673 ? 3.913 12.430 -0.802 1.00 93.00 673 CYS A C 1
ATOM 5409 O O . CYS A 1 673 ? 2.688 12.447 -0.675 1.00 93.00 673 CYS A O 1
ATOM 5411 N N . TRP A 1 674 ? 4.505 12.359 -1.999 1.00 96.06 674 TRP A N 1
ATOM 5412 C CA . TRP A 1 674 ? 3.769 12.162 -3.250 1.00 96.06 674 TRP A CA 1
ATOM 5413 C C . TRP A 1 674 ? 3.324 10.704 -3.380 1.00 96.06 674 TRP A C 1
ATOM 5415 O O . TRP A 1 674 ? 2.130 10.437 -3.507 1.00 96.06 674 TRP A O 1
ATOM 5425 N N . THR A 1 675 ? 4.257 9.761 -3.226 1.00 95.81 675 THR A N 1
ATOM 5426 C CA . THR A 1 675 ? 4.024 8.309 -3.311 1.00 95.81 675 THR A CA 1
ATOM 5427 C C . THR A 1 675 ? 2.927 7.832 -2.352 1.00 95.81 675 THR A C 1
ATOM 5429 O O . THR A 1 675 ? 1.935 7.248 -2.782 1.00 95.81 675 THR A O 1
ATOM 5432 N N . ASN A 1 676 ? 3.015 8.193 -1.064 1.00 92.75 676 ASN A N 1
ATOM 5433 C CA . ASN A 1 676 ? 2.005 7.880 -0.043 1.00 92.75 676 ASN A CA 1
ATOM 5434 C C . ASN A 1 676 ? 0.594 8.378 -0.411 1.00 92.75 676 ASN A C 1
ATOM 5436 O O . ASN A 1 676 ? -0.401 7.792 0.018 1.00 92.75 676 ASN A O 1
ATOM 5440 N N . THR A 1 677 ? 0.505 9.484 -1.151 1.00 92.88 677 THR A N 1
ATOM 5441 C CA . THR A 1 677 ? -0.755 10.170 -1.468 1.00 92.88 677 THR A CA 1
ATOM 5442 C C . THR A 1 677 ? -1.378 9.630 -2.745 1.00 92.88 677 THR A C 1
ATOM 5444 O O . THR A 1 677 ? -2.567 9.319 -2.763 1.00 92.88 677 THR A O 1
ATOM 5447 N N . ALA A 1 678 ? -0.578 9.454 -3.793 1.00 94.12 678 ALA A N 1
ATOM 5448 C CA . ALA A 1 678 ? -1.005 8.844 -5.043 1.00 94.12 678 ALA A CA 1
ATOM 5449 C C . ALA A 1 678 ? -1.446 7.385 -4.828 1.00 94.12 678 ALA A C 1
ATOM 5451 O O . ALA A 1 678 ? -2.554 7.016 -5.220 1.00 94.12 678 ALA A O 1
ATOM 5452 N N . HIS A 1 679 ? -0.666 6.589 -4.084 1.00 93.19 679 HIS A N 1
ATOM 5453 C CA . HIS A 1 679 ? -0.995 5.188 -3.795 1.00 93.19 679 HIS A CA 1
ATOM 5454 C C . HIS A 1 679 ? -2.298 5.049 -2.998 1.00 93.19 679 HIS A C 1
ATOM 5456 O O . HIS A 1 679 ? -3.111 4.169 -3.280 1.00 93.19 679 HIS A O 1
ATOM 5462 N N . ARG A 1 680 ? -2.555 5.970 -2.056 1.00 88.38 680 ARG A N 1
ATOM 5463 C CA . ARG A 1 680 ? -3.825 6.058 -1.314 1.00 88.38 680 ARG A CA 1
ATOM 5464 C C . ARG A 1 680 ? -5.029 6.274 -2.236 1.00 88.38 680 ARG A C 1
ATOM 5466 O O . ARG A 1 680 ? -6.100 5.750 -1.947 1.00 88.38 680 ARG A O 1
ATOM 5473 N N . HIS A 1 681 ? -4.846 6.995 -3.340 1.00 90.25 681 HIS A N 1
ATOM 5474 C CA . HIS A 1 681 ? -5.873 7.241 -4.355 1.00 90.25 681 HIS A CA 1
ATOM 5475 C C . HIS A 1 681 ? -5.872 6.219 -5.512 1.00 90.25 681 HIS A C 1
ATOM 5477 O O . HIS A 1 681 ? -6.722 6.316 -6.394 1.00 90.25 681 HIS A O 1
ATOM 5483 N N . GLY A 1 682 ? -4.972 5.227 -5.506 1.00 90.56 682 GLY A N 1
ATOM 5484 C CA . GLY A 1 682 ? -4.861 4.215 -6.564 1.00 90.56 682 GLY A CA 1
ATOM 5485 C C . GLY A 1 682 ? -4.145 4.691 -7.834 1.00 90.56 682 GLY A C 1
ATOM 5486 O O . GLY A 1 682 ? -4.413 4.163 -8.910 1.00 90.56 682 GLY A O 1
ATOM 5487 N N . VAL A 1 683 ? -3.268 5.691 -7.719 1.00 94.12 683 VAL A N 1
ATOM 5488 C CA . VAL A 1 683 ? -2.509 6.300 -8.825 1.00 94.12 683 VAL A CA 1
ATOM 5489 C C . VAL A 1 683 ? -1.055 5.822 -8.777 1.00 94.12 683 VAL A C 1
ATOM 5491 O O . VAL A 1 683 ? -0.436 5.895 -7.713 1.00 94.12 683 VAL A O 1
ATOM 5494 N N . LYS A 1 684 ? -0.512 5.358 -9.914 1.00 95.69 684 LYS A N 1
ATOM 5495 C CA . LYS A 1 684 ? 0.898 4.929 -10.034 1.00 95.69 684 LYS A CA 1
ATOM 5496 C C . LYS A 1 684 ? 1.845 6.137 -9.994 1.00 95.69 684 LYS A C 1
ATOM 5498 O O . LYS A 1 684 ? 1.518 7.170 -10.579 1.00 95.69 684 LYS A O 1
ATOM 5503 N N . VAL A 1 685 ? 3.011 6.017 -9.356 1.00 98.06 685 VAL A N 1
ATOM 5504 C CA . VAL A 1 685 ? 4.033 7.077 -9.249 1.00 98.06 685 VAL A CA 1
ATOM 5505 C C . VAL A 1 685 ? 5.351 6.656 -9.876 1.00 98.06 685 VAL A C 1
ATOM 5507 O O . VAL A 1 685 ? 5.977 5.703 -9.423 1.00 98.06 685 VAL A O 1
ATOM 5510 N N . LEU A 1 686 ? 5.819 7.425 -10.857 1.00 98.69 686 LEU A N 1
ATOM 5511 C CA . LEU A 1 686 ? 7.118 7.225 -11.494 1.00 98.69 686 LEU A CA 1
ATOM 5512 C C . LEU A 1 686 ? 8.126 8.289 -11.045 1.00 98.69 686 LEU A C 1
ATOM 5514 O O . LEU A 1 686 ? 7.780 9.464 -10.885 1.00 98.69 686 LEU A O 1
ATOM 5518 N N . GLY A 1 687 ? 9.382 7.881 -10.877 1.00 98.50 687 GLY A N 1
ATOM 5519 C CA . GLY A 1 687 ? 10.528 8.787 -10.885 1.00 98.50 687 GLY A CA 1
ATOM 5520 C C . GLY A 1 687 ? 10.882 9.224 -12.307 1.00 98.50 687 GLY A C 1
ATOM 5521 O O . GLY A 1 687 ? 10.266 8.786 -13.280 1.00 98.50 687 GLY A O 1
ATOM 5522 N N . THR A 1 688 ? 11.910 10.060 -12.441 1.00 98.62 688 THR A N 1
ATOM 5523 C CA . THR A 1 688 ? 12.443 10.466 -13.752 1.00 98.62 688 THR A CA 1
ATOM 5524 C C . THR A 1 688 ? 13.937 10.167 -13.832 1.00 98.62 688 THR A C 1
ATOM 5526 O O . THR A 1 688 ? 14.697 10.594 -12.963 1.00 98.62 688 THR A O 1
ATOM 5529 N N . PHE A 1 689 ? 14.364 9.468 -14.881 1.00 98.50 689 PHE A N 1
ATOM 5530 C CA . PHE A 1 689 ? 15.759 9.406 -15.308 1.00 98.50 689 PHE A CA 1
ATOM 5531 C C . PHE A 1 689 ? 15.943 10.357 -16.493 1.00 98.50 689 PHE A C 1
ATOM 5533 O O . PHE A 1 689 ? 15.242 10.221 -17.497 1.00 98.50 689 PHE A O 1
ATOM 5540 N N . ILE A 1 690 ? 16.849 11.330 -16.382 1.00 97.25 690 ILE A N 1
ATOM 5541 C CA . ILE A 1 690 ? 17.027 12.374 -17.401 1.00 97.25 690 ILE A CA 1
ATOM 5542 C C . ILE A 1 690 ? 18.500 12.646 -17.704 1.00 97.25 690 ILE A C 1
ATOM 5544 O O . ILE A 1 690 ? 19.333 12.761 -16.805 1.00 97.25 690 ILE A O 1
ATOM 5548 N N . THR A 1 691 ? 18.821 12.797 -18.989 1.00 96.56 691 THR A N 1
ATOM 5549 C CA . THR A 1 691 ? 20.131 13.279 -19.445 1.00 96.56 691 THR A CA 1
ATOM 5550 C C . THR A 1 691 ? 19.944 14.451 -20.395 1.00 96.56 691 THR A C 1
ATOM 5552 O O . THR A 1 691 ? 19.387 14.286 -21.475 1.00 96.56 691 THR A O 1
ATOM 5555 N N . GLU A 1 692 ? 20.442 15.621 -20.012 1.00 91.75 692 GLU A N 1
ATOM 5556 C CA . GLU A 1 692 ? 20.268 16.881 -20.739 1.00 91.75 692 GLU A CA 1
ATOM 5557 C C . GLU A 1 692 ? 21.590 17.674 -20.783 1.00 91.75 692 GLU A C 1
ATOM 5559 O O . GLU A 1 692 ? 22.453 17.523 -19.912 1.00 91.75 692 GLU A O 1
ATOM 5564 N N . TRP A 1 693 ? 21.755 18.515 -21.810 1.00 91.38 693 TRP A N 1
ATOM 5565 C CA . TRP A 1 693 ? 22.930 19.383 -22.024 1.00 91.38 693 TRP A CA 1
ATOM 5566 C C . TRP A 1 693 ? 24.281 18.629 -22.111 1.00 91.38 693 TRP A C 1
ATOM 5568 O O . TRP A 1 693 ? 24.342 17.417 -22.334 1.00 91.38 693 TRP A O 1
ATOM 5578 N N . ASP A 1 694 ? 25.400 19.353 -21.995 1.00 88.75 694 ASP A N 1
ATOM 5579 C CA . ASP A 1 694 ? 26.748 18.775 -22.123 1.00 88.75 694 ASP A CA 1
ATOM 5580 C C . ASP A 1 694 ? 27.086 17.777 -20.998 1.00 88.75 694 ASP A C 1
ATOM 5582 O O . ASP A 1 694 ? 27.801 16.799 -21.230 1.00 88.75 694 ASP A O 1
ATOM 5586 N N . GLU A 1 695 ? 26.530 17.960 -19.795 1.00 88.19 695 GLU A N 1
ATOM 5587 C CA . GLU A 1 695 ? 26.679 16.999 -18.693 1.00 88.19 695 GLU A CA 1
ATOM 5588 C C . GLU A 1 695 ? 25.963 15.677 -19.011 1.00 88.19 695 GLU A C 1
ATOM 5590 O O . GLU A 1 695 ? 26.560 14.605 -18.873 1.00 88.19 695 GLU A O 1
ATOM 5595 N N . GLY A 1 696 ? 24.739 15.737 -19.553 1.00 90.94 696 GLY A N 1
ATOM 5596 C CA . GLY A 1 696 ? 24.000 14.574 -20.045 1.00 90.94 696 GLY A CA 1
ATOM 5597 C C . GLY A 1 696 ? 24.758 13.791 -21.119 1.00 90.94 696 GLY A C 1
ATOM 5598 O O . GLY A 1 696 ? 24.751 12.561 -21.101 1.00 90.94 696 GLY A O 1
ATOM 5599 N N . ARG A 1 697 ? 25.499 14.474 -22.004 1.00 91.31 697 ARG A N 1
ATOM 5600 C CA . ARG A 1 697 ? 26.381 13.827 -22.994 1.00 91.31 697 ARG A CA 1
ATOM 5601 C C . ARG A 1 697 ? 27.532 13.065 -22.332 1.00 91.31 697 ARG A C 1
ATOM 5603 O O . ARG A 1 697 ? 27.831 11.943 -22.738 1.00 91.31 697 ARG A O 1
ATOM 5610 N N . ILE A 1 698 ? 28.176 13.649 -21.321 1.00 91.00 698 ILE A N 1
ATOM 5611 C CA . ILE A 1 698 ? 29.265 12.996 -20.573 1.00 91.00 698 ILE A CA 1
ATOM 5612 C C . ILE A 1 698 ? 28.741 11.774 -19.801 1.00 91.00 698 ILE A C 1
ATOM 5614 O O . ILE A 1 698 ? 29.432 10.758 -19.717 1.00 91.00 698 ILE A O 1
ATOM 5618 N N . ILE A 1 699 ? 27.517 11.855 -19.276 1.00 94.62 699 ILE A N 1
ATOM 5619 C CA . ILE A 1 699 ? 26.812 10.751 -18.612 1.00 94.62 699 ILE A CA 1
ATOM 5620 C C . ILE A 1 699 ? 26.496 9.629 -19.612 1.00 94.62 699 ILE A C 1
ATOM 5622 O O . ILE A 1 699 ? 26.875 8.483 -19.371 1.00 94.62 699 ILE A O 1
ATOM 5626 N N . CYS A 1 700 ? 25.895 9.942 -20.764 1.00 95.12 700 CYS A N 1
ATOM 5627 C CA . CYS A 1 700 ? 25.576 8.952 -21.800 1.00 95.12 700 CYS A CA 1
ATOM 5628 C C . CYS A 1 700 ? 26.821 8.229 -22.322 1.00 95.12 700 CYS A C 1
ATOM 5630 O O . CYS A 1 700 ? 26.809 7.011 -22.445 1.00 95.12 700 CYS A O 1
ATOM 5632 N N . ASN A 1 701 ? 27.929 8.946 -22.533 1.00 92.19 701 ASN A N 1
ATOM 5633 C CA . ASN A 1 701 ? 29.201 8.351 -22.956 1.00 92.19 701 ASN A CA 1
ATOM 5634 C C . ASN A 1 701 ? 29.824 7.383 -21.928 1.00 92.19 701 ASN A C 1
ATOM 5636 O O . ASN A 1 701 ? 30.771 6.679 -22.271 1.00 92.19 701 ASN A O 1
ATOM 5640 N N . LYS A 1 702 ? 29.328 7.351 -20.684 1.00 94.75 702 LYS A N 1
ATOM 5641 C CA . LYS A 1 702 ? 29.706 6.367 -19.657 1.00 94.75 702 LYS A CA 1
ATOM 5642 C C . LYS A 1 702 ? 28.668 5.254 -19.511 1.00 94.75 702 LYS A C 1
ATOM 5644 O O . LYS A 1 702 ? 29.043 4.091 -19.453 1.00 94.75 702 LYS A O 1
ATOM 5649 N N . LEU A 1 703 ? 27.381 5.606 -19.451 1.00 95.12 703 LEU A N 1
ATOM 5650 C CA . LEU A 1 703 ? 26.279 4.649 -19.296 1.00 95.12 703 LEU A CA 1
ATOM 5651 C C . LEU A 1 703 ? 26.165 3.730 -20.520 1.00 95.12 703 LEU A C 1
ATOM 5653 O O . LEU A 1 703 ? 26.048 2.518 -20.368 1.00 95.12 703 LEU A O 1
ATOM 5657 N N . LEU A 1 704 ? 26.281 4.300 -21.720 1.00 96.81 704 LEU A N 1
ATOM 5658 C CA . LEU A 1 704 ? 26.210 3.608 -23.010 1.00 96.81 704 LEU A CA 1
ATOM 5659 C C . LEU A 1 704 ? 27.605 3.215 -23.535 1.00 96.81 704 LEU A C 1
ATOM 5661 O O . LEU A 1 704 ? 27.819 3.167 -24.744 1.00 96.81 704 LEU A O 1
ATOM 5665 N N . ALA A 1 705 ? 28.581 3.001 -22.644 1.00 93.31 705 ALA A N 1
ATOM 5666 C CA . ALA A 1 705 ? 29.927 2.577 -23.030 1.00 93.31 705 ALA A CA 1
ATOM 5667 C C . ALA A 1 705 ? 29.985 1.077 -23.366 1.00 93.31 705 ALA A C 1
ATOM 5669 O O . ALA A 1 705 ? 30.686 0.685 -24.298 1.00 93.31 705 ALA A O 1
ATOM 5670 N N . THR A 1 706 ? 29.253 0.243 -22.621 1.00 92.88 706 THR A N 1
ATOM 5671 C CA . THR A 1 706 ? 29.096 -1.194 -22.880 1.00 92.88 706 THR A CA 1
ATOM 5672 C C . THR A 1 706 ? 27.679 -1.669 -22.529 1.00 92.88 706 THR A C 1
ATOM 5674 O O . THR A 1 706 ? 26.895 -0.939 -21.917 1.00 92.88 706 THR A O 1
ATOM 5677 N N . LYS A 1 707 ? 27.341 -2.914 -22.894 1.00 94.50 707 LYS A N 1
ATOM 5678 C CA . LYS A 1 707 ? 26.070 -3.556 -22.513 1.00 94.50 707 LYS A CA 1
ATOM 5679 C C . LYS A 1 707 ? 25.949 -3.648 -20.983 1.00 94.50 707 LYS A C 1
ATOM 5681 O O . LYS A 1 707 ? 24.909 -3.338 -20.415 1.00 94.50 707 LYS A O 1
ATOM 5686 N N . GLU A 1 708 ? 27.044 -3.990 -20.310 1.00 94.56 708 GLU A N 1
ATOM 5687 C CA . GLU A 1 708 ? 27.115 -4.186 -18.860 1.00 94.56 708 GLU A CA 1
ATOM 5688 C C . GLU A 1 708 ? 26.960 -2.869 -18.080 1.00 94.56 708 GLU A C 1
ATOM 5690 O O . GLU A 1 708 ? 26.310 -2.856 -17.036 1.00 94.56 708 GLU A O 1
ATOM 5695 N N . SER A 1 709 ? 27.502 -1.746 -18.578 1.00 92.12 709 SER A N 1
ATOM 5696 C CA . SER A 1 709 ? 27.312 -0.435 -17.932 1.00 92.12 709 SER A CA 1
ATOM 5697 C C . SER A 1 709 ? 25.859 0.042 -18.015 1.00 92.12 709 SER A C 1
ATOM 5699 O O . SER A 1 709 ? 25.348 0.622 -17.053 1.00 92.12 709 SER A O 1
ATOM 5701 N N . ALA A 1 710 ? 25.178 -0.251 -19.126 1.00 92.50 710 ALA A N 1
ATOM 5702 C CA . ALA A 1 710 ? 23.754 0.010 -19.301 1.00 92.50 710 ALA A CA 1
ATOM 5703 C C . ALA A 1 710 ? 22.902 -0.871 -18.371 1.00 92.50 710 ALA A C 1
ATOM 5705 O O . ALA A 1 710 ? 22.122 -0.341 -17.577 1.00 92.50 710 ALA A O 1
ATOM 5706 N N . GLN A 1 711 ? 23.107 -2.193 -18.399 1.00 96.56 711 GLN A N 1
ATOM 5707 C CA . GLN A 1 711 ? 22.395 -3.149 -17.543 1.00 96.56 711 GLN A CA 1
ATOM 5708 C C . GLN A 1 711 ? 22.558 -2.823 -16.049 1.00 96.56 711 GLN A C 1
ATOM 5710 O O . GLN A 1 711 ? 21.567 -2.739 -15.327 1.00 96.56 711 GLN A O 1
ATOM 5715 N N . MET A 1 712 ? 23.778 -2.511 -15.595 1.00 95.75 712 MET A N 1
ATOM 5716 C CA . MET A 1 712 ? 24.029 -2.113 -14.206 1.00 95.75 712 MET A CA 1
ATOM 5717 C C . MET A 1 712 ? 23.300 -0.814 -13.820 1.00 95.75 712 MET A C 1
ATOM 5719 O O . MET A 1 712 ? 22.799 -0.702 -12.700 1.00 95.75 712 MET A O 1
ATOM 5723 N N . CYS A 1 713 ? 23.206 0.177 -14.716 1.00 94.75 713 CYS A N 1
ATOM 5724 C CA . CYS A 1 713 ? 22.429 1.390 -14.438 1.00 94.75 713 CYS A CA 1
ATOM 5725 C C . CYS A 1 713 ? 20.933 1.072 -14.308 1.00 94.75 713 CYS A C 1
ATOM 5727 O O . CYS A 1 713 ? 20.293 1.541 -13.368 1.00 94.75 713 CYS A O 1
ATOM 5729 N N . ALA A 1 714 ? 20.395 0.243 -15.204 1.00 97.00 714 ALA A N 1
ATOM 5730 C CA . ALA A 1 714 ? 19.009 -0.212 -15.162 1.00 97.00 714 ALA A CA 1
ATOM 5731 C C . ALA A 1 714 ? 18.687 -0.994 -13.869 1.00 97.00 714 ALA A C 1
ATOM 5733 O O . ALA A 1 714 ? 17.703 -0.694 -13.195 1.00 97.00 714 ALA A O 1
ATOM 5734 N N . GLU A 1 715 ? 19.559 -1.911 -13.446 1.00 96.00 715 GLU A N 1
ATOM 5735 C CA . GLU A 1 715 ? 19.422 -2.647 -12.180 1.00 96.00 715 GLU A CA 1
ATOM 5736 C C . GLU A 1 715 ? 19.407 -1.721 -10.957 1.00 96.00 715 GLU A C 1
ATOM 5738 O O . GLU A 1 715 ? 18.575 -1.887 -10.067 1.00 96.00 715 GLU A O 1
ATOM 5743 N N . ARG A 1 716 ? 20.278 -0.701 -10.907 1.00 95.44 716 ARG A N 1
ATOM 5744 C CA . ARG A 1 716 ? 20.286 0.275 -9.800 1.00 95.44 716 ARG A CA 1
ATOM 5745 C C . ARG A 1 716 ? 19.023 1.143 -9.776 1.00 95.44 716 ARG A C 1
ATOM 5747 O O . ARG A 1 716 ? 18.560 1.499 -8.693 1.00 95.44 716 ARG A O 1
ATOM 5754 N N . LEU A 1 717 ? 18.449 1.465 -10.936 1.00 97.44 717 LEU A N 1
ATOM 5755 C CA . LEU A 1 717 ? 17.163 2.166 -11.033 1.00 97.44 717 LEU A CA 1
ATOM 5756 C C . LEU A 1 717 ? 15.994 1.274 -10.584 1.00 97.44 717 LEU A C 1
ATOM 5758 O O . LEU A 1 717 ? 15.113 1.748 -9.865 1.00 97.44 717 LEU A O 1
ATOM 5762 N N . ALA A 1 718 ? 16.007 -0.016 -10.922 1.00 97.19 718 ALA A N 1
ATOM 5763 C CA . ALA A 1 718 ? 15.021 -0.969 -10.418 1.00 97.19 718 ALA A CA 1
ATOM 5764 C C . ALA A 1 718 ? 15.123 -1.145 -8.893 1.00 97.19 718 ALA A C 1
ATOM 5766 O O . ALA A 1 718 ? 14.121 -1.013 -8.190 1.00 97.19 718 ALA A O 1
ATOM 5767 N N . GLU A 1 719 ? 16.335 -1.323 -8.356 1.00 95.62 719 GLU A N 1
ATOM 5768 C CA . GLU A 1 719 ? 16.593 -1.378 -6.908 1.00 95.62 719 GLU A CA 1
ATOM 5769 C C . GLU A 1 719 ? 16.044 -0.146 -6.169 1.00 95.62 719 GLU A C 1
ATOM 5771 O O . GLU A 1 719 ? 15.435 -0.287 -5.109 1.00 95.62 719 GLU A O 1
ATOM 5776 N N . LEU A 1 720 ? 16.212 1.059 -6.727 1.00 96.56 720 LEU A N 1
ATOM 5777 C CA . LEU A 1 720 ? 15.691 2.300 -6.140 1.00 96.56 720 LEU A CA 1
ATOM 5778 C C . LEU A 1 720 ? 14.155 2.361 -6.140 1.00 96.56 720 LEU A C 1
ATOM 5780 O O . LEU A 1 720 ? 13.576 2.802 -5.145 1.00 96.56 720 LEU A O 1
ATOM 5784 N N . ALA A 1 721 ? 13.500 1.912 -7.214 1.00 95.88 721 ALA A N 1
ATOM 5785 C CA . ALA A 1 721 ? 12.040 1.875 -7.311 1.00 95.88 721 ALA A CA 1
ATOM 5786 C C . ALA A 1 721 ? 11.426 0.884 -6.309 1.00 95.88 721 ALA A C 1
ATOM 5788 O O . ALA A 1 721 ? 10.540 1.254 -5.535 1.00 95.88 721 ALA A O 1
ATOM 5789 N N . ILE A 1 722 ? 11.966 -0.339 -6.249 1.00 92.81 722 ILE A N 1
ATOM 5790 C CA . ILE A 1 722 ? 11.538 -1.397 -5.319 1.00 92.81 722 ILE A CA 1
ATOM 5791 C C . ILE A 1 722 ? 11.741 -0.954 -3.866 1.00 92.81 722 ILE A C 1
ATOM 5793 O O . ILE A 1 722 ? 10.826 -1.024 -3.047 1.00 92.81 722 ILE A O 1
ATOM 5797 N N . ASP A 1 723 ? 12.949 -0.495 -3.527 1.00 90.62 723 ASP A N 1
ATOM 5798 C CA . ASP A 1 723 ? 13.335 -0.301 -2.131 1.00 90.62 723 ASP A CA 1
ATOM 5799 C C . ASP A 1 723 ? 12.774 1.009 -1.543 1.00 90.62 723 ASP A C 1
ATOM 5801 O O . ASP A 1 723 ? 12.594 1.108 -0.327 1.00 90.62 723 ASP A O 1
ATOM 5805 N N . LEU A 1 724 ? 12.437 2.009 -2.369 1.00 92.62 724 LEU A N 1
ATOM 5806 C CA . LEU A 1 724 ? 11.683 3.196 -1.934 1.00 92.62 724 LEU A CA 1
ATOM 5807 C C . LEU A 1 724 ? 10.162 3.048 -2.125 1.00 92.62 724 LEU A C 1
ATOM 5809 O O . LEU A 1 724 ? 9.407 3.782 -1.484 1.00 92.62 724 LEU A O 1
ATOM 5813 N N . GLY A 1 725 ? 9.712 2.075 -2.918 1.00 93.75 725 GLY A N 1
ATOM 5814 C CA . GLY A 1 725 ? 8.309 1.709 -3.096 1.00 93.75 725 GLY A CA 1
ATOM 5815 C C . GLY A 1 725 ? 7.530 2.668 -3.995 1.00 93.75 725 GLY A C 1
ATOM 5816 O O . GLY A 1 725 ? 6.502 3.183 -3.557 1.00 93.75 725 GLY A O 1
ATOM 5817 N N . PHE A 1 726 ? 8.022 2.911 -5.215 1.00 96.44 726 PHE A N 1
ATOM 5818 C CA . PHE A 1 726 ? 7.321 3.620 -6.299 1.00 96.44 726 PHE A CA 1
ATOM 5819 C C . PHE A 1 726 ? 7.379 2.807 -7.608 1.00 96.44 726 PHE A C 1
ATOM 5821 O O . PHE A 1 726 ? 8.232 1.939 -7.768 1.00 96.44 726 PHE A O 1
ATOM 5828 N N . ASP A 1 727 ? 6.461 3.060 -8.540 1.00 97.50 727 ASP A N 1
ATOM 5829 C CA . ASP A 1 727 ? 6.077 2.104 -9.591 1.00 97.50 727 ASP A CA 1
ATOM 5830 C C . ASP A 1 727 ? 6.938 2.128 -10.869 1.00 97.50 727 ASP A C 1
ATOM 5832 O O . ASP A 1 727 ? 6.620 1.419 -11.819 1.00 97.50 727 ASP A O 1
ATOM 5836 N N . GLY A 1 728 ? 8.012 2.921 -10.938 1.00 97.75 728 GLY A N 1
ATOM 5837 C CA . GLY A 1 728 ? 8.933 2.924 -12.085 1.00 97.75 728 GLY A CA 1
ATOM 5838 C C . GLY A 1 728 ? 9.375 4.304 -12.559 1.00 97.75 728 GLY A C 1
ATOM 5839 O O . GLY A 1 728 ? 9.634 5.184 -11.739 1.00 97.75 728 GLY A O 1
ATOM 5840 N N . TRP A 1 729 ? 9.532 4.481 -13.875 1.00 98.75 729 TRP A N 1
ATOM 5841 C CA . TRP A 1 729 ? 10.394 5.522 -14.447 1.00 98.75 729 TRP A CA 1
ATOM 5842 C C . TRP A 1 729 ? 9.866 6.154 -15.741 1.00 98.75 729 TRP A C 1
ATOM 5844 O O . TRP A 1 729 ? 9.528 5.455 -16.692 1.00 98.75 729 TRP A O 1
ATOM 5854 N N . LEU A 1 730 ? 9.910 7.487 -15.821 1.00 98.81 730 LEU A N 1
ATOM 5855 C CA . LEU A 1 730 ? 10.009 8.216 -17.089 1.00 98.81 730 LEU A CA 1
ATOM 5856 C C . LEU A 1 730 ? 11.489 8.297 -17.499 1.00 98.81 730 LEU A C 1
ATOM 5858 O O . LEU A 1 730 ? 12.315 8.751 -16.709 1.00 98.81 730 LEU A O 1
ATOM 5862 N N . ILE A 1 731 ? 11.817 7.893 -18.726 1.00 98.69 731 ILE A N 1
ATOM 5863 C CA . ILE A 1 731 ? 13.166 7.948 -19.305 1.00 98.69 731 ILE A CA 1
ATOM 5864 C C . ILE A 1 731 ? 13.213 9.072 -20.342 1.00 98.69 731 ILE A C 1
ATOM 5866 O O . ILE A 1 731 ? 12.531 8.996 -21.364 1.00 98.69 731 ILE A O 1
ATOM 5870 N N . ASN A 1 732 ? 14.011 10.114 -20.091 1.00 97.88 732 ASN A N 1
ATOM 5871 C CA . ASN A 1 732 ? 14.115 11.281 -20.967 1.00 97.88 732 ASN A CA 1
ATOM 5872 C C . ASN A 1 732 ? 15.564 11.560 -21.408 1.00 97.88 732 ASN A C 1
ATOM 5874 O O . ASN A 1 732 ? 16.382 12.081 -20.648 1.00 97.88 732 ASN A O 1
ATOM 5878 N N . MET A 1 733 ? 15.884 11.222 -22.658 1.00 96.00 733 MET A N 1
ATOM 5879 C CA . MET A 1 733 ? 17.245 11.290 -23.198 1.00 96.00 733 MET A CA 1
ATOM 5880 C C . MET A 1 733 ? 17.416 12.519 -24.103 1.00 96.00 733 MET A C 1
ATOM 5882 O O . MET A 1 733 ? 17.582 12.408 -25.319 1.00 96.00 733 MET A O 1
ATOM 5886 N N . GLU A 1 734 ? 17.393 13.716 -23.513 1.00 95.19 734 GLU A N 1
ATOM 5887 C CA . GLU A 1 734 ? 17.547 15.004 -24.215 1.00 95.19 734 GLU A CA 1
ATOM 5888 C C . GLU A 1 734 ? 19.000 15.334 -24.620 1.00 95.19 734 GLU A C 1
ATOM 5890 O O . GLU A 1 734 ? 19.466 16.472 -24.514 1.00 95.19 734 GLU A O 1
ATOM 5895 N N . VAL A 1 735 ? 19.731 14.343 -25.144 1.00 94.50 735 VAL A N 1
ATOM 5896 C CA . VAL A 1 735 ? 21.043 14.524 -25.782 1.00 94.50 735 VAL A CA 1
ATOM 5897 C C . VAL A 1 735 ? 21.171 13.667 -27.041 1.00 94.50 735 VAL A C 1
ATOM 5899 O O . VAL A 1 735 ? 20.756 12.516 -27.080 1.00 94.50 735 VAL A O 1
ATOM 5902 N N . GLY A 1 736 ? 21.777 14.224 -28.095 1.00 93.62 736 GLY A N 1
ATOM 5903 C CA . GLY A 1 736 ? 22.066 13.460 -29.314 1.00 93.62 736 GLY A CA 1
ATOM 5904 C C . GLY A 1 736 ? 23.230 12.491 -29.097 1.00 93.62 736 GLY A C 1
ATOM 5905 O O . GLY A 1 736 ? 24.294 12.918 -28.648 1.00 93.62 736 GLY A O 1
ATOM 5906 N N . LEU A 1 737 ? 23.046 11.223 -29.431 1.00 95.25 737 LEU A N 1
ATOM 5907 C CA . LEU A 1 737 ? 23.995 10.124 -29.265 1.00 95.25 737 LEU A CA 1
ATOM 5908 C C . LEU A 1 737 ? 24.732 9.801 -30.574 1.00 95.25 737 LEU A C 1
ATOM 5910 O O . LEU A 1 737 ? 24.357 10.269 -31.651 1.00 95.25 737 LEU A O 1
ATOM 5914 N N . LEU A 1 738 ? 25.784 8.990 -30.482 1.00 92.31 738 LEU A N 1
ATOM 5915 C CA . LEU A 1 738 ? 26.375 8.326 -31.643 1.00 92.31 738 LEU A CA 1
ATOM 5916 C C . LEU A 1 738 ? 25.494 7.136 -32.055 1.00 92.31 738 LEU A C 1
ATOM 5918 O O . LEU A 1 738 ? 24.877 6.494 -31.209 1.00 92.31 738 LEU A O 1
ATOM 5922 N N . GLU A 1 739 ? 25.454 6.813 -33.346 1.00 92.44 739 GLU A N 1
ATOM 5923 C CA . GLU A 1 739 ? 24.629 5.715 -33.883 1.00 92.44 739 GLU A CA 1
ATOM 5924 C C . GLU A 1 739 ? 25.014 4.349 -33.272 1.00 92.44 739 GLU A C 1
ATOM 5926 O O . GLU A 1 739 ? 24.150 3.539 -32.952 1.00 92.44 739 GLU A O 1
ATOM 5931 N N . GLU A 1 740 ? 26.302 4.148 -32.975 1.00 93.31 740 GLU A N 1
ATOM 5932 C CA . GLU A 1 740 ? 26.842 2.980 -32.257 1.00 93.31 740 GLU A CA 1
ATOM 5933 C C . GLU A 1 740 ? 26.355 2.835 -30.800 1.00 93.31 740 GLU A C 1
ATOM 5935 O O . GLU A 1 740 ? 26.409 1.739 -30.246 1.00 93.31 740 GLU A O 1
ATOM 5940 N N . GLN A 1 741 ? 25.845 3.907 -30.180 1.00 95.38 741 GLN A N 1
ATOM 5941 C CA . GLN A 1 741 ? 25.295 3.877 -28.817 1.00 95.38 741 GLN A CA 1
ATOM 5942 C C . GLN A 1 741 ? 23.808 3.484 -28.787 1.00 95.38 741 GLN A C 1
ATOM 5944 O O . GLN A 1 741 ? 23.294 3.164 -27.716 1.00 95.38 741 GLN A O 1
ATOM 5949 N N . ILE A 1 742 ? 23.104 3.493 -29.928 1.00 97.44 742 ILE A N 1
ATOM 5950 C CA . ILE A 1 742 ? 21.657 3.230 -29.975 1.00 97.44 742 ILE A CA 1
ATOM 5951 C C . ILE A 1 742 ? 21.295 1.792 -29.568 1.00 97.44 742 ILE A C 1
ATOM 5953 O O . ILE A 1 742 ? 20.437 1.662 -28.699 1.00 97.44 742 ILE A O 1
ATOM 5957 N N . PRO A 1 743 ? 21.976 0.724 -30.033 1.00 97.75 743 PRO A N 1
ATOM 5958 C CA . PRO A 1 743 ? 21.696 -0.633 -29.550 1.00 97.75 743 PRO A CA 1
ATOM 5959 C C . PRO A 1 743 ? 21.932 -0.808 -28.039 1.00 97.75 743 PRO A C 1
ATOM 5961 O O . PRO A 1 743 ? 21.289 -1.630 -27.396 1.00 97.75 743 PRO A O 1
ATOM 5964 N N . ILE A 1 744 ? 22.836 -0.015 -27.448 1.00 97.88 744 ILE A N 1
ATOM 5965 C CA . ILE A 1 744 ? 23.118 -0.025 -26.002 1.00 97.88 744 ILE A CA 1
ATOM 5966 C C . ILE A 1 744 ? 22.045 0.770 -25.228 1.00 97.88 744 ILE A C 1
ATOM 5968 O O . ILE A 1 744 ? 21.754 0.466 -24.072 1.00 97.88 744 ILE A O 1
ATOM 5972 N N . LEU A 1 745 ? 21.410 1.761 -25.861 1.00 97.94 745 LEU A N 1
ATOM 5973 C CA . LEU A 1 745 ? 20.252 2.470 -25.309 1.00 97.94 745 LEU A CA 1
ATOM 5974 C C . LEU A 1 745 ? 18.980 1.613 -25.386 1.00 97.94 745 LEU A C 1
ATOM 5976 O O . LEU A 1 745 ? 18.202 1.591 -24.434 1.00 97.94 745 LEU A O 1
ATOM 5980 N N . GLU A 1 746 ? 18.785 0.887 -26.486 1.00 97.81 746 GLU A N 1
ATOM 5981 C CA . GLU A 1 746 ? 17.713 -0.104 -26.622 1.00 97.81 746 GLU A CA 1
ATOM 5982 C C . GLU A 1 746 ? 17.882 -1.221 -25.576 1.00 97.81 746 GLU A C 1
ATOM 5984 O O . GLU A 1 746 ? 16.924 -1.558 -24.883 1.00 97.81 746 GLU A O 1
ATOM 5989 N N . GLU A 1 747 ? 19.111 -1.698 -25.336 1.00 98.00 747 GLU A N 1
ATOM 5990 C CA . GLU A 1 747 ? 19.412 -2.571 -24.193 1.00 98.00 747 GLU A CA 1
ATOM 5991 C C . GLU A 1 747 ? 19.040 -1.926 -22.850 1.00 98.00 747 GLU A C 1
ATOM 5993 O O . GLU A 1 747 ? 18.376 -2.565 -22.041 1.00 98.00 747 GLU A O 1
ATOM 5998 N N . PHE A 1 748 ? 19.456 -0.680 -22.588 1.00 98.44 748 PHE A N 1
ATOM 5999 C CA . PHE A 1 748 ? 19.183 0.003 -21.318 1.00 98.44 748 PHE A CA 1
ATOM 6000 C C . PHE A 1 748 ? 17.681 0.069 -21.011 1.00 98.44 748 PHE A C 1
ATOM 6002 O O . PHE A 1 748 ? 17.263 -0.275 -19.905 1.00 98.44 748 PHE A O 1
ATOM 6009 N N . VAL A 1 749 ? 16.871 0.483 -21.990 1.00 98.44 749 VAL A N 1
ATOM 6010 C CA . VAL A 1 749 ? 15.415 0.608 -21.834 1.00 98.44 749 VAL A CA 1
ATOM 6011 C C . VAL A 1 749 ? 14.755 -0.770 -21.718 1.00 98.44 749 VAL A C 1
ATOM 6013 O O . VAL A 1 749 ? 13.908 -0.963 -20.844 1.00 98.44 749 VAL A O 1
ATOM 6016 N N . SER A 1 750 ? 15.174 -1.746 -22.530 1.00 98.25 750 SER A N 1
ATOM 6017 C CA . SER A 1 750 ? 14.644 -3.113 -22.477 1.00 98.25 750 SER A CA 1
ATOM 6018 C C . SER A 1 750 ? 14.988 -3.816 -21.157 1.00 98.25 750 SER A C 1
ATOM 6020 O O . SER A 1 750 ? 14.094 -4.328 -20.485 1.00 98.25 750 SER A O 1
ATOM 6022 N N . HIS A 1 751 ? 16.254 -3.798 -20.723 1.00 98.25 751 HIS A N 1
ATOM 6023 C CA . HIS A 1 751 ? 16.698 -4.433 -19.472 1.00 98.25 751 HIS A CA 1
ATOM 6024 C C . HIS A 1 751 ? 16.086 -3.759 -18.245 1.00 98.25 751 HIS A C 1
ATOM 6026 O O . HIS A 1 751 ? 15.722 -4.453 -17.297 1.00 98.25 751 HIS A O 1
ATOM 6032 N N . LEU A 1 752 ? 15.904 -2.431 -18.263 1.00 98.38 752 LEU A N 1
ATOM 6033 C CA . LEU A 1 752 ? 15.169 -1.733 -17.206 1.00 98.38 752 LEU A CA 1
ATOM 6034 C C . LEU A 1 752 ? 13.717 -2.208 -17.142 1.00 98.38 752 LEU A C 1
ATOM 6036 O O . LEU A 1 752 ? 13.265 -2.566 -16.061 1.00 98.38 752 LEU A O 1
ATOM 6040 N N . THR A 1 753 ? 13.018 -2.264 -18.278 1.00 98.06 753 THR A N 1
ATOM 6041 C CA . THR A 1 753 ? 11.623 -2.734 -18.359 1.00 98.06 753 THR A CA 1
ATOM 6042 C C . THR A 1 753 ? 11.495 -4.163 -17.822 1.00 98.06 753 THR A C 1
ATOM 6044 O O . THR A 1 753 ? 10.770 -4.393 -16.856 1.00 98.06 753 THR A O 1
ATOM 6047 N N . HIS A 1 754 ? 12.299 -5.103 -18.328 1.00 97.00 754 HIS A N 1
ATOM 6048 C CA . HIS A 1 754 ? 12.288 -6.495 -17.867 1.00 97.00 754 HIS A CA 1
ATOM 6049 C C . HIS A 1 754 ? 12.657 -6.643 -16.380 1.00 97.00 754 HIS A C 1
ATOM 6051 O O . HIS A 1 754 ? 12.014 -7.416 -15.670 1.00 97.00 754 HIS A O 1
ATOM 6057 N N . THR A 1 755 ? 13.651 -5.904 -15.873 1.00 95.94 755 THR A N 1
ATOM 6058 C CA . THR A 1 755 ? 14.062 -5.969 -14.453 1.00 95.94 755 THR A CA 1
ATOM 6059 C C . THR A 1 755 ? 12.996 -5.374 -13.528 1.00 95.94 755 THR A C 1
ATOM 6061 O O . THR A 1 755 ? 12.734 -5.914 -12.447 1.00 95.94 755 THR A O 1
ATOM 6064 N N . MET A 1 756 ? 12.352 -4.285 -13.963 1.00 94.75 756 MET A N 1
ATOM 6065 C CA . MET A 1 756 ? 11.218 -3.662 -13.283 1.00 94.75 756 MET A CA 1
ATOM 6066 C C . MET A 1 756 ? 10.035 -4.633 -13.204 1.00 94.75 756 MET A C 1
ATOM 6068 O O . MET A 1 756 ? 9.591 -4.927 -12.095 1.00 94.75 756 MET A O 1
ATOM 6072 N N . HIS A 1 757 ? 9.584 -5.211 -14.325 1.00 94.50 757 HIS A N 1
ATOM 6073 C CA . HIS A 1 757 ? 8.472 -6.174 -14.342 1.00 94.50 757 HIS A CA 1
ATOM 6074 C C . HIS A 1 757 ? 8.784 -7.458 -13.566 1.00 94.50 757 HIS A C 1
ATOM 6076 O O . HIS A 1 757 ? 7.968 -7.876 -12.749 1.00 94.50 757 HIS A O 1
ATOM 6082 N N . SER A 1 758 ? 9.987 -8.025 -13.709 1.00 91.50 758 SER A N 1
ATOM 6083 C CA . SER A 1 758 ? 10.413 -9.231 -12.966 1.00 91.50 758 SER A CA 1
ATOM 6084 C C . SER A 1 758 ? 10.369 -9.056 -11.442 1.00 91.50 758 SER A C 1
ATOM 6086 O O . SER A 1 758 ? 10.229 -10.029 -10.704 1.00 91.50 758 SER A O 1
ATOM 6088 N N . SER A 1 759 ? 10.510 -7.817 -10.961 1.00 86.94 759 SER A N 1
ATOM 6089 C CA . SER A 1 759 ? 10.499 -7.478 -9.531 1.00 86.94 759 SER A CA 1
ATOM 6090 C C . SER A 1 759 ? 9.146 -6.939 -9.055 1.00 86.94 759 SER A C 1
ATOM 6092 O O . SER A 1 759 ? 8.773 -7.101 -7.893 1.00 86.94 759 SER A O 1
ATOM 6094 N N . MET A 1 760 ? 8.426 -6.260 -9.947 1.00 87.94 760 MET A N 1
ATOM 6095 C CA . MET A 1 760 ? 7.136 -5.612 -9.739 1.00 87.94 760 MET A CA 1
ATOM 6096 C C . MET A 1 760 ? 6.340 -5.704 -11.058 1.00 87.94 760 MET A C 1
ATOM 6098 O O . MET A 1 760 ? 6.421 -4.775 -11.863 1.00 87.94 760 MET A O 1
ATOM 6102 N N . PRO A 1 761 ? 5.536 -6.764 -11.293 1.00 85.69 761 PRO A N 1
ATOM 6103 C CA . PRO A 1 761 ? 4.857 -7.013 -12.584 1.00 85.69 761 PRO A CA 1
ATOM 6104 C C . PRO A 1 761 ? 3.882 -5.921 -13.052 1.00 85.69 761 PRO A C 1
ATOM 6106 O O . PRO A 1 761 ? 3.380 -5.944 -14.166 1.00 85.69 761 PRO A O 1
ATOM 6109 N N . GLU A 1 762 ? 3.598 -4.961 -12.177 1.00 88.81 762 GLU A N 1
ATOM 6110 C CA . GLU A 1 762 ? 2.676 -3.843 -12.366 1.00 88.81 762 GLU A CA 1
ATOM 6111 C C . GLU A 1 762 ? 3.402 -2.488 -12.457 1.00 88.81 762 GLU A C 1
ATOM 6113 O O . GLU A 1 762 ? 2.786 -1.432 -12.298 1.00 88.81 762 GLU A O 1
ATOM 6118 N N . SER A 1 763 ? 4.717 -2.501 -12.661 1.00 95.12 763 SER A N 1
ATOM 6119 C CA . SER A 1 763 ? 5.531 -1.298 -12.845 1.00 95.12 763 SER A CA 1
ATOM 6120 C C . SER A 1 763 ? 5.422 -0.715 -14.261 1.00 95.12 763 SER A C 1
ATOM 6122 O O . SER A 1 763 ? 4.804 -1.314 -15.139 1.00 95.12 763 SER A O 1
ATOM 6124 N N . LEU A 1 764 ? 5.969 0.489 -14.467 1.00 97.56 764 LEU A N 1
ATOM 6125 C CA . LEU A 1 764 ? 5.982 1.174 -15.762 1.00 97.56 764 LEU A CA 1
ATOM 6126 C C . LEU A 1 764 ? 7.343 1.810 -16.067 1.00 97.56 764 LEU A C 1
ATOM 6128 O O . LEU A 1 764 ? 7.865 2.599 -15.274 1.00 97.56 764 LEU A O 1
ATOM 6132 N N . VAL A 1 765 ? 7.851 1.565 -17.269 1.00 98.69 765 VAL A N 1
ATOM 6133 C CA . VAL A 1 765 ? 8.926 2.324 -17.914 1.00 98.69 765 VAL A CA 1
ATOM 6134 C C . VAL A 1 765 ? 8.329 3.068 -19.107 1.00 98.69 765 VAL A C 1
ATOM 6136 O O . VAL A 1 765 ? 7.837 2.455 -20.049 1.00 98.69 765 VAL A O 1
ATOM 6139 N N . ILE A 1 766 ? 8.342 4.400 -19.071 1.00 98.75 766 ILE A N 1
ATOM 6140 C CA . ILE A 1 766 ? 7.791 5.255 -20.132 1.00 98.75 766 ILE A CA 1
ATOM 6141 C C . ILE A 1 766 ? 8.933 6.006 -20.815 1.00 98.75 766 ILE A C 1
ATOM 6143 O O . ILE A 1 766 ? 9.717 6.686 -20.157 1.00 98.75 766 ILE A O 1
ATOM 6147 N N . TRP A 1 767 ? 9.008 5.926 -22.140 1.00 98.62 767 TRP A N 1
ATOM 6148 C CA . TRP A 1 767 ? 9.971 6.660 -22.960 1.00 98.62 767 TRP A CA 1
ATOM 6149 C C . TRP A 1 767 ? 9.481 8.081 -23.280 1.00 98.62 767 TRP A C 1
ATOM 6151 O O . TRP A 1 767 ? 8.319 8.257 -23.642 1.00 98.62 767 TRP A O 1
ATOM 6161 N N . TYR A 1 768 ? 10.337 9.104 -23.207 1.00 98.69 768 TYR A N 1
ATOM 6162 C CA . TYR A 1 768 ? 10.025 10.442 -23.732 1.00 98.69 768 TYR A CA 1
ATOM 6163 C C . TYR A 1 768 ? 10.511 10.595 -25.182 1.00 98.69 768 TYR A C 1
ATOM 6165 O O . TYR A 1 768 ? 11.665 10.291 -25.486 1.00 98.69 768 TYR A O 1
ATOM 6173 N N . ASP A 1 769 ? 9.652 11.106 -26.071 1.00 98.06 769 ASP A N 1
ATOM 6174 C CA . ASP A 1 769 ? 9.917 11.372 -27.499 1.00 98.06 769 ASP A CA 1
ATOM 6175 C C . ASP A 1 769 ? 11.069 12.379 -27.713 1.00 98.06 769 ASP A C 1
ATOM 6177 O O . ASP A 1 769 ? 10.840 13.560 -27.950 1.00 98.06 769 ASP A O 1
ATOM 6181 N N . SER A 1 770 ? 12.312 11.905 -27.602 1.00 96.12 770 SER A N 1
ATOM 6182 C CA . SER A 1 770 ? 13.541 12.709 -27.526 1.00 96.12 770 SER A CA 1
ATOM 6183 C C . SER A 1 770 ? 14.557 12.301 -28.599 1.00 96.12 770 SER A C 1
ATOM 6185 O O . SER A 1 770 ? 14.564 12.869 -29.694 1.00 96.12 770 SER A O 1
ATOM 6187 N N . VAL A 1 771 ? 15.434 11.333 -28.318 1.00 96.44 771 VAL A N 1
ATOM 6188 C CA . VAL A 1 771 ? 16.376 10.779 -29.302 1.00 96.44 771 VAL A CA 1
ATOM 6189 C C . VAL A 1 771 ? 15.680 9.764 -30.218 1.00 96.44 771 VAL A C 1
ATOM 6191 O O . VAL A 1 771 ? 14.852 8.971 -29.774 1.00 96.44 771 VAL A O 1
ATOM 6194 N N . ILE A 1 772 ? 15.994 9.808 -31.516 1.00 95.88 772 ILE A N 1
ATOM 6195 C CA . ILE A 1 772 ? 15.518 8.834 -32.513 1.00 95.88 772 ILE A CA 1
ATOM 6196 C C . ILE A 1 772 ? 16.579 7.773 -32.825 1.00 95.88 772 ILE A C 1
ATOM 6198 O O . ILE A 1 772 ? 17.762 7.972 -32.554 1.00 95.88 772 ILE A O 1
ATOM 6202 N N . THR A 1 773 ? 16.166 6.689 -33.486 1.00 94.75 773 THR A N 1
ATOM 6203 C CA . THR A 1 773 ? 16.994 5.525 -33.879 1.00 94.75 773 THR A CA 1
ATOM 6204 C C . THR A 1 773 ? 18.322 5.830 -34.590 1.00 94.75 773 THR A C 1
ATOM 6206 O O . THR A 1 773 ? 19.194 4.974 -34.639 1.00 94.75 773 THR A O 1
ATOM 6209 N N . THR A 1 774 ? 18.525 7.039 -35.123 1.00 94.69 774 THR A N 1
ATOM 6210 C CA . THR A 1 774 ? 19.791 7.465 -35.755 1.00 94.69 774 THR A CA 1
ATOM 6211 C C . THR A 1 774 ? 20.716 8.259 -34.809 1.00 94.69 774 THR A C 1
ATOM 6213 O O . THR A 1 774 ? 21.508 9.075 -35.283 1.00 94.69 774 THR A O 1
ATOM 6216 N N . GLY A 1 775 ? 20.525 8.200 -33.488 1.00 94.94 775 GLY A N 1
ATOM 6217 C CA . GLY A 1 775 ? 21.279 9.017 -32.520 1.00 94.94 775 GLY A CA 1
ATOM 6218 C C . GLY A 1 775 ? 20.861 10.490 -32.424 1.00 94.94 775 GLY A C 1
ATOM 6219 O O . GLY A 1 775 ? 21.235 11.182 -31.482 1.00 94.94 775 GLY A O 1
ATOM 6220 N N . ASN A 1 776 ? 20.061 11.017 -33.350 1.00 96.12 776 ASN A N 1
ATOM 6221 C CA . ASN A 1 776 ? 19.718 12.441 -33.349 1.00 96.12 776 ASN A CA 1
ATOM 6222 C C . ASN A 1 776 ? 18.688 12.779 -32.257 1.00 96.12 776 ASN A C 1
ATOM 6224 O O . ASN A 1 776 ? 17.602 12.204 -32.241 1.00 96.12 776 ASN A O 1
ATOM 6228 N N . LEU A 1 777 ? 18.978 13.774 -31.408 1.00 96.69 777 LEU A N 1
ATOM 6229 C CA . LEU A 1 777 ? 17.965 14.397 -30.547 1.00 96.69 777 LEU A CA 1
ATOM 6230 C C . LEU A 1 777 ? 16.967 15.150 -31.428 1.00 96.69 777 LEU A C 1
ATOM 6232 O O . LEU A 1 777 ? 17.313 16.158 -32.052 1.00 96.69 777 LEU A O 1
ATOM 6236 N N . ARG A 1 778 ? 15.746 14.627 -31.526 1.00 96.81 778 ARG A N 1
ATOM 6237 C CA . ARG A 1 778 ? 14.691 15.174 -32.368 1.00 96.81 778 ARG A CA 1
ATOM 6238 C C . ARG A 1 778 ? 13.328 14.611 -31.964 1.00 96.81 778 ARG A C 1
ATOM 6240 O O . ARG A 1 778 ? 12.878 13.625 -32.549 1.00 96.81 778 ARG A O 1
ATOM 6247 N N . TRP A 1 779 ? 12.638 15.330 -31.086 1.00 97.38 779 TRP A N 1
ATOM 6248 C CA . TRP A 1 779 ? 11.202 15.176 -30.845 1.00 97.38 779 TRP A CA 1
ATOM 6249 C C . TRP A 1 779 ? 10.438 15.064 -32.180 1.00 97.38 779 TRP A C 1
ATOM 6251 O O . TRP A 1 779 ? 10.715 15.815 -33.127 1.00 97.38 779 TRP A O 1
ATOM 6261 N N . GLN A 1 780 ? 9.529 14.094 -32.297 1.00 97.94 780 GLN A N 1
ATOM 6262 C CA . GLN A 1 780 ? 8.713 13.884 -33.499 1.00 97.94 780 GLN A CA 1
ATOM 6263 C C . GLN A 1 780 ? 7.298 14.462 -33.373 1.00 97.94 780 GLN A C 1
ATOM 6265 O O . GLN A 1 780 ? 6.624 14.609 -34.394 1.00 97.94 780 GLN A O 1
ATOM 6270 N N . ASP A 1 781 ? 6.852 14.753 -32.146 1.00 97.94 781 ASP A N 1
ATOM 6271 C CA . ASP A 1 781 ? 5.485 15.152 -31.784 1.00 97.94 781 ASP A CA 1
ATOM 6272 C C . ASP A 1 781 ? 4.410 14.086 -32.113 1.00 97.94 781 ASP A C 1
ATOM 6274 O O . ASP A 1 781 ? 3.211 14.353 -32.045 1.00 97.94 781 ASP A O 1
ATOM 6278 N N . GLN A 1 782 ? 4.816 12.871 -32.493 1.00 97.88 782 GLN A N 1
ATOM 6279 C CA . GLN A 1 782 ? 3.937 11.738 -32.802 1.00 97.88 782 GLN A CA 1
ATOM 6280 C C . GLN A 1 782 ? 4.708 10.414 -32.692 1.00 97.88 782 GLN A C 1
ATOM 6282 O O . GLN A 1 782 ? 5.914 10.370 -32.967 1.00 97.88 782 GLN A O 1
ATOM 6287 N N . LEU A 1 783 ? 4.018 9.312 -32.396 1.00 98.44 783 LEU A N 1
ATOM 6288 C CA . LEU A 1 783 ? 4.593 7.972 -32.562 1.00 98.44 783 LEU A CA 1
ATOM 6289 C C . LEU A 1 783 ? 4.737 7.654 -34.064 1.00 98.44 783 LEU A C 1
ATOM 6291 O O . LEU A 1 783 ? 3.797 7.838 -34.835 1.00 98.44 783 LEU A O 1
ATOM 6295 N N . ASN A 1 784 ? 5.925 7.222 -34.493 1.00 98.12 784 ASN A N 1
ATOM 6296 C CA . ASN A 1 784 ? 6.247 6.797 -35.864 1.00 98.12 784 ASN A CA 1
ATOM 6297 C C . ASN A 1 784 ? 7.549 5.974 -35.892 1.00 98.12 784 ASN A C 1
ATOM 6299 O O . ASN A 1 784 ? 8.292 5.967 -34.919 1.00 98.12 784 ASN A O 1
ATOM 6303 N N . GLU A 1 785 ? 7.886 5.361 -37.028 1.00 97.44 785 GLU A N 1
ATOM 6304 C CA . GLU A 1 785 ? 9.055 4.470 -37.223 1.00 97.44 785 GLU A CA 1
ATOM 6305 C C . GLU A 1 785 ? 10.411 4.927 -36.629 1.00 97.44 785 GLU A C 1
ATOM 6307 O O . GLU A 1 785 ? 11.292 4.104 -36.408 1.00 97.44 785 GLU A O 1
ATOM 6312 N N . LYS A 1 786 ? 10.617 6.227 -36.370 1.00 97.88 786 LYS A N 1
ATOM 6313 C CA . LYS A 1 786 ? 11.865 6.774 -35.798 1.00 97.88 786 LYS A CA 1
ATOM 6314 C C . LYS A 1 786 ? 11.955 6.719 -34.270 1.00 97.88 786 LYS A C 1
ATOM 6316 O O . LYS A 1 786 ? 13.057 6.822 -33.739 1.00 97.88 786 LYS A O 1
ATOM 6321 N N . ASN A 1 787 ? 10.818 6.632 -33.579 1.00 97.88 787 ASN A N 1
ATOM 6322 C CA . ASN A 1 787 ? 10.723 6.501 -32.118 1.00 97.88 787 ASN A CA 1
ATOM 6323 C C . ASN A 1 787 ? 9.939 5.242 -31.688 1.00 97.88 787 ASN A C 1
ATOM 6325 O O . ASN A 1 787 ? 9.990 4.870 -30.518 1.00 97.88 787 ASN A O 1
ATOM 6329 N N . LYS A 1 788 ? 9.286 4.540 -32.630 1.00 97.62 788 LYS A N 1
ATOM 6330 C CA . LYS A 1 788 ? 8.563 3.286 -32.382 1.00 97.62 788 LYS A CA 1
ATOM 6331 C C . LYS A 1 788 ? 9.425 2.173 -31.758 1.00 97.62 788 LYS A C 1
ATOM 6333 O O . LYS A 1 788 ? 8.922 1.563 -30.823 1.00 97.62 788 LYS A O 1
ATOM 6338 N N . PRO A 1 789 ? 10.698 1.940 -32.144 1.00 97.81 789 PRO A N 1
ATOM 6339 C CA . PRO A 1 789 ? 11.504 0.896 -31.501 1.00 97.81 789 PRO A CA 1
ATOM 6340 C C . PRO A 1 789 ? 11.672 1.085 -29.988 1.00 97.81 789 PRO A C 1
ATOM 6342 O O . PRO A 1 789 ? 11.540 0.116 -29.254 1.00 97.81 789 PRO A O 1
ATOM 6345 N N . PHE A 1 790 ? 11.831 2.324 -29.501 1.00 97.94 790 PHE A N 1
ATOM 6346 C CA . PHE A 1 790 ? 11.860 2.609 -28.058 1.00 97.94 790 PHE A CA 1
ATOM 6347 C C . PHE A 1 790 ? 10.501 2.389 -27.376 1.00 97.94 790 PHE A C 1
ATOM 6349 O O . PHE A 1 790 ? 10.454 1.930 -26.240 1.00 97.94 790 PHE A O 1
ATOM 6356 N N . PHE A 1 791 ? 9.392 2.687 -28.061 1.00 98.38 791 PHE A N 1
ATOM 6357 C CA . PHE A 1 791 ? 8.034 2.412 -27.571 1.00 98.38 791 PHE A CA 1
ATOM 6358 C C . PHE A 1 791 ? 7.721 0.909 -27.507 1.00 98.38 791 PHE A C 1
ATOM 6360 O O . PHE A 1 791 ? 7.028 0.465 -26.595 1.00 98.38 791 PHE A O 1
ATOM 6367 N N . ASP A 1 792 ? 8.232 0.119 -28.451 1.00 98.12 792 ASP A N 1
ATOM 6368 C CA . ASP A 1 792 ? 7.971 -1.321 -28.526 1.00 98.12 792 ASP A CA 1
ATOM 6369 C C . ASP A 1 792 ? 8.668 -2.115 -27.402 1.00 98.12 792 ASP A C 1
ATOM 6371 O O . ASP A 1 792 ? 8.181 -3.182 -27.040 1.00 98.12 792 ASP A O 1
ATOM 6375 N N . ILE A 1 793 ? 9.747 -1.577 -26.814 1.00 98.06 793 ILE A N 1
ATOM 6376 C CA . ILE A 1 793 ? 10.546 -2.205 -25.738 1.00 98.06 793 ILE A CA 1
ATOM 6377 C C . ILE A 1 793 ? 10.265 -1.663 -24.320 1.00 98.06 793 ILE A C 1
ATOM 6379 O O . ILE A 1 793 ? 11.012 -1.972 -23.392 1.00 98.06 793 ILE A O 1
ATOM 6383 N N . CYS A 1 794 ? 9.233 -0.832 -24.138 1.00 98.25 794 CYS A N 1
ATOM 6384 C CA . CYS A 1 794 ? 8.809 -0.319 -22.827 1.00 98.25 794 CYS A CA 1
ATOM 6385 C C . CYS A 1 794 ? 7.283 -0.129 -22.742 1.00 98.25 794 CYS A C 1
ATOM 6387 O O . CYS A 1 794 ? 6.567 -0.293 -23.732 1.00 98.25 794 CYS A O 1
ATOM 6389 N N . ASP A 1 795 ? 6.758 0.228 -21.567 1.00 98.00 795 ASP A N 1
ATOM 6390 C CA . ASP A 1 795 ? 5.316 0.287 -21.281 1.00 98.00 795 ASP A CA 1
ATOM 6391 C C . ASP A 1 795 ? 4.561 1.419 -21.985 1.00 98.00 795 ASP A C 1
ATOM 6393 O O . ASP A 1 795 ? 3.337 1.350 -22.102 1.00 98.00 795 ASP A O 1
ATOM 6397 N N . GLY A 1 796 ? 5.247 2.446 -22.493 1.00 98.19 796 GLY A N 1
ATOM 6398 C CA . GLY A 1 796 ? 4.600 3.491 -23.284 1.00 98.19 796 GLY A CA 1
ATOM 6399 C C . GLY A 1 796 ? 5.499 4.654 -23.680 1.00 98.19 796 GLY A C 1
ATOM 6400 O O . GLY A 1 796 ? 6.674 4.710 -23.329 1.00 98.19 796 GLY A O 1
ATOM 6401 N N . ILE A 1 797 ? 4.925 5.613 -24.409 1.00 98.69 797 ILE A N 1
ATOM 6402 C CA . ILE A 1 797 ? 5.622 6.811 -24.887 1.00 98.69 797 ILE A CA 1
ATOM 6403 C C . ILE A 1 797 ? 4.899 8.087 -24.452 1.00 98.69 797 ILE A C 1
ATOM 6405 O O . ILE A 1 797 ? 3.721 8.293 -24.742 1.00 98.69 797 ILE A O 1
ATOM 6409 N N . PHE A 1 798 ? 5.631 8.974 -23.788 1.00 98.69 798 PHE A N 1
ATOM 6410 C CA . PHE A 1 798 ? 5.261 10.366 -23.581 1.00 98.69 798 PHE A CA 1
ATOM 6411 C C . PHE A 1 798 ? 5.718 11.143 -24.822 1.00 98.69 798 PHE A C 1
ATOM 6413 O O . PHE A 1 798 ? 6.903 11.400 -25.031 1.00 98.69 798 PHE A O 1
ATOM 6420 N N . VAL A 1 799 ? 4.758 11.482 -25.680 1.00 98.50 799 VAL A N 1
ATOM 6421 C CA . VAL A 1 799 ? 4.999 12.211 -26.929 1.00 98.50 799 VAL A CA 1
ATOM 6422 C C . VAL A 1 799 ? 5.123 13.708 -26.654 1.00 98.50 799 VAL A C 1
ATOM 6424 O O . VAL A 1 799 ? 4.324 14.272 -25.902 1.00 98.50 799 VAL A O 1
ATOM 6427 N N . ASN A 1 800 ? 6.094 14.362 -27.295 1.00 97.75 800 ASN A N 1
ATOM 6428 C CA . ASN A 1 800 ? 6.379 15.778 -27.093 1.00 97.75 800 ASN A CA 1
ATOM 6429 C C . ASN A 1 800 ? 5.166 16.677 -27.398 1.00 97.75 800 ASN A C 1
ATOM 6431 O O . ASN A 1 800 ? 4.373 16.417 -28.304 1.00 97.75 800 ASN A O 1
ATOM 6435 N N . TYR A 1 801 ? 5.026 17.764 -26.640 1.00 94.81 801 TYR A N 1
ATOM 6436 C CA . TYR A 1 801 ? 3.789 18.547 -26.562 1.00 94.81 801 TYR A CA 1
ATOM 6437 C C . TYR A 1 801 ? 3.514 19.497 -27.747 1.00 94.81 801 TYR A C 1
ATOM 6439 O O . TYR A 1 801 ? 2.476 20.156 -27.756 1.00 94.81 801 TYR A O 1
ATOM 6447 N N . THR A 1 802 ? 4.370 19.579 -28.776 1.00 95.88 802 THR A N 1
ATOM 6448 C CA . THR A 1 802 ? 4.190 20.519 -29.912 1.00 95.88 802 THR A CA 1
ATOM 6449 C C . THR A 1 802 ? 3.470 19.927 -31.138 1.00 95.88 802 THR A C 1
ATOM 6451 O O . THR A 1 802 ? 3.658 20.365 -32.276 1.00 95.88 802 THR A O 1
ATOM 6454 N N . TRP A 1 803 ? 2.590 18.950 -30.899 1.00 97.38 803 TRP A N 1
ATOM 6455 C CA . TRP A 1 803 ? 1.832 18.207 -31.912 1.00 97.38 803 TRP A CA 1
ATOM 6456 C C . TRP A 1 803 ? 0.718 18.996 -32.618 1.00 97.38 803 TRP A C 1
ATOM 6458 O O . TRP A 1 803 ? 0.269 20.062 -32.193 1.00 97.38 803 TRP A O 1
ATOM 6468 N N . LYS A 1 804 ? 0.257 18.447 -33.751 1.00 95.44 804 LYS A N 1
ATOM 6469 C CA . LYS A 1 804 ? -0.815 19.005 -34.598 1.00 95.44 804 LYS A CA 1
ATOM 6470 C C . LYS A 1 804 ? -2.087 18.175 -34.477 1.00 95.44 804 LYS A C 1
ATOM 6472 O O . LYS A 1 804 ? -2.020 16.991 -34.179 1.00 95.44 804 LYS A O 1
ATOM 6477 N N . SER A 1 805 ? -3.242 18.759 -34.791 1.00 93.94 805 SER A N 1
ATOM 6478 C CA . SER A 1 805 ? -4.567 18.142 -34.592 1.00 93.94 805 SER A CA 1
ATOM 6479 C C . SER A 1 805 ? -4.761 16.741 -35.189 1.00 93.94 805 SER A C 1
ATOM 6481 O O . SER A 1 805 ? -5.610 16.013 -34.693 1.00 93.94 805 SER A O 1
ATOM 6483 N N . ASN A 1 806 ? -4.005 16.356 -36.223 1.00 96.44 806 ASN A N 1
ATOM 6484 C CA . ASN A 1 806 ? -4.072 15.034 -36.858 1.00 96.44 806 ASN A CA 1
ATOM 6485 C C . ASN A 1 806 ? -2.991 14.039 -36.375 1.00 96.44 806 ASN A C 1
ATOM 6487 O O . ASN A 1 806 ? -2.977 12.894 -36.816 1.00 96.44 806 ASN A O 1
ATOM 6491 N N . TYR A 1 807 ? -2.041 14.471 -35.542 1.00 98.19 807 TYR A N 1
ATOM 6492 C CA . TYR A 1 807 ? -0.950 13.631 -35.030 1.00 98.19 807 TYR A CA 1
ATOM 6493 C C . TYR A 1 807 ? -1.412 12.596 -33.980 1.00 98.19 807 TYR A C 1
ATOM 6495 O O . TYR A 1 807 ? -0.859 11.494 -33.984 1.00 98.19 807 TYR A O 1
ATOM 6503 N N . PRO A 1 808 ? -2.429 12.865 -33.130 1.00 98.38 808 PRO A N 1
ATOM 6504 C CA . PRO A 1 808 ? -3.028 11.846 -32.264 1.00 98.38 808 PRO A CA 1
ATOM 6505 C C . PRO A 1 808 ? -3.598 10.654 -33.047 1.00 98.38 808 PRO A C 1
ATOM 6507 O O . PRO A 1 808 ? -3.255 9.516 -32.741 1.00 98.38 808 PRO A O 1
ATOM 6510 N N . ASP A 1 809 ? -4.378 10.903 -34.109 1.00 98.00 809 ASP A N 1
ATOM 6511 C CA . ASP A 1 809 ? -4.946 9.844 -34.962 1.00 98.00 809 ASP A CA 1
ATOM 6512 C C . ASP A 1 809 ? -3.849 9.019 -35.666 1.00 98.00 809 ASP A C 1
ATOM 6514 O O . ASP A 1 809 ? -3.934 7.793 -35.746 1.00 98.00 809 ASP A O 1
ATOM 6518 N N . LEU A 1 810 ? -2.783 9.677 -36.147 1.00 98.19 810 LEU A N 1
ATOM 6519 C CA . LEU A 1 810 ? -1.624 8.996 -36.742 1.00 98.19 810 LEU A CA 1
ATOM 6520 C C . LEU A 1 810 ? -0.871 8.141 -35.713 1.00 98.19 810 LEU A C 1
ATOM 6522 O O . LEU A 1 810 ? -0.507 7.007 -36.011 1.00 98.19 810 LEU A O 1
ATOM 6526 N N . SER A 1 811 ? -0.678 8.655 -34.497 1.00 98.44 811 SER A N 1
ATOM 6527 C CA . SER A 1 811 ? 0.003 7.924 -33.421 1.00 98.44 811 SER A CA 1
ATOM 6528 C C . SER A 1 811 ? -0.813 6.710 -32.964 1.00 98.44 811 SER A C 1
ATOM 6530 O O . SER A 1 811 ? -0.245 5.642 -32.747 1.00 98.44 811 SER A O 1
ATOM 6532 N N . ALA A 1 812 ? -2.145 6.834 -32.899 1.00 97.94 812 ALA A N 1
ATOM 6533 C CA . ALA A 1 812 ? -3.052 5.715 -32.644 1.00 97.94 812 ALA A CA 1
ATOM 6534 C C . ALA A 1 812 ? -2.940 4.624 -33.722 1.00 97.94 812 ALA A C 1
ATOM 6536 O O . ALA A 1 812 ? -2.921 3.437 -33.398 1.00 97.94 812 ALA A O 1
ATOM 6537 N N . ALA A 1 813 ? -2.827 5.017 -34.996 1.00 97.75 813 ALA A N 1
ATOM 6538 C CA . ALA A 1 813 ? -2.667 4.084 -36.110 1.00 97.75 813 ALA A CA 1
ATOM 6539 C C . ALA A 1 813 ? -1.321 3.331 -36.081 1.00 97.75 813 ALA A C 1
ATOM 6541 O O . ALA A 1 813 ? -1.289 2.157 -36.439 1.00 97.75 813 ALA A O 1
ATOM 6542 N N . VAL A 1 814 ? -0.233 3.969 -35.626 1.00 98.12 814 VAL A N 1
ATOM 6543 C CA . VAL A 1 814 ? 1.086 3.318 -35.457 1.00 98.12 814 VAL A CA 1
ATOM 6544 C C . VAL A 1 814 ? 1.135 2.429 -34.204 1.00 98.12 814 VAL A C 1
ATOM 6546 O O . VAL A 1 814 ? 1.789 1.387 -34.219 1.00 98.12 814 VAL A O 1
ATOM 6549 N N . ALA A 1 815 ? 0.437 2.807 -33.129 1.00 97.12 815 ALA A N 1
ATOM 6550 C CA . ALA A 1 815 ? 0.378 2.034 -31.884 1.00 97.12 815 ALA A CA 1
ATOM 6551 C C . ALA A 1 815 ? -0.563 0.817 -31.947 1.00 97.12 815 ALA A C 1
ATOM 6553 O O . ALA A 1 815 ? -0.401 -0.130 -31.176 1.00 97.12 815 ALA A O 1
ATOM 6554 N N . GLY A 1 816 ? -1.576 0.851 -32.820 1.00 96.25 816 GLY A N 1
ATOM 6555 C CA . GLY A 1 816 ? -2.582 -0.203 -32.943 1.00 96.25 816 GLY A CA 1
ATOM 6556 C C . GLY A 1 816 ? -3.367 -0.408 -31.644 1.00 96.25 816 GLY A C 1
ATOM 6557 O O . GLY A 1 816 ? -4.080 0.484 -31.168 1.00 96.25 816 GLY A O 1
ATOM 6558 N N . ASP A 1 817 ? -3.245 -1.594 -31.051 1.00 95.31 817 ASP A N 1
ATOM 6559 C CA . ASP A 1 817 ? -3.900 -1.908 -29.780 1.00 95.31 817 ASP A CA 1
ATOM 6560 C C . ASP A 1 817 ? -3.268 -1.168 -28.590 1.00 95.31 817 ASP A C 1
ATOM 6562 O O . ASP A 1 817 ? -3.997 -0.749 -27.691 1.00 95.31 817 ASP A O 1
ATOM 6566 N N . ARG A 1 818 ? -1.965 -0.851 -28.647 1.00 97.19 818 ARG A N 1
ATOM 6567 C CA . ARG A 1 818 ? -1.230 -0.085 -27.619 1.00 97.19 818 ARG A CA 1
ATOM 6568 C C . ARG A 1 818 ? -1.473 1.435 -27.654 1.00 97.19 818 ARG A C 1
ATOM 6570 O O . ARG A 1 818 ? -0.756 2.207 -27.028 1.00 97.19 818 ARG A O 1
ATOM 6577 N N . LYS A 1 819 ? -2.505 1.921 -28.351 1.00 97.25 819 LYS A N 1
ATOM 6578 C CA . LYS A 1 819 ? -2.847 3.363 -28.449 1.00 97.25 819 LYS A CA 1
ATOM 6579 C C . LYS A 1 819 ? -3.082 4.082 -27.108 1.00 97.25 819 LYS A C 1
ATOM 6581 O O . LYS A 1 819 ? -2.971 5.303 -27.052 1.00 97.25 819 LYS A O 1
ATOM 6586 N N . PHE A 1 820 ? -3.382 3.355 -26.029 1.00 97.94 820 PHE A N 1
ATOM 6587 C CA . PHE A 1 820 ? -3.517 3.916 -24.674 1.00 97.94 820 PHE A CA 1
ATOM 6588 C C . PHE A 1 820 ? -2.185 4.028 -23.914 1.00 97.94 820 PHE A C 1
ATOM 6590 O O . PHE A 1 820 ? -2.132 4.650 -22.851 1.00 97.94 820 PHE A O 1
ATOM 6597 N N . ASP A 1 821 ? -1.115 3.474 -24.477 1.00 98.25 821 ASP A N 1
ATOM 6598 C CA . ASP A 1 821 ? 0.264 3.609 -24.006 1.00 98.25 821 ASP A CA 1
ATOM 6599 C C . ASP A 1 821 ? 0.967 4.811 -24.675 1.00 98.25 821 ASP A C 1
ATOM 6601 O O . ASP A 1 821 ? 2.088 5.168 -24.319 1.00 98.25 821 ASP A O 1
ATOM 6605 N N . VAL A 1 822 ? 0.302 5.460 -25.640 1.00 98.62 822 VAL A N 1
ATOM 6606 C CA . VAL A 1 822 ? 0.716 6.736 -26.235 1.00 98.62 822 VAL A CA 1
ATOM 6607 C C . VAL A 1 822 ? 0.092 7.878 -25.440 1.00 98.62 822 VAL A C 1
ATOM 6609 O O . VAL A 1 822 ? -1.111 8.127 -25.538 1.00 98.62 822 VAL A O 1
ATOM 6612 N N . TYR A 1 823 ? 0.913 8.588 -24.672 1.00 98.69 823 TYR A N 1
ATOM 6613 C CA . TYR A 1 823 ? 0.517 9.746 -23.879 1.00 98.69 823 TYR A CA 1
ATOM 6614 C C . TYR A 1 823 ? 0.933 11.029 -24.605 1.00 98.69 823 TYR A C 1
ATOM 6616 O O . TYR A 1 823 ? 2.097 11.429 -24.578 1.00 98.69 823 TYR A O 1
ATOM 6624 N N . MET A 1 824 ? -0.013 11.686 -25.274 1.00 98.62 824 MET A N 1
ATOM 6625 C CA . MET A 1 824 ? 0.264 12.924 -26.009 1.00 98.62 824 MET A CA 1
ATOM 6626 C C . MET A 1 824 ? 0.419 14.103 -25.035 1.00 98.62 824 MET A C 1
ATOM 6628 O O . MET A 1 824 ? -0.495 14.399 -24.261 1.00 98.62 824 MET A O 1
ATOM 6632 N N . GLY A 1 825 ? 1.578 14.766 -25.058 1.00 98.19 825 GLY A N 1
ATOM 6633 C CA . GLY A 1 825 ? 1.940 15.813 -24.102 1.00 98.19 825 GLY A CA 1
ATOM 6634 C C . GLY A 1 825 ? 1.121 17.100 -24.219 1.00 98.19 825 GLY A C 1
ATOM 6635 O O . GLY A 1 825 ? 0.803 17.542 -25.318 1.00 98.19 825 GLY A O 1
ATOM 6636 N N . ILE A 1 826 ? 0.822 17.748 -23.095 1.00 98.44 826 ILE A N 1
ATOM 6637 C CA . ILE A 1 826 ? 0.186 19.068 -23.029 1.00 98.44 826 ILE A CA 1
ATOM 6638 C C . ILE A 1 826 ? 0.939 19.915 -22.002 1.00 98.44 826 ILE A C 1
ATOM 6640 O O . ILE A 1 826 ? 0.833 19.666 -20.804 1.00 98.44 826 ILE A O 1
ATOM 6644 N N . ASP A 1 827 ? 1.681 20.928 -22.450 1.00 97.75 827 ASP A N 1
ATOM 6645 C CA . ASP A 1 827 ? 2.364 21.853 -21.536 1.00 97.75 827 ASP A CA 1
ATOM 6646 C C . ASP A 1 827 ? 1.404 22.915 -20.984 1.00 97.75 827 ASP A C 1
ATOM 6648 O O . ASP A 1 827 ? 0.948 23.799 -21.714 1.00 97.75 827 ASP A O 1
ATOM 6652 N N . VAL A 1 828 ? 1.143 22.888 -19.677 1.00 97.56 828 VAL A N 1
ATOM 6653 C CA . VAL A 1 828 ? 0.214 23.827 -19.033 1.00 97.56 828 VAL A CA 1
ATOM 6654 C C . VAL A 1 828 ? 0.742 25.268 -19.050 1.00 97.56 828 VAL A C 1
ATOM 6656 O O . VAL A 1 828 ? -0.068 26.191 -19.071 1.00 97.56 828 VAL A O 1
ATOM 6659 N N . PHE A 1 829 ? 2.054 25.510 -19.173 1.00 95.31 829 PHE A N 1
ATOM 6660 C CA . PHE A 1 829 ? 2.574 26.871 -19.387 1.00 95.31 829 PHE A CA 1
ATOM 6661 C C . PHE A 1 829 ? 2.240 27.447 -20.778 1.00 95.31 829 PHE A C 1
ATOM 6663 O O . PHE A 1 829 ? 2.249 28.670 -20.949 1.00 95.31 829 PHE A O 1
ATOM 6670 N N . GLY A 1 830 ? 1.904 26.609 -21.764 1.00 93.38 830 GLY A N 1
ATOM 6671 C CA . GLY A 1 830 ? 1.511 27.037 -23.109 1.00 93.38 830 GLY A CA 1
ATOM 6672 C C . GLY A 1 830 ? 2.661 27.177 -24.118 1.00 93.38 830 GLY A C 1
ATOM 6673 O O . GLY A 1 830 ? 2.500 27.848 -25.140 1.00 93.38 830 GLY A O 1
ATOM 6674 N N . ARG A 1 831 ? 3.831 26.569 -23.871 1.00 92.88 831 ARG A N 1
ATOM 6675 C CA . ARG A 1 831 ? 5.067 26.673 -24.679 1.00 92.88 831 ARG A CA 1
ATOM 6676 C C . ARG A 1 831 ? 4.924 25.974 -26.043 1.00 92.88 831 ARG A C 1
ATOM 6678 O O . ARG A 1 831 ? 5.498 24.920 -26.284 1.00 92.88 831 ARG A O 1
ATOM 6685 N N . LYS A 1 832 ? 4.173 26.593 -26.964 1.00 91.25 832 LYS A N 1
ATOM 6686 C CA . LYS A 1 832 ? 3.813 26.082 -28.310 1.00 91.25 832 LYS A CA 1
ATOM 6687 C C . LYS A 1 832 ? 2.935 24.816 -28.317 1.00 91.25 832 LYS A C 1
ATOM 6689 O O . LYS A 1 832 ? 2.785 24.204 -29.372 1.00 91.25 832 LYS A O 1
ATOM 6694 N N . THR A 1 833 ? 2.358 24.423 -27.180 1.00 95.31 833 THR A N 1
ATOM 6695 C CA . THR A 1 833 ? 1.495 23.233 -27.105 1.00 95.31 833 THR A CA 1
ATOM 6696 C C . THR A 1 833 ? 0.195 23.407 -27.891 1.00 95.31 833 THR A C 1
ATOM 6698 O O . THR A 1 833 ? -0.316 24.525 -28.033 1.00 95.31 833 THR A O 1
ATOM 6701 N N . PHE A 1 834 ? -0.394 22.300 -28.348 1.00 95.06 834 PHE A N 1
ATOM 6702 C CA . PHE A 1 834 ? -1.727 22.323 -28.950 1.00 95.06 834 PHE A CA 1
ATOM 6703 C C . PHE A 1 834 ? -2.772 22.901 -27.973 1.00 95.06 834 PHE A C 1
ATOM 6705 O O . PHE A 1 834 ? -2.710 22.666 -26.767 1.00 95.06 834 PHE A O 1
ATOM 6712 N N . GLY A 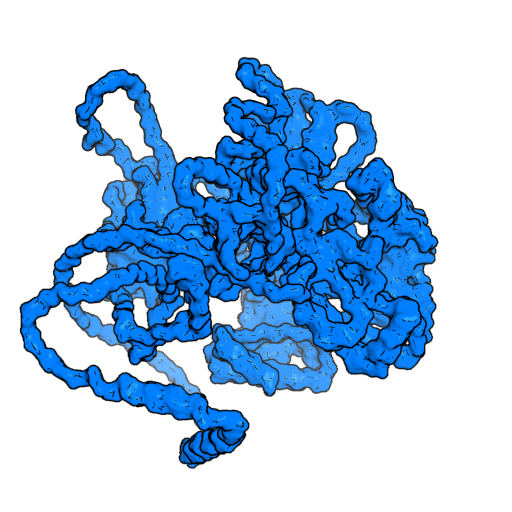1 835 ? -3.710 23.712 -28.473 1.00 93.00 835 GLY A N 1
ATOM 6713 C CA . GLY A 1 835 ? -4.697 24.434 -27.651 1.00 93.00 835 GLY A CA 1
ATOM 6714 C C . GLY A 1 835 ? -4.144 25.618 -26.837 1.00 93.00 835 GLY A C 1
ATOM 6715 O O . GLY A 1 835 ? -4.923 26.449 -26.381 1.00 93.00 835 GLY A O 1
ATOM 6716 N N . GLY A 1 836 ? -2.819 25.751 -26.695 1.00 93.38 836 GLY A N 1
ATOM 6717 C CA . GLY A 1 836 ? -2.166 26.853 -25.977 1.00 93.38 836 GLY A CA 1
ATOM 6718 C C . GLY A 1 836 ? -2.015 26.668 -24.460 1.00 93.38 836 GLY A C 1
ATOM 6719 O O . GLY A 1 836 ? -1.539 27.587 -23.800 1.00 93.38 836 GLY A O 1
ATOM 6720 N N . GLY A 1 837 ? -2.376 25.503 -23.909 1.00 94.56 837 GLY A N 1
ATOM 6721 C CA . GLY A 1 837 ? -2.209 25.186 -22.484 1.00 94.56 837 GLY A CA 1
ATOM 6722 C C . GLY A 1 837 ? -3.061 26.065 -21.563 1.00 94.56 837 GLY A C 1
ATOM 6723 O O . GLY A 1 837 ? -4.133 26.533 -21.949 1.00 94.56 837 GLY A O 1
ATOM 6724 N N . GLN A 1 838 ? -2.578 26.312 -20.342 1.00 95.94 838 GLN A N 1
ATOM 6725 C CA . GLN A 1 838 ? -3.186 27.219 -19.360 1.00 95.94 838 GLN A CA 1
ATOM 6726 C C . GLN A 1 838 ? -4.677 26.887 -19.133 1.00 95.94 838 GLN A C 1
ATOM 6728 O O . GLN A 1 838 ? -5.047 25.712 -19.040 1.00 95.94 838 GLN A O 1
ATOM 6733 N N . TRP A 1 839 ? -5.553 27.895 -19.087 1.00 95.44 839 TRP A N 1
ATOM 6734 C CA . TRP A 1 839 ? -7.012 27.734 -19.010 1.00 95.44 839 TRP A CA 1
ATOM 6735 C C . TRP A 1 839 ? -7.653 27.051 -20.238 1.00 95.44 839 TRP A C 1
ATOM 6737 O O . TRP A 1 839 ? -8.810 26.659 -20.158 1.00 95.44 839 TRP A O 1
ATOM 6747 N N . ASN A 1 840 ? -6.918 26.857 -21.342 1.00 96.56 840 ASN A N 1
ATOM 6748 C CA . ASN A 1 840 ? -7.380 26.161 -22.553 1.00 96.56 840 ASN A CA 1
ATOM 6749 C C . ASN A 1 840 ? -6.902 24.695 -22.629 1.00 96.56 840 ASN A C 1
ATOM 6751 O O . ASN A 1 840 ? -7.020 24.062 -23.678 1.00 96.56 840 ASN A O 1
ATOM 6755 N N . THR A 1 841 ? -6.349 24.129 -21.547 1.00 96.50 841 THR A N 1
ATOM 6756 C CA . THR A 1 841 ? -5.828 22.743 -21.514 1.00 96.50 841 THR A CA 1
ATOM 6757 C C . THR A 1 841 ? -6.874 21.705 -21.957 1.00 96.50 841 THR A C 1
ATOM 6759 O O . THR A 1 841 ? -6.537 20.720 -22.616 1.00 96.50 841 THR A O 1
ATOM 6762 N N . ASN A 1 842 ? -8.161 21.962 -21.696 1.00 95.69 842 ASN A N 1
ATOM 6763 C CA . ASN A 1 842 ? -9.272 21.132 -22.168 1.00 95.69 842 ASN A CA 1
ATOM 6764 C C . ASN A 1 842 ? -9.342 21.012 -23.704 1.00 95.69 842 ASN A C 1
ATOM 6766 O O . ASN A 1 842 ? -9.716 19.960 -24.204 1.00 95.69 842 ASN A O 1
ATOM 6770 N N . VAL A 1 843 ? -8.927 22.034 -24.464 1.00 96.94 843 VAL A N 1
ATOM 6771 C CA . VAL A 1 843 ? -8.977 22.032 -25.940 1.00 96.94 843 VAL A CA 1
ATOM 6772 C C . VAL A 1 843 ? -8.060 20.957 -26.532 1.00 96.94 843 VAL A C 1
ATOM 6774 O O . VAL A 1 843 ? -8.361 20.385 -27.579 1.00 96.94 843 VAL A O 1
ATOM 6777 N N . ALA A 1 844 ? -6.948 20.655 -25.858 1.00 97.44 844 ALA A N 1
ATOM 6778 C CA . ALA A 1 844 ? -6.092 19.533 -26.216 1.00 97.44 844 ALA A CA 1
ATOM 6779 C C . ALA A 1 844 ? -6.713 18.197 -25.780 1.00 97.44 844 ALA A C 1
ATOM 6781 O O . ALA A 1 844 ? -6.827 17.286 -26.600 1.00 97.44 844 ALA A O 1
ATOM 6782 N N . LEU A 1 845 ? -7.181 18.103 -24.530 1.00 97.69 845 LEU A N 1
ATOM 6783 C CA . LEU A 1 845 ? -7.829 16.903 -23.982 1.00 97.69 845 LEU A CA 1
ATOM 6784 C C . LEU A 1 845 ? -9.037 16.442 -24.822 1.00 97.69 845 LEU A C 1
ATOM 6786 O O . LEU A 1 845 ? -9.154 15.251 -25.102 1.00 97.69 845 LEU A O 1
ATOM 6790 N N . ASP A 1 846 ? -9.872 17.364 -25.310 1.00 96.81 846 ASP A N 1
ATOM 6791 C CA . ASP A 1 846 ? -11.025 17.071 -26.175 1.00 96.81 846 ASP A CA 1
ATOM 6792 C C . ASP A 1 846 ? -10.605 16.411 -27.505 1.00 96.81 846 ASP A C 1
ATOM 6794 O O . ASP A 1 846 ? -11.273 15.494 -27.992 1.00 96.81 846 ASP A O 1
ATOM 6798 N N . VAL A 1 847 ? -9.475 16.833 -28.087 1.00 97.56 847 VAL A N 1
ATOM 6799 C CA . VAL A 1 847 ? -8.920 16.237 -29.316 1.00 97.56 847 VAL A CA 1
ATOM 6800 C C . VAL A 1 847 ? -8.323 14.857 -29.040 1.00 97.56 847 VAL A C 1
ATOM 6802 O O . VAL A 1 847 ? -8.608 13.918 -29.781 1.00 97.56 847 VAL A O 1
ATOM 6805 N N . LEU A 1 848 ? -7.553 14.703 -27.960 1.00 97.94 848 LEU A N 1
ATOM 6806 C CA . LEU A 1 848 ? -6.933 13.424 -27.587 1.00 97.94 848 LEU A CA 1
ATOM 6807 C C . LEU A 1 848 ? -7.975 12.355 -27.235 1.00 97.94 848 LEU A C 1
ATOM 6809 O O . LEU A 1 848 ? -7.899 11.223 -27.713 1.00 97.94 848 LEU A O 1
ATOM 6813 N N . LYS A 1 849 ? -9.010 12.743 -26.483 1.00 94.62 849 LYS A N 1
ATOM 6814 C CA . LYS A 1 849 ? -10.144 11.884 -26.131 1.00 94.62 849 LYS A CA 1
ATOM 6815 C C . LYS A 1 849 ? -10.941 11.454 -27.363 1.00 94.62 849 LYS A C 1
ATOM 6817 O O . LYS A 1 849 ? -11.380 10.309 -27.431 1.00 94.62 849 LYS A O 1
ATOM 6822 N N . LYS A 1 850 ? -11.091 12.336 -28.358 1.00 95.56 850 LYS A N 1
ATOM 6823 C CA . LYS A 1 850 ? -11.719 12.006 -29.648 1.00 95.56 850 LYS A CA 1
ATOM 6824 C C . LYS A 1 850 ? -10.864 11.049 -30.491 1.00 95.56 850 LYS A C 1
ATOM 6826 O O . LYS A 1 850 ? -11.425 10.140 -31.096 1.00 95.56 850 LYS A O 1
ATOM 6831 N N . ALA A 1 851 ? -9.544 11.236 -30.509 1.00 96.00 851 ALA A N 1
ATOM 6832 C CA . ALA A 1 851 ? -8.589 10.340 -31.172 1.00 96.00 851 ALA A CA 1
ATOM 6833 C C . ALA A 1 851 ? -8.388 9.000 -30.430 1.00 96.00 851 ALA A C 1
ATOM 6835 O O . ALA A 1 851 ? -7.760 8.085 -30.958 1.00 96.00 851 ALA A O 1
ATOM 6836 N N . ASN A 1 852 ? -8.953 8.864 -29.223 1.00 95.69 852 ASN A N 1
ATOM 6837 C CA . ASN A 1 852 ? -8.913 7.657 -28.398 1.00 95.69 852 ASN A CA 1
ATOM 6838 C C . ASN A 1 852 ? -7.474 7.224 -28.031 1.00 95.69 852 ASN A C 1
ATOM 6840 O O . ASN A 1 852 ? -7.145 6.039 -28.056 1.00 95.69 852 ASN A O 1
ATOM 6844 N N . VAL A 1 853 ? -6.632 8.205 -27.683 1.00 97.69 853 VAL A N 1
ATOM 6845 C CA . VAL A 1 853 ? -5.265 8.039 -27.143 1.00 97.69 853 VAL A CA 1
ATOM 6846 C C . VAL A 1 853 ? -5.169 8.638 -25.740 1.00 97.69 853 VAL A C 1
ATOM 6848 O O . VAL A 1 853 ? -6.057 9.382 -25.322 1.00 97.69 853 VAL A O 1
ATOM 6851 N N . SER A 1 854 ? -4.099 8.337 -25.006 1.00 98.56 854 SER A N 1
ATOM 6852 C CA . SER A 1 854 ? -3.860 8.905 -23.673 1.00 98.56 854 SER A CA 1
ATOM 6853 C C . SER A 1 854 ? -3.253 10.314 -23.738 1.00 98.56 854 SER A C 1
ATOM 6855 O O . SER A 1 854 ? -2.754 10.763 -24.773 1.00 98.56 854 SER A O 1
ATOM 6857 N N . ALA A 1 855 ? -3.292 11.029 -22.614 1.00 98.44 855 ALA A N 1
ATOM 6858 C CA . ALA A 1 855 ? -2.793 12.397 -22.485 1.00 98.44 855 ALA A CA 1
ATOM 6859 C C . ALA A 1 855 ? -1.757 12.505 -21.358 1.00 98.44 855 ALA A C 1
ATOM 6861 O O . ALA A 1 855 ? -1.903 11.857 -20.322 1.00 98.44 855 ALA A O 1
ATOM 6862 N N . ALA A 1 856 ? -0.736 13.345 -21.543 1.00 98.44 856 ALA A N 1
ATOM 6863 C CA . ALA A 1 856 ? 0.264 13.669 -20.524 1.00 98.44 856 ALA A CA 1
ATOM 6864 C C . ALA A 1 856 ? 0.261 15.172 -20.217 1.00 98.44 856 ALA A C 1
ATOM 6866 O O . ALA A 1 856 ? 0.799 15.974 -20.974 1.00 98.44 856 ALA A O 1
ATOM 6867 N N . ILE A 1 857 ? -0.335 15.568 -19.094 1.00 98.31 857 ILE A N 1
ATOM 6868 C CA . ILE A 1 857 ? -0.311 16.954 -18.613 1.00 98.31 857 ILE A CA 1
ATOM 6869 C C . ILE A 1 857 ? 1.071 17.240 -18.012 1.00 98.31 857 ILE A C 1
ATOM 6871 O O . ILE A 1 857 ? 1.478 16.574 -17.062 1.00 98.31 857 ILE A O 1
ATOM 6875 N N . PHE A 1 858 ? 1.773 18.239 -18.546 1.00 97.88 858 PHE A N 1
ATOM 6876 C CA . PHE A 1 858 ? 3.103 18.669 -18.111 1.00 97.88 858 PHE A CA 1
ATOM 6877 C C . PHE A 1 858 ? 3.056 20.037 -17.419 1.00 97.88 858 PHE A C 1
ATOM 6879 O O . PHE A 1 858 ? 2.366 20.947 -17.881 1.00 97.88 858 PHE A O 1
ATOM 6886 N N . ALA A 1 859 ? 3.810 20.187 -16.330 1.00 95.56 859 ALA A N 1
ATOM 6887 C CA . ALA A 1 859 ? 3.960 21.431 -15.570 1.00 95.56 859 ALA A CA 1
ATOM 6888 C C . ALA A 1 859 ? 2.652 22.099 -15.045 1.00 95.56 859 ALA A C 1
ATOM 6890 O O . ALA A 1 859 ? 2.529 23.330 -15.090 1.00 95.56 859 ALA A O 1
ATOM 6891 N N . PRO A 1 860 ? 1.659 21.357 -14.493 1.00 95.44 860 PRO A N 1
ATOM 6892 C CA . PRO A 1 860 ? 0.483 21.944 -13.830 1.00 95.44 860 PRO A CA 1
ATOM 6893 C C . PRO A 1 860 ? 0.824 22.821 -12.607 1.00 95.44 860 PRO A C 1
ATOM 6895 O O . PRO A 1 860 ? -0.047 23.552 -12.124 1.00 95.44 860 PRO A O 1
ATOM 6898 N N . GLY A 1 861 ? 2.078 22.809 -12.129 1.00 93.38 861 GLY A N 1
ATOM 6899 C CA . GLY A 1 861 ? 2.620 23.799 -11.188 1.00 93.38 861 GLY A CA 1
ATOM 6900 C C . GLY A 1 861 ? 2.366 25.254 -11.610 1.00 93.38 861 GLY A C 1
ATOM 6901 O O . GLY A 1 861 ? 2.189 26.112 -10.745 1.00 93.38 861 GLY A O 1
ATOM 6902 N N . TRP A 1 862 ? 2.200 25.518 -12.915 1.00 95.19 862 TRP A N 1
ATOM 6903 C CA . TRP A 1 862 ? 1.778 26.800 -13.502 1.00 95.19 862 TRP A CA 1
ATOM 6904 C C . TRP A 1 862 ? 0.715 27.567 -12.691 1.00 95.19 862 TRP A C 1
ATOM 6906 O O . TRP A 1 862 ? 0.860 28.775 -12.488 1.00 95.19 862 TRP A O 1
ATOM 6916 N N . LEU A 1 863 ? -0.328 26.883 -12.197 1.00 94.06 863 LEU A N 1
ATOM 6917 C CA . LEU A 1 863 ? -1.412 27.479 -11.395 1.00 94.06 863 LEU A CA 1
ATOM 6918 C C . LEU A 1 863 ? -0.893 28.209 -10.146 1.00 94.06 863 LEU A C 1
ATOM 6920 O O . LEU A 1 863 ? -1.353 29.302 -9.809 1.00 94.06 863 LEU A O 1
ATOM 6924 N N . TYR A 1 864 ? 0.070 27.581 -9.473 1.00 94.44 864 TYR A N 1
ATOM 6925 C CA . TYR A 1 864 ? 0.705 28.047 -8.247 1.00 94.44 864 TYR A CA 1
ATOM 6926 C C . TYR A 1 864 ? 1.807 29.061 -8.551 1.00 94.44 864 TYR A C 1
ATOM 6928 O O . TYR A 1 864 ? 1.821 30.158 -7.994 1.00 94.44 864 TYR A O 1
ATOM 6936 N N . GLU A 1 865 ? 2.692 28.728 -9.493 1.00 94.69 865 GLU A N 1
ATOM 6937 C CA . GLU A 1 865 ? 3.842 29.556 -9.862 1.00 94.69 865 GLU A CA 1
ATOM 6938 C C . GLU A 1 865 ? 3.431 30.926 -10.412 1.00 94.69 865 GLU A C 1
ATOM 6940 O O . GLU A 1 865 ? 4.028 31.945 -10.062 1.00 94.69 865 GLU A O 1
ATOM 6945 N N . THR A 1 866 ? 2.367 30.967 -11.220 1.00 94.50 866 THR A N 1
ATOM 6946 C CA . THR A 1 866 ? 1.810 32.218 -11.761 1.00 94.50 866 THR A CA 1
ATOM 6947 C C . THR A 1 866 ? 0.747 32.858 -10.865 1.00 94.50 866 THR A C 1
ATOM 6949 O O . THR A 1 866 ? 0.256 33.936 -11.195 1.00 94.50 866 THR A O 1
ATOM 6952 N N . LYS A 1 867 ? 0.428 32.236 -9.717 1.00 92.75 867 LYS A N 1
ATOM 6953 C CA . LYS A 1 867 ? -0.528 32.715 -8.703 1.00 92.75 867 LYS A CA 1
ATOM 6954 C C . LYS A 1 867 ? -1.887 33.087 -9.303 1.00 92.75 867 LYS A C 1
ATOM 6956 O O . LYS A 1 867 ? -2.344 34.224 -9.173 1.00 92.75 867 LYS A O 1
ATOM 6961 N N . GLN A 1 868 ? -2.511 32.129 -9.991 1.00 93.81 868 GLN A N 1
ATOM 6962 C CA . GLN A 1 868 ? -3.793 32.355 -10.658 1.00 93.81 868 GLN A CA 1
ATOM 6963 C C . GLN A 1 868 ? -4.880 32.825 -9.661 1.00 93.81 868 GLN A C 1
ATOM 6965 O O . GLN A 1 868 ? -4.965 32.291 -8.553 1.00 93.81 868 GLN A O 1
ATOM 6970 N N . PRO A 1 869 ? -5.699 33.832 -10.025 1.00 86.31 869 PRO A N 1
ATOM 6971 C CA . PRO A 1 869 ? -6.681 34.434 -9.125 1.00 86.31 869 PRO A CA 1
ATOM 6972 C C . PRO A 1 869 ? -7.965 33.588 -8.991 1.00 86.31 869 PRO A C 1
ATOM 6974 O O . PRO A 1 869 ? -8.272 32.797 -9.884 1.00 86.31 869 PRO A O 1
ATOM 6977 N N . PRO A 1 870 ? -8.775 33.797 -7.932 1.00 85.56 870 PRO A N 1
ATOM 6978 C CA . PRO A 1 870 ? -8.549 34.729 -6.819 1.00 85.56 870 PRO A CA 1
ATOM 6979 C C . PRO A 1 870 ? -7.502 34.230 -5.811 1.00 85.56 870 PRO A C 1
ATOM 6981 O O . PRO A 1 870 ? -6.860 35.039 -5.146 1.00 85.56 870 PRO A O 1
ATOM 6984 N N . ASP A 1 871 ? -7.314 32.915 -5.735 1.00 87.25 871 ASP A N 1
ATOM 6985 C CA . ASP A 1 871 ? -6.367 32.210 -4.877 1.00 87.25 871 ASP A CA 1
ATOM 6986 C C . ASP A 1 871 ? -6.066 30.821 -5.473 1.00 87.25 871 ASP A C 1
ATOM 6988 O O . ASP A 1 871 ? -6.807 30.332 -6.330 1.00 87.25 871 ASP A O 1
ATOM 6992 N N . PHE A 1 872 ? -5.006 30.161 -4.999 1.00 89.38 872 PHE A N 1
ATOM 6993 C CA . PHE A 1 872 ? -4.569 28.861 -5.520 1.00 89.38 872 PHE A CA 1
ATOM 6994 C C . PHE A 1 872 ? -5.597 27.730 -5.342 1.00 89.38 872 PHE A C 1
ATOM 6996 O O . PHE A 1 872 ? -5.698 26.881 -6.225 1.00 89.38 872 PHE A O 1
ATOM 7003 N N . GLN A 1 873 ? -6.367 27.696 -4.249 1.00 86.06 873 GLN A N 1
ATOM 7004 C CA . GLN A 1 873 ? -7.351 26.637 -4.005 1.00 86.06 873 GLN A CA 1
ATOM 7005 C C . GLN A 1 873 ? -8.530 26.778 -4.973 1.00 86.06 873 GLN A C 1
ATOM 7007 O O . GLN A 1 873 ? -8.892 25.814 -5.650 1.00 86.06 873 GLN A O 1
ATOM 7012 N N . THR A 1 874 ? -9.077 27.989 -5.102 1.00 86.00 874 THR A N 1
ATOM 7013 C CA . THR A 1 874 ? -10.149 28.296 -6.057 1.00 86.00 874 THR A CA 1
ATOM 7014 C C . THR A 1 874 ? -9.681 28.087 -7.497 1.00 86.00 874 THR A C 1
ATOM 7016 O O . THR A 1 874 ? -10.343 27.384 -8.258 1.00 86.00 874 THR A O 1
ATOM 7019 N N . ALA A 1 875 ? -8.519 28.632 -7.875 1.00 90.75 875 ALA A N 1
ATOM 7020 C CA . ALA A 1 875 ? -7.994 28.503 -9.232 1.00 90.75 875 ALA A CA 1
ATOM 7021 C C . ALA A 1 875 ? -7.667 27.047 -9.595 1.00 90.75 875 ALA A C 1
ATOM 7023 O O . ALA A 1 875 ? -8.014 26.607 -10.692 1.00 90.75 875 ALA A O 1
ATOM 7024 N N . GLN A 1 876 ? -7.064 26.275 -8.679 1.00 92.00 876 GLN A N 1
ATOM 7025 C CA . GLN A 1 876 ? -6.800 24.855 -8.910 1.00 92.00 876 GLN A CA 1
ATOM 7026 C C . GLN A 1 876 ? -8.109 24.073 -9.091 1.00 92.00 876 GLN A C 1
ATOM 7028 O O . GLN A 1 876 ? -8.224 23.328 -10.063 1.00 92.00 876 GLN A O 1
ATOM 7033 N N . ASN A 1 877 ? -9.096 24.254 -8.209 1.00 89.88 877 ASN A N 1
ATOM 7034 C CA . ASN A 1 877 ? -10.386 23.566 -8.318 1.00 89.88 877 ASN A CA 1
ATOM 7035 C C . ASN A 1 877 ? -11.085 23.874 -9.658 1.00 89.88 877 ASN A C 1
ATOM 7037 O O . ASN A 1 877 ? -11.498 22.955 -10.362 1.00 89.88 877 ASN A O 1
ATOM 7041 N N . CYS A 1 878 ? -11.153 25.150 -10.059 1.00 89.81 878 CYS A N 1
ATOM 7042 C CA . CYS A 1 878 ? -11.730 25.548 -11.346 1.00 89.81 878 CYS A CA 1
ATOM 7043 C C . CYS A 1 878 ? -10.984 24.936 -12.542 1.00 89.81 878 CYS A C 1
ATOM 7045 O O . CYS A 1 878 ? -11.612 24.519 -13.514 1.00 89.81 878 CYS A O 1
ATOM 7047 N N . TRP A 1 879 ? -9.651 24.867 -12.486 1.00 94.19 879 TRP A N 1
ATOM 7048 C CA . TRP A 1 879 ? -8.837 24.335 -13.578 1.00 94.19 879 TRP A CA 1
ATOM 7049 C C . TRP A 1 879 ? -8.980 22.817 -13.734 1.00 94.19 879 TRP A C 1
ATOM 7051 O O . TRP A 1 879 ? -9.185 22.329 -14.845 1.00 94.19 879 TRP A O 1
ATOM 7061 N N . TRP A 1 880 ? -8.958 22.060 -12.634 1.00 93.56 880 TRP A N 1
ATOM 7062 C CA . TRP A 1 880 ? -9.207 20.619 -12.701 1.00 93.56 880 TRP A CA 1
ATOM 7063 C C . TRP A 1 880 ? -10.665 20.285 -13.022 1.00 93.56 880 TRP A C 1
ATOM 7065 O O . TRP A 1 880 ? -10.899 19.248 -13.629 1.00 93.56 880 TRP A O 1
ATOM 7075 N N . GLU A 1 881 ? -11.638 21.152 -12.731 1.00 90.00 881 GLU A N 1
ATOM 7076 C CA . GLU A 1 881 ? -13.013 20.960 -13.214 1.00 90.00 881 GLU A CA 1
ATOM 7077 C C . GLU A 1 881 ? -13.121 21.144 -14.744 1.00 90.00 881 GLU A C 1
ATOM 7079 O O . GLU A 1 881 ? -13.921 20.463 -15.383 1.00 90.00 881 GLU A O 1
ATOM 7084 N N . LEU A 1 882 ? -12.274 21.965 -15.385 1.00 92.06 882 LEU A N 1
ATOM 7085 C CA . LEU A 1 882 ? -12.158 21.976 -16.857 1.00 92.06 882 LEU A CA 1
ATOM 7086 C C . LEU A 1 882 ? -11.576 20.655 -17.389 1.00 92.06 882 LEU A C 1
ATOM 7088 O O . LEU A 1 882 ? -12.075 20.114 -18.380 1.00 92.06 882 LEU A O 1
ATOM 7092 N N . VAL A 1 883 ? -10.565 20.101 -16.708 1.00 94.25 883 VAL A N 1
ATOM 7093 C CA . VAL A 1 883 ? -10.022 18.762 -17.006 1.00 94.25 883 VAL A CA 1
ATOM 7094 C C . VAL A 1 883 ? -11.092 17.682 -16.790 1.00 94.25 883 VAL A C 1
ATOM 7096 O O . VAL A 1 883 ? -11.240 16.804 -17.634 1.00 94.25 883 VAL A O 1
ATOM 7099 N N . ALA A 1 884 ? -11.899 17.769 -15.730 1.00 92.19 884 ALA A N 1
ATOM 7100 C CA . ALA A 1 884 ? -12.976 16.829 -15.421 1.00 92.19 884 ALA A CA 1
ATOM 7101 C C . ALA A 1 884 ? -14.125 16.886 -16.440 1.00 92.19 884 ALA A C 1
ATOM 7103 O O . ALA A 1 884 ? -14.616 15.837 -16.858 1.00 92.19 884 ALA A O 1
ATOM 7104 N N . LYS A 1 885 ? -14.527 18.088 -16.874 1.00 90.94 885 LYS A N 1
ATOM 7105 C CA . LYS A 1 885 ? -15.561 18.302 -17.902 1.00 90.94 885 LYS A CA 1
ATOM 7106 C C . LYS A 1 885 ? -15.138 17.745 -19.268 1.00 90.94 885 LYS A C 1
ATOM 7108 O O . LYS A 1 885 ? -15.972 17.174 -19.966 1.00 90.94 885 LYS A O 1
ATOM 7113 N N . SER A 1 886 ? -13.855 17.857 -19.624 1.00 93.00 886 SER A N 1
ATOM 7114 C CA . SER A 1 886 ? -13.300 17.306 -20.868 1.00 93.00 886 SER A CA 1
ATOM 7115 C C . SER A 1 886 ? -12.990 15.808 -20.768 1.00 93.00 886 SER A C 1
ATOM 7117 O O . SER A 1 886 ? -13.605 14.987 -21.454 1.00 93.00 886 SER A O 1
ATOM 7119 N N . TRP A 1 887 ? -12.067 15.416 -19.886 1.00 93.00 887 TRP A N 1
ATOM 7120 C CA . TRP A 1 887 ? -11.535 14.053 -19.796 1.00 93.00 887 TRP A CA 1
ATOM 7121 C C . TRP A 1 887 ? -12.497 13.086 -19.099 1.00 93.00 887 TRP A C 1
ATOM 7123 O O . TRP A 1 887 ? -12.762 11.996 -19.612 1.00 93.00 887 TRP A O 1
ATOM 7133 N N . GLY A 1 888 ? -13.127 13.528 -18.010 1.00 87.00 888 GLY A N 1
ATOM 7134 C CA . GLY A 1 888 ? -13.969 12.712 -17.132 1.00 87.00 888 GLY A CA 1
ATOM 7135 C C . GLY A 1 888 ? -13.227 12.198 -15.893 1.00 87.00 888 GLY A C 1
ATOM 7136 O O . GLY A 1 888 ? -12.000 12.154 -15.853 1.00 87.00 888 GLY A O 1
ATOM 7137 N N . GLY A 1 889 ? -13.990 11.800 -14.871 1.00 78.88 889 GLY A N 1
ATOM 7138 C CA . GLY A 1 889 ? -13.454 11.138 -13.677 1.00 78.88 889 GLY A CA 1
ATOM 7139 C C . GLY A 1 889 ? -12.925 9.741 -13.999 1.00 78.88 889 GLY A C 1
ATOM 7140 O O . GLY A 1 889 ? -13.622 8.958 -14.644 1.00 78.88 889 GLY A O 1
ATOM 7141 N N . VAL A 1 890 ? -11.714 9.426 -13.533 1.00 78.19 890 VAL A N 1
ATOM 7142 C CA . VAL A 1 890 ? -11.049 8.128 -13.755 1.00 78.19 890 VAL A CA 1
ATOM 7143 C C . VAL A 1 890 ? -11.025 7.249 -12.501 1.00 78.19 890 VAL A C 1
ATOM 7145 O O . VAL A 1 890 ? -10.964 6.023 -12.608 1.00 78.19 890 VAL A O 1
ATOM 7148 N N . ASN A 1 891 ? -11.098 7.866 -11.316 1.00 81.25 891 ASN A N 1
ATOM 7149 C CA . ASN A 1 891 ? -10.954 7.205 -10.022 1.00 81.25 891 ASN A CA 1
ATOM 7150 C C . ASN A 1 891 ? -12.072 7.607 -9.043 1.00 81.25 891 ASN A C 1
ATOM 7152 O O . ASN A 1 891 ? -11.975 8.603 -8.332 1.00 81.25 891 ASN A O 1
ATOM 7156 N N . ASN A 1 892 ? -13.126 6.789 -8.996 1.00 85.38 892 ASN A N 1
ATOM 7157 C CA . ASN A 1 892 ? -14.208 6.863 -8.011 1.00 85.38 892 ASN A CA 1
ATOM 7158 C C . ASN A 1 892 ? -13.773 6.318 -6.633 1.00 85.38 892 ASN A C 1
ATOM 7160 O O . ASN A 1 892 ? -12.893 5.457 -6.546 1.00 85.38 892 ASN A O 1
ATOM 7164 N N . TYR A 1 893 ? -14.407 6.788 -5.556 1.00 85.25 893 TYR A N 1
ATOM 7165 C CA . TYR A 1 893 ? -14.254 6.267 -4.194 1.00 85.25 893 TYR A CA 1
ATOM 7166 C C . TYR A 1 893 ? -15.483 6.587 -3.310 1.00 85.25 893 TYR A C 1
ATOM 7168 O O . TYR A 1 893 ? -16.075 7.654 -3.466 1.00 85.25 893 TYR A O 1
ATOM 7176 N N . PRO A 1 894 ? -15.880 5.703 -2.369 1.00 83.31 894 PRO A N 1
ATOM 7177 C CA . PRO A 1 894 ? -15.225 4.448 -1.990 1.00 83.31 894 PRO A CA 1
ATOM 7178 C C . PRO A 1 894 ? -15.292 3.372 -3.079 1.00 83.31 894 PRO A C 1
ATOM 7180 O O . PRO A 1 894 ? -16.355 3.074 -3.605 1.00 83.31 894 PRO A O 1
ATOM 7183 N N . LYS A 1 895 ? -14.147 2.753 -3.375 1.00 81.75 895 LYS A N 1
ATOM 7184 C CA . LYS A 1 895 ? -14.043 1.429 -4.022 1.00 81.75 895 LYS A CA 1
ATOM 7185 C C . LYS A 1 895 ? -13.875 0.314 -2.976 1.00 81.75 895 LYS A C 1
ATOM 7187 O O . LYS A 1 895 ? -14.115 -0.855 -3.251 1.00 81.75 895 LYS A O 1
ATOM 7192 N N . LEU A 1 896 ? -13.386 0.710 -1.799 1.00 78.94 896 LEU A N 1
ATOM 7193 C CA . LEU A 1 896 ? -12.733 -0.068 -0.750 1.00 78.94 896 LEU A CA 1
ATOM 7194 C C . LEU A 1 896 ? -13.019 0.664 0.587 1.00 78.94 896 LEU A C 1
ATOM 7196 O O . LEU A 1 896 ? -13.039 1.898 0.572 1.00 78.94 896 LEU A O 1
ATOM 7200 N N . LEU A 1 897 ? -13.251 -0.033 1.706 1.00 75.00 897 LEU A N 1
ATOM 7201 C CA . LEU A 1 897 ? -13.594 0.565 3.017 1.00 75.00 897 LEU A CA 1
ATOM 7202 C C . LEU A 1 897 ? -12.393 0.643 3.985 1.00 75.00 897 LEU A C 1
ATOM 7204 O O . LEU A 1 897 ? -11.300 0.848 3.449 1.00 75.00 897 LEU A O 1
ATOM 7208 N N . PRO A 1 898 ? -12.601 0.812 5.332 1.00 75.56 898 PRO A N 1
ATOM 7209 C CA . PRO A 1 898 ? -12.921 2.106 5.902 1.00 75.56 898 PRO A CA 1
ATOM 7210 C C . PRO A 1 898 ? -12.280 3.162 5.036 1.00 75.56 898 PRO A C 1
ATOM 7212 O O . PRO A 1 898 ? -11.081 3.469 5.085 1.00 75.56 898 PRO A O 1
ATOM 7215 N N . PHE A 1 899 ? -13.158 3.639 4.173 1.00 82.38 899 PHE A N 1
ATOM 7216 C CA . PHE A 1 899 ? -12.986 4.825 3.400 1.00 82.38 899 PHE A CA 1
ATOM 7217 C C . PHE A 1 899 ? -13.003 5.967 4.406 1.00 82.38 899 PHE A C 1
ATOM 7219 O O . PHE A 1 899 ? -14.054 6.434 4.838 1.00 82.38 899 PHE A O 1
ATOM 7226 N N . TYR A 1 900 ? -11.810 6.322 4.862 1.00 83.50 900 TYR A N 1
ATOM 7227 C CA . TYR A 1 900 ? -11.613 7.372 5.836 1.00 83.50 900 TYR A CA 1
ATOM 7228 C C . TYR A 1 900 ? -11.243 8.659 5.114 1.00 83.50 900 TYR A C 1
ATOM 7230 O O . TYR A 1 900 ? -10.238 8.715 4.402 1.00 83.50 900 TYR A O 1
ATOM 7238 N N . SER A 1 901 ? -12.033 9.703 5.342 1.00 86.88 901 SER A N 1
ATOM 7239 C CA . SER A 1 901 ? -11.657 11.065 5.002 1.00 86.88 901 SER A CA 1
ATOM 7240 C C . SER A 1 901 ? -11.874 11.984 6.194 1.00 86.88 901 SER A C 1
ATOM 7242 O O . SER A 1 901 ? -12.934 11.997 6.814 1.00 86.88 901 SER A O 1
ATOM 7244 N N . ASN A 1 902 ? -10.851 12.781 6.471 1.00 81.94 902 ASN A N 1
ATOM 7245 C CA . ASN A 1 902 ? -10.904 13.979 7.297 1.00 81.94 902 ASN A CA 1
ATOM 7246 C C . ASN A 1 902 ? -10.866 15.265 6.451 1.00 81.94 902 ASN A C 1
ATOM 7248 O O . ASN A 1 902 ? -10.687 16.348 6.998 1.00 81.94 902 ASN A O 1
ATOM 7252 N N . PHE A 1 903 ? -10.995 15.149 5.123 1.00 87.50 903 PHE A N 1
ATOM 7253 C CA . PHE A 1 903 ? -10.924 16.243 4.145 1.00 87.50 903 PHE A CA 1
ATOM 7254 C C . PHE A 1 903 ? -9.593 17.028 4.135 1.00 87.50 903 PHE A C 1
ATOM 7256 O O . PHE A 1 903 ? -9.456 18.014 3.419 1.00 87.50 903 PHE A O 1
ATOM 7263 N N . ASP A 1 904 ? -8.576 16.579 4.871 1.00 85.50 904 ASP A N 1
ATOM 7264 C CA . ASP A 1 904 ? -7.266 17.225 4.965 1.00 85.50 904 ASP A CA 1
ATOM 7265 C C . ASP A 1 904 ? -6.533 17.177 3.616 1.00 85.50 904 ASP A C 1
ATOM 7267 O O . ASP A 1 904 ? -6.381 16.104 3.031 1.00 85.50 904 ASP A O 1
ATOM 7271 N N . GLN A 1 905 ? -6.080 18.329 3.110 1.00 88.00 905 GLN A N 1
ATOM 7272 C CA . GLN A 1 905 ? -5.351 18.416 1.837 1.00 88.00 905 GLN A CA 1
ATOM 7273 C C . GLN A 1 905 ? -3.839 18.161 1.981 1.00 88.00 905 GLN A C 1
ATOM 7275 O O . GLN A 1 905 ? -3.100 18.223 0.999 1.00 88.00 905 GLN A O 1
ATOM 7280 N N . GLY A 1 906 ? -3.379 17.803 3.183 1.00 87.44 906 GLY A N 1
ATOM 7281 C CA . GLY A 1 906 ? -1.970 17.655 3.532 1.00 87.44 906 GLY A CA 1
ATOM 7282 C C . GLY A 1 906 ? -1.343 18.950 4.048 1.00 87.44 906 GLY A C 1
ATOM 7283 O O . GLY A 1 906 ? -0.118 19.050 4.056 1.00 87.44 906 GLY A O 1
ATOM 7284 N N . GLN A 1 907 ? -2.154 19.937 4.441 1.00 88.25 907 GLN A N 1
ATOM 7285 C CA . GLN A 1 907 ? -1.723 21.231 4.976 1.00 88.25 907 GLN A CA 1
ATOM 7286 C C . GLN A 1 907 ? -2.847 21.935 5.747 1.00 88.25 907 GLN A C 1
ATOM 7288 O O . GLN A 1 907 ? -4.023 21.598 5.601 1.00 88.25 907 GLN A O 1
ATOM 7293 N N . GLY A 1 908 ? -2.490 22.939 6.549 1.00 86.44 908 GLY A N 1
ATOM 7294 C CA . GLY A 1 908 ? -3.456 23.819 7.207 1.00 86.44 908 GLY A CA 1
ATOM 7295 C C . GLY A 1 908 ? -2.825 24.778 8.213 1.00 86.44 908 GLY A C 1
ATOM 7296 O O . GLY A 1 908 ? -1.618 24.747 8.455 1.00 86.44 908 GLY A O 1
ATOM 7297 N N . TYR A 1 909 ? -3.651 25.628 8.828 1.00 87.25 909 TYR A N 1
ATOM 7298 C CA . TYR A 1 909 ? -3.199 26.623 9.815 1.00 87.25 909 TYR A CA 1
ATOM 7299 C C . TYR A 1 909 ? -3.256 26.105 11.270 1.00 87.25 909 TYR A C 1
ATOM 7301 O O . TYR A 1 909 ? -2.791 26.770 12.196 1.00 87.25 909 TYR A O 1
ATOM 7309 N N . HIS A 1 910 ? -3.785 24.894 11.474 1.00 84.75 910 HIS A N 1
ATOM 7310 C CA . HIS A 1 910 ? -3.854 24.179 12.750 1.00 84.75 910 HIS A CA 1
ATOM 7311 C C . HIS A 1 910 ? -3.826 22.658 12.544 1.00 84.75 910 HIS A C 1
ATOM 7313 O O . HIS A 1 910 ? -3.983 22.166 11.427 1.00 84.75 910 HIS A O 1
ATOM 7319 N N . ILE A 1 911 ? -3.667 21.909 13.640 1.00 80.12 911 ILE A N 1
ATOM 7320 C CA . ILE A 1 911 ? -3.863 20.450 13.683 1.00 80.12 911 ILE A CA 1
ATOM 7321 C C . ILE A 1 911 ? -4.753 20.110 14.875 1.00 80.12 911 ILE A C 1
ATOM 7323 O O . ILE A 1 911 ? -4.445 20.507 16.003 1.00 80.12 911 ILE A O 1
ATOM 7327 N N . SER A 1 912 ? -5.801 19.324 14.634 1.00 80.56 912 SER A N 1
ATOM 7328 C CA . SER A 1 912 ? -6.640 18.708 15.667 1.00 80.56 912 SER A CA 1
ATOM 7329 C C . SER A 1 912 ? -6.469 17.191 15.722 1.00 80.56 912 SER A C 1
ATOM 7331 O O . SER A 1 912 ? -6.132 16.562 14.716 1.00 80.56 912 SER A O 1
ATOM 7333 N N . VAL A 1 913 ? -6.750 16.601 16.885 1.00 75.44 913 VAL A N 1
ATOM 7334 C CA . VAL A 1 913 ? -7.021 15.164 17.049 1.00 75.44 913 VAL A CA 1
ATOM 7335 C C . VAL A 1 913 ? -8.261 14.999 17.929 1.00 75.44 913 VAL A C 1
ATOM 7337 O O . VAL A 1 913 ? -8.357 15.617 18.990 1.00 75.44 913 VAL A O 1
ATOM 7340 N N . GLU A 1 914 ? -9.224 14.197 17.473 1.00 74.56 914 GLU A N 1
ATOM 7341 C CA . GLU A 1 914 ? -10.501 13.911 18.153 1.00 74.56 914 GLU A CA 1
ATOM 7342 C C . GLU A 1 914 ? -11.284 15.174 18.576 1.00 74.56 914 GLU A C 1
ATOM 7344 O O . GLU A 1 914 ? -11.909 15.237 19.634 1.00 74.56 914 GLU A O 1
ATOM 7349 N N . GLY A 1 915 ? -11.229 16.221 17.747 1.00 72.19 915 GLY A N 1
ATOM 7350 C CA . GLY A 1 915 ? -11.872 17.515 17.991 1.00 72.19 915 GLY A CA 1
ATOM 7351 C C . GLY A 1 915 ? -11.090 18.460 18.908 1.00 72.19 915 GLY A C 1
ATOM 7352 O O . GLY A 1 915 ? -11.531 19.588 19.129 1.00 72.19 915 GLY A O 1
ATOM 7353 N N . ASN A 1 916 ? -9.929 18.038 19.417 1.00 78.62 916 ASN A N 1
ATOM 7354 C CA . ASN A 1 916 ? -9.048 18.850 20.252 1.00 78.62 916 ASN A CA 1
ATOM 7355 C C . ASN A 1 916 ? -7.937 19.469 19.398 1.00 78.62 916 ASN A C 1
ATOM 7357 O O . ASN A 1 916 ? -7.072 18.755 18.887 1.00 78.62 916 ASN A O 1
ATOM 7361 N N . GLN A 1 917 ? -7.926 20.797 19.269 1.00 82.12 917 GLN A N 1
ATOM 7362 C CA . GLN A 1 917 ? -6.861 21.513 18.566 1.00 82.12 917 GLN A CA 1
ATOM 7363 C C . GLN A 1 917 ? -5.546 21.438 19.363 1.00 82.12 917 GLN A C 1
ATOM 7365 O O . GLN A 1 917 ? -5.431 21.986 20.460 1.00 82.12 917 GLN A O 1
ATOM 7370 N N . LEU A 1 918 ? -4.540 20.773 18.794 1.00 77.88 918 LEU A N 1
ATOM 7371 C CA . LEU A 1 918 ? -3.228 20.541 19.408 1.00 77.88 918 LEU A CA 1
ATOM 7372 C C . LEU A 1 918 ? -2.258 21.706 19.176 1.00 77.88 918 LEU A C 1
ATOM 7374 O O . LEU A 1 918 ? -1.383 21.971 20.000 1.00 77.88 918 LEU A O 1
ATOM 7378 N N . THR A 1 919 ? -2.391 22.382 18.035 1.00 77.62 919 THR A N 1
ATOM 7379 C CA . THR A 1 919 ? -1.571 23.535 17.649 1.00 77.62 919 THR A CA 1
ATOM 7380 C C . THR A 1 919 ? -2.334 24.452 16.692 1.00 77.62 919 THR A C 1
ATOM 7382 O O . THR A 1 919 ? -3.196 23.997 15.941 1.00 77.62 919 THR A O 1
ATOM 7385 N N . GLY A 1 920 ? -2.017 25.746 16.727 1.00 79.12 920 GLY A N 1
ATOM 7386 C CA . GLY A 1 920 ? -2.447 26.768 15.761 1.00 79.12 920 GLY A CA 1
ATOM 7387 C C . GLY A 1 920 ? -1.273 27.312 14.943 1.00 79.12 920 GLY A C 1
ATOM 7388 O O . GLY A 1 920 ? -1.231 28.501 14.644 1.00 79.12 920 GLY A O 1
ATOM 7389 N N . ALA A 1 921 ? -0.265 26.470 14.696 1.00 80.69 921 ALA A N 1
ATOM 7390 C CA . ALA A 1 921 ? 0.852 26.775 13.813 1.00 80.69 921 ALA A CA 1
ATOM 7391 C C . ALA A 1 921 ? 0.583 26.223 12.398 1.00 80.69 921 ALA A C 1
ATOM 7393 O O . ALA A 1 921 ? 0.047 25.115 12.285 1.00 80.69 921 ALA A O 1
ATOM 7394 N N . PRO A 1 922 ? 0.994 26.946 11.337 1.00 86.62 922 PRO A N 1
ATOM 7395 C CA . PRO A 1 922 ? 0.898 26.464 9.965 1.00 86.62 922 PRO A CA 1
ATOM 7396 C C . PRO A 1 922 ? 1.786 25.236 9.740 1.00 86.62 922 PRO A C 1
ATOM 7398 O O . PRO A 1 922 ? 2.892 25.146 10.281 1.00 86.62 922 PRO A O 1
ATOM 7401 N N . TRP A 1 923 ? 1.304 24.296 8.929 1.00 86.88 923 TRP A N 1
ATOM 7402 C CA . TRP A 1 923 ? 1.994 23.043 8.630 1.00 86.88 923 TRP A CA 1
ATOM 7403 C C . TRP A 1 923 ? 1.649 22.517 7.234 1.00 86.88 923 TRP A C 1
ATOM 7405 O O . TRP A 1 923 ? 0.579 22.804 6.697 1.00 86.88 923 TRP A O 1
ATOM 7415 N N . ASN A 1 924 ? 2.531 21.673 6.701 1.00 87.75 924 ASN A N 1
ATOM 7416 C CA . ASN A 1 924 ? 2.272 20.852 5.521 1.00 87.75 924 ASN A CA 1
ATOM 7417 C C . ASN A 1 924 ? 2.972 19.491 5.624 1.00 87.75 924 ASN A C 1
ATOM 7419 O O . ASN A 1 924 ? 4.134 19.415 6.006 1.00 87.75 924 ASN A O 1
ATOM 7423 N N . ASN A 1 925 ? 2.284 18.412 5.258 1.00 89.38 925 ASN A N 1
ATOM 7424 C CA . ASN A 1 925 ? 2.843 17.099 4.936 1.00 89.38 925 ASN A CA 1
ATOM 7425 C C . ASN A 1 925 ? 1.823 16.339 4.071 1.00 89.38 925 ASN A C 1
ATOM 7427 O O . ASN A 1 925 ? 0.851 15.795 4.602 1.00 89.38 925 ASN A O 1
ATOM 7431 N N . MET A 1 926 ? 2.051 16.251 2.755 1.00 90.25 926 MET A N 1
ATOM 7432 C CA . MET A 1 926 ? 1.107 15.587 1.841 1.00 90.25 926 MET A CA 1
ATOM 7433 C C . MET A 1 926 ? 0.850 14.117 2.193 1.00 90.25 926 MET A C 1
ATOM 7435 O O . MET A 1 926 ? -0.259 13.645 1.979 1.00 90.25 926 MET A O 1
ATOM 7439 N N . SER A 1 927 ? 1.772 13.423 2.879 1.00 89.88 927 SER A N 1
ATOM 7440 C CA . SER A 1 927 ? 1.525 12.059 3.381 1.00 89.88 927 SER A CA 1
ATOM 7441 C C . SER A 1 927 ? 0.267 11.949 4.260 1.00 89.88 927 SER A C 1
ATOM 7443 O O . SER A 1 927 ? -0.295 10.859 4.367 1.00 89.88 927 SER A O 1
ATOM 7445 N N . CYS A 1 928 ? -0.198 13.053 4.862 1.00 86.81 928 CYS A N 1
ATOM 7446 C CA . CYS A 1 928 ? -1.434 13.148 5.647 1.00 86.81 928 CYS A CA 1
ATOM 7447 C C . CYS A 1 928 ? -2.711 13.459 4.835 1.00 86.81 928 CYS A C 1
ATOM 7449 O O . CYS A 1 928 ? -3.783 13.462 5.433 1.00 86.81 928 CYS A O 1
ATOM 7451 N N . GLN A 1 929 ? -2.633 13.705 3.521 1.00 91.06 929 GLN A N 1
ATOM 7452 C CA . GLN A 1 929 ? -3.782 14.082 2.686 1.00 91.06 929 GLN A CA 1
ATOM 7453 C C . GLN A 1 929 ? -4.846 12.967 2.615 1.00 91.06 929 GLN A C 1
ATOM 7455 O O . GLN A 1 929 ? -4.558 11.843 2.193 1.00 91.06 929 GLN A O 1
ATOM 7460 N N . GLY A 1 930 ? -6.085 13.282 2.995 1.00 84.94 930 GLY A N 1
ATOM 7461 C CA . GLY A 1 930 ? -7.247 12.395 2.897 1.00 84.94 930 GLY A CA 1
ATOM 7462 C C . GLY A 1 930 ? -8.005 12.534 1.571 1.00 84.94 930 GLY A C 1
ATOM 7463 O O . GLY A 1 930 ? -7.846 13.525 0.853 1.00 84.94 930 GLY A O 1
ATOM 7464 N N . PHE A 1 931 ? -8.869 11.557 1.265 1.00 87.88 931 PHE A N 1
ATOM 7465 C CA . PHE A 1 931 ? -9.726 11.571 0.070 1.00 87.88 931 PHE A CA 1
ATOM 7466 C C . PHE A 1 931 ? -10.604 12.828 0.025 1.00 87.88 931 PHE A C 1
ATOM 7468 O O . PHE A 1 931 ? -11.387 13.074 0.945 1.00 87.88 931 PHE A O 1
ATOM 7475 N N . GLN A 1 932 ? -10.504 13.619 -1.041 1.00 88.94 932 GLN A N 1
ATOM 7476 C CA . GLN A 1 932 ? -11.250 14.873 -1.161 1.00 88.94 932 GLN A CA 1
ATOM 7477 C C . GLN A 1 932 ? -12.686 14.675 -1.655 1.00 88.94 932 GLN A C 1
ATOM 7479 O O . GLN A 1 932 ? -12.942 13.759 -2.433 1.00 88.94 932 GLN A O 1
ATOM 7484 N N . PRO A 1 933 ? -13.638 15.529 -1.244 1.00 85.06 933 PRO A N 1
ATOM 7485 C CA . PRO A 1 933 ? -14.992 15.482 -1.768 1.00 85.06 933 PRO A CA 1
ATOM 7486 C C . PRO A 1 933 ? -15.022 16.049 -3.194 1.00 85.06 933 PRO A C 1
ATOM 7488 O O . PRO A 1 933 ? -14.282 16.981 -3.524 1.00 85.06 933 PRO A O 1
ATOM 7491 N N . ARG A 1 934 ? -15.915 15.534 -4.042 1.00 76.69 934 ARG A N 1
ATOM 7492 C CA . ARG A 1 934 ? -16.143 16.078 -5.385 1.00 76.69 934 ARG A CA 1
ATOM 7493 C C . ARG A 1 934 ? -16.991 17.350 -5.296 1.00 76.69 934 ARG A C 1
ATOM 7495 O O . ARG A 1 934 ? -18.216 17.294 -5.327 1.00 76.69 934 ARG A O 1
ATOM 7502 N N . LEU A 1 935 ? -16.326 18.498 -5.178 1.00 69.50 935 LEU A N 1
ATOM 7503 C CA . LEU A 1 935 ? -16.973 19.810 -5.136 1.00 69.50 935 LEU A CA 1
ATOM 7504 C C . LEU A 1 935 ? -17.461 20.222 -6.536 1.00 69.50 935 LEU A C 1
ATOM 7506 O O . LEU A 1 935 ? -16.700 20.769 -7.328 1.00 69.50 935 LEU A O 1
ATOM 7510 N N . GLU A 1 936 ? -18.732 19.969 -6.848 1.00 64.69 936 GLU A N 1
ATOM 7511 C CA . GLU A 1 936 ? -19.351 20.454 -8.088 1.00 64.69 936 GLU A CA 1
ATOM 7512 C C . GLU A 1 936 ? -19.687 21.947 -7.971 1.00 64.69 936 GLU A C 1
ATOM 7514 O O . GLU A 1 936 ? -20.588 22.348 -7.233 1.00 64.69 936 GLU A O 1
ATOM 7519 N N . PHE A 1 937 ? -18.946 22.783 -8.700 1.00 59.19 937 PHE A N 1
ATOM 7520 C CA . PHE A 1 937 ? -19.153 24.230 -8.714 1.00 59.19 937 PHE A CA 1
ATOM 7521 C C . PHE A 1 937 ? -20.444 24.577 -9.461 1.00 59.19 937 PHE A C 1
ATOM 7523 O O . PHE A 1 937 ? -20.531 24.455 -10.682 1.00 59.19 937 PHE A O 1
ATOM 7530 N N . ILE A 1 938 ? -21.448 25.030 -8.708 1.00 54.12 938 ILE A N 1
ATOM 7531 C CA . ILE A 1 938 ? -22.683 25.590 -9.257 1.00 54.12 938 ILE A CA 1
ATOM 7532 C C . ILE A 1 938 ? -22.368 27.001 -9.771 1.00 54.12 938 ILE A C 1
ATOM 7534 O O . ILE A 1 938 ? -22.118 27.915 -8.984 1.00 54.12 938 ILE A O 1
ATOM 7538 N N . ASP A 1 939 ? -22.379 27.174 -11.092 1.00 42.66 939 ASP A N 1
ATOM 7539 C CA . ASP A 1 939 ? -22.108 28.451 -11.757 1.00 42.66 939 ASP A CA 1
ATOM 7540 C C . ASP A 1 939 ? -23.211 29.492 -11.463 1.00 42.66 939 ASP A C 1
ATOM 7542 O O . ASP A 1 939 ? -24.208 29.598 -12.178 1.00 42.66 939 ASP A O 1
ATOM 7546 N N . GLY A 1 940 ? -23.023 30.296 -10.410 1.00 44.72 940 GLY A N 1
ATOM 7547 C CA . GLY A 1 940 ? -23.805 31.512 -10.163 1.00 44.72 940 GLY A CA 1
ATOM 7548 C C . GLY A 1 940 ? -24.005 31.858 -8.678 1.00 44.72 940 GLY A C 1
ATOM 7549 O O . GLY A 1 940 ? -24.421 31.000 -7.898 1.00 44.72 940 GLY A O 1
ATOM 7550 N N . PRO A 1 941 ? -23.788 33.121 -8.255 1.00 39.16 941 PRO A N 1
ATOM 7551 C CA . PRO A 1 941 ? -24.060 33.541 -6.886 1.00 39.16 941 PRO A CA 1
ATOM 7552 C C . PRO A 1 941 ? -25.571 33.679 -6.650 1.00 39.16 941 PRO A C 1
ATOM 7554 O O . PRO A 1 941 ? -26.171 34.708 -6.954 1.00 39.16 941 PRO A O 1
ATOM 7557 N N . THR A 1 942 ? -26.181 32.656 -6.054 1.00 46.12 942 THR A N 1
ATOM 7558 C CA . THR A 1 942 ? -27.464 32.788 -5.347 1.00 46.12 942 THR A CA 1
ATOM 7559 C C . THR A 1 942 ? -27.165 33.101 -3.874 1.00 46.12 942 THR A C 1
ATOM 7561 O O . THR A 1 942 ? -26.614 32.241 -3.187 1.00 46.12 942 THR A O 1
ATOM 7564 N N . PRO A 1 943 ? -27.467 34.316 -3.362 1.00 48.59 943 PRO A N 1
ATOM 7565 C CA . PRO A 1 943 ? -27.106 34.711 -1.991 1.00 48.59 943 PRO A CA 1
ATOM 7566 C C . PRO A 1 943 ? -27.717 33.831 -0.892 1.00 48.59 943 PRO A C 1
ATOM 7568 O O . PRO A 1 943 ? -27.194 33.783 0.219 1.00 48.59 943 PRO A O 1
ATOM 7571 N N . ASP A 1 944 ? -28.812 33.141 -1.213 1.00 49.22 944 ASP A N 1
ATOM 7572 C CA . ASP A 1 944 ? -29.617 32.352 -0.281 1.00 49.22 944 ASP A CA 1
ATOM 7573 C C . ASP A 1 944 ? -29.259 30.852 -0.261 1.00 49.22 944 ASP A C 1
ATOM 7575 O O . ASP A 1 944 ? -29.793 30.109 0.561 1.00 49.22 944 ASP A O 1
ATOM 7579 N N . ALA A 1 945 ? -28.360 30.388 -1.138 1.00 62.72 945 ALA A N 1
ATOM 7580 C CA . ALA A 1 945 ? -27.959 28.982 -1.216 1.00 62.72 945 ALA A CA 1
ATOM 7581 C C . ALA A 1 945 ? -26.891 28.600 -0.171 1.00 62.72 945 ALA A C 1
ATOM 7583 O O . ALA A 1 945 ? -26.088 29.427 0.268 1.00 62.72 945 ALA A O 1
ATOM 7584 N N . ILE A 1 946 ? -26.838 27.315 0.203 1.00 70.44 946 ILE A N 1
ATOM 7585 C CA . ILE A 1 946 ? -25.761 26.781 1.049 1.00 70.44 946 ILE A CA 1
ATOM 7586 C C . ILE A 1 946 ? -24.471 26.667 0.231 1.00 70.44 946 ILE A C 1
ATOM 7588 O O . ILE A 1 946 ? -24.364 25.848 -0.680 1.00 70.44 946 ILE A O 1
ATOM 7592 N N . GLN A 1 947 ? -23.471 27.459 0.611 1.00 73.56 947 GLN A N 1
ATOM 7593 C CA . GLN A 1 947 ? -22.085 27.283 0.189 1.00 73.56 947 GLN A CA 1
ATOM 7594 C C . GLN A 1 947 ? -21.461 26.120 0.963 1.00 73.56 947 GLN A C 1
ATOM 7596 O O . GLN A 1 947 ? -21.772 25.899 2.137 1.00 73.56 947 GLN A O 1
ATOM 7601 N N . PHE A 1 948 ? -20.556 25.391 0.323 1.00 74.44 948 PHE A N 1
ATOM 7602 C CA . PHE A 1 948 ? -19.839 24.269 0.917 1.00 74.44 948 PHE A CA 1
ATOM 7603 C C . PHE A 1 948 ? -18.393 24.281 0.409 1.00 74.44 948 PHE A C 1
ATOM 7605 O O . PHE A 1 948 ? -18.155 24.413 -0.790 1.00 74.44 948 PHE A O 1
ATOM 7612 N N . ILE A 1 949 ? -17.424 24.196 1.320 1.00 77.81 949 ILE A N 1
ATOM 7613 C CA . ILE A 1 949 ? -15.988 24.252 1.000 1.00 77.81 949 ILE A CA 1
ATOM 7614 C C . ILE A 1 949 ? -15.199 23.290 1.884 1.00 77.81 949 ILE A C 1
ATOM 7616 O O . ILE A 1 949 ? -15.606 23.004 3.011 1.00 77.81 949 ILE A O 1
ATOM 7620 N N . VAL A 1 950 ? -14.046 22.833 1.392 1.00 83.12 950 VAL A N 1
ATOM 7621 C CA . VAL A 1 950 ? -13.009 22.252 2.253 1.00 83.12 950 VAL A CA 1
ATOM 7622 C C . VAL A 1 950 ? -12.217 23.405 2.874 1.00 83.12 950 VAL A C 1
ATOM 7624 O O . VAL A 1 950 ? -11.683 24.245 2.148 1.00 83.12 950 VAL A O 1
ATOM 7627 N N . ASP A 1 951 ? -12.185 23.460 4.204 1.00 79.75 951 ASP A N 1
ATOM 7628 C CA . ASP A 1 951 ? -11.679 24.586 4.996 1.00 79.75 951 ASP A CA 1
ATOM 7629 C C . ASP A 1 951 ? -10.537 24.128 5.929 1.00 79.75 951 ASP A C 1
ATOM 7631 O O . ASP A 1 951 ? -10.601 23.047 6.518 1.00 79.75 951 ASP A O 1
ATOM 7635 N N . PHE A 1 952 ? -9.490 24.953 6.057 1.00 80.56 952 PHE A N 1
ATOM 7636 C CA . PHE A 1 952 ? -8.287 24.702 6.879 1.00 80.56 952 PHE A CA 1
ATOM 7637 C C . PHE A 1 952 ? -8.052 25.782 7.951 1.00 80.56 952 PHE A C 1
ATOM 7639 O O . PHE A 1 952 ? -6.960 25.864 8.516 1.00 80.56 952 P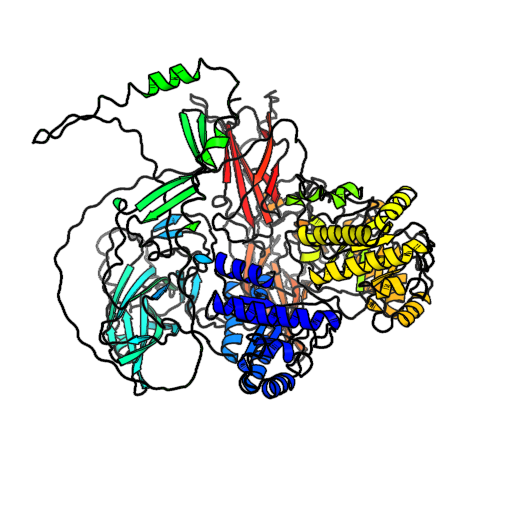HE A O 1
ATOM 7646 N N . LYS A 1 953 ? -9.043 26.658 8.169 1.00 80.62 953 LYS A N 1
ATOM 7647 C CA . LYS A 1 953 ? -9.032 27.834 9.059 1.00 80.62 953 LYS A CA 1
ATOM 7648 C C . LYS A 1 953 ? -10.103 27.731 10.153 1.00 80.62 953 LYS A C 1
ATOM 7650 O O . LYS A 1 953 ? -9.867 28.176 11.273 1.00 80.62 953 LYS A O 1
ATOM 7655 N N . GLU A 1 954 ? -11.266 27.152 9.852 1.00 81.88 954 GLU A N 1
ATOM 7656 C CA . GLU A 1 954 ? -12.249 26.718 10.859 1.00 81.88 954 GLU A CA 1
ATOM 7657 C C . GLU A 1 954 ? -11.775 25.437 11.578 1.00 81.88 954 GLU A C 1
ATOM 7659 O O . GLU A 1 954 ? -11.027 24.632 11.021 1.00 81.88 954 GLU A O 1
ATOM 7664 N N . GLU A 1 955 ? -12.216 25.239 12.828 1.00 80.44 955 GLU A N 1
ATOM 7665 C CA . GLU A 1 955 ? -11.844 24.067 13.642 1.00 80.44 955 GLU A CA 1
ATOM 7666 C C . GLU A 1 955 ? -12.095 22.744 12.886 1.00 80.44 955 GLU A C 1
ATOM 7668 O O . GLU A 1 955 ? -13.170 22.543 12.323 1.00 80.44 955 GLU A O 1
ATOM 7673 N N . SER A 1 956 ? -11.136 21.815 12.941 1.00 83.69 956 SER A N 1
ATOM 7674 C CA . SER A 1 956 ? -11.221 20.454 12.383 1.00 83.69 956 SER A CA 1
ATOM 7675 C C . SER A 1 956 ? -11.413 19.388 13.473 1.00 83.69 956 SER A C 1
ATOM 7677 O O . SER A 1 956 ? -11.128 19.636 14.649 1.00 83.69 956 SER A O 1
ATOM 7679 N N . TYR A 1 957 ? -11.853 18.180 13.090 1.00 79.38 957 TYR A N 1
ATOM 7680 C CA . TYR A 1 957 ? -11.912 17.028 14.003 1.00 79.38 957 TYR A CA 1
ATOM 7681 C C . TYR A 1 957 ? -10.563 16.290 14.090 1.00 79.38 957 TYR A C 1
ATOM 7683 O O . TYR A 1 957 ? -10.009 16.147 15.176 1.00 79.38 957 TYR A O 1
ATOM 7691 N N . ASN A 1 958 ? -9.994 15.886 12.949 1.00 77.50 958 ASN A N 1
ATOM 7692 C CA . ASN A 1 958 ? -8.699 15.203 12.848 1.00 77.50 958 ASN A CA 1
ATOM 7693 C C . ASN A 1 958 ? -7.869 15.817 11.707 1.00 77.50 958 ASN A C 1
ATOM 7695 O O . ASN A 1 958 ? -8.361 15.923 10.589 1.00 77.50 958 ASN A O 1
ATOM 7699 N N . GLY A 1 959 ? -6.607 16.176 11.949 1.00 81.50 959 GLY A N 1
ATOM 7700 C CA . GLY A 1 959 ? -5.763 16.871 10.964 1.00 81.50 959 GLY A CA 1
ATOM 7701 C C . GLY A 1 959 ? -6.079 18.369 10.852 1.00 81.50 959 GLY A C 1
ATOM 7702 O O . GLY A 1 959 ? -6.580 18.968 11.807 1.00 81.50 959 GLY A O 1
ATOM 7703 N N . GLY A 1 960 ? -5.757 18.985 9.714 1.00 81.88 960 GLY A N 1
ATOM 7704 C CA . GLY A 1 960 ? -5.984 20.415 9.452 1.00 81.88 960 GLY A CA 1
ATOM 7705 C C . GLY A 1 960 ? -7.306 20.745 8.752 1.00 81.88 960 GLY A C 1
ATOM 7706 O O . GLY A 1 960 ? -7.843 21.830 8.956 1.00 81.88 960 GLY A O 1
ATOM 7707 N N . GLY A 1 961 ? -7.846 19.816 7.958 1.00 81.81 961 GLY A N 1
ATOM 7708 C CA . GLY A 1 961 ? -9.039 20.042 7.134 1.00 81.81 961 GLY A CA 1
ATOM 7709 C C . GLY A 1 961 ? -10.379 19.753 7.816 1.00 81.81 961 GLY A C 1
ATOM 7710 O O . GLY A 1 961 ? -10.475 19.000 8.787 1.00 81.81 961 GLY A O 1
ATOM 7711 N N . ASN A 1 962 ? -11.435 20.347 7.267 1.00 85.94 962 ASN A N 1
ATOM 7712 C CA . ASN A 1 962 ? -12.834 19.969 7.462 1.00 85.94 962 ASN A CA 1
ATOM 7713 C C . ASN A 1 962 ? -13.636 20.265 6.177 1.00 85.94 962 ASN A C 1
ATOM 7715 O O . ASN A 1 962 ? -13.120 20.921 5.273 1.00 85.94 962 ASN A O 1
ATOM 7719 N N . ILE A 1 963 ? -14.899 19.831 6.104 1.00 87.44 963 ILE A N 1
ATOM 7720 C CA . ILE A 1 963 ? -15.871 20.384 5.149 1.00 87.44 963 ILE A CA 1
ATOM 7721 C C . ILE A 1 963 ? -16.886 21.255 5.901 1.00 87.44 963 ILE A C 1
ATOM 7723 O O . ILE A 1 963 ? -17.565 20.790 6.819 1.00 87.44 963 ILE A O 1
ATOM 7727 N N . THR A 1 964 ? -16.987 22.524 5.509 1.00 84.25 964 THR A N 1
ATOM 7728 C CA . THR A 1 964 ? -17.868 23.523 6.128 1.00 84.25 964 THR A CA 1
ATOM 7729 C C . THR A 1 964 ? -19.039 23.841 5.205 1.00 84.25 964 THR A C 1
ATOM 7731 O O . THR A 1 964 ? -18.834 24.214 4.053 1.00 84.25 964 THR A O 1
ATOM 7734 N N . PHE A 1 965 ? -20.263 23.747 5.735 1.00 84.06 965 PHE A N 1
ATOM 7735 C CA . PHE A 1 965 ? -21.512 24.147 5.075 1.00 84.06 965 PHE A CA 1
ATOM 7736 C C . PHE A 1 965 ? -22.019 25.462 5.680 1.00 84.06 965 PHE A C 1
ATOM 7738 O O . PHE A 1 965 ? -22.118 25.585 6.904 1.00 84.06 965 PHE A O 1
ATOM 7745 N N . LYS A 1 966 ? -22.335 26.456 4.844 1.00 80.69 966 LYS A N 1
ATOM 7746 C CA . LYS A 1 966 ? -22.641 27.826 5.279 1.00 80.69 966 LYS A CA 1
ATOM 7747 C C . LYS A 1 966 ? -23.598 28.528 4.312 1.00 80.69 966 LYS A C 1
ATOM 7749 O O . LYS A 1 966 ? -23.272 28.734 3.151 1.00 80.69 966 LYS A O 1
ATOM 7754 N N . GLY A 1 967 ? -24.762 28.936 4.803 1.00 78.00 967 GLY A N 1
ATOM 7755 C CA . GLY A 1 967 ? -25.769 29.671 4.034 1.00 78.00 967 GLY A CA 1
ATOM 7756 C C . GLY A 1 967 ? -27.108 29.701 4.764 1.00 78.00 967 GLY A C 1
ATOM 7757 O O . GLY A 1 967 ? -27.170 29.393 5.958 1.00 78.00 967 GLY A O 1
ATOM 7758 N N . THR A 1 968 ? -28.170 30.054 4.046 1.00 75.00 968 THR A N 1
ATOM 7759 C CA . THR A 1 968 ? -29.549 30.020 4.551 1.00 75.00 968 THR A CA 1
ATOM 7760 C C . THR A 1 968 ? -30.179 28.650 4.272 1.00 75.00 968 THR A C 1
ATOM 7762 O O . THR A 1 968 ? -29.840 27.989 3.294 1.00 75.00 968 THR A O 1
ATOM 7765 N N . LEU A 1 969 ? -31.101 28.206 5.133 1.00 75.62 969 LEU A N 1
ATOM 7766 C CA . LEU A 1 969 ? -31.927 27.021 4.889 1.00 75.62 969 LEU A CA 1
ATOM 7767 C C . LEU A 1 969 ? -33.360 27.261 5.373 1.00 75.62 969 LEU A C 1
ATOM 7769 O O . LEU A 1 969 ? -33.570 27.741 6.491 1.00 75.62 969 LEU A O 1
ATOM 7773 N N . GLU A 1 970 ? -34.335 26.917 4.533 1.00 76.88 970 GLU A N 1
ATOM 7774 C CA . GLU A 1 970 ? -35.759 26.988 4.865 1.00 76.88 970 GLU A CA 1
ATOM 7775 C C . GLU A 1 970 ? -36.163 25.879 5.848 1.00 76.88 970 GLU A C 1
ATOM 7777 O O . GLU A 1 970 ? -35.737 24.727 5.731 1.00 76.88 970 GLU A O 1
ATOM 7782 N N . ASP A 1 971 ? -37.020 26.203 6.819 1.00 77.25 971 ASP A N 1
ATOM 7783 C CA . ASP A 1 971 ? -37.408 25.231 7.840 1.00 77.25 971 ASP A CA 1
ATOM 7784 C C . ASP A 1 971 ? -38.185 24.047 7.238 1.00 77.25 971 ASP A C 1
ATOM 7786 O O . ASP A 1 971 ? -39.234 24.206 6.608 1.00 77.25 971 ASP A O 1
ATOM 7790 N N . ASN A 1 972 ? -37.745 22.839 7.578 1.00 74.62 972 ASN A N 1
ATOM 7791 C CA . ASN A 1 972 ? -38.235 21.544 7.104 1.00 74.62 972 ASN A CA 1
ATOM 7792 C C . ASN A 1 972 ? -37.943 21.239 5.618 1.00 74.62 972 ASN A C 1
ATOM 7794 O O . ASN A 1 972 ? -38.440 20.244 5.083 1.00 74.62 972 ASN A O 1
ATOM 7798 N N . VAL A 1 973 ? -37.089 22.031 4.961 1.00 81.25 973 VAL A N 1
ATOM 7799 C CA . VAL A 1 973 ? -36.549 21.730 3.627 1.00 81.25 973 VAL A CA 1
ATOM 7800 C C . VAL A 1 973 ? -35.124 21.178 3.779 1.00 81.25 973 VAL A C 1
ATOM 7802 O O . VAL A 1 973 ? -34.281 21.839 4.382 1.00 81.25 973 VAL A O 1
ATOM 7805 N N . PRO A 1 974 ? -34.817 19.968 3.275 1.00 83.69 974 PRO A N 1
ATOM 7806 C CA . PRO A 1 974 ? -33.452 19.462 3.264 1.00 83.69 974 PRO A CA 1
ATOM 7807 C C . PRO A 1 974 ? -32.661 20.045 2.086 1.00 83.69 974 PRO A C 1
ATOM 7809 O O . PRO A 1 974 ? -33.124 20.004 0.946 1.00 83.69 974 PRO A O 1
ATOM 7812 N N . PHE A 1 975 ? -31.439 20.499 2.350 1.00 83.62 975 PHE A N 1
ATOM 7813 C CA . PHE A 1 975 ? -30.399 20.627 1.326 1.00 83.62 975 PHE A CA 1
ATOM 7814 C C . PHE A 1 975 ? -29.653 19.292 1.220 1.00 83.62 975 PHE A C 1
ATOM 7816 O O . PHE A 1 975 ? -29.518 18.569 2.211 1.00 83.62 975 PHE A O 1
ATOM 7823 N N . THR A 1 976 ? -29.198 18.911 0.029 1.00 84.12 976 THR A N 1
ATOM 7824 C CA . THR A 1 976 ? -28.505 17.633 -0.193 1.00 84.12 976 THR A CA 1
ATOM 7825 C C . THR A 1 976 ? -27.470 17.780 -1.296 1.00 84.12 976 THR A C 1
ATOM 7827 O O . THR A 1 976 ? -27.776 18.348 -2.341 1.00 84.12 976 THR A O 1
ATOM 7830 N N . ILE A 1 977 ? -26.259 17.270 -1.064 1.00 84.12 977 ILE A N 1
ATOM 7831 C CA . ILE A 1 977 ? -25.164 17.328 -2.035 1.00 84.12 977 ILE A CA 1
ATOM 7832 C C . ILE A 1 977 ? -24.250 16.105 -1.953 1.00 84.12 977 ILE A C 1
ATOM 7834 O O . ILE A 1 977 ? -23.896 15.650 -0.864 1.00 84.12 977 ILE A O 1
ATOM 7838 N N . ARG A 1 978 ? -23.830 15.606 -3.119 1.00 87.88 978 ARG A N 1
ATOM 7839 C CA . ARG A 1 978 ? -22.880 14.501 -3.265 1.00 87.88 978 ARG A CA 1
ATOM 7840 C C . ARG A 1 978 ? -21.494 14.925 -2.782 1.00 87.88 978 ARG A C 1
ATOM 7842 O O . ARG A 1 978 ? -20.927 15.881 -3.293 1.00 87.88 978 ARG A O 1
ATOM 7849 N N . LEU A 1 979 ? -20.940 14.186 -1.824 1.00 86.25 979 LEU A N 1
ATOM 7850 C CA . LEU A 1 979 ? -19.543 14.309 -1.403 1.00 86.25 979 LEU A CA 1
ATOM 7851 C C . LEU A 1 979 ? -18.652 13.344 -2.180 1.00 86.25 979 LEU A C 1
ATOM 7853 O O . LEU A 1 979 ? -17.567 13.714 -2.616 1.00 86.25 979 LEU A O 1
ATOM 7857 N N . PHE A 1 980 ? -19.115 12.106 -2.352 1.00 88.62 980 PHE A N 1
ATOM 7858 C CA . PHE A 1 980 ? -18.319 11.012 -2.898 1.00 88.62 980 PHE A CA 1
ATOM 7859 C C . PHE A 1 980 ? -19.137 10.180 -3.888 1.00 88.62 980 PHE A C 1
ATOM 7861 O O . PHE A 1 980 ? -20.349 10.020 -3.726 1.00 88.62 980 PHE A O 1
ATOM 7868 N N . GLN A 1 981 ? -18.463 9.645 -4.904 1.00 89.00 981 GLN A N 1
ATOM 7869 C CA . GLN A 1 981 ? -19.027 8.771 -5.930 1.00 89.00 981 GLN A CA 1
ATOM 7870 C C . GLN A 1 981 ? -18.279 7.437 -5.857 1.00 89.00 981 GLN A C 1
ATOM 7872 O O . GLN A 1 981 ? -17.089 7.386 -6.153 1.00 89.00 981 GLN A O 1
ATOM 7877 N N . GLY A 1 982 ? -18.962 6.388 -5.403 1.00 85.69 982 GLY A N 1
ATOM 7878 C CA . GLY A 1 982 ? -18.394 5.083 -5.080 1.00 85.69 982 GLY A CA 1
ATOM 7879 C C . GLY A 1 982 ? -18.597 4.012 -6.152 1.00 85.69 982 GLY A C 1
ATOM 7880 O O . GLY A 1 982 ? -19.460 4.106 -7.021 1.00 85.69 982 GLY A O 1
ATOM 7881 N N . GLU A 1 983 ? -17.782 2.969 -6.036 1.00 86.75 983 GLU A N 1
ATOM 7882 C CA . GLU A 1 983 ? -17.824 1.700 -6.779 1.00 86.75 983 GLU A CA 1
ATOM 7883 C C . GLU A 1 983 ? -17.672 0.521 -5.793 1.00 86.75 983 GLU A C 1
ATOM 7885 O O . GLU A 1 983 ? -17.121 -0.537 -6.102 1.00 86.75 983 GLU A O 1
ATOM 7890 N N . LEU A 1 984 ? -18.115 0.733 -4.551 1.00 85.75 984 LEU A N 1
ATOM 7891 C CA . LEU A 1 984 ? -18.071 -0.249 -3.481 1.00 85.75 984 LEU A CA 1
ATOM 7892 C C . LEU A 1 984 ? -19.318 -1.130 -3.578 1.00 85.75 984 LEU A C 1
ATOM 7894 O O . LEU A 1 984 ? -20.400 -0.749 -3.132 1.00 85.75 984 LEU A O 1
ATOM 7898 N N . LEU A 1 985 ? -19.161 -2.328 -4.135 1.00 82.81 985 LEU A N 1
ATOM 7899 C CA . LEU A 1 985 ? -20.139 -3.393 -3.938 1.00 82.81 985 LEU A CA 1
ATOM 7900 C C . LEU A 1 985 ? -20.195 -3.721 -2.439 1.00 82.81 985 LEU A C 1
ATOM 7902 O O . LEU A 1 985 ? -19.154 -4.010 -1.851 1.00 82.81 985 LEU A O 1
ATOM 7906 N N . LEU A 1 986 ? -21.377 -3.648 -1.828 1.00 77.81 986 LEU A N 1
ATOM 7907 C CA . LEU A 1 986 ? -21.612 -4.167 -0.488 1.00 77.81 986 LEU A CA 1
ATOM 7908 C C . LEU A 1 986 ? -22.046 -5.618 -0.557 1.00 77.81 986 LEU A C 1
ATOM 7910 O O . LEU A 1 986 ? -22.855 -6.012 -1.397 1.00 77.81 986 LEU A O 1
ATOM 7914 N N . ASP A 1 987 ? -21.560 -6.365 0.418 1.00 65.19 987 ASP A N 1
ATOM 7915 C CA . ASP A 1 987 ? -21.991 -7.723 0.670 1.00 65.19 987 ASP A CA 1
ATOM 7916 C C . ASP A 1 987 ? -22.787 -7.795 1.965 1.00 65.19 987 ASP A C 1
ATOM 7918 O O . ASP A 1 987 ? -23.121 -6.770 2.556 1.00 65.19 987 ASP A O 1
ATOM 7922 N N . ASN A 1 988 ? -23.098 -9.005 2.422 1.00 58.09 988 ASN A N 1
ATOM 7923 C CA . ASN A 1 988 ? -24.015 -9.245 3.537 1.00 58.09 988 ASN A CA 1
ATOM 7924 C C . ASN A 1 988 ? -23.492 -8.774 4.914 1.00 58.09 988 ASN A C 1
ATOM 7926 O O . ASN A 1 988 ? -24.047 -9.151 5.946 1.00 58.09 988 ASN A O 1
ATOM 7930 N N . VAL A 1 989 ? -22.421 -7.976 4.951 1.00 60.12 989 VAL A N 1
ATOM 7931 C CA . VAL A 1 989 ? -21.965 -7.267 6.145 1.00 60.12 989 VAL A CA 1
ATOM 7932 C C . VAL A 1 989 ? -22.637 -5.905 6.268 1.00 60.12 989 VAL A C 1
ATOM 7934 O O . VAL A 1 989 ? -22.564 -5.105 5.333 1.00 60.12 989 VAL A O 1
ATOM 7937 N N . PRO A 1 990 ? -23.220 -5.575 7.432 1.00 72.12 990 PRO A N 1
ATOM 7938 C CA . PRO A 1 990 ? -23.802 -4.262 7.632 1.00 72.12 990 PRO A CA 1
ATOM 7939 C C . PRO A 1 990 ? -22.722 -3.180 7.685 1.00 72.12 990 PRO A C 1
ATOM 7941 O O . PRO A 1 990 ? -21.839 -3.233 8.523 1.00 72.12 990 PRO A O 1
ATOM 7944 N N . LEU A 1 991 ? -22.805 -2.160 6.838 1.00 80.62 991 LEU A N 1
ATOM 7945 C CA . LEU A 1 991 ? -21.889 -1.018 6.820 1.00 80.62 991 LEU A CA 1
ATOM 7946 C C . LEU A 1 991 ? -22.107 -0.092 8.028 1.00 80.62 991 LEU A C 1
ATOM 7948 O O . LEU A 1 991 ? -23.091 0.640 8.075 1.00 80.62 991 LEU A O 1
ATOM 7952 N N . VAL A 1 992 ? -21.173 -0.089 8.983 1.00 81.88 992 VAL A N 1
ATOM 7953 C CA . VAL A 1 992 ? -21.044 0.983 9.983 1.00 81.88 992 VAL A CA 1
ATOM 7954 C C . VAL A 1 992 ? -20.484 2.222 9.294 1.00 81.88 992 VAL A C 1
ATOM 7956 O O . VAL A 1 992 ? -19.418 2.188 8.682 1.00 81.88 992 VAL A O 1
ATOM 7959 N N . VAL A 1 993 ? -21.211 3.327 9.411 1.00 79.44 993 VAL A N 1
ATOM 7960 C CA . VAL A 1 993 ? -20.758 4.661 9.023 1.00 79.44 993 VAL A CA 1
ATOM 7961 C C . VAL A 1 993 ? -20.652 5.510 10.275 1.00 79.44 993 VAL A C 1
ATOM 7963 O O . VAL A 1 993 ? -21.655 5.757 10.950 1.00 79.44 993 VAL A O 1
ATOM 7966 N N . THR A 1 994 ? -19.446 6.002 10.533 1.00 81.06 994 THR A N 1
ATOM 7967 C CA . THR A 1 994 ? -19.156 6.919 11.634 1.00 81.06 994 THR A CA 1
ATOM 7968 C C . THR A 1 994 ? -18.832 8.300 11.063 1.00 81.06 994 THR A C 1
ATOM 7970 O O . THR A 1 994 ? -17.983 8.414 10.179 1.00 81.06 994 THR A O 1
ATOM 7973 N N . TYR A 1 995 ? -19.502 9.358 11.532 1.00 85.00 995 TYR A N 1
ATOM 7974 C CA . TYR A 1 995 ? -19.247 10.732 11.078 1.00 85.00 995 TYR A CA 1
ATOM 7975 C C . TYR A 1 995 ? -19.270 11.751 12.224 1.00 85.00 995 TYR A C 1
ATOM 7977 O O . TYR A 1 995 ? -20.134 11.719 13.098 1.00 85.00 995 TYR A O 1
ATOM 7985 N N . SER A 1 996 ? -18.308 12.678 12.210 1.00 85.94 996 SER A N 1
ATOM 7986 C CA . SER A 1 996 ? -18.177 13.767 13.185 1.00 85.94 996 SER A CA 1
ATOM 7987 C C . SER A 1 996 ? -18.772 15.070 12.645 1.00 85.94 996 SER A C 1
ATOM 7989 O O . SER A 1 996 ? -18.355 15.536 11.584 1.00 85.94 996 SER A O 1
ATOM 7991 N N . VAL A 1 997 ? -19.679 15.708 13.388 1.00 84.19 997 VAL A N 1
ATOM 7992 C CA . VAL A 1 997 ? -20.275 17.010 13.039 1.00 84.19 997 VAL A CA 1
ATOM 7993 C C . VAL A 1 997 ? -20.215 18.008 14.198 1.00 84.19 997 VAL A C 1
ATOM 7995 O O . VAL A 1 997 ? -20.348 17.652 15.367 1.00 84.19 997 VAL A O 1
ATOM 7998 N N . LYS A 1 998 ? -20.052 19.289 13.858 1.00 83.94 998 LYS A N 1
ATOM 7999 C CA . LYS A 1 998 ? -20.162 20.435 14.765 1.00 83.94 998 LYS A CA 1
ATOM 8000 C C . LYS A 1 998 ? -21.177 21.433 14.198 1.00 83.94 998 LYS A C 1
ATOM 8002 O O . LYS A 1 998 ? -20.864 22.216 13.303 1.00 83.94 998 LYS A O 1
ATOM 8007 N N . SER A 1 999 ? -22.401 21.391 14.716 1.00 76.69 999 SER A N 1
ATOM 8008 C CA . SER A 1 999 ? -23.530 22.199 14.233 1.00 76.69 999 SER A CA 1
ATOM 8009 C C . SER A 1 999 ? -23.685 23.543 14.956 1.00 76.69 999 SER A C 1
ATOM 8011 O O . SER A 1 999 ? -23.203 23.729 16.071 1.00 76.69 999 SER A O 1
ATOM 8013 N N . LYS A 1 1000 ? -24.401 24.488 14.329 1.00 73.19 1000 LYS A N 1
ATOM 8014 C CA . LYS A 1 1000 ? -24.740 25.817 14.876 1.00 73.19 1000 LYS A CA 1
ATOM 8015 C C . LYS A 1 1000 ? -26.235 26.122 14.641 1.00 73.19 1000 LYS A C 1
ATOM 8017 O O . LYS A 1 1000 ? -26.794 25.730 13.617 1.00 73.19 1000 LYS A O 1
ATOM 8022 N N . GLY A 1 1001 ? -26.890 26.826 15.571 1.00 65.25 1001 GLY A N 1
ATOM 8023 C CA . GLY A 1 1001 ? -28.208 27.459 15.350 1.00 65.25 1001 GLY A CA 1
ATOM 8024 C C . GLY A 1 1001 ? -29.413 26.537 15.082 1.00 65.25 1001 GLY A C 1
ATOM 8025 O O . GLY A 1 1001 ? -30.328 26.943 14.368 1.00 65.25 1001 GLY A O 1
ATOM 8026 N N . GLY A 1 1002 ? -29.418 25.304 15.605 1.00 67.38 1002 GLY A N 1
ATOM 8027 C CA . GLY A 1 1002 ? -30.486 24.321 15.343 1.00 67.38 1002 GLY A CA 1
ATOM 8028 C C . GLY A 1 1002 ? -30.403 23.640 13.969 1.00 67.38 1002 GLY A C 1
ATOM 8029 O O . GLY A 1 1002 ? -31.347 22.970 13.556 1.00 67.38 1002 GLY A O 1
ATOM 8030 N N . SER A 1 1003 ? -29.285 23.814 13.260 1.00 77.75 1003 SER A N 1
ATOM 8031 C CA . SER A 1 1003 ? -28.980 23.082 12.027 1.00 77.75 1003 SER A CA 1
ATOM 8032 C C . SER A 1 1003 ? -28.563 21.644 12.347 1.00 77.75 1003 SER A C 1
ATOM 8034 O O . SER A 1 1003 ? -27.825 21.401 13.303 1.00 77.75 1003 SER A O 1
ATOM 8036 N N . LEU A 1 1004 ? -28.984 20.696 11.518 1.00 83.75 1004 LEU A N 1
ATOM 8037 C CA . LEU A 1 1004 ? -28.703 19.268 11.654 1.00 83.75 1004 LEU A CA 1
ATOM 8038 C C . LEU A 1 1004 ? -28.010 18.758 10.384 1.00 83.75 1004 LEU A C 1
ATOM 8040 O O . LEU A 1 1004 ? -28.307 19.239 9.288 1.00 83.75 1004 LEU A O 1
ATOM 8044 N N . LEU A 1 1005 ? -27.127 17.762 10.521 1.00 87.31 1005 LEU A N 1
ATOM 8045 C CA . LEU A 1 1005 ? -26.468 17.093 9.395 1.00 87.31 1005 LEU A CA 1
ATOM 8046 C C . LEU A 1 1005 ? -26.596 15.570 9.507 1.00 87.31 1005 LEU A C 1
ATOM 8048 O O . LEU A 1 1005 ? -26.377 14.988 10.572 1.00 87.31 1005 LEU A O 1
ATOM 8052 N N . GLY A 1 1006 ? -26.941 14.946 8.386 1.00 88.69 1006 GLY A N 1
ATOM 8053 C CA . GLY A 1 1006 ? -26.945 13.504 8.177 1.00 88.69 1006 GLY A CA 1
ATOM 8054 C C . GLY A 1 1006 ? -26.153 13.130 6.929 1.00 88.69 1006 GLY A C 1
ATOM 8055 O O . GLY A 1 1006 ? -25.833 13.991 6.105 1.00 88.69 1006 GLY A O 1
ATOM 8056 N N . LEU A 1 1007 ? -25.865 11.842 6.774 1.00 91.25 1007 LEU A N 1
ATOM 8057 C CA . LEU A 1 1007 ? -25.307 11.281 5.546 1.00 91.25 1007 LEU A CA 1
ATOM 8058 C C . LEU A 1 1007 ? -26.369 10.446 4.834 1.00 91.25 1007 LEU A C 1
ATOM 8060 O O . LEU A 1 1007 ? -26.990 9.577 5.444 1.00 91.25 1007 LEU A O 1
ATOM 8064 N N . SER A 1 1008 ? -26.573 10.692 3.541 1.00 91.19 1008 SER A N 1
ATOM 8065 C CA . SER A 1 1008 ? -27.392 9.837 2.686 1.00 91.19 1008 SER A CA 1
ATOM 8066 C C . SER A 1 1008 ? -26.501 8.969 1.805 1.00 91.19 1008 SER A C 1
ATOM 8068 O O . SER A 1 1008 ? -25.690 9.470 1.029 1.00 91.19 1008 SER A O 1
ATOM 8070 N N . LEU A 1 1009 ? -26.671 7.658 1.924 1.00 92.12 1009 LEU A N 1
ATOM 8071 C CA . LEU A 1 1009 ? -26.036 6.656 1.080 1.00 92.12 1009 LEU A CA 1
ATOM 8072 C C . LEU A 1 1009 ? -26.991 6.288 -0.059 1.00 92.12 1009 LEU A C 1
ATOM 8074 O O . LEU A 1 1009 ? -28.171 6.024 0.188 1.00 92.12 1009 LEU A O 1
ATOM 8078 N N . GLN A 1 1010 ? -26.487 6.264 -1.291 1.00 91.69 1010 GLN A N 1
ATOM 8079 C CA . GLN A 1 1010 ? -27.234 5.838 -2.475 1.00 91.69 1010 GLN A CA 1
ATOM 8080 C C . GLN A 1 1010 ? -26.711 4.488 -2.952 1.00 91.69 1010 GLN A C 1
ATOM 8082 O O . GLN A 1 1010 ? -25.522 4.345 -3.246 1.00 91.69 1010 GLN A O 1
ATOM 8087 N N . PHE A 1 1011 ? -27.614 3.521 -3.060 1.00 90.38 1011 PHE A N 1
ATOM 8088 C CA . PHE A 1 1011 ? -27.336 2.161 -3.491 1.00 90.38 1011 PHE A CA 1
ATOM 8089 C C . PHE A 1 1011 ? -28.025 1.854 -4.818 1.00 90.38 1011 PHE A C 1
ATOM 8091 O O . PHE A 1 1011 ? -29.124 2.347 -5.082 1.00 90.38 1011 PHE A O 1
ATOM 8098 N N . SER A 1 1012 ? -27.404 0.995 -5.624 1.00 88.00 1012 SER A N 1
ATOM 8099 C CA . SER A 1 1012 ? -27.992 0.451 -6.851 1.00 88.00 1012 SER A CA 1
ATOM 8100 C C . SER A 1 1012 ? -28.069 -1.074 -6.807 1.00 88.00 1012 SER A C 1
ATOM 8102 O O . SER A 1 1012 ? -27.115 -1.740 -6.394 1.00 88.00 1012 SER A O 1
ATOM 8104 N N . SER A 1 1013 ? -29.212 -1.621 -7.229 1.00 78.94 1013 SER A N 1
ATOM 8105 C CA . SER A 1 1013 ? -29.390 -3.059 -7.459 1.00 78.94 1013 SER A CA 1
ATOM 8106 C C . SER A 1 1013 ? -28.950 -3.458 -8.871 1.00 78.94 1013 SER A C 1
ATOM 8108 O O . SER A 1 1013 ? -28.858 -2.622 -9.773 1.00 78.94 1013 SER A O 1
ATOM 8110 N N . LEU A 1 1014 ? -28.748 -4.760 -9.101 1.00 66.75 1014 LEU A N 1
ATOM 8111 C CA . LEU A 1 1014 ? -28.468 -5.321 -10.434 1.00 66.75 1014 LEU A CA 1
ATOM 8112 C C . LEU A 1 1014 ? -29.597 -5.061 -11.458 1.00 66.75 1014 LEU A C 1
ATOM 8114 O O . LEU A 1 1014 ? -29.375 -5.187 -12.659 1.00 66.75 1014 LEU A O 1
ATOM 8118 N N . LEU A 1 1015 ? -30.792 -4.667 -11.000 1.00 70.19 1015 LEU A N 1
ATOM 8119 C CA . LEU A 1 1015 ? -31.931 -4.255 -11.832 1.00 70.19 1015 LEU A CA 1
ATOM 8120 C C . LEU A 1 1015 ? -32.012 -2.725 -12.024 1.00 70.19 1015 LEU A C 1
ATOM 8122 O O . LEU A 1 1015 ? -33.007 -2.219 -12.535 1.00 70.19 1015 LEU A O 1
ATOM 8126 N N . SER A 1 1016 ? -30.965 -1.981 -11.643 1.00 70.31 1016 SER A N 1
ATOM 8127 C CA . SER A 1 1016 ? -30.898 -0.506 -11.649 1.00 70.31 1016 SER A CA 1
ATOM 8128 C C . SER A 1 1016 ? -31.897 0.206 -10.722 1.00 70.31 1016 SER A C 1
ATOM 8130 O O . SER A 1 1016 ? -32.097 1.418 -10.839 1.00 70.31 1016 SER A O 1
ATOM 8132 N N . GLU A 1 1017 ? -32.497 -0.505 -9.766 1.00 76.25 1017 GLU A N 1
ATOM 8133 C CA . GLU A 1 1017 ? -33.318 0.114 -8.723 1.00 76.25 1017 GLU A CA 1
ATOM 8134 C C . GLU A 1 1017 ? -32.420 0.904 -7.766 1.00 76.25 1017 GLU A C 1
ATOM 8136 O O . GLU A 1 1017 ? -31.366 0.417 -7.349 1.00 76.25 1017 GLU A O 1
ATOM 8141 N N . ARG A 1 1018 ? -32.832 2.129 -7.421 1.00 85.62 1018 ARG A N 1
ATOM 8142 C CA . ARG A 1 1018 ? -32.101 3.000 -6.492 1.00 85.62 1018 ARG A CA 1
ATOM 8143 C C . ARG A 1 1018 ? -32.714 2.933 -5.101 1.00 85.62 1018 ARG A C 1
ATOM 8145 O O . ARG A 1 1018 ? -33.902 3.199 -4.937 1.00 85.62 1018 ARG A O 1
ATOM 8152 N N . ILE A 1 1019 ? -31.885 2.627 -4.109 1.00 88.19 1019 ILE A N 1
ATOM 8153 C CA . ILE A 1 1019 ? -32.257 2.557 -2.693 1.00 88.19 1019 ILE A CA 1
ATOM 8154 C C . ILE A 1 1019 ? -31.466 3.628 -1.945 1.00 88.19 1019 ILE A C 1
ATOM 8156 O O . ILE A 1 1019 ? -30.242 3.675 -2.038 1.00 88.19 1019 ILE A O 1
ATOM 8160 N N . SER A 1 1020 ? -32.156 4.493 -1.204 1.00 91.19 1020 SER A N 1
ATOM 8161 C CA . SER A 1 1020 ? -31.540 5.605 -0.479 1.00 91.19 1020 SER A CA 1
ATOM 8162 C C . SER A 1 1020 ? -31.676 5.427 1.034 1.00 91.19 1020 SER A C 1
ATOM 8164 O O . SER A 1 1020 ? -32.764 5.190 1.561 1.00 91.19 1020 SER A O 1
ATOM 8166 N N . VAL A 1 1021 ? -30.559 5.532 1.752 1.00 89.94 1021 VAL A N 1
ATOM 8167 C CA . VAL A 1 1021 ? -30.506 5.346 3.209 1.00 89.94 1021 VAL A CA 1
ATOM 8168 C C . VAL A 1 1021 ? -29.999 6.623 3.857 1.00 89.94 1021 VAL A C 1
ATOM 8170 O O . VAL A 1 1021 ? -28.875 7.033 3.588 1.00 89.94 1021 VAL A O 1
ATOM 8173 N N . LEU A 1 1022 ? -30.809 7.253 4.706 1.00 91.31 1022 LEU A N 1
ATOM 8174 C CA . LEU A 1 1022 ? -30.394 8.403 5.511 1.00 91.31 1022 LEU A CA 1
ATOM 8175 C C . LEU A 1 1022 ? -29.925 7.934 6.893 1.00 91.31 1022 LEU A C 1
ATOM 8177 O O . LEU A 1 1022 ? -30.694 7.311 7.621 1.00 91.31 1022 LEU A O 1
ATOM 8181 N N . ILE A 1 1023 ? -28.702 8.289 7.273 1.00 87.06 1023 ILE A N 1
ATOM 8182 C CA . ILE A 1 1023 ? -28.183 8.179 8.638 1.00 87.06 1023 ILE A CA 1
ATOM 8183 C C . ILE A 1 1023 ? -28.185 9.590 9.228 1.00 87.06 1023 ILE A C 1
ATOM 8185 O O . ILE A 1 1023 ? -27.446 10.453 8.750 1.00 87.06 1023 ILE A O 1
ATOM 8189 N N . ALA A 1 1024 ? -29.055 9.860 10.202 1.00 86.44 1024 ALA A N 1
ATOM 8190 C CA . ALA A 1 1024 ? -29.271 11.217 10.713 1.00 86.44 1024 ALA A CA 1
ATOM 8191 C C . ALA A 1 1024 ? -29.869 11.242 12.133 1.00 86.44 1024 ALA A C 1
ATOM 8193 O O . ALA A 1 1024 ? -30.514 10.271 12.527 1.00 86.44 1024 ALA A O 1
ATOM 8194 N N . PRO A 1 1025 ? -29.722 12.352 12.888 1.00 83.31 1025 PRO A N 1
ATOM 8195 C CA . PRO A 1 1025 ? -30.370 12.534 14.189 1.00 83.31 1025 PRO A CA 1
ATOM 8196 C C . PRO A 1 1025 ? -31.892 12.327 14.151 1.00 83.31 1025 PRO A C 1
ATOM 8198 O O . PRO A 1 1025 ? -32.539 12.573 13.130 1.00 83.31 1025 PRO A O 1
ATOM 8201 N N . SER A 1 1026 ? -32.474 11.951 15.294 1.00 79.44 1026 SER A N 1
ATOM 8202 C CA . SER A 1 1026 ? -33.912 11.664 15.459 1.00 79.44 1026 SER A CA 1
ATOM 8203 C C . SER A 1 1026 ? -34.837 12.791 14.975 1.00 79.44 1026 SER A C 1
ATOM 8205 O O . SER A 1 1026 ? -35.928 12.561 14.454 1.00 79.44 1026 SER A O 1
ATOM 8207 N N . GLU A 1 1027 ? -34.354 14.022 15.074 1.00 80.44 1027 GLU A N 1
ATOM 8208 C CA . GLU A 1 1027 ? -34.997 15.271 14.702 1.00 80.44 1027 GLU A CA 1
ATOM 8209 C C . GLU A 1 1027 ? -35.161 15.424 13.175 1.00 80.44 1027 GLU A C 1
ATOM 8211 O O . GLU A 1 1027 ? -35.993 16.207 12.714 1.00 80.44 1027 GLU A O 1
ATOM 8216 N N . MET A 1 1028 ? -34.433 14.633 12.374 1.00 81.94 1028 MET A N 1
ATOM 8217 C CA . MET A 1 1028 ? -34.630 14.514 10.924 1.00 81.94 1028 MET A CA 1
ATOM 8218 C C . MET A 1 1028 ? -35.718 13.507 10.517 1.00 81.94 1028 MET A C 1
ATOM 8220 O O . MET A 1 1028 ? -35.992 13.385 9.324 1.00 81.94 1028 MET A O 1
ATOM 8224 N N . ASN A 1 1029 ? -36.380 12.793 11.439 1.00 76.56 1029 ASN A N 1
ATOM 8225 C CA . ASN A 1 1029 ? -37.331 11.722 11.083 1.00 76.56 1029 ASN A CA 1
ATOM 8226 C C . ASN A 1 1029 ? -38.507 12.184 10.187 1.00 76.56 1029 ASN A C 1
ATOM 8228 O O . ASN A 1 1029 ? -39.088 11.384 9.453 1.00 76.56 1029 ASN A O 1
ATOM 8232 N N . GLY A 1 1030 ? -38.822 13.486 10.159 1.00 73.62 1030 GLY A N 1
ATOM 8233 C CA . GLY A 1 1030 ? -39.769 14.068 9.195 1.00 73.62 1030 GLY A CA 1
ATOM 8234 C C . GLY A 1 1030 ? -39.380 13.862 7.719 1.00 73.62 1030 GLY A C 1
ATOM 8235 O O . GLY A 1 1030 ? -40.250 13.873 6.850 1.00 73.62 1030 GLY A O 1
ATOM 8236 N N . LEU A 1 1031 ? -38.099 13.608 7.427 1.00 81.56 1031 LEU A N 1
ATOM 8237 C CA . LEU A 1 1031 ? -37.579 13.299 6.092 1.00 81.56 1031 LEU A CA 1
ATOM 8238 C C . LEU A 1 1031 ? -37.801 11.845 5.647 1.00 81.56 1031 LEU A C 1
ATOM 8240 O O . LEU A 1 1031 ? -37.516 11.532 4.495 1.00 81.56 1031 LEU A O 1
ATOM 8244 N N . SER A 1 1032 ? -38.322 10.963 6.506 1.00 80.19 1032 SER A N 1
ATOM 8245 C CA . SER A 1 1032 ? -38.524 9.532 6.206 1.00 80.19 1032 SER A CA 1
ATOM 8246 C C . SER A 1 1032 ? -39.316 9.252 4.924 1.00 80.19 1032 SER A C 1
ATOM 8248 O O . SER A 1 1032 ? -39.039 8.277 4.240 1.00 80.19 1032 SER A O 1
ATOM 8250 N N . HIS A 1 1033 ? -40.218 10.149 4.522 1.00 81.06 1033 HIS A N 1
ATOM 8251 C CA . HIS A 1 1033 ? -40.956 10.060 3.258 1.00 81.06 1033 HIS A CA 1
ATOM 8252 C C . HIS A 1 1033 ? -40.107 10.285 1.983 1.00 81.06 1033 HIS A C 1
ATOM 8254 O O . HIS A 1 1033 ? -40.630 10.127 0.881 1.00 81.06 1033 HIS A O 1
ATOM 8260 N N . LYS A 1 1034 ? -38.832 10.690 2.105 1.00 83.12 1034 LYS A N 1
ATOM 8261 C CA . LYS A 1 1034 ? -37.907 10.955 0.981 1.00 83.12 1034 LYS A CA 1
ATOM 8262 C C . LYS A 1 1034 ? -36.815 9.895 0.803 1.00 83.12 1034 LYS A C 1
ATOM 8264 O O . LYS A 1 1034 ? -36.078 9.960 -0.179 1.00 83.12 1034 LYS A O 1
ATOM 8269 N N . PHE A 1 1035 ? -36.693 8.947 1.733 1.00 87.38 1035 PHE A N 1
ATOM 8270 C CA . PHE A 1 1035 ? -35.623 7.948 1.748 1.00 87.38 1035 PHE A CA 1
ATOM 8271 C C . PHE A 1 1035 ? -36.196 6.535 1.876 1.00 87.38 1035 PHE A C 1
ATOM 8273 O O . PHE A 1 1035 ? -37.177 6.326 2.583 1.00 87.38 1035 PHE A O 1
ATOM 8280 N N . SER A 1 1036 ? -35.578 5.551 1.220 1.00 85.25 1036 SER A N 1
ATOM 8281 C CA . SER A 1 1036 ? -35.994 4.141 1.311 1.00 85.25 1036 SER A CA 1
ATOM 8282 C C . SER A 1 1036 ? -35.849 3.572 2.729 1.00 85.25 1036 SER A C 1
ATOM 8284 O O . SER A 1 1036 ? -36.595 2.676 3.116 1.00 85.25 1036 SER A O 1
ATOM 8286 N N . LYS A 1 1037 ? -34.887 4.085 3.507 1.00 85.62 1037 LYS A N 1
ATOM 8287 C CA . LYS A 1 1037 ? -34.676 3.760 4.925 1.00 85.62 1037 LYS A CA 1
ATOM 8288 C C . LYS A 1 1037 ? -34.103 4.982 5.652 1.00 85.62 1037 LYS A C 1
ATOM 8290 O O . LYS A 1 1037 ? -33.268 5.695 5.098 1.00 85.62 1037 LYS A O 1
ATOM 8295 N N . VAL A 1 1038 ? -34.504 5.197 6.904 1.00 83.94 1038 VAL A N 1
ATOM 8296 C CA . VAL A 1 1038 ? -33.830 6.130 7.824 1.00 83.94 1038 VAL A CA 1
ATOM 8297 C C . VAL A 1 1038 ? -33.289 5.335 9.003 1.00 83.94 1038 VAL A C 1
ATOM 8299 O O . VAL A 1 1038 ? -33.948 4.416 9.489 1.00 83.94 1038 VAL A O 1
ATOM 8302 N N . ILE A 1 1039 ? -32.076 5.664 9.431 1.00 83.62 1039 ILE A N 1
ATOM 8303 C CA . ILE A 1 1039 ? -31.354 5.008 10.516 1.00 83.62 1039 ILE A CA 1
ATOM 8304 C C . ILE A 1 1039 ? -30.932 6.096 11.496 1.00 83.62 1039 ILE A C 1
ATOM 8306 O O . ILE A 1 1039 ? -30.242 7.044 11.122 1.00 83.62 1039 ILE A O 1
ATOM 8310 N N . MET A 1 1040 ? -31.366 5.952 12.745 1.00 82.75 1040 MET A N 1
ATOM 8311 C CA . MET A 1 1040 ? -31.004 6.864 13.826 1.00 82.75 1040 MET A CA 1
ATOM 8312 C C . MET A 1 1040 ? -29.685 6.365 14.431 1.00 82.75 1040 MET A C 1
ATOM 8314 O O . MET A 1 1040 ? -29.672 5.262 14.979 1.00 82.75 1040 MET A O 1
ATOM 8318 N N . PRO A 1 1041 ? -28.571 7.104 14.290 1.00 76.44 1041 PRO A N 1
ATOM 8319 C CA . PRO A 1 1041 ? -27.266 6.656 14.746 1.00 76.44 1041 PRO A CA 1
ATOM 8320 C C . PRO A 1 1041 ? -27.131 6.781 16.266 1.00 76.44 1041 PRO A C 1
ATOM 8322 O O . PRO A 1 1041 ? -27.687 7.695 16.882 1.00 76.44 1041 PRO A O 1
ATOM 8325 N N . GLY A 1 1042 ? -26.315 5.911 16.859 1.00 67.50 1042 GLY A N 1
ATOM 8326 C CA . GLY A 1 1042 ? -25.819 6.106 18.217 1.00 67.50 1042 GLY A CA 1
ATOM 8327 C C . GLY A 1 1042 ? -24.911 7.338 18.297 1.00 67.50 1042 GLY A C 1
ATOM 8328 O O . GLY A 1 1042 ? -24.269 7.713 17.314 1.00 67.50 1042 GLY A O 1
ATOM 8329 N N . GLN A 1 1043 ? -24.852 7.973 19.469 1.00 63.66 1043 GLN A N 1
ATOM 8330 C CA . GLN A 1 1043 ? -23.820 8.965 19.782 1.00 63.66 1043 GLN A CA 1
ATOM 8331 C C . GLN A 1 1043 ? -22.672 8.273 20.520 1.00 63.66 1043 GLN A C 1
ATOM 8333 O O . GLN A 1 1043 ? -22.906 7.600 21.524 1.00 63.66 1043 GLN A O 1
ATOM 8338 N N . VAL A 1 1044 ? -21.440 8.440 20.033 1.00 52.62 1044 VAL A N 1
ATOM 8339 C CA . VAL A 1 1044 ? -20.267 7.696 20.524 1.00 52.62 1044 VAL A CA 1
ATOM 8340 C C . VAL A 1 1044 ? -19.139 8.667 20.882 1.00 52.62 1044 VAL A C 1
ATOM 8342 O O . VAL A 1 1044 ? -18.471 9.196 20.001 1.00 52.62 1044 VAL A O 1
ATOM 8345 N N . GLY A 1 1045 ? -18.898 8.924 22.173 1.00 46.44 1045 GLY A N 1
ATOM 8346 C CA . GLY A 1 1045 ? -17.756 9.749 22.592 1.00 46.44 1045 GLY A CA 1
ATOM 8347 C C . GLY A 1 1045 ? -17.823 10.330 24.007 1.00 46.44 1045 GLY A C 1
ATOM 8348 O O . GLY A 1 1045 ? -18.861 10.321 24.665 1.00 46.44 1045 GLY A O 1
ATOM 8349 N N . LYS A 1 1046 ? -16.684 10.857 24.475 1.00 42.53 1046 LYS A N 1
ATOM 8350 C CA . LYS A 1 1046 ? -16.545 11.548 25.771 1.00 42.53 1046 LYS A CA 1
ATOM 8351 C C . LYS A 1 1046 ? -17.165 12.954 25.700 1.00 42.53 1046 LYS A C 1
ATOM 8353 O O . LYS A 1 1046 ? -16.951 13.683 24.735 1.00 42.53 1046 LYS A O 1
ATOM 8358 N N . THR A 1 1047 ? -17.837 13.381 26.767 1.00 38.75 1047 THR A N 1
ATOM 8359 C CA . THR A 1 1047 ? -18.623 14.633 26.890 1.00 38.75 1047 THR A CA 1
ATOM 8360 C C . THR A 1 1047 ? -17.825 15.954 26.878 1.00 38.75 1047 THR A C 1
ATOM 8362 O O . THR A 1 1047 ? -18.351 16.990 27.276 1.00 38.75 1047 THR A O 1
ATOM 8365 N N . ALA A 1 1048 ? -16.563 15.950 26.437 1.00 41.22 1048 ALA A N 1
ATOM 8366 C CA . ALA A 1 1048 ? -15.649 17.097 26.524 1.00 41.22 1048 ALA A CA 1
ATOM 8367 C C . ALA A 1 1048 ? -15.426 17.858 25.198 1.00 41.22 1048 ALA A C 1
ATOM 8369 O O . ALA A 1 1048 ? -14.850 18.944 25.209 1.00 41.22 1048 ALA A O 1
ATOM 8370 N N . SER A 1 1049 ? -15.848 17.302 24.056 1.00 55.59 1049 SER A N 1
ATOM 8371 C CA . SER A 1 1049 ? -15.595 17.871 22.722 1.00 55.59 1049 SER A CA 1
ATOM 8372 C C . SER A 1 1049 ? -16.790 18.684 22.192 1.00 55.59 1049 SER A C 1
ATOM 8374 O O . SER A 1 1049 ? -17.942 18.373 22.483 1.00 55.59 1049 SER A O 1
ATOM 8376 N N . LYS A 1 1050 ? -16.524 19.698 21.350 1.00 70.88 1050 LYS A N 1
ATOM 8377 C CA . LYS A 1 1050 ? -17.556 20.459 20.602 1.00 70.88 1050 LYS A CA 1
ATOM 8378 C C . LYS A 1 1050 ? -18.171 19.678 19.424 1.00 70.88 1050 LYS A C 1
ATOM 8380 O O . LYS A 1 1050 ? -19.073 20.188 18.763 1.00 70.88 1050 LYS A O 1
ATOM 8385 N N . TRP A 1 1051 ? -17.633 18.502 19.110 1.00 76.50 1051 TRP A N 1
ATOM 8386 C CA . TRP A 1 1051 ? -18.054 17.638 18.011 1.00 76.50 1051 TRP A CA 1
ATOM 8387 C C . TRP A 1 1051 ? -18.919 16.491 18.527 1.00 76.50 1051 TRP A C 1
ATOM 8389 O O . TRP A 1 1051 ? -18.566 15.833 19.508 1.00 76.50 1051 TRP A O 1
ATOM 8399 N N . ILE A 1 1052 ? -20.015 16.227 17.820 1.00 76.25 1052 ILE A N 1
ATOM 8400 C CA . ILE A 1 1052 ? -20.862 15.049 17.997 1.00 76.25 1052 ILE A CA 1
ATOM 8401 C C . ILE A 1 1052 ? -20.408 14.010 16.975 1.00 76.25 1052 ILE A C 1
ATOM 8403 O O . ILE A 1 1052 ? -20.318 14.314 15.785 1.00 76.25 1052 ILE A O 1
ATOM 8407 N N . VAL A 1 1053 ? -20.124 12.792 17.430 1.00 77.31 1053 VAL A N 1
ATOM 8408 C CA . VAL A 1 1053 ? -19.838 11.653 16.553 1.00 77.31 1053 VAL A CA 1
ATOM 8409 C C . VAL A 1 1053 ? -21.064 10.751 16.516 1.00 77.31 1053 VAL A C 1
ATOM 8411 O O . VAL A 1 1053 ? -21.552 10.306 17.557 1.00 77.31 1053 VAL A O 1
ATOM 8414 N N . HIS A 1 1054 ? -21.559 10.518 15.307 1.00 77.94 1054 HIS A N 1
ATOM 8415 C CA . HIS A 1 1054 ? -22.693 9.660 15.001 1.00 77.94 1054 HIS A CA 1
ATOM 8416 C C . HIS A 1 1054 ? -22.203 8.349 14.391 1.00 77.94 1054 HIS A C 1
ATOM 8418 O O . HIS A 1 1054 ? -21.377 8.385 13.484 1.00 77.94 1054 HIS A O 1
ATOM 8424 N N . GLU A 1 1055 ? -22.746 7.220 14.839 1.00 82.50 1055 GLU A N 1
ATOM 8425 C CA . GLU A 1 1055 ? -22.433 5.878 14.336 1.00 82.50 1055 GLU A CA 1
ATOM 8426 C C . GLU A 1 1055 ? -23.720 5.136 13.941 1.00 82.50 1055 GLU A C 1
ATOM 8428 O O . GLU A 1 1055 ? -24.633 5.000 14.756 1.00 82.50 1055 GLU A O 1
ATOM 8433 N N . GLY A 1 1056 ? -23.834 4.693 12.684 1.00 73.94 1056 GLY A N 1
ATOM 8434 C CA . GLY A 1 1056 ? -25.045 4.044 12.162 1.00 73.94 1056 GLY A CA 1
ATOM 8435 C C . GLY A 1 1056 ? -24.757 2.876 11.218 1.00 73.94 1056 GLY A C 1
ATOM 8436 O O . GLY A 1 1056 ? -23.827 2.934 10.421 1.00 73.94 1056 GLY A O 1
ATOM 8437 N N . THR A 1 1057 ? -25.582 1.828 11.296 1.00 81.25 1057 THR A N 1
ATOM 8438 C CA . THR A 1 1057 ? -25.267 0.480 10.783 1.00 81.25 1057 THR A CA 1
ATOM 8439 C C . THR A 1 1057 ? -26.214 0.049 9.652 1.00 81.25 1057 THR A C 1
ATOM 8441 O O . THR A 1 1057 ? -27.432 0.007 9.832 1.00 81.25 1057 THR A O 1
ATOM 8444 N N . VAL A 1 1058 ? -25.669 -0.275 8.473 1.00 79.25 1058 VAL A N 1
ATOM 8445 C CA . VAL A 1 1058 ? -26.397 -0.357 7.191 1.00 79.25 1058 VAL A CA 1
ATOM 8446 C C . VAL A 1 1058 ? -26.178 -1.694 6.464 1.00 79.25 1058 VAL A C 1
ATOM 8448 O O . VAL A 1 1058 ? -25.306 -1.807 5.606 1.00 79.25 1058 VAL A O 1
ATOM 8451 N N . ALA A 1 1059 ? -26.998 -2.711 6.738 1.00 78.12 1059 ALA A N 1
ATOM 8452 C CA . ALA A 1 1059 ? -27.090 -3.884 5.855 1.00 78.12 1059 ALA A CA 1
ATOM 8453 C C . ALA A 1 1059 ? -27.808 -3.529 4.545 1.00 78.12 1059 ALA A C 1
ATOM 8455 O O . ALA A 1 1059 ? -28.940 -3.034 4.585 1.00 78.12 1059 ALA A O 1
ATOM 8456 N N . MET A 1 1060 ? -27.133 -3.772 3.418 1.00 75.62 1060 MET A N 1
ATOM 8457 C CA . MET A 1 1060 ? -27.574 -3.519 2.037 1.00 75.62 1060 MET A CA 1
ATOM 8458 C C . MET A 1 1060 ? -26.945 -4.573 1.097 1.00 75.62 1060 MET A C 1
ATOM 8460 O O . MET A 1 1060 ? -26.307 -4.257 0.095 1.00 75.62 1060 MET A O 1
ATOM 8464 N N . ASP A 1 1061 ? -27.097 -5.836 1.493 1.00 75.06 1061 ASP A N 1
ATOM 8465 C CA . ASP A 1 1061 ? -26.518 -7.049 0.913 1.00 75.06 1061 ASP A CA 1
ATOM 8466 C C . ASP A 1 1061 ? -26.653 -7.112 -0.625 1.00 75.06 1061 ASP A C 1
ATOM 8468 O O . ASP A 1 1061 ? -27.762 -7.096 -1.165 1.00 75.06 1061 ASP A O 1
ATOM 8472 N N . GLY A 1 1062 ? -25.531 -7.226 -1.346 1.00 74.75 1062 GLY A N 1
ATOM 8473 C CA . GLY A 1 1062 ? -25.511 -7.390 -2.805 1.00 74.75 1062 GLY A CA 1
ATOM 8474 C C . GLY A 1 1062 ? -25.839 -6.125 -3.609 1.00 74.75 1062 GLY A C 1
ATOM 8475 O O . GLY A 1 1062 ? -26.071 -6.217 -4.817 1.00 74.75 1062 GLY A O 1
ATOM 8476 N N . LEU A 1 1063 ? -25.869 -4.951 -2.969 1.00 84.56 1063 LEU A N 1
ATOM 8477 C CA . LEU A 1 1063 ? -26.076 -3.655 -3.619 1.00 84.56 1063 LEU A CA 1
ATOM 8478 C C . LEU A 1 1063 ? -24.763 -2.874 -3.721 1.00 84.56 1063 LEU A C 1
ATOM 8480 O O . LEU A 1 1063 ? -23.929 -2.905 -2.822 1.00 84.56 1063 LEU A O 1
ATOM 8484 N N . MET A 1 1064 ? -24.584 -2.099 -4.790 1.00 87.00 1064 MET A N 1
ATOM 8485 C CA . MET A 1 1064 ? -23.414 -1.228 -4.929 1.00 87.00 1064 MET A CA 1
ATOM 8486 C C . MET A 1 1064 ? -23.688 0.156 -4.338 1.00 87.00 1064 MET A C 1
ATOM 8488 O O . MET A 1 1064 ? -24.618 0.832 -4.781 1.00 87.00 1064 MET A O 1
ATOM 8492 N N . LEU A 1 1065 ? -22.861 0.591 -3.379 1.00 88.75 1065 LEU A N 1
ATOM 8493 C CA . LEU A 1 1065 ? -22.809 1.966 -2.877 1.00 88.75 1065 LEU A CA 1
ATOM 8494 C C . LEU A 1 1065 ? -22.230 2.871 -3.968 1.00 88.75 1065 LEU A C 1
ATOM 8496 O O . LEU A 1 1065 ? -21.019 2.895 -4.195 1.00 88.75 1065 LEU A O 1
ATOM 8500 N N . THR A 1 1066 ? -23.105 3.617 -4.638 1.00 89.50 1066 THR A N 1
ATOM 8501 C CA . THR A 1 1066 ? -22.742 4.482 -5.766 1.00 89.50 1066 THR A CA 1
ATOM 8502 C C . THR A 1 1066 ? -22.451 5.916 -5.358 1.00 89.50 1066 THR A C 1
ATOM 8504 O O . THR A 1 1066 ? -21.670 6.583 -6.027 1.00 89.50 1066 THR A O 1
ATOM 8507 N N . GLU A 1 1067 ? -23.066 6.434 -4.289 1.00 90.75 1067 GLU A N 1
ATOM 8508 C CA . GLU A 1 1067 ? -22.860 7.826 -3.861 1.00 90.75 1067 GLU A CA 1
ATOM 8509 C C . GLU A 1 1067 ? -23.003 7.992 -2.343 1.00 90.75 1067 GLU A C 1
ATOM 8511 O O . GLU A 1 1067 ? -23.838 7.342 -1.712 1.00 90.75 1067 GLU A O 1
ATOM 8516 N N . ILE A 1 1068 ? -22.234 8.924 -1.777 1.00 90.12 1068 ILE A N 1
ATOM 8517 C CA . ILE A 1 1068 ? -22.400 9.428 -0.408 1.00 90.12 1068 ILE A CA 1
ATOM 8518 C C . ILE A 1 1068 ? -22.713 10.919 -0.504 1.00 90.12 1068 ILE A C 1
ATOM 8520 O O . ILE A 1 1068 ? -21.952 11.679 -1.106 1.00 90.12 1068 ILE A O 1
ATOM 8524 N N . HIS A 1 1069 ? -23.816 11.342 0.105 1.00 89.62 1069 HIS A N 1
ATOM 8525 C CA . HIS A 1 1069 ? -24.291 12.723 0.137 1.00 89.62 1069 HIS A CA 1
ATOM 8526 C C . HIS A 1 1069 ? -24.326 13.262 1.567 1.00 89.62 1069 HIS A C 1
ATOM 8528 O O . HIS A 1 1069 ? -24.702 12.542 2.490 1.00 89.62 1069 HIS A O 1
ATOM 8534 N N . ALA A 1 1070 ? -24.020 14.544 1.746 1.00 88.81 1070 ALA A N 1
ATOM 8535 C CA . ALA A 1 1070 ? -24.393 15.279 2.950 1.00 88.81 1070 ALA A CA 1
ATOM 8536 C C . ALA A 1 1070 ? -25.847 15.752 2.834 1.00 88.81 1070 ALA A C 1
ATOM 8538 O O . ALA A 1 1070 ? -26.261 16.228 1.776 1.00 88.81 1070 ALA A O 1
ATOM 8539 N N . VAL A 1 1071 ? -26.607 15.655 3.925 1.00 87.38 1071 VAL A N 1
ATOM 8540 C CA . VAL A 1 1071 ? -27.978 16.170 4.041 1.00 87.38 1071 VAL A CA 1
ATOM 8541 C C . VAL A 1 1071 ? -28.020 17.178 5.183 1.00 87.38 1071 VAL A C 1
ATOM 8543 O O . VAL A 1 1071 ? -27.779 16.815 6.332 1.00 87.38 1071 VAL A O 1
ATOM 8546 N N . CYS A 1 1072 ? -28.333 18.438 4.882 1.00 86.00 1072 CYS A N 1
ATOM 8547 C CA . CYS A 1 1072 ? -28.490 19.501 5.877 1.00 86.00 1072 CYS A CA 1
ATOM 8548 C C . CYS A 1 1072 ? -29.980 19.796 6.092 1.00 86.00 1072 CYS A C 1
ATOM 8550 O O . CYS A 1 1072 ? -30.736 19.882 5.125 1.00 86.00 1072 CYS A O 1
ATOM 8552 N N . TYR A 1 1073 ? -30.407 19.961 7.345 1.00 82.62 1073 TYR A N 1
ATOM 8553 C CA . TYR A 1 1073 ? -31.818 20.131 7.712 1.00 82.62 1073 TYR A CA 1
ATOM 8554 C C . TYR A 1 1073 ? -31.997 21.096 8.892 1.00 82.62 1073 TYR A C 1
ATOM 8556 O O . TYR A 1 1073 ? -31.074 21.309 9.680 1.00 82.62 1073 TYR A O 1
ATOM 8564 N N . ARG A 1 1074 ? -33.199 21.666 9.030 1.00 80.38 1074 ARG A N 1
ATOM 8565 C CA . ARG A 1 1074 ? -33.581 22.597 10.103 1.00 80.38 1074 ARG A CA 1
ATOM 8566 C C . ARG A 1 1074 ? -35.057 22.419 10.462 1.00 80.38 1074 ARG A C 1
ATOM 8568 O O . ARG A 1 1074 ? -35.884 22.261 9.570 1.00 80.38 1074 ARG A O 1
ATOM 8575 N N . THR A 1 1075 ? -35.401 22.461 11.747 1.00 69.12 1075 THR A N 1
ATOM 8576 C CA . THR A 1 1075 ? -36.772 22.250 12.257 1.00 69.12 1075 THR A CA 1
ATOM 8577 C C . THR A 1 1075 ? -37.458 23.554 12.671 1.00 69.12 1075 THR A C 1
ATOM 8579 O O . THR A 1 1075 ? -36.812 24.428 13.248 1.00 69.12 1075 THR A O 1
ATOM 8582 N N . LYS A 1 1076 ? -38.787 23.651 12.493 1.00 59.78 1076 LYS A N 1
ATOM 8583 C CA . LYS A 1 1076 ? -39.586 24.727 13.122 1.00 59.78 1076 LYS A CA 1
ATOM 8584 C C . LYS A 1 1076 ? -39.610 24.575 14.644 1.00 59.78 1076 LYS A C 1
ATOM 8586 O O . LYS A 1 1076 ? -39.798 23.476 15.157 1.00 59.78 1076 LYS A O 1
ATOM 8591 N N . SER A 1 1077 ? -39.423 25.681 15.359 1.00 45.66 1077 SER A N 1
ATOM 8592 C CA . SER A 1 1077 ? -39.198 25.685 16.805 1.00 45.66 1077 SER A CA 1
ATOM 8593 C C . SER A 1 1077 ? -40.479 25.664 17.647 1.00 45.66 1077 SER A C 1
ATOM 8595 O O . SER A 1 1077 ? -41.458 26.354 17.364 1.00 45.66 1077 SER A O 1
ATOM 8597 N N . THR A 1 1078 ? -40.417 24.952 18.773 1.00 32.44 1078 THR A N 1
ATOM 8598 C CA . THR A 1 1078 ? -41.156 25.302 19.997 1.00 32.44 1078 THR A CA 1
ATOM 8599 C C . THR A 1 1078 ? -40.188 25.947 20.992 1.00 32.44 1078 THR A C 1
ATOM 8601 O O . THR A 1 1078 ? -39.056 25.470 21.109 1.00 32.44 1078 THR A O 1
ATOM 8604 N N . PRO A 1 1079 ? -40.582 27.005 21.721 1.00 40.22 1079 PRO A N 1
ATOM 8605 C CA . PRO A 1 1079 ? -39.651 27.768 22.543 1.00 40.22 1079 PRO A CA 1
ATOM 8606 C C . PRO A 1 1079 ? -39.253 27.023 23.825 1.00 40.22 1079 PRO A C 1
ATOM 8608 O O . PRO A 1 1079 ? -40.050 26.858 24.748 1.00 40.22 1079 PRO A O 1
ATOM 8611 N N . ARG A 1 1080 ? -37.973 26.656 23.913 1.00 31.42 1080 ARG A N 1
ATOM 8612 C CA . ARG A 1 1080 ? -37.233 26.598 25.179 1.00 31.42 1080 ARG A CA 1
ATOM 8613 C C . ARG A 1 1080 ? -36.002 27.480 25.047 1.00 31.42 1080 ARG A C 1
ATOM 8615 O O . ARG A 1 1080 ? -35.290 27.407 24.049 1.00 31.42 1080 ARG A O 1
ATOM 8622 N N . GLU A 1 1081 ? -35.779 28.326 26.043 1.00 33.44 1081 GLU A N 1
ATOM 8623 C CA . GLU A 1 1081 ? -34.646 29.243 26.072 1.00 33.44 1081 GLU A CA 1
ATOM 8624 C C . GLU A 1 1081 ? -33.353 28.473 26.354 1.00 33.44 1081 GLU A C 1
ATOM 8626 O O . GLU A 1 1081 ? -33.049 28.131 27.493 1.00 33.44 1081 GLU A O 1
ATOM 8631 N N . LEU A 1 1082 ? -32.580 28.215 25.300 1.00 29.83 1082 LEU A N 1
ATOM 8632 C CA . LEU A 1 1082 ? -31.165 27.864 25.391 1.00 29.83 1082 LEU A CA 1
ATOM 8633 C C . LEU A 1 1082 ? -30.392 28.659 24.336 1.00 29.83 1082 LEU A C 1
ATOM 8635 O O . LEU A 1 1082 ? -30.075 28.171 23.255 1.00 29.83 1082 LEU A O 1
ATOM 8639 N N . ILE A 1 1083 ? -30.196 29.937 24.681 1.00 26.52 1083 ILE A N 1
ATOM 8640 C CA . ILE A 1 1083 ? -29.121 30.858 24.271 1.00 26.52 1083 ILE A CA 1
ATOM 8641 C C . ILE A 1 1083 ? -28.293 30.326 23.086 1.00 26.52 1083 ILE A C 1
ATOM 8643 O O . ILE A 1 1083 ? -27.263 29.677 23.257 1.00 26.52 1083 ILE A O 1
ATOM 8647 N N . SER A 1 1084 ? -28.764 30.588 21.864 1.00 25.77 1084 SER A N 1
ATOM 8648 C CA . SER A 1 1084 ? -28.177 30.048 20.633 1.00 25.77 1084 SER A CA 1
ATOM 8649 C C . SER A 1 1084 ? -26.941 30.842 20.194 1.00 25.77 1084 SER A C 1
ATOM 8651 O O . SER A 1 1084 ? -26.972 31.555 19.187 1.00 25.77 1084 SER A O 1
ATOM 8653 N N . GLU A 1 1085 ? -25.863 30.763 20.971 1.00 23.25 1085 GLU A N 1
ATOM 8654 C CA . GLU A 1 1085 ? -24.626 31.500 20.712 1.00 23.25 1085 GLU A CA 1
ATOM 8655 C C . GLU A 1 1085 ? -23.732 30.793 19.676 1.00 23.25 1085 GLU A C 1
ATOM 8657 O O . GLU A 1 1085 ? -23.577 29.573 19.678 1.00 23.25 1085 GLU A O 1
ATOM 8662 N N . VAL A 1 1086 ? -23.081 31.564 18.795 1.00 24.08 1086 VAL A N 1
ATOM 8663 C CA . VAL A 1 1086 ? -21.971 31.072 17.949 1.00 24.08 1086 VAL A CA 1
ATOM 8664 C C . VAL A 1 1086 ? -20.644 31.385 18.655 1.00 24.08 1086 VAL A C 1
ATOM 8666 O O . VAL A 1 1086 ? -19.763 32.067 18.139 1.00 24.08 1086 VAL A O 1
ATOM 8669 N N . ARG A 1 1087 ? -20.571 30.891 19.894 1.00 20.67 1087 ARG A N 1
ATOM 8670 C CA . ARG A 1 1087 ? -19.502 30.946 20.907 1.00 20.67 1087 ARG A CA 1
ATOM 8671 C C . ARG A 1 1087 ? -19.765 29.780 21.885 1.00 20.67 1087 ARG A C 1
ATOM 8673 O O . ARG A 1 1087 ? -20.868 29.252 21.887 1.00 20.67 1087 ARG A O 1
ATOM 8680 N N . ALA A 1 1088 ? -18.835 29.212 22.652 1.00 29.61 1088 ALA A N 1
ATOM 8681 C CA . ALA A 1 1088 ? -17.496 29.629 23.080 1.00 29.61 1088 ALA A CA 1
ATOM 8682 C C . ALA A 1 1088 ? -17.467 30.776 24.103 1.00 29.61 1088 ALA A C 1
ATOM 8684 O O . ALA A 1 1088 ? -16.999 31.858 23.766 1.00 29.61 1088 ALA A O 1
ATOM 8685 N N . ASP A 1 1089 ? -17.969 30.501 25.317 1.00 21.56 1089 ASP A N 1
ATOM 8686 C CA . ASP A 1 1089 ? -17.555 31.080 26.612 1.00 21.56 1089 ASP A CA 1
ATOM 8687 C C . ASP A 1 1089 ? -18.370 30.414 27.773 1.00 21.56 1089 ASP A C 1
ATOM 8689 O O . ASP A 1 1089 ? -19.314 29.680 27.492 1.00 21.56 1089 ASP A O 1
ATOM 8693 N N . ASN A 1 1090 ? -18.047 30.529 29.075 1.00 22.89 1090 ASN A N 1
ATOM 8694 C CA . ASN A 1 1090 ? -16.915 31.235 29.681 1.00 22.89 1090 ASN A CA 1
ATOM 8695 C C . ASN A 1 1090 ? -16.321 30.601 30.961 1.00 22.89 1090 ASN A C 1
ATOM 8697 O O . ASN A 1 1090 ? -16.969 29.833 31.663 1.00 22.89 1090 ASN A O 1
ATOM 8701 N N . GLN A 1 1091 ? -15.086 31.035 31.236 1.00 25.78 1091 GLN A N 1
ATOM 8702 C CA . GLN A 1 1091 ? -14.405 31.246 32.526 1.00 25.78 1091 GLN A CA 1
ATOM 8703 C C . GLN A 1 1091 ? -15.081 30.794 33.842 1.00 25.78 1091 GLN A C 1
ATOM 8705 O O . GLN A 1 1091 ? -16.152 31.267 34.206 1.00 25.78 1091 GLN A O 1
ATOM 8710 N N . ASP A 1 1092 ? -14.267 30.171 34.702 1.00 25.55 1092 ASP A N 1
ATOM 8711 C CA . ASP A 1 1092 ? -13.644 31.006 35.743 1.00 25.55 1092 ASP A CA 1
ATOM 8712 C C . ASP A 1 1092 ? -12.127 31.124 35.462 1.00 25.55 1092 ASP A C 1
ATOM 8714 O O . ASP A 1 1092 ? -11.572 30.393 34.635 1.00 25.55 1092 ASP A O 1
ATOM 8718 N N . SER A 1 1093 ? -11.478 32.130 36.036 1.00 26.20 1093 SER A N 1
ATOM 8719 C CA . SER A 1 1093 ? -10.295 32.774 35.463 1.00 26.20 1093 SER A CA 1
ATOM 8720 C C . SER A 1 1093 ? -8.943 32.195 35.906 1.00 26.20 1093 SER A C 1
ATOM 8722 O O . SER A 1 1093 ? -8.707 31.867 37.067 1.00 26.20 1093 SER A O 1
ATOM 8724 N N . ALA A 1 1094 ? -7.989 32.166 34.969 1.00 23.31 1094 ALA A N 1
ATOM 8725 C CA . ALA A 1 1094 ? -6.571 31.939 35.248 1.00 23.31 1094 ALA A CA 1
ATOM 8726 C C . ALA A 1 1094 ? -5.692 32.786 34.310 1.00 23.31 1094 ALA A C 1
ATOM 8728 O O . ALA A 1 1094 ? -5.123 32.285 33.344 1.00 23.31 1094 ALA A O 1
ATOM 8729 N N . LEU A 1 1095 ? -5.625 34.086 34.623 1.00 22.09 1095 LEU A N 1
ATOM 8730 C CA . LEU A 1 1095 ? -4.722 35.119 34.088 1.00 22.09 1095 LEU A CA 1
ATOM 8731 C C . LEU A 1 1095 ? -3.537 34.608 33.250 1.00 22.09 1095 LEU A C 1
ATOM 8733 O O . LEU A 1 1095 ? -2.663 33.900 33.762 1.00 22.09 1095 LEU A O 1
ATOM 8737 N N . ALA A 1 1096 ? -3.427 35.114 32.018 1.00 27.84 1096 ALA A N 1
ATOM 8738 C CA . ALA A 1 1096 ? -2.150 35.146 31.319 1.00 27.84 1096 ALA A CA 1
ATOM 8739 C C . ALA A 1 1096 ? -1.136 35.942 32.166 1.00 27.84 1096 ALA A C 1
ATOM 8741 O O . ALA A 1 1096 ? -1.383 37.118 32.455 1.00 27.84 1096 ALA A O 1
ATOM 8742 N N . PRO A 1 1097 ? 0.004 35.352 32.568 1.00 21.81 1097 PRO A N 1
ATOM 8743 C CA . PRO A 1 1097 ? 1.146 36.143 32.991 1.00 21.81 1097 PRO A CA 1
ATOM 8744 C C . PRO A 1 1097 ? 1.613 36.978 31.797 1.00 21.81 1097 PRO A C 1
ATOM 8746 O O . PRO A 1 1097 ? 1.593 36.510 30.657 1.00 21.81 1097 PRO A O 1
ATOM 8749 N N . SER A 1 1098 ? 2.059 38.202 32.057 1.00 21.64 1098 SER A N 1
ATOM 8750 C CA . SER A 1 1098 ? 2.800 38.986 31.073 1.00 21.64 1098 SER A CA 1
ATOM 8751 C C . SER A 1 1098 ? 4.033 38.223 30.574 1.00 21.64 1098 SER A C 1
ATOM 8753 O O . SER A 1 1098 ? 4.552 37.337 31.261 1.00 21.64 1098 SER A O 1
ATOM 8755 N N . LEU A 1 1099 ? 4.574 38.629 29.417 1.00 26.53 1099 LEU A N 1
ATOM 8756 C CA . LEU A 1 1099 ? 5.985 38.372 29.135 1.00 26.53 1099 LEU A CA 1
ATOM 8757 C C . LEU A 1 1099 ? 6.818 39.098 30.199 1.00 26.53 1099 LEU A C 1
ATOM 8759 O O . LEU A 1 1099 ? 7.159 40.270 30.060 1.00 26.53 1099 LEU A O 1
ATOM 8763 N N . ALA A 1 1100 ? 7.154 38.387 31.270 1.00 22.59 1100 ALA A N 1
ATOM 8764 C CA . ALA A 1 1100 ? 8.372 38.667 31.996 1.00 22.59 1100 ALA A CA 1
ATOM 8765 C C . ALA A 1 1100 ? 9.522 38.201 31.098 1.00 22.59 1100 ALA A C 1
ATOM 8767 O O . ALA A 1 1100 ? 9.704 36.996 30.906 1.00 22.59 1100 ALA A O 1
ATOM 8768 N N . GLU A 1 1101 ? 10.281 39.146 30.539 1.00 27.45 1101 GLU A N 1
ATOM 8769 C CA . GLU A 1 1101 ? 11.523 38.880 29.805 1.00 27.45 1101 GLU A CA 1
ATOM 8770 C C . GLU A 1 1101 ? 12.615 38.368 30.758 1.00 27.45 1101 GLU A C 1
ATOM 8772 O O . GLU A 1 1101 ? 13.631 39.013 31.016 1.00 27.45 1101 GLU A O 1
ATOM 8777 N N . TYR A 1 1102 ? 12.418 37.167 31.297 1.00 26.25 1102 TYR A N 1
ATOM 8778 C CA . TYR A 1 1102 ? 13.510 36.412 31.875 1.00 26.25 1102 TYR A CA 1
ATOM 8779 C C . TYR A 1 1102 ? 14.413 35.951 30.738 1.00 26.25 1102 TYR A C 1
ATOM 8781 O O . TYR A 1 1102 ? 14.053 35.075 29.953 1.00 26.25 1102 TYR A O 1
ATOM 8789 N N . SER A 1 1103 ? 15.622 36.508 30.704 1.00 32.91 1103 SER A N 1
ATOM 8790 C CA . SER A 1 1103 ? 16.757 36.092 29.873 1.00 32.91 1103 SER A CA 1
ATOM 8791 C C . SER A 1 1103 ? 17.314 34.720 30.304 1.00 32.91 1103 SER A C 1
ATOM 8793 O O . SER A 1 1103 ? 18.510 34.521 30.511 1.00 32.91 1103 SER A O 1
ATOM 8795 N N . ALA A 1 1104 ? 16.418 33.745 30.464 1.00 32.53 1104 ALA A N 1
ATOM 8796 C CA . ALA A 1 1104 ? 16.712 32.376 30.835 1.00 32.53 1104 ALA A CA 1
ATOM 8797 C C . ALA A 1 1104 ? 17.265 31.621 29.619 1.00 32.53 1104 ALA A C 1
ATOM 8799 O O . ALA A 1 1104 ? 16.542 31.343 28.665 1.00 32.53 1104 ALA A O 1
ATOM 8800 N N . GLY A 1 1105 ? 18.555 31.277 29.657 1.00 39.22 1105 GLY A N 1
ATOM 8801 C CA . GLY A 1 1105 ? 19.219 30.574 28.559 1.00 39.22 1105 GLY A CA 1
ATOM 8802 C C . GLY A 1 1105 ? 18.529 29.254 28.194 1.00 39.22 1105 GLY A C 1
ATOM 8803 O O . GLY A 1 1105 ? 18.409 28.353 29.027 1.00 39.22 1105 GLY A O 1
ATOM 8804 N N . PHE A 1 1106 ? 18.105 29.137 26.938 1.00 43.69 1106 PHE A N 1
ATOM 8805 C CA . PHE A 1 1106 ? 17.547 27.911 26.371 1.00 43.69 1106 PHE A CA 1
ATOM 8806 C C . PHE A 1 1106 ? 18.659 26.931 25.979 1.00 43.69 1106 PHE A C 1
ATOM 8808 O O . PHE A 1 1106 ? 19.776 27.332 25.650 1.00 43.69 1106 PHE A O 1
ATOM 8815 N N . LYS A 1 1107 ? 18.337 25.636 25.967 1.00 55.72 1107 LYS A N 1
ATOM 8816 C CA . LYS A 1 1107 ? 19.149 24.592 25.330 1.00 55.72 1107 LYS A CA 1
ATOM 8817 C C . LYS A 1 1107 ? 18.393 24.034 24.130 1.00 55.72 1107 LYS A C 1
ATOM 8819 O O . LYS A 1 1107 ? 17.176 23.893 24.202 1.00 55.72 1107 LYS A O 1
ATOM 8824 N N . THR A 1 1108 ? 19.096 23.678 23.062 1.00 52.41 1108 THR A N 1
ATOM 8825 C CA . THR A 1 1108 ? 18.526 22.934 21.931 1.00 52.41 1108 THR A CA 1
ATOM 8826 C C . THR A 1 1108 ? 18.981 21.476 21.962 1.00 52.41 1108 THR A C 1
ATOM 8828 O O . THR A 1 1108 ? 20.054 21.165 22.484 1.00 52.41 1108 THR A O 1
ATOM 8831 N N . ALA A 1 1109 ? 18.163 20.568 21.429 1.00 50.25 1109 ALA A N 1
ATOM 8832 C CA . ALA A 1 1109 ? 18.513 19.156 21.291 1.00 50.25 1109 ALA A CA 1
ATOM 8833 C C . ALA A 1 1109 ? 17.978 18.574 19.977 1.00 50.25 1109 ALA A C 1
ATOM 8835 O O . ALA A 1 1109 ? 16.809 18.773 19.643 1.00 50.25 1109 ALA A O 1
ATOM 8836 N N . SER A 1 1110 ? 18.818 17.799 19.286 1.00 58.69 1110 SER A N 1
ATOM 8837 C CA . SER A 1 1110 ? 18.449 17.070 18.068 1.00 58.69 1110 SER A CA 1
ATOM 8838 C C . SER A 1 1110 ? 18.649 15.563 18.259 1.00 58.69 1110 SER A C 1
ATOM 8840 O O . SER A 1 1110 ? 19.663 15.132 18.814 1.00 58.69 1110 SER A O 1
ATOM 8842 N N . LEU A 1 1111 ? 17.678 14.746 17.841 1.00 58.25 1111 LEU A N 1
ATOM 8843 C CA . LEU A 1 1111 ? 17.674 13.294 18.059 1.00 58.25 1111 LEU A CA 1
ATOM 8844 C C . LEU A 1 1111 ? 16.829 12.533 17.024 1.00 58.25 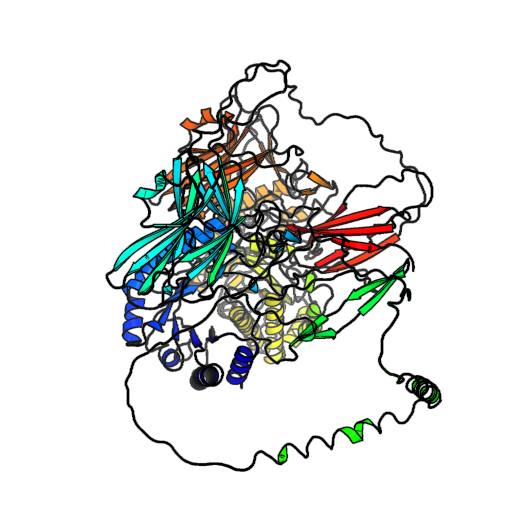1111 LEU A C 1
ATOM 8846 O O . LEU A 1 1111 ? 15.848 13.052 16.503 1.00 58.25 1111 LEU A O 1
ATOM 8850 N N . LYS A 1 1112 ? 17.171 11.261 16.777 1.00 66.81 1112 LYS A N 1
ATOM 8851 C CA . LYS A 1 1112 ? 16.367 10.320 15.974 1.00 66.81 1112 LYS A CA 1
ATOM 8852 C C . LYS A 1 1112 ? 15.687 9.317 16.903 1.00 66.81 1112 LYS A C 1
ATOM 8854 O O . LYS A 1 1112 ? 16.368 8.532 17.564 1.00 66.81 1112 LYS A O 1
ATOM 8859 N N . ILE A 1 1113 ? 14.360 9.338 16.932 1.00 57.09 1113 ILE A N 1
ATOM 8860 C CA . ILE A 1 1113 ? 13.526 8.316 17.564 1.00 57.09 1113 ILE A CA 1
ATOM 8861 C C . ILE A 1 1113 ? 13.334 7.173 16.559 1.00 57.09 1113 ILE A C 1
ATOM 8863 O O . ILE A 1 1113 ? 13.132 7.406 15.367 1.00 57.09 1113 ILE A O 1
ATOM 8867 N N . LEU A 1 1114 ? 13.423 5.939 17.051 1.00 62.00 1114 LEU A N 1
ATOM 8868 C CA . LEU A 1 1114 ? 13.143 4.705 16.319 1.00 62.00 1114 LEU A CA 1
ATOM 8869 C C . LEU A 1 1114 ? 12.270 3.817 17.199 1.00 62.00 1114 LEU A C 1
ATOM 8871 O O . LEU A 1 1114 ? 12.552 3.670 18.390 1.00 62.00 1114 LEU A O 1
ATOM 8875 N N . TRP A 1 1115 ? 11.253 3.198 16.611 1.00 59.50 1115 TRP A N 1
ATOM 8876 C CA . TRP A 1 1115 ? 10.425 2.188 17.263 1.00 59.50 1115 TRP A CA 1
ATOM 8877 C C . TRP A 1 1115 ? 10.297 0.964 16.358 1.00 59.50 1115 TRP A C 1
ATOM 8879 O O . TRP A 1 1115 ? 10.446 1.060 15.147 1.00 59.50 1115 TRP A O 1
ATOM 8889 N N . LYS A 1 1116 ? 10.066 -0.199 16.966 1.00 52.94 1116 LYS A N 1
ATOM 8890 C CA . LYS A 1 1116 ? 9.643 -1.440 16.308 1.00 52.94 1116 LYS A CA 1
ATOM 8891 C C . LYS A 1 1116 ? 8.820 -2.240 17.310 1.00 52.94 1116 LYS A C 1
ATOM 8893 O O . LYS A 1 1116 ? 9.078 -2.167 18.515 1.00 52.94 1116 LYS A O 1
ATOM 8898 N N . LEU A 1 1117 ? 7.863 -3.015 16.813 1.00 48.00 1117 LEU A N 1
ATOM 8899 C CA . LEU A 1 1117 ? 7.190 -4.044 17.605 1.00 48.00 1117 LEU A CA 1
ATOM 8900 C C . LEU A 1 1117 ? 8.227 -5.114 17.985 1.00 48.00 1117 LEU A C 1
ATOM 8902 O O . LEU A 1 1117 ? 9.064 -5.495 17.165 1.00 48.00 1117 LEU A O 1
ATOM 8906 N N . LYS A 1 1118 ? 8.238 -5.542 19.253 1.00 41.50 1118 LYS A N 1
ATOM 8907 C CA . LYS A 1 1118 ? 9.300 -6.419 19.794 1.00 41.50 1118 LYS A CA 1
ATOM 8908 C C . LYS A 1 1118 ? 9.220 -7.858 19.290 1.00 41.50 1118 LYS A C 1
ATOM 8910 O O . LYS A 1 1118 ? 10.191 -8.597 19.403 1.00 41.50 1118 LYS A O 1
ATOM 8915 N N . ASP A 1 1119 ? 8.074 -8.217 18.743 1.00 36.28 1119 ASP A N 1
ATOM 8916 C CA . ASP A 1 1119 ? 7.656 -9.574 18.433 1.00 36.28 1119 ASP A CA 1
ATOM 8917 C C . ASP A 1 1119 ? 8.018 -10.033 17.010 1.00 36.28 1119 ASP A C 1
ATOM 8919 O O . ASP A 1 1119 ? 7.560 -11.077 16.559 1.00 36.28 1119 ASP A O 1
ATOM 8923 N N . GLY A 1 1120 ? 8.817 -9.248 16.277 1.00 36.09 1120 GLY A N 1
ATOM 8924 C CA . GLY A 1 1120 ? 9.269 -9.572 14.915 1.00 36.09 1120 GLY A CA 1
ATOM 8925 C C . GLY A 1 1120 ? 8.206 -9.416 13.820 1.00 36.09 1120 GLY A C 1
ATOM 8926 O O . GLY A 1 1120 ? 8.528 -9.530 12.641 1.00 36.09 1120 GLY A O 1
ATOM 8927 N N . ASN A 1 1121 ? 6.961 -9.116 14.192 1.00 34.00 1121 ASN A N 1
ATOM 8928 C CA . ASN A 1 1121 ? 5.829 -9.027 13.280 1.00 34.00 1121 ASN A CA 1
ATOM 8929 C C . ASN A 1 1121 ? 5.761 -7.654 12.580 1.00 34.00 1121 ASN A C 1
ATOM 8931 O O . ASN A 1 1121 ? 5.731 -6.612 13.238 1.00 34.00 1121 ASN A O 1
ATOM 8935 N N . ASN A 1 1122 ? 5.695 -7.641 11.245 1.00 39.72 1122 ASN A N 1
ATOM 8936 C CA . ASN A 1 1122 ? 5.742 -6.423 10.419 1.00 39.72 1122 ASN A CA 1
ATOM 8937 C C . ASN A 1 1122 ? 4.387 -5.685 10.310 1.00 39.72 1122 ASN A C 1
ATOM 8939 O O . ASN A 1 1122 ? 3.986 -5.280 9.222 1.00 39.72 1122 ASN A O 1
ATOM 8943 N N . PHE A 1 1123 ? 3.664 -5.487 11.418 1.00 39.00 1123 PHE A N 1
ATOM 8944 C CA . PHE A 1 1123 ? 2.432 -4.690 11.385 1.00 39.00 1123 PHE A CA 1
ATOM 8945 C C . PHE A 1 1123 ? 2.763 -3.188 11.333 1.00 39.00 1123 PHE A C 1
ATOM 8947 O O . PHE A 1 1123 ? 3.345 -2.626 12.268 1.00 39.00 1123 PHE A O 1
ATOM 8954 N N . LEU A 1 1124 ? 2.413 -2.537 10.222 1.00 51.84 1124 LEU A N 1
ATOM 8955 C CA . LEU A 1 1124 ? 2.683 -1.122 9.960 1.00 51.84 1124 LEU A CA 1
ATOM 8956 C C . LEU A 1 1124 ? 1.394 -0.303 10.091 1.00 51.84 1124 LEU A C 1
ATOM 8958 O O . LEU A 1 1124 ? 0.392 -0.602 9.446 1.00 51.84 1124 LEU A O 1
ATOM 8962 N N . PHE A 1 1125 ? 1.432 0.751 10.907 1.00 61.59 1125 PHE A N 1
ATOM 8963 C CA . PHE A 1 1125 ? 0.375 1.763 10.934 1.00 61.59 1125 PHE A CA 1
ATOM 8964 C C . PHE A 1 1125 ? 0.686 2.836 9.879 1.00 61.59 1125 PHE A C 1
ATOM 8966 O O . PHE A 1 1125 ? 1.848 3.227 9.761 1.00 61.59 1125 PHE A O 1
ATOM 8973 N N . PRO A 1 1126 ? -0.313 3.355 9.139 1.00 63.47 1126 PRO A N 1
ATOM 8974 C CA . PRO A 1 1126 ? -0.088 4.330 8.067 1.00 63.47 1126 PRO A CA 1
ATOM 8975 C C . PRO A 1 1126 ? 0.337 5.716 8.571 1.00 63.47 1126 PRO A C 1
ATOM 8977 O O . PRO A 1 1126 ? 0.754 6.553 7.770 1.00 63.47 1126 PRO A O 1
ATOM 8980 N N . LYS A 1 1127 ? 0.186 5.993 9.874 1.00 78.31 1127 LYS A N 1
ATOM 8981 C CA . LYS A 1 1127 ? 0.574 7.248 10.524 1.00 78.31 1127 LYS A CA 1
ATOM 8982 C C . LYS A 1 1127 ? 0.848 7.018 12.015 1.00 78.31 1127 LYS A C 1
ATOM 8984 O O . LYS A 1 1127 ? 0.143 6.259 12.677 1.00 78.31 1127 LYS A O 1
ATOM 8989 N N . TYR A 1 1128 ? 1.824 7.740 12.552 1.00 77.44 1128 TYR A N 1
ATOM 8990 C CA . TYR A 1 1128 ? 2.068 7.894 13.984 1.00 77.44 1128 TYR A CA 1
ATOM 8991 C C . TYR A 1 1128 ? 2.128 9.392 14.323 1.00 77.44 1128 TYR A C 1
ATOM 8993 O O . TYR A 1 1128 ? 2.902 10.129 13.712 1.00 77.44 1128 TYR A O 1
ATOM 9001 N N . ASN A 1 1129 ? 1.341 9.852 15.294 1.00 78.75 1129 ASN A N 1
ATOM 9002 C CA . ASN A 1 1129 ? 1.422 11.212 15.831 1.00 78.75 1129 ASN A CA 1
ATOM 9003 C C . ASN A 1 1129 ? 2.503 11.262 16.924 1.00 78.75 1129 ASN A C 1
ATOM 9005 O O . ASN A 1 1129 ? 2.505 10.443 17.846 1.00 78.75 1129 ASN A O 1
ATOM 9009 N N . ILE A 1 1130 ? 3.421 12.226 16.840 1.00 79.31 1130 ILE A N 1
ATOM 9010 C CA . ILE A 1 1130 ? 4.551 12.363 17.765 1.00 79.31 1130 ILE A CA 1
ATOM 9011 C C . ILE A 1 1130 ? 4.340 13.583 18.665 1.00 79.31 1130 ILE A C 1
ATOM 9013 O O . ILE A 1 1130 ? 4.061 14.677 18.179 1.00 79.31 1130 ILE A O 1
ATOM 9017 N N . TYR A 1 1131 ? 4.519 13.418 19.975 1.00 80.06 1131 TYR A N 1
ATOM 9018 C CA . TYR A 1 1131 ? 4.369 14.479 20.983 1.00 80.06 1131 TYR A CA 1
ATOM 9019 C C . TYR A 1 1131 ? 5.598 14.569 21.896 1.00 80.06 1131 TYR A C 1
ATOM 9021 O O . TYR A 1 1131 ? 6.403 13.640 21.941 1.00 80.06 1131 TYR A O 1
ATOM 9029 N N . VAL A 1 1132 ? 5.711 15.641 22.689 1.00 79.94 1132 VAL A N 1
ATOM 9030 C CA . VAL A 1 1132 ? 6.620 15.744 23.840 1.00 79.94 1132 VAL A CA 1
ATOM 9031 C C . VAL A 1 1132 ? 5.993 16.483 25.030 1.00 79.94 1132 VAL A C 1
ATOM 9033 O O . VAL A 1 1132 ? 5.493 17.597 24.907 1.00 79.94 1132 VAL A O 1
ATOM 9036 N N . GLU A 1 1133 ? 6.056 15.877 26.212 1.00 81.00 1133 GLU A N 1
ATOM 9037 C CA . GLU A 1 1133 ? 5.775 16.500 27.516 1.00 81.00 1133 GLU A CA 1
ATOM 9038 C C . GLU A 1 1133 ? 7.088 17.092 28.067 1.00 81.00 1133 GLU A C 1
ATOM 9040 O O . GLU A 1 1133 ? 8.103 16.385 28.116 1.00 81.00 1133 GLU A O 1
ATOM 9045 N N . LYS A 1 1134 ? 7.098 18.368 28.479 1.00 75.94 1134 LYS A N 1
ATOM 9046 C CA . LYS A 1 1134 ? 8.270 19.025 29.089 1.00 75.94 1134 LYS A CA 1
ATOM 9047 C C . LYS A 1 1134 ? 8.095 19.076 30.607 1.00 75.94 1134 LYS A C 1
ATOM 9049 O O . LYS A 1 1134 ? 7.217 19.765 31.107 1.00 75.94 1134 LYS A O 1
ATOM 9054 N N . LEU A 1 1135 ? 8.929 18.352 31.349 1.00 72.75 1135 LEU A N 1
ATOM 9055 C CA . LEU A 1 1135 ? 8.763 18.168 32.793 1.00 72.75 1135 LEU A CA 1
ATOM 9056 C C . LEU A 1 1135 ? 9.799 18.985 33.574 1.00 72.75 1135 LEU A C 1
ATOM 9058 O O . LEU A 1 1135 ? 11.009 18.802 33.402 1.00 72.75 1135 LEU A O 1
ATOM 9062 N N . ALA A 1 1136 ? 9.321 19.876 34.443 1.00 65.75 1136 ALA A N 1
ATOM 9063 C CA . ALA A 1 1136 ? 10.147 20.769 35.253 1.00 65.75 1136 ALA A CA 1
ATOM 9064 C C . ALA A 1 1136 ? 11.055 20.029 36.257 1.00 65.75 1136 ALA A C 1
ATOM 9066 O O . ALA A 1 1136 ? 10.783 18.903 36.683 1.00 65.75 1136 ALA A O 1
ATOM 9067 N N . LYS A 1 1137 ? 12.146 20.686 36.657 1.00 62.09 1137 LYS A N 1
ATOM 9068 C CA . LYS A 1 1137 ? 13.011 20.250 37.760 1.00 62.09 1137 LYS A CA 1
ATOM 9069 C C . LYS A 1 1137 ? 12.316 20.509 39.094 1.00 62.09 1137 LYS A C 1
ATOM 9071 O O . LYS A 1 1137 ? 11.869 21.624 39.349 1.00 62.09 1137 LYS A O 1
ATOM 9076 N N . GLN A 1 1138 ? 12.276 19.503 39.964 1.00 53.56 1138 GLN A N 1
ATOM 9077 C CA . GLN A 1 1138 ? 11.925 19.725 41.366 1.00 53.56 1138 GLN A CA 1
ATOM 9078 C C . GLN A 1 1138 ? 13.087 20.446 42.059 1.00 53.56 1138 GLN A C 1
ATOM 9080 O O . GLN A 1 1138 ? 14.234 20.015 41.954 1.00 53.56 1138 GLN A O 1
ATOM 9085 N N . VAL A 1 1139 ? 12.773 21.542 42.747 1.00 44.59 1139 VAL A N 1
ATOM 9086 C CA . VAL A 1 1139 ? 13.700 22.313 43.584 1.00 44.59 1139 VAL A CA 1
ATOM 9087 C C . VAL A 1 1139 ? 13.252 22.153 45.034 1.00 44.59 1139 VAL A C 1
ATOM 9089 O O . VAL A 1 1139 ? 12.052 22.194 45.313 1.00 44.59 1139 VAL A O 1
ATOM 9092 N N . ASP A 1 1140 ? 14.196 21.946 45.950 1.00 40.88 1140 ASP A N 1
ATOM 9093 C CA . ASP A 1 1140 ? 13.893 21.759 47.368 1.00 40.88 1140 ASP A CA 1
ATOM 9094 C C . ASP A 1 1140 ? 13.303 23.031 48.002 1.00 40.88 1140 ASP A C 1
ATOM 9096 O O . ASP A 1 1140 ? 13.931 24.089 48.001 1.00 40.88 1140 ASP A O 1
ATOM 9100 N N . GLY A 1 1141 ? 12.120 22.898 48.615 1.00 42.12 1141 GLY A N 1
ATOM 9101 C CA . GLY A 1 1141 ? 11.533 23.904 49.509 1.00 42.12 1141 GLY A CA 1
ATOM 9102 C C . GLY A 1 1141 ? 10.440 24.797 48.905 1.00 42.12 1141 GLY A C 1
ATOM 9103 O O . GLY A 1 1141 ? 10.719 25.839 48.326 1.00 42.12 1141 GLY A O 1
ATOM 9104 N N . ASN A 1 1142 ? 9.179 24.434 49.166 1.00 41.22 1142 ASN A N 1
ATOM 9105 C CA . ASN A 1 1142 ? 7.996 25.310 49.213 1.00 41.22 1142 ASN A CA 1
ATOM 9106 C C . ASN A 1 1142 ? 7.873 26.443 48.169 1.00 41.22 1142 ASN A C 1
ATOM 9108 O O . ASN A 1 1142 ? 7.764 27.619 48.517 1.00 41.22 1142 ASN A O 1
ATOM 9112 N N . ALA A 1 1143 ? 7.689 26.070 46.904 1.00 30.62 1143 ALA A N 1
ATOM 9113 C CA . ALA A 1 1143 ? 6.837 26.830 45.991 1.00 30.62 1143 ALA A CA 1
ATOM 9114 C C . ALA A 1 1143 ? 6.065 25.867 45.079 1.00 30.62 1143 ALA A C 1
ATOM 9116 O O . ALA A 1 1143 ? 6.592 24.831 44.674 1.00 30.62 1143 ALA A O 1
ATOM 9117 N N . ALA A 1 1144 ? 4.822 26.209 44.731 1.00 40.28 1144 ALA A N 1
ATOM 9118 C CA . ALA A 1 1144 ? 4.045 25.466 43.741 1.00 40.28 1144 ALA A CA 1
ATOM 9119 C C . ALA A 1 1144 ? 4.559 25.790 42.327 1.00 40.28 1144 ALA A C 1
ATOM 9121 O O . ALA A 1 1144 ? 3.981 26.604 41.607 1.00 40.28 1144 ALA A O 1
ATOM 9122 N N . GLY A 1 1145 ? 5.683 25.176 41.947 1.00 35.22 1145 GLY A N 1
ATOM 9123 C CA . GLY A 1 1145 ? 6.205 25.233 40.585 1.00 35.22 1145 GLY A CA 1
ATOM 9124 C C . GLY A 1 1145 ? 5.193 24.616 39.624 1.00 35.22 1145 GLY A C 1
ATOM 9125 O O . GLY A 1 1145 ? 5.038 23.397 39.603 1.00 35.22 1145 GLY A O 1
ATOM 9126 N N . ARG A 1 1146 ? 4.481 25.466 38.872 1.00 39.41 1146 ARG A N 1
ATOM 9127 C CA . ARG A 1 1146 ? 3.476 25.047 37.887 1.00 39.41 1146 ARG A CA 1
ATOM 9128 C C . ARG A 1 1146 ? 4.075 24.007 36.940 1.00 39.41 1146 ARG A C 1
ATOM 9130 O O . ARG A 1 1146 ? 5.118 24.251 36.335 1.00 39.41 1146 ARG A O 1
ATOM 9137 N N . LEU A 1 1147 ? 3.370 22.894 36.765 1.00 40.16 1147 LEU A N 1
ATOM 9138 C CA . LEU A 1 1147 ? 3.499 22.100 35.553 1.00 40.16 1147 LEU A CA 1
ATOM 9139 C C . LEU A 1 1147 ? 3.066 22.982 34.375 1.00 40.16 1147 LEU A C 1
ATOM 9141 O O . LEU A 1 1147 ? 1.963 23.532 34.383 1.00 40.16 1147 LEU A O 1
ATOM 9145 N N . GLU A 1 1148 ? 3.906 23.104 33.350 1.00 42.44 1148 GLU A N 1
ATOM 9146 C CA . GLU A 1 1148 ? 3.401 23.416 32.014 1.00 42.44 1148 GLU A CA 1
ATOM 9147 C C . GLU A 1 1148 ? 2.771 22.127 31.465 1.00 42.44 1148 GLU A C 1
ATOM 9149 O O . GLU A 1 1148 ? 3.402 21.392 30.708 1.00 42.44 1148 GLU A O 1
ATOM 9154 N N . ASP A 1 1149 ? 1.536 21.831 31.895 1.00 44.53 1149 ASP A N 1
ATOM 9155 C CA . ASP A 1 1149 ? 0.753 20.626 31.552 1.00 44.53 1149 ASP A CA 1
ATOM 9156 C C . ASP A 1 1149 ? 0.278 20.625 30.080 1.00 44.53 1149 ASP A C 1
ATOM 9158 O O . ASP A 1 1149 ? -0.892 20.426 29.750 1.00 44.53 1149 ASP A O 1
ATOM 9162 N N . ARG A 1 1150 ? 1.204 20.868 29.149 1.00 61.09 1150 ARG A N 1
ATOM 9163 C CA . ARG A 1 1150 ? 0.987 20.787 27.705 1.00 61.09 1150 ARG A CA 1
ATOM 9164 C C . ARG A 1 1150 ? 1.934 19.776 27.076 1.00 61.09 1150 ARG A C 1
ATOM 9166 O O . ARG A 1 1150 ? 3.118 20.033 26.862 1.00 61.09 1150 ARG A O 1
ATOM 9173 N N . ARG A 1 1151 ? 1.355 18.635 26.695 1.00 70.94 1151 ARG A N 1
ATOM 9174 C CA . ARG A 1 1151 ? 1.901 17.744 25.663 1.00 70.94 1151 ARG A CA 1
ATOM 9175 C C . ARG A 1 1151 ? 1.953 18.531 24.355 1.00 70.94 1151 ARG A C 1
ATOM 9177 O O . ARG A 1 1151 ? 0.917 18.905 23.817 1.00 70.94 1151 ARG A O 1
ATOM 9184 N N . VAL A 1 1152 ? 3.153 18.807 23.862 1.00 77.25 1152 VAL A N 1
ATOM 9185 C CA . VAL A 1 1152 ? 3.375 19.544 22.613 1.00 77.25 1152 VAL A CA 1
ATOM 9186 C C . VAL A 1 1152 ? 3.417 18.546 21.463 1.00 77.25 1152 VAL A C 1
ATOM 9188 O O . VAL A 1 1152 ? 4.277 17.669 21.454 1.00 77.25 1152 VAL A O 1
ATOM 9191 N N . TYR A 1 1153 ? 2.513 18.664 20.493 1.00 78.50 1153 TYR A N 1
ATOM 9192 C CA . TYR A 1 1153 ? 2.599 17.903 19.243 1.00 78.50 1153 TYR A CA 1
ATOM 9193 C C . TYR A 1 1153 ? 3.830 18.350 18.435 1.00 78.50 1153 TYR A C 1
ATOM 9195 O O . TYR A 1 1153 ? 4.087 19.547 18.305 1.00 78.50 1153 TYR A O 1
ATOM 9203 N N . LEU A 1 1154 ? 4.600 17.392 17.917 1.00 77.19 1154 LEU A N 1
ATOM 9204 C CA . LEU A 1 1154 ? 5.854 17.611 17.185 1.00 77.19 1154 LEU A CA 1
ATOM 9205 C C . LEU A 1 1154 ? 5.756 17.324 15.682 1.00 77.19 1154 LEU A C 1
ATOM 9207 O O . LEU A 1 1154 ? 6.601 17.801 14.930 1.00 77.19 1154 LEU A O 1
ATOM 9211 N N . GLY A 1 1155 ? 4.776 16.533 15.243 1.00 74.88 1155 GLY A N 1
ATOM 9212 C CA . GLY A 1 1155 ? 4.609 16.156 13.839 1.00 74.88 1155 GLY A CA 1
ATOM 9213 C C . GLY A 1 1155 ? 4.089 14.732 13.659 1.00 74.88 1155 GLY A C 1
ATOM 9214 O O . GLY A 1 1155 ? 3.810 14.026 14.629 1.00 74.88 1155 GLY A O 1
ATOM 9215 N N . ALA A 1 1156 ? 3.977 14.318 12.399 1.00 79.81 1156 ALA A N 1
ATOM 9216 C CA . ALA A 1 1156 ? 3.551 12.979 12.013 1.00 79.81 1156 ALA A CA 1
ATOM 9217 C C . ALA A 1 1156 ? 4.712 12.186 11.399 1.00 79.81 1156 ALA A C 1
ATOM 9219 O O . ALA A 1 1156 ? 5.485 12.711 10.595 1.00 79.81 1156 ALA A O 1
ATOM 9220 N N . ALA A 1 1157 ? 4.805 10.907 11.749 1.00 76.69 1157 ALA A N 1
ATOM 9221 C CA . ALA A 1 1157 ? 5.690 9.942 11.115 1.00 76.69 1157 ALA A CA 1
ATOM 9222 C C . ALA A 1 1157 ? 4.873 8.936 10.298 1.00 76.69 1157 ALA A C 1
ATOM 9224 O O . ALA A 1 1157 ? 3.827 8.472 10.747 1.00 76.69 1157 ALA A O 1
ATOM 9225 N N . HIS A 1 1158 ? 5.374 8.579 9.119 1.00 77.81 1158 HIS A N 1
ATOM 9226 C CA . HIS A 1 1158 ? 4.767 7.568 8.244 1.00 77.81 1158 HIS A CA 1
ATOM 9227 C C . HIS A 1 1158 ? 5.626 6.293 8.143 1.00 77.81 1158 HIS A C 1
ATOM 9229 O O . HIS A 1 1158 ? 5.109 5.200 7.946 1.00 77.81 1158 HIS A O 1
ATOM 9235 N N . VAL A 1 1159 ? 6.931 6.406 8.410 1.00 73.44 1159 VAL A N 1
ATOM 9236 C CA . VAL A 1 1159 ? 7.821 5.279 8.733 1.00 73.44 1159 VAL A CA 1
ATOM 9237 C C . VAL A 1 1159 ? 7.967 5.128 10.255 1.00 73.44 1159 VAL A C 1
ATOM 9239 O O . VAL A 1 1159 ? 7.636 6.041 11.010 1.00 73.44 1159 VAL A O 1
ATOM 9242 N N . GLN A 1 1160 ? 8.536 4.014 10.734 1.00 72.00 1160 GLN A N 1
ATOM 9243 C CA . GLN A 1 1160 ? 8.799 3.771 12.168 1.00 72.00 1160 GLN A CA 1
ATOM 9244 C C . GLN A 1 1160 ? 10.023 4.551 12.721 1.00 72.00 1160 GLN A C 1
ATOM 9246 O O . GLN A 1 1160 ? 10.833 4.043 13.505 1.00 72.00 1160 GLN A O 1
ATOM 9251 N N . ALA A 1 1161 ? 10.188 5.792 12.262 1.00 76.88 1161 ALA A N 1
ATOM 9252 C CA . ALA A 1 1161 ? 11.280 6.695 12.590 1.00 76.88 1161 ALA A CA 1
ATOM 9253 C C . ALA A 1 1161 ? 10.798 8.153 12.582 1.00 76.88 1161 ALA A C 1
ATOM 9255 O O . ALA A 1 1161 ? 10.052 8.557 11.694 1.00 76.88 1161 ALA A O 1
ATOM 9256 N N . PHE A 1 1162 ? 11.284 8.965 13.522 1.00 75.19 1162 PHE A N 1
ATOM 9257 C CA . PHE A 1 1162 ? 11.061 10.415 13.521 1.00 75.19 1162 PHE A CA 1
ATOM 9258 C C . PHE A 1 1162 ? 12.307 11.132 14.037 1.00 75.19 1162 PHE A C 1
ATOM 9260 O O . PHE A 1 1162 ? 12.833 10.803 15.102 1.00 75.19 1162 PHE A O 1
ATOM 9267 N N . TYR A 1 1163 ? 12.806 12.092 13.272 1.00 78.94 1163 TYR A N 1
ATOM 9268 C CA . TYR A 1 1163 ? 13.894 12.976 13.662 1.00 78.94 1163 TYR A CA 1
ATOM 9269 C C . TYR A 1 1163 ? 13.344 14.291 14.208 1.00 78.94 1163 TYR A C 1
ATOM 9271 O O . TYR A 1 1163 ? 12.384 14.845 13.685 1.00 78.94 1163 TYR A O 1
ATOM 9279 N N . ILE A 1 1164 ? 13.972 14.800 15.255 1.00 72.44 1164 ILE A N 1
ATOM 9280 C CA . ILE A 1 1164 ? 13.643 16.072 15.885 1.00 72.44 1164 ILE A CA 1
ATOM 9281 C C . ILE A 1 1164 ? 14.915 16.904 15.818 1.00 72.44 1164 ILE A C 1
ATOM 9283 O O . ILE A 1 1164 ? 15.956 16.424 16.271 1.00 72.44 1164 ILE A O 1
ATOM 9287 N N . SER A 1 1165 ? 14.843 18.123 15.283 1.00 69.94 1165 SER A N 1
ATOM 9288 C CA . SER A 1 1165 ? 15.958 19.073 15.327 1.00 69.94 1165 SER A CA 1
ATOM 9289 C C . SER A 1 1165 ? 15.662 20.221 16.275 1.00 69.94 1165 SER A C 1
ATOM 9291 O O . SER A 1 1165 ? 14.530 20.692 16.357 1.00 69.94 1165 SER A O 1
ATOM 9293 N N . ASP A 1 1166 ? 16.706 20.663 16.971 1.00 66.62 1166 ASP A N 1
ATOM 9294 C CA . ASP A 1 1166 ? 16.792 21.942 17.673 1.00 66.62 1166 ASP A CA 1
ATOM 9295 C C . ASP A 1 1166 ? 15.640 22.223 18.653 1.00 66.62 1166 ASP A C 1
ATOM 9297 O O . ASP A 1 1166 ? 15.277 23.372 18.910 1.00 66.62 1166 ASP A O 1
ATOM 9301 N N . LEU A 1 1167 ? 15.095 21.161 19.259 1.00 69.81 1167 LEU A N 1
ATOM 9302 C CA . LEU A 1 1167 ? 14.001 21.241 20.219 1.00 69.81 1167 LEU A CA 1
ATOM 9303 C C . LEU A 1 1167 ? 14.400 22.161 21.374 1.00 69.81 1167 LEU A C 1
ATOM 9305 O O . LEU A 1 1167 ? 15.304 21.832 22.141 1.00 69.81 1167 LEU A O 1
ATOM 9309 N N . SER A 1 1168 ? 13.715 23.298 21.500 1.00 67.69 1168 SER A N 1
ATOM 9310 C CA . SER A 1 1168 ? 13.993 24.280 22.547 1.00 67.69 1168 SER A CA 1
ATOM 9311 C C . SER A 1 1168 ? 13.516 23.785 23.914 1.00 67.69 1168 SER A C 1
ATOM 9313 O O . SER A 1 1168 ? 12.325 23.515 24.134 1.00 67.69 1168 SER A O 1
ATOM 9315 N N . ILE A 1 1169 ? 14.462 23.680 24.844 1.00 68.38 1169 ILE A N 1
ATOM 9316 C CA . ILE A 1 1169 ? 14.278 23.231 26.219 1.00 68.38 1169 ILE A CA 1
ATOM 9317 C C . ILE A 1 1169 ? 14.660 24.392 27.156 1.00 68.38 1169 ILE A C 1
ATOM 9319 O O . ILE A 1 1169 ? 15.842 24.744 27.244 1.00 68.38 1169 ILE A O 1
ATOM 9323 N N . PRO A 1 1170 ? 13.690 25.003 27.863 1.00 68.56 1170 PRO A N 1
ATOM 9324 C CA . PRO A 1 1170 ? 13.969 25.988 28.906 1.00 68.56 1170 PRO A CA 1
ATOM 9325 C C . PRO A 1 1170 ? 14.865 25.413 30.013 1.00 68.56 1170 PRO A C 1
ATOM 9327 O O . PRO A 1 1170 ? 14.746 24.244 30.377 1.00 68.56 1170 PRO A O 1
ATOM 9330 N N . SER A 1 1171 ? 15.729 26.241 30.604 1.00 65.88 1171 SER A N 1
ATOM 9331 C CA . SER A 1 1171 ? 16.719 25.829 31.620 1.00 65.88 1171 SER A CA 1
ATOM 9332 C C . SER A 1 1171 ? 16.142 25.145 32.872 1.00 65.88 1171 SER A C 1
ATOM 9334 O O . SER A 1 1171 ? 16.847 24.375 33.533 1.00 65.88 1171 SER A O 1
ATOM 9336 N N . HIS A 1 1172 ? 14.870 25.408 33.187 1.00 67.06 1172 HIS A N 1
ATOM 9337 C CA . HIS A 1 1172 ? 14.139 24.827 34.315 1.00 67.06 1172 HIS A CA 1
ATOM 9338 C C . HIS A 1 1172 ? 13.511 23.451 34.012 1.00 67.06 1172 HIS A C 1
ATOM 9340 O O . HIS A 1 1172 ? 13.008 22.803 34.929 1.00 67.06 1172 HIS A O 1
ATOM 9346 N N . ILE A 1 1173 ? 13.531 22.981 32.759 1.00 65.56 1173 ILE A N 1
ATOM 9347 C CA . ILE A 1 1173 ? 13.051 21.646 32.380 1.00 65.56 1173 ILE A CA 1
ATOM 9348 C C . ILE A 1 1173 ? 14.132 20.605 32.688 1.00 65.56 1173 ILE A C 1
ATOM 9350 O O . ILE A 1 1173 ? 15.308 20.782 32.372 1.00 65.56 1173 ILE A O 1
ATOM 9354 N N . GLY A 1 1174 ? 13.727 19.520 33.349 1.00 60.81 1174 GLY A N 1
ATOM 9355 C CA . GLY A 1 1174 ? 14.601 18.433 33.791 1.00 60.81 1174 GLY A CA 1
ATOM 9356 C C . GLY A 1 1174 ? 14.398 17.124 33.035 1.00 60.81 1174 GLY A C 1
ATOM 9357 O O . GLY A 1 1174 ? 15.293 16.283 33.058 1.00 60.81 1174 GLY A O 1
ATOM 9358 N N . ARG A 1 1175 ? 13.248 16.920 32.374 1.00 66.31 1175 ARG A N 1
ATOM 9359 C CA . ARG A 1 1175 ? 12.958 15.720 31.564 1.00 66.31 1175 ARG A CA 1
ATOM 9360 C C . ARG A 1 1175 ? 12.065 16.046 30.366 1.00 66.31 1175 ARG A C 1
ATOM 9362 O O . ARG A 1 1175 ? 11.265 16.976 30.419 1.00 66.31 1175 ARG A O 1
ATOM 9369 N N . LEU A 1 1176 ? 12.161 15.227 29.325 1.00 70.06 1176 LEU A N 1
ATOM 9370 C CA . LEU A 1 1176 ? 11.272 15.202 28.165 1.00 70.06 1176 LEU A CA 1
ATOM 9371 C C . LEU A 1 1176 ? 10.632 13.815 28.046 1.00 70.06 1176 LEU A C 1
ATOM 9373 O O . LEU A 1 1176 ? 11.345 12.813 28.121 1.00 70.06 1176 LEU A O 1
ATOM 9377 N N . LYS A 1 1177 ? 9.315 13.749 27.844 1.00 76.19 1177 LYS A N 1
ATOM 9378 C CA . LYS A 1 1177 ? 8.552 12.513 27.589 1.00 76.19 1177 LYS A CA 1
ATOM 9379 C C . LYS A 1 1177 ? 7.998 12.575 26.168 1.00 76.19 1177 LYS A C 1
ATOM 9381 O O . LYS A 1 1177 ? 6.954 13.179 25.947 1.00 76.19 1177 LYS A O 1
ATOM 9386 N N . PHE A 1 1178 ? 8.704 11.993 25.206 1.00 72.69 1178 PHE A N 1
ATOM 9387 C CA . PHE A 1 1178 ? 8.221 11.889 23.829 1.00 72.69 1178 PHE A CA 1
ATOM 9388 C C . PHE A 1 1178 ? 7.173 10.783 23.736 1.00 72.69 1178 PHE A C 1
ATOM 9390 O O . PHE A 1 1178 ? 7.437 9.704 24.248 1.00 72.69 1178 PHE A O 1
ATOM 9397 N N . ILE A 1 1179 ? 6.028 11.007 23.098 1.00 72.38 1179 ILE A N 1
ATOM 9398 C CA . ILE A 1 1179 ? 4.941 10.016 22.987 1.00 72.38 1179 ILE A CA 1
ATOM 9399 C C . ILE A 1 1179 ? 4.724 9.679 21.509 1.00 72.38 1179 ILE A C 1
ATOM 9401 O O . ILE A 1 1179 ? 4.733 10.587 20.678 1.00 72.38 1179 ILE A O 1
ATOM 9405 N N . ILE A 1 1180 ? 4.560 8.393 21.190 1.00 76.38 1180 ILE A N 1
ATOM 9406 C CA . ILE A 1 1180 ? 4.349 7.875 19.832 1.00 76.38 1180 ILE A CA 1
ATOM 9407 C C . ILE A 1 1180 ? 2.943 7.265 19.782 1.00 76.38 1180 ILE A C 1
ATOM 9409 O O . ILE A 1 1180 ? 2.756 6.098 20.115 1.00 76.38 1180 ILE A O 1
ATOM 9413 N N . GLN A 1 1181 ? 1.951 8.062 19.398 1.00 81.62 1181 GLN A N 1
ATOM 9414 C CA . GLN A 1 1181 ? 0.568 7.613 19.238 1.00 81.62 1181 GLN A CA 1
ATOM 9415 C C . GLN A 1 1181 ? 0.409 6.966 17.858 1.00 81.62 1181 GLN A C 1
ATOM 9417 O O . GLN A 1 1181 ? 0.586 7.633 16.840 1.00 81.62 1181 GLN A O 1
ATOM 9422 N N . ALA A 1 1182 ? 0.078 5.676 17.800 1.00 72.94 1182 ALA A N 1
ATOM 9423 C CA . ALA A 1 1182 ? -0.267 5.022 16.538 1.00 72.94 1182 ALA A CA 1
ATOM 9424 C C . ALA A 1 1182 ? -1.664 5.458 16.065 1.00 72.94 1182 ALA A C 1
ATOM 9426 O O . ALA A 1 1182 ? -2.576 5.571 16.883 1.00 72.94 1182 ALA A O 1
ATOM 9427 N N . CYS A 1 1183 ? -1.845 5.670 14.759 1.00 66.12 1183 CYS A N 1
ATOM 9428 C CA . CYS A 1 1183 ? -3.156 5.912 14.157 1.00 66.12 1183 CYS A CA 1
ATOM 9429 C C . CYS A 1 1183 ? -3.430 4.885 13.055 1.00 66.12 1183 CYS A C 1
ATOM 9431 O O . CYS A 1 1183 ? -2.600 4.654 12.171 1.00 66.12 1183 CYS A O 1
ATOM 9433 N N . ALA A 1 1184 ? -4.584 4.234 13.143 1.00 61.91 1184 ALA A N 1
ATOM 9434 C CA . ALA A 1 1184 ? -5.012 3.186 12.235 1.00 61.91 1184 ALA A CA 1
ATOM 9435 C C . ALA A 1 1184 ? -5.570 3.763 10.927 1.00 61.91 1184 ALA A C 1
ATOM 9437 O O . ALA A 1 1184 ? -5.794 4.963 10.762 1.00 61.91 1184 ALA A O 1
ATOM 9438 N N . ALA A 1 1185 ? -5.753 2.882 9.945 1.00 62.50 1185 ALA A N 1
ATOM 9439 C CA . ALA A 1 1185 ? -6.122 3.275 8.590 1.00 62.50 1185 ALA A CA 1
ATOM 9440 C C . ALA A 1 1185 ? -7.605 3.674 8.436 1.00 62.50 1185 ALA A C 1
ATOM 9442 O O . ALA A 1 1185 ? -7.994 4.130 7.362 1.00 62.50 1185 ALA A O 1
ATOM 9443 N N . ASP A 1 1186 ? -8.411 3.498 9.481 1.00 57.19 1186 ASP A N 1
ATOM 9444 C CA . ASP A 1 1186 ? -9.783 3.998 9.634 1.00 57.19 1186 ASP A CA 1
ATOM 9445 C C . ASP A 1 1186 ? -9.850 5.417 10.234 1.00 57.19 1186 ASP A C 1
ATOM 9447 O O . ASP A 1 1186 ? -10.934 5.985 10.340 1.00 57.19 1186 ASP A O 1
ATOM 9451 N N . GLY A 1 1187 ? -8.703 5.995 10.611 1.00 56.47 1187 GLY A N 1
ATOM 9452 C CA . GLY A 1 1187 ? -8.612 7.310 11.240 1.00 56.47 1187 GLY A CA 1
ATOM 9453 C C . GLY A 1 1187 ? -8.749 7.317 12.761 1.00 56.47 1187 GLY A C 1
ATOM 9454 O O . GLY A 1 1187 ? -8.660 8.392 13.355 1.00 56.47 1187 GLY A O 1
ATOM 9455 N N . THR A 1 1188 ? -8.930 6.158 13.400 1.00 61.75 1188 THR A N 1
ATOM 9456 C CA . THR A 1 1188 ? -8.813 6.043 14.858 1.00 61.75 1188 THR A CA 1
ATOM 9457 C C . THR A 1 1188 ? -7.352 6.195 15.283 1.00 61.75 1188 THR A C 1
ATOM 9459 O O . THR A 1 1188 ? -6.430 5.797 14.566 1.00 61.75 1188 THR A O 1
ATOM 9462 N N . CYS A 1 1189 ? -7.116 6.773 16.460 1.00 60.91 1189 CYS A N 1
ATOM 9463 C CA . CYS A 1 1189 ? -5.790 6.853 17.063 1.00 60.91 1189 CYS A CA 1
ATOM 9464 C C . CYS A 1 1189 ? -5.786 6.166 18.432 1.00 60.91 1189 CYS A C 1
ATOM 9466 O O . CYS A 1 1189 ? -6.811 6.039 19.095 1.00 60.91 1189 CYS A O 1
ATOM 9468 N N . GLN A 1 1190 ? -4.615 5.699 18.855 1.00 65.06 1190 GLN A N 1
ATOM 9469 C CA . GLN A 1 1190 ? -4.405 5.147 20.189 1.00 65.06 1190 GLN A CA 1
ATOM 9470 C C . GLN A 1 1190 ? -4.623 6.233 21.259 1.00 65.06 1190 GLN A C 1
ATOM 9472 O O . GLN A 1 1190 ? -4.203 7.375 21.071 1.00 65.06 1190 GLN A O 1
ATOM 9477 N N . GLU A 1 1191 ? -5.210 5.890 22.407 1.00 67.00 1191 GLU A N 1
ATOM 9478 C CA . GLU A 1 1191 ? -5.294 6.803 23.558 1.00 67.00 1191 GLU A CA 1
ATOM 9479 C C . GLU A 1 1191 ? -3.895 7.317 23.946 1.00 67.00 1191 GLU A C 1
ATOM 9481 O O . GLU A 1 1191 ? -2.907 6.572 23.983 1.00 67.00 1191 GLU A O 1
ATOM 9486 N N . LEU A 1 1192 ? -3.777 8.626 24.191 1.00 60.84 1192 LEU A N 1
ATOM 9487 C CA . LEU A 1 1192 ? -2.468 9.289 24.270 1.00 60.84 1192 LEU A CA 1
ATOM 9488 C C . LEU A 1 1192 ? -1.690 8.955 25.558 1.00 60.84 1192 LEU A C 1
ATOM 9490 O O . LEU A 1 1192 ? -0.468 9.106 25.593 1.00 60.84 1192 LEU A O 1
ATOM 9494 N N . ASP A 1 1193 ? -2.374 8.490 26.603 1.00 65.31 1193 ASP A N 1
ATOM 9495 C CA . ASP A 1 1193 ? -1.750 8.026 27.847 1.00 65.31 1193 ASP A CA 1
ATOM 9496 C C . ASP A 1 1193 ? -1.250 6.574 27.763 1.00 65.31 1193 ASP A C 1
ATOM 9498 O O . ASP A 1 1193 ? -0.187 6.272 28.308 1.00 65.31 1193 ASP A O 1
ATOM 9502 N N . ASP A 1 1194 ? -1.934 5.722 26.994 1.00 54.34 1194 ASP A N 1
ATOM 9503 C CA . ASP A 1 1194 ? -1.529 4.333 26.721 1.00 54.34 1194 ASP A CA 1
ATOM 9504 C C . ASP A 1 1194 ? -0.467 4.241 25.605 1.00 54.34 1194 ASP A C 1
ATOM 9506 O O . ASP A 1 1194 ? 0.144 3.193 25.370 1.00 54.34 1194 ASP A O 1
ATOM 9510 N N . SER A 1 1195 ? -0.242 5.347 24.890 1.00 59.91 1195 SER A N 1
ATOM 9511 C CA . SER A 1 1195 ? 0.699 5.452 23.775 1.00 59.91 1195 SER A CA 1
ATOM 9512 C C . SER A 1 1195 ? 2.167 5.310 24.225 1.00 59.91 1195 SER A C 1
ATOM 9514 O O . SER A 1 1195 ? 2.598 5.972 25.176 1.00 59.91 1195 SER A O 1
ATOM 9516 N N . PRO A 1 1196 ? 2.992 4.483 23.547 1.00 62.19 1196 PRO A N 1
ATOM 9517 C CA . PRO A 1 1196 ? 4.369 4.216 23.963 1.00 62.19 1196 PRO A CA 1
ATOM 9518 C C . PRO A 1 1196 ? 5.227 5.491 24.000 1.00 62.19 1196 PRO A C 1
ATOM 9520 O O . PRO A 1 1196 ? 5.346 6.211 23.006 1.00 62.19 1196 PRO A O 1
ATOM 9523 N N . TYR A 1 1197 ? 5.866 5.754 25.149 1.00 56.28 1197 TYR A N 1
ATOM 9524 C CA . TYR A 1 1197 ? 6.559 7.020 25.408 1.00 56.28 1197 TYR A CA 1
ATOM 9525 C C . TYR A 1 1197 ? 8.032 6.876 25.843 1.00 56.28 1197 TYR A C 1
ATOM 9527 O O . TYR A 1 1197 ? 8.373 6.152 26.776 1.00 56.28 1197 TYR A O 1
ATOM 9535 N N . MET A 1 1198 ? 8.930 7.628 25.206 1.00 63.72 1198 MET A N 1
ATOM 9536 C CA . MET A 1 1198 ? 10.364 7.700 25.496 1.00 63.72 1198 MET A CA 1
ATOM 9537 C C . MET A 1 1198 ? 10.691 8.828 26.482 1.00 63.72 1198 MET A C 1
ATOM 9539 O O . MET A 1 1198 ? 10.421 9.993 26.203 1.00 63.72 1198 MET A O 1
ATOM 9543 N N . LEU A 1 1199 ? 11.341 8.504 27.606 1.00 62.75 1199 LEU A N 1
ATOM 9544 C CA . LEU A 1 1199 ? 11.799 9.492 28.589 1.00 62.75 1199 LEU A CA 1
ATOM 9545 C C . LEU A 1 1199 ? 13.292 9.811 28.409 1.00 62.75 1199 LEU A C 1
ATOM 9547 O O . LEU A 1 1199 ? 14.137 8.915 28.366 1.00 62.75 1199 LEU A O 1
ATOM 9551 N N . LEU A 1 1200 ? 13.612 11.102 28.357 1.00 59.91 1200 LEU A N 1
ATOM 9552 C CA . LEU A 1 1200 ? 14.961 11.656 28.245 1.00 59.91 1200 LEU A CA 1
ATOM 9553 C C . LEU A 1 1200 ? 15.189 12.666 29.380 1.00 59.91 1200 LEU A C 1
ATOM 9555 O O . LEU A 1 1200 ? 14.508 13.685 29.446 1.00 59.91 1200 LEU A O 1
ATOM 9559 N N . ASP A 1 1201 ? 16.120 12.383 30.292 1.00 66.75 1201 ASP A N 1
ATOM 9560 C CA . ASP A 1 1201 ? 16.531 13.327 31.343 1.00 66.75 1201 ASP A CA 1
ATOM 9561 C C . ASP A 1 1201 ? 17.447 14.429 30.751 1.00 66.75 1201 ASP A C 1
ATOM 9563 O O . ASP A 1 1201 ? 18.259 14.148 29.871 1.00 66.75 1201 ASP A O 1
ATOM 9567 N N . VAL A 1 1202 ? 17.320 15.680 31.219 1.00 60.38 1202 VAL A N 1
ATOM 9568 C CA . VAL A 1 1202 ? 17.954 16.890 30.639 1.00 60.38 1202 VAL A CA 1
ATOM 9569 C C . VAL A 1 1202 ? 18.951 17.547 31.612 1.00 60.38 1202 VAL A C 1
ATOM 9571 O O . VAL A 1 1202 ? 18.930 18.757 31.851 1.00 60.38 1202 VAL A O 1
ATOM 9574 N N . GLU A 1 1203 ? 19.855 16.761 32.198 1.00 56.00 1203 GLU A N 1
ATOM 9575 C CA . GLU A 1 1203 ? 20.917 17.282 33.069 1.00 56.00 1203 GLU A CA 1
ATOM 9576 C C . GLU A 1 1203 ? 22.239 16.525 32.934 1.00 56.00 1203 GLU A C 1
ATOM 9578 O O . GLU A 1 1203 ? 22.266 15.300 33.029 1.00 56.00 1203 GLU A O 1
ATOM 9583 N N . GLY A 1 1204 ? 23.350 17.267 32.867 1.00 38.25 1204 GLY A N 1
ATOM 9584 C CA . GLY A 1 1204 ? 24.603 16.781 33.451 1.00 38.25 1204 GLY A CA 1
ATOM 9585 C C . GLY A 1 1204 ? 25.880 17.242 32.767 1.00 38.25 1204 GLY A C 1
ATOM 9586 O O . GLY A 1 1204 ? 26.639 17.985 33.382 1.00 38.25 1204 GLY A O 1
ATOM 9587 N N . GLN A 1 1205 ? 26.118 16.778 31.539 1.00 26.30 1205 GLN A N 1
ATOM 9588 C CA . GLN A 1 1205 ? 27.307 17.058 30.724 1.00 26.30 1205 GLN A CA 1
ATOM 9589 C C . GLN A 1 1205 ? 27.022 16.725 29.259 1.00 26.30 1205 GLN A C 1
ATOM 9591 O O . GLN A 1 1205 ? 26.384 15.673 29.033 1.00 26.30 1205 GLN A O 1
#

pLDDT: mean 76.34, std 22.99, range [19.44, 98.81]

Radius of gyration: 35.85 Å; chains: 1; bounding box: 97×95×103 Å

Secondary structure (DSSP, 8-state):
-HHHHHHHHHHHHT--EEEE---S---TTTHHHHHHHHHHHHHHHHHHSTT-EEEEETTB-TTS-B---SS--TTTHHHHTTSSEEEE-S---TTHHHHHHHHHGGGGGGEEEEEETT-SS-GGGSGGGHHHHHHHHHHTT-EEEEE-TTHHHHTT-SS-HHHHHHHHHHHHHHHH-----S-SSSSEEE---EEEES-EEETTEEEE-S-EEEEEEE---------SS--TTS-EEEEESSSPPSSBS-EEEEEEE--TT-EEEEEEEEEEEE--SSPEEEEEEEEE-TT-EEEEEEEEEETT--EEEEEE--S-GGGGTTT-SEEEPPEE---TTPPTTPEEEEEEE--TTEEEEEEEEEEE----TT--S-------------PPPP-EEEEEEEEEEEES--PPP-PPPGGGEEEEEEEEEEEEPGGG-EEEEEEEEEEETTS-GGG-S-----------------------------SSSHHHHHHHHHHTTS--S--SHHHHGGGSSSSTTTGGGSS--------------------------------------------B------TT---------B--HHHHHTTTTTTSSSHHHHS-SSPPP--PPPSS--EEEE---TTS-SSTT-TT-BS-TT------GGG-SEEE---SSSEEPPPHHHHHHHHHHT-EEEEEEEEEHHHHHHHHHHHTSSHHHHHHHHHHHHHHHHHHT--EEEEEEESPPPGGGHHHHHHHHHHHHHHHHHH-TT-EEEEES-B-TTS-B---SS--TTTHHHHHTSSEEEE-S---TTHHHHHHHHHGGGGGSEEEEEETT-SS-GGGSGGGHHHHHHHHHHHT-EEEEE-TTHHHHTT-SS-HHHHHHHHHHHHHHHT-----B-SSSS-------SEES-EEETTEEEE-S-EE-GGGPPPPP-----SS--TTS-EEEEESSS--SSBS-EEEEES---TTPPEEEEEEEEEEE--SS-EEEEEEE---TTEEEEEEEEEE-TT--EEEEEE--GGGGGGGGGSSEEE-PEE-S-TT-SPEEEEEEE--TT-EEEEEEEEEEE-PPP-------S---------PPP--------EEEEEEEE---TTS-----SEEEEEEEEEEPP-SSS--------EEEEEEESSSEEEEEEEEE-TTEEEEEEEEEEE-TTS-B--TTTS-EEEEE----

InterPro domains:
  IPR005201 Cytosolic endo-beta-N-acetylglucosaminidase, TIM barrel domain [PF03644] (2-199)
  IPR005201 Cytosolic endo-beta-N-acetylglucosaminidase, TIM barrel domain [PF03644] (634-910)
  IPR032979 Cytosolic endo-beta-N-acetylglucosaminidase [PTHR13246] (547-1198)
  IPR057882 Cytosolic endo-beta-N-acetylglucosaminidase, C-terminal domain [PF25529] (410-488)
  IPR057882 Cytosolic endo-beta-N-acetylglucosaminidase, C-terminal domain [PF25529] (1103-1203)

Sequence (1205 aa):
MYAELLSDLAVALGFDGWLLNMEVELELEQIPNLKEFVSHLTQIMHSSLPGSLVIWYDSVTIDGALMWQNQLNDENKPFFDICDGIFVNYSWKESYPRSSAAVAGDRKFDVYMGIDVFGRGTYGGGKWTTNVALDVLKKDDVSAAIFAPGWVYETKQPPDFQTAQNHWWSLVEKSWGAVKFYPESLPFYSNFDQGHGYHISVEGGQVSDAPWNNISSQCFQPFLKFSGNPSPDTIEVFVDFKESSYSGGGNITFKGTLEENTDFTTRIFQGKLLLGAVPLHITHSVKSEGDSLLGLALQFSSTANERTSVLLASWGTNQFSRKFSKIIAPCQVNKPRTAPGWAVLESSIEMNGYTLTEIHAVCYRPKHEHAQLRLENRTDGSEDTLVYSPREYHAVLGHITVNASKENTYFPPSSSWLVEGHYIKWSSGSQGSQTVSVKIDWKSKVGTDSRFPKYNIYVEKLSKQAVRDHGVGTRSGSGMAFARTWMILHIFNWMSKKLGNRHFEWFNSLMCERSKAVIRGMLQNTSRMKIRELQRLPSRETKIWNRKAHPSSQRHMKFPVKQQSQRIRAKLFSDKIKINPISYPIKTLEELETRSYFESFHCPFNKSSVPLKPTSLPNRPRLLVCHDMQGGYVDDKWVQGGTNADAYAIWHWYLIDVFVYFSHNLVTLPPPCWTNTAHRHGVKVLGTFITEWDEGRIICNKLLATKESAQMCAERLAELAIDLGFDGWLINMEVGLLEEQIPILEEFVSHLTHTMHSSMPESLVIWYDSVITTGNLRWQDQLNEKNKPFFDICDGIFVNYTWKSNYPDLSAAVAGDRKFDVYMGIDVFGRKTFGGGQWNTNVALDVLKKANVSAAIFAPGWLYETKQPPDFQTAQNCWWELVAKSWGGVNNYPKLLPFYSNFDQGQGYHISVEGNQLTGAPWNNMSCQGFQPRLEFIDGPTPDAIQFIVDFKEESYNGGGNITFKGTLEDNVPFTIRLFQGELLLDNVPLVVTYSVKSKGGSLLGLSLQFSSLLSERISVLIAPSEMNGLSHKFSKVIMPGQVGKTASKWIVHEGTVAMDGLMLTEIHAVCYRTKSTPRELISEVRADNQDSALAPSLAEYSAGFKTASLKILWKLKDGNNFLFPKYNIYVEKLAKQVDGNAAGRLEDRRVYLGAAHVQAFYISDLSIPSHIGRLKFIIQACAADGTCQELDDSPYMLLDVEGQ

Organism: Salix purpurea (NCBI:txid77065)

Foldseek 3Di:
DVLVVVLCVCLVVVHQEDEDDDQDFDALVCLVVVLVSLLVSQVSSCVRPPNGFYEYEQQAFNNRDGDQPLADDNRCVSSQVRTQAYAGEQLDDLCRLLVNCVVCPVSQQSYAREDELCQFNGPLRHVLSSLVVLLSNVVSPYHHDYPPPCQLVVLQEPAGSQLSVLVSVVSVCVRNNDPDFPPQDPWAKDLQDCQWACFFAELQHTPGRFTAGFNLPGHDFWNWDRDLDDDLQDWDWGWDQPPGARGGRIWIKIKHFDDALDKDKTFGGFYFAADAQFKKKKKWKKFWDDQKWKWKKWWKAAPVRDIFIEIAGAPQCPSCPVPHNYYDDWDFDDDVPRDPRMTMTMDIGGDHRITGGTMMMMIHGHDPPPPPDDDDDDDDDDDDDDDDDDRITIMIINMMTIHRDPDDDDDDPPVQKDKDWPPWDWDADPPGDIDTDTDIDMDGPVNPPVPDSDDDDDDDDDDDDDPDPPDDDDDDDDDDDPDPPPVVVVVVVVVVVPDDDDPPVVPVVPPPPPPPPPVVPPPDDDDDDDDDDDDDDDDDDDDDDDDDDDDDDDDDDDDDDDDDDDFFAFDADDDPDQDAQFDDFDAAVVCLLVVVLCVDPRLLLQAALQAADQDAQDQFAFEEEEAPAPQDRDQLRRSQWDQDQQDDFDQLLLRHAEYEDDGPGQWFADRNLVVLQNSQQNHAYETEHEQADPRSVVRLCQCLVDLVSLLSSLLSQLVRCLSSRGQYYEYYRQAQAALSSLVSVLSNLLSSQVSSCSRRVRHFYEYEQAAFNRSDGDQPLADDPGCVSSQVRTQAYAHDFLHDLCRLLVRCVSCPSSQQRYAREHELCQPNGPLSHPLRSLVVLLSNNVSGHYHYYYNPSCLVVVQDPPGSVVSSLSSVVSVCVRNNGDGFPPQRPPQDDQQDSQWAQFFAEQQRTQDRGTIGRSSPHHNFFNDDDDPDDDQADWDKDWDQHPGGRGTRTHIDIDHHDDAFDKDKDFRGFYQHFDASHWHKDKDKDQDADQKWKWKKWWWAAPVRDIAIEIETDPQNVSCVVVGNYYWDFDFDDDPPHSITMTITIGGPHRITRGTMMMMMHHHDDDDDDDDRDPDDDDDDDDDDDDPPPDPFDKAWGKGKDADDNPNPDPDFFQKKWKWKQFAFDDDPDDDPPDRPPRTRTDGMRRRRMDIDRGPIHGPRTFKMKMFIWGAHPSRDIDDRVSTDIHMDTDDDD